Protein 2MBZ (pdb70)

InterPro domains:
  IPR000551 MerR-type HTH domain [PF13411] (3-70)
  IPR000551 MerR-type HTH domain [PR00040] (4-15)
  IPR000551 MerR-type HTH domain [PR00040] (15-28)
  IPR000551 MerR-type HTH domain [PR00040] (39-59)
  IPR000551 MerR-type HTH domain [PS00552] (6-28)
  IPR000551 MerR-type HTH domain [PS50937] (1-71)
  IPR000551 MerR-type HTH domain [SM00422] (3-72)
  IPR009061 Putative DNA-binding domain superfamily [SSF46955] (3-106)
  IPR012925 TipAS antibiotic-recognition domain [PF07739] (131-247)
  IPR036244 TipA-like multidrug resistance regulator, antibiotic-recognition domain [G3DSA:1.10.490.50] (160-253)
  IPR036244 TipA-like multidrug resistance regulator, antibiotic-recognition domain [SSF89082] (160-251)
  IPR047057 MerR transcriptional regulator [PTHR30204] (2-160)

Secondary structure (P-SEA, 3-state):
cccccaaaaaaaccccccccccccccccccccaaaaaaaaaaccccaaaaaaaaaaaaaaaaaaaaaaaaccccccaaaaaaaaaaaaaaaaacccccaaaaaaaaccccccaaaaaaaaccccaaaaaaaaaaaaaaaaacc/cccccc

Foldseek 3Di:
DAPDDPVLCCVQVNPDDPCCVVCVPVVPPPPDCLVVLQCVVCVPDYSVLSNLLVVLLVVLCCQLVVCVVVPDACQDPSNLVSLVSVQCSVCVSGPVRDLVNSLCCLVVQVVDCVNCVVSCVVPPCRSVSSNVSSVSSSVVVPD/DDDDPD

Sequence (149 aa):
GINLTPEEKFEVFGDFDPDQYEEEVRERWGNTDAYRQSKEKTASYTKEDWQRIQDEADELTRRFVALMDAGEPADSEGAMDAAEDHRQGIARNHYDCGYEMHTCLGEMYVSDERFTRNIDAAKPGLAAYMRDAILANAVRHTPSVGAAAGINLTPEEKFEVFGDFDPDQYEEEVRERWGNTDAYRQSKEKTASYTKEDWQRIQDEADELTRRFVALMDAGEPADSEGAMDAAEDHRQGIARNHYDCGYEMHTCLGEMYVSDERFTRNIDAAKPGLAAYMRDAILANAVRHTPSVGAAAGINLTPEEKFEVFGDFDPDQYEEEVRERWGNTDAYRQSKEKTASYTKEDWQRIQDEADELTRRFVALMDAGEPADSEGAMDAAEDHRQGIARNHYDCGYEMHTCLGEMYVSDERFTRNIDAAKPGLAAYMRDAILANAVRHTPSVGAAAGINLTPEEKFEVFGDFDPDQYEEEVRERWGNTDAYRQSKEKTASYTKEDWQRIQDEADELTRRFVALMDAGEPADSEGAMDAAEDHRQGIARNHYDCGYEMHTCLGEMYVSDERFTRNIDAAKPGLAAYMRDAILANAVRHTPSVGAAAGINLTPEEKFEVFGDFDPDQYEEEVRERWGNTDAYRQSKEKTASYTKEDWQRIQDEADELTRRFVALMDAGEPADSEGAMDAAEDHRQGIARNHYDCGYEMHTCLGEMYVSDERFTRNIDAAKPGLAAYMRDAILANAVRHTPSVGAAAGINLTPEEKFEVFGDFDPDQYEEEVRERWGNTDAYRQSKEKTASYTKEDWQRIQDEADELTRRFVALMDAGEPADSEGAMDAAEDHRQGIARNHYDCGYEMHTCLGEMYVSDERFTRNIDAAKPGLAAYMRDAILANAVRHTPSVGAAAGINLTPEEKFEVFGDFDPDQYEEEVRERWGNTDAYRQSKEKTASYTKEDWQRIQDEADELTRRFVALMDAGEPADSEGAMDAAEDHRQGIARNHYDCGYEMHTCLGEMYVSDERFTRNIDAAKPGLAAYMRDAILANAVRHTPSVGAAAGINLTPEEKFEVFGDFDPDQYEEEVRERWGNTDAYRQSKEKTASYTKEDWQRIQDEADELTRRFVALMDAGEPADSEGAMDAAEDHRQGIARNHYDCGYEMHTCLGEMYVSDERFTRNIDAAKPGLAAYMRDAILANAVRHTPSVGAAAGINLTPEEKFEVFGDFDPDQYEEEVRERWGNTDAYRQSKEKTASYTKEDWQRIQDEADELTRRFVALMDAGEPADSEGAMDAAEDHRQGIARNHYDCGYEMHTCLGEMYVSDERFTRNIDAAKPGLAAYMRDAILANAVRHTPSVGAAAGINLTPEEKFEVFGDFDPDQYEEEVRERWGNTDAYRQSKEKTASYTKEDWQRIQDEADELTRRFVALMDAGEPADSEGAMDAAEDHRQGIARNHYDCGYEMHTCLGEMYVSDERFTRNIDAAKPGLAAYMRDAILANAVRHTPSVGAAA

Nearest PDB structures (foldseek):
  2mc0-assembly1_A  TM=9.297E-01  e=1.722E-16  Streptomyces lividans
  1ny9-assembly1_A  TM=9.081E-01  e=1.079E-09  Streptomyces lividans
  2mc0-assembly1_A  TM=9.261E-01  e=8.908E-17  Streptomyces lividans
  1ny9-assembly1_A  TM=9.032E-01  e=1.065E-09  Streptomyces lividans
  6mcy-assembly4_D  TM=2.611E-01  e=4.514E+00  Mus musculus

Organism: Streptomyces lividans (NCBI:txid1916)

Solvent-accessible surface area: 8539 Å² total

Structure (mmCIF, N/CA/C/O backbone):
data_2MBZ
#
_entry.id   2MBZ
#
loop_
_entity.id
_entity.type
_entity.pdbx_description
1 polymer 'HTH-type transcriptional activator TipA'
2 polymer 'Promothiocin A'
#
loop_
_atom_site.group_PDB
_atom_site.id
_atom_site.type_symbol
_atom_site.label_atom_id
_atom_site.label_alt_id
_atom_site.label_comp_id
_atom_site.label_asym_id
_atom_site.label_entity_id
_atom_site.label_seq_id
_atom_site.pdbx_PDB_ins_code
_atom_site.Cartn_x
_atom_site.Cartn_y
_atom_site.Cartn_z
_atom_site.occupancy
_atom_site.B_iso_or_equiv
_atom_site.auth_seq_id
_atom_site.auth_comp_id
_atom_site.auth_asym_id
_atom_site.auth_atom_id
_atom_site.pdbx_PDB_model_num
ATOM 1 N N . GLY A 1 2 ? 128.297 -3.582 6.519 1.00 0.00 111 GLY A N 1
ATOM 2 C CA . GLY A 1 2 ? 126.828 -3.339 6.514 1.00 0.00 111 GLY A CA 1
ATOM 3 C C . GLY A 1 2 ? 126.056 -4.440 7.214 1.00 0.00 111 GLY A C 1
ATOM 4 O O . GLY A 1 2 ? 126.013 -4.493 8.443 1.00 0.00 111 GLY A O 1
ATOM 8 N N . ILE A 1 3 ? 125.446 -5.321 6.430 1.00 0.00 112 ILE A N 1
ATOM 9 C CA . ILE A 1 3 ? 124.671 -6.430 6.980 1.00 0.00 112 ILE A CA 1
ATOM 10 C C . ILE A 1 3 ? 125.581 -7.428 7.676 1.00 0.00 112 ILE A C 1
ATOM 11 O O . ILE A 1 3 ? 125.277 -7.892 8.774 1.00 0.00 112 ILE A O 1
ATOM 27 N N . ASN A 1 4 ? 126.691 -7.758 7.041 1.00 0.00 113 ASN A N 1
ATOM 28 C CA . ASN A 1 4 ? 127.633 -8.708 7.614 1.00 0.00 113 ASN A CA 1
ATOM 29 C C . ASN A 1 4 ? 126.887 -9.860 8.282 1.00 0.00 113 ASN A C 1
ATOM 30 O O . ASN A 1 4 ? 126.993 -10.065 9.490 1.00 0.00 113 ASN A O 1
ATOM 41 N N . LEU A 1 5 ? 126.146 -10.618 7.477 1.00 0.00 114 LEU A N 1
ATOM 42 C CA . LEU A 1 5 ? 125.388 -11.771 7.971 1.00 0.00 114 LEU A CA 1
ATOM 43 C C . LEU A 1 5 ? 125.819 -13.043 7.242 1.00 0.00 114 LEU A C 1
ATOM 44 O O . LEU A 1 5 ? 126.496 -12.986 6.216 1.00 0.00 114 LEU A O 1
ATOM 60 N N . THR A 1 6 ? 125.409 -14.188 7.775 1.00 0.00 115 THR A N 1
ATOM 61 C CA . THR A 1 6 ? 125.732 -15.476 7.173 1.00 0.00 115 THR A CA 1
ATOM 62 C C . THR A 1 6 ? 124.631 -15.875 6.193 1.00 0.00 115 THR A C 1
ATOM 63 O O . THR A 1 6 ? 123.476 -15.489 6.371 1.00 0.00 115 THR A O 1
ATOM 74 N N . PRO A 1 7 ? 124.954 -16.656 5.148 1.00 0.00 116 PRO A N 1
ATOM 75 C CA . PRO A 1 7 ? 123.956 -17.088 4.169 1.00 0.00 116 PRO A CA 1
ATOM 76 C C . PRO A 1 7 ? 122.702 -17.637 4.848 1.00 0.00 116 PRO A C 1
ATOM 77 O O . PRO A 1 7 ? 121.589 -17.479 4.347 1.00 0.00 116 PRO A O 1
ATOM 88 N N . GLU A 1 8 ? 122.900 -18.281 5.994 1.00 0.00 117 GLU A N 1
ATOM 89 C CA . GLU A 1 8 ? 121.805 -18.859 6.760 1.00 0.00 117 GLU A CA 1
ATOM 90 C C . GLU A 1 8 ? 120.958 -17.778 7.422 1.00 0.00 117 GLU A C 1
ATOM 91 O O . GLU A 1 8 ? 119.731 -17.857 7.419 1.00 0.00 117 GLU A O 1
ATOM 103 N N . GLU A 1 9 ? 121.609 -16.758 7.978 1.00 0.00 118 GLU A N 1
ATOM 104 C CA . GLU A 1 9 ? 120.876 -15.672 8.621 1.00 0.00 118 GLU A CA 1
ATOM 105 C C . GLU A 1 9 ? 120.136 -14.875 7.560 1.00 0.00 118 GLU A C 1
ATOM 106 O O . GLU A 1 9 ? 118.941 -14.619 7.680 1.00 0.00 118 GLU A O 1
ATOM 118 N N . LYS A 1 10 ? 120.851 -14.514 6.505 1.00 0.00 119 LYS A N 1
ATOM 119 C CA . LYS A 1 10 ? 120.260 -13.775 5.401 1.00 0.00 119 LYS A CA 1
ATOM 120 C C . LYS A 1 10 ? 119.004 -14.481 4.915 1.00 0.00 119 LYS A C 1
ATOM 121 O O . LYS A 1 10 ? 118.050 -13.845 4.467 1.00 0.00 119 LYS A O 1
ATOM 140 N N . PHE A 1 11 ? 119.015 -15.804 5.013 1.00 0.00 120 PHE A N 1
ATOM 141 C CA . PHE A 1 11 ? 117.876 -16.605 4.591 1.00 0.00 120 PHE A CA 1
ATOM 142 C C . PHE A 1 11 ? 116.759 -16.526 5.620 1.00 0.00 120 PHE A C 1
ATOM 143 O O . PHE A 1 11 ? 115.594 -16.341 5.270 1.00 0.00 120 PHE A O 1
ATOM 160 N N . GLU A 1 12 ? 117.112 -16.641 6.885 1.00 0.00 121 GLU A N 1
ATOM 161 C CA . GLU A 1 12 ? 116.134 -16.554 7.954 1.00 0.00 121 GLU A CA 1
ATOM 162 C C . GLU A 1 12 ? 115.648 -15.116 8.101 1.00 0.00 121 GLU A C 1
ATOM 163 O O . GLU A 1 12 ? 114.598 -14.856 8.688 1.00 0.00 121 GLU A O 1
ATOM 175 N N . VAL A 1 13 ? 116.452 -14.186 7.589 1.00 0.00 122 VAL A N 1
ATOM 176 C CA . VAL A 1 13 ? 116.157 -12.760 7.681 1.00 0.00 122 VAL A CA 1
ATOM 177 C C . VAL A 1 13 ? 115.585 -12.181 6.380 1.00 0.00 122 VAL A C 1
ATOM 178 O O . VAL A 1 13 ? 114.451 -11.701 6.360 1.00 0.00 122 VAL A O 1
ATOM 191 N N . PHE A 1 14 ? 116.368 -12.206 5.301 1.00 0.00 123 PHE A N 1
ATOM 192 C CA . PHE A 1 14 ? 115.915 -11.656 4.016 1.00 0.00 123 PHE A CA 1
ATOM 193 C C . PHE A 1 14 ? 115.264 -12.714 3.127 1.00 0.00 123 PHE A C 1
ATOM 194 O O . PHE A 1 14 ? 114.923 -12.433 1.979 1.00 0.00 123 PHE A O 1
ATOM 211 N N . GLY A 1 15 ? 115.105 -13.926 3.640 1.00 0.00 124 GLY A N 1
ATOM 212 C CA . GLY A 1 15 ? 114.507 -14.976 2.835 1.00 0.00 124 GLY A CA 1
ATOM 213 C C . GLY A 1 15 ? 115.433 -15.413 1.717 1.00 0.00 124 GLY A C 1
ATOM 214 O O . GLY A 1 15 ? 116.649 -15.424 1.887 1.00 0.00 124 GLY A O 1
ATOM 218 N N . ASP A 1 16 ? 114.874 -15.757 0.562 1.00 0.00 125 ASP A N 1
ATOM 219 C CA . ASP A 1 16 ? 115.700 -16.174 -0.566 1.00 0.00 125 ASP A CA 1
ATOM 220 C C . ASP A 1 16 ? 116.166 -14.962 -1.365 1.00 0.00 125 ASP A C 1
ATOM 221 O O . ASP A 1 16 ? 115.924 -14.864 -2.568 1.00 0.00 125 ASP A O 1
ATOM 230 N N . PHE A 1 17 ? 116.829 -14.035 -0.677 1.00 0.00 126 PHE A N 1
ATOM 231 C CA . PHE A 1 17 ? 117.332 -12.811 -1.296 1.00 0.00 126 PHE A CA 1
ATOM 232 C C . PHE A 1 17 ? 118.750 -12.520 -0.814 1.00 0.00 126 PHE A C 1
ATOM 233 O O . PHE A 1 17 ? 118.978 -12.334 0.382 1.00 0.00 126 PHE A O 1
ATOM 250 N N . ASP A 1 18 ? 119.706 -12.495 -1.741 1.00 0.00 127 ASP A N 1
ATOM 251 C CA . ASP A 1 18 ? 121.098 -12.240 -1.398 1.00 0.00 127 ASP A CA 1
ATOM 252 C C . ASP A 1 18 ? 121.527 -10.828 -1.801 1.00 0.00 127 ASP A C 1
ATOM 253 O O . ASP A 1 18 ? 122.060 -10.628 -2.893 1.00 0.00 127 ASP A O 1
ATOM 262 N N . PRO A 1 19 ? 121.321 -9.827 -0.923 1.00 0.00 128 PRO A N 1
ATOM 263 C CA . PRO A 1 19 ? 121.711 -8.441 -1.206 1.00 0.00 128 PRO A CA 1
ATOM 264 C C . PRO A 1 19 ? 123.227 -8.260 -1.222 1.00 0.00 128 PRO A C 1
ATOM 265 O O . PRO A 1 19 ? 123.770 -7.523 -2.046 1.00 0.00 128 PRO A O 1
ATOM 276 N N . ASP A 1 20 ? 123.899 -8.932 -0.292 1.00 0.00 129 ASP A N 1
ATOM 277 C CA . ASP A 1 20 ? 125.351 -8.849 -0.169 1.00 0.00 129 ASP A CA 1
ATOM 278 C C . ASP A 1 20 ? 126.043 -8.994 -1.521 1.00 0.00 129 ASP A C 1
ATOM 279 O O . ASP A 1 20 ? 126.941 -8.221 -1.852 1.00 0.00 129 ASP A O 1
ATOM 288 N N . GLN A 1 21 ? 125.635 -9.996 -2.290 1.00 0.00 130 GLN A N 1
ATOM 289 C CA . GLN A 1 21 ? 126.233 -10.245 -3.596 1.00 0.00 130 GLN A CA 1
ATOM 290 C C . GLN A 1 21 ? 126.214 -8.984 -4.458 1.00 0.00 130 GLN A C 1
ATOM 291 O O . GLN A 1 21 ? 127.123 -8.760 -5.257 1.00 0.00 130 GLN A O 1
ATOM 305 N N . TYR A 1 22 ? 125.179 -8.162 -4.293 1.00 0.00 131 TYR A N 1
ATOM 306 C CA . TYR A 1 22 ? 125.056 -6.926 -5.066 1.00 0.00 131 TYR A CA 1
ATOM 307 C C . TYR A 1 22 ? 125.462 -5.707 -4.241 1.00 0.00 131 TYR A C 1
ATOM 308 O O . TYR A 1 22 ? 125.230 -4.570 -4.646 1.00 0.00 131 TYR A O 1
ATOM 326 N N . GLU A 1 23 ? 126.070 -5.952 -3.085 1.00 0.00 132 GLU A N 1
ATOM 327 C CA . GLU A 1 23 ? 126.510 -4.876 -2.198 1.00 0.00 132 GLU A CA 1
ATOM 328 C C . GLU A 1 23 ? 127.227 -3.773 -2.972 1.00 0.00 132 GLU A C 1
ATOM 329 O O . GLU A 1 23 ? 126.756 -2.639 -3.047 1.00 0.00 132 GLU A O 1
ATOM 341 N N . GLU A 1 24 ? 128.380 -4.115 -3.536 1.00 0.00 133 GLU A N 1
ATOM 342 C CA . GLU A 1 24 ? 129.177 -3.160 -4.298 1.00 0.00 133 GLU A CA 1
ATOM 343 C C . GLU A 1 24 ? 128.537 -2.877 -5.650 1.00 0.00 133 GLU A C 1
ATOM 344 O O . GLU A 1 24 ? 128.814 -1.857 -6.280 1.00 0.00 133 GLU A O 1
ATOM 356 N N . GLU A 1 25 ? 127.683 -3.788 -6.097 1.00 0.00 134 GLU A N 1
ATOM 357 C CA . GLU A 1 25 ? 127.009 -3.638 -7.379 1.00 0.00 134 GLU A CA 1
ATOM 358 C C . GLU A 1 25 ? 125.981 -2.512 -7.334 1.00 0.00 134 GLU A C 1
ATOM 359 O O . GLU A 1 25 ? 125.670 -1.912 -8.360 1.00 0.00 134 GLU A O 1
ATOM 371 N N . VAL A 1 26 ? 125.434 -2.237 -6.152 1.00 0.00 135 VAL A N 1
ATOM 372 C CA . VAL A 1 26 ? 124.434 -1.197 -6.021 1.00 0.00 135 VAL A CA 1
ATOM 373 C C . VAL A 1 26 ? 124.968 0.138 -6.536 1.00 0.00 135 VAL A C 1
ATOM 374 O O . VAL A 1 26 ? 124.397 0.728 -7.454 1.00 0.00 135 VAL A O 1
ATOM 387 N N . ARG A 1 27 ? 126.054 0.618 -5.937 1.00 0.00 136 ARG A N 1
ATOM 388 C CA . ARG A 1 27 ? 126.646 1.892 -6.334 1.00 0.00 136 ARG A CA 1
ATOM 389 C C . ARG A 1 27 ? 126.852 1.981 -7.845 1.00 0.00 136 ARG A C 1
ATOM 390 O O . ARG A 1 27 ? 126.857 3.074 -8.412 1.00 0.00 136 ARG A O 1
ATOM 411 N N . GLU A 1 28 ? 127.021 0.838 -8.493 1.00 0.00 137 GLU A N 1
ATOM 412 C CA . GLU A 1 28 ? 127.225 0.807 -9.938 1.00 0.00 137 GLU A CA 1
ATOM 413 C C . GLU A 1 28 ? 126.053 1.469 -10.657 1.00 0.00 137 GLU A C 1
ATOM 414 O O . GLU A 1 28 ? 126.224 2.084 -11.709 1.00 0.00 137 GLU A O 1
ATOM 426 N N . ARG A 1 29 ? 124.862 1.341 -10.076 1.00 0.00 138 ARG A N 1
ATOM 427 C CA . ARG A 1 29 ? 123.661 1.929 -10.658 1.00 0.00 138 ARG A CA 1
ATOM 428 C C . ARG A 1 29 ? 123.720 3.452 -10.597 1.00 0.00 138 ARG A C 1
ATOM 429 O O . ARG A 1 29 ? 123.707 4.125 -11.627 1.00 0.00 138 ARG A O 1
ATOM 450 N N . TRP A 1 30 ? 123.791 3.991 -9.381 1.00 0.00 139 TRP A N 1
ATOM 451 C CA . TRP A 1 30 ? 123.859 5.438 -9.183 1.00 0.00 139 TRP A CA 1
ATOM 452 C C . TRP A 1 30 ? 125.091 5.810 -8.364 1.00 0.00 139 TRP A C 1
ATOM 453 O O . TRP A 1 30 ? 125.821 6.740 -8.707 1.00 0.00 139 TRP A O 1
ATOM 474 N N . GLY A 1 31 ? 125.319 5.064 -7.288 1.00 0.00 140 GLY A N 1
ATOM 475 C CA . GLY A 1 31 ? 126.465 5.305 -6.432 1.00 0.00 140 GLY A CA 1
ATOM 476 C C . GLY A 1 31 ? 126.855 6.770 -6.338 1.00 0.00 140 GLY A C 1
ATOM 477 O O . GLY A 1 31 ? 128.044 7.081 -6.262 1.00 0.00 140 GLY A O 1
ATOM 481 N N . ASN A 1 32 ? 125.877 7.682 -6.365 1.00 0.00 141 ASN A N 1
ATOM 482 C CA . ASN A 1 32 ? 126.191 9.110 -6.305 1.00 0.00 141 ASN A CA 1
ATOM 483 C C . ASN A 1 32 ? 125.370 9.846 -5.250 1.00 0.00 141 ASN A C 1
ATOM 484 O O . ASN A 1 32 ? 125.365 11.076 -5.215 1.00 0.00 141 ASN A O 1
ATOM 495 N N . THR A 1 33 ? 124.625 9.109 -4.436 1.00 0.00 142 THR A N 1
ATOM 496 C CA . THR A 1 33 ? 123.754 9.731 -3.449 1.00 0.00 142 THR A CA 1
ATOM 497 C C . THR A 1 33 ? 124.495 10.140 -2.182 1.00 0.00 142 THR A C 1
ATOM 498 O O . THR A 1 33 ? 125.563 9.619 -1.862 1.00 0.00 142 THR A O 1
ATOM 509 N N . ASP A 1 34 ? 123.880 11.071 -1.459 1.00 0.00 143 ASP A N 1
ATOM 510 C CA . ASP A 1 34 ? 124.410 11.578 -0.202 1.00 0.00 143 ASP A CA 1
ATOM 511 C C . ASP A 1 34 ? 123.791 10.820 0.962 1.00 0.00 143 ASP A C 1
ATOM 512 O O . ASP A 1 34 ? 124.451 10.531 1.959 1.00 0.00 143 ASP A O 1
ATOM 521 N N . ALA A 1 35 ? 122.507 10.494 0.823 1.00 0.00 144 ALA A N 1
ATOM 522 C CA . ALA A 1 35 ? 121.812 9.766 1.864 1.00 0.00 144 ALA A CA 1
ATOM 523 C C . ALA A 1 35 ? 122.560 8.478 2.166 1.00 0.00 144 ALA A C 1
ATOM 524 O O . ALA A 1 35 ? 122.824 8.152 3.323 1.00 0.00 144 ALA A O 1
ATOM 531 N N . TYR A 1 36 ? 122.902 7.736 1.094 1.00 0.00 145 TYR A N 1
ATOM 532 C CA . TYR A 1 36 ? 123.623 6.472 1.250 1.00 0.00 145 TYR A CA 1
ATOM 533 C C . TYR A 1 36 ? 124.815 6.628 2.186 1.00 0.00 145 TYR A C 1
ATOM 534 O O . TYR A 1 36 ? 125.209 5.675 2.859 1.00 0.00 145 TYR A O 1
ATOM 552 N N . ARG A 1 37 ? 125.378 7.828 2.246 1.00 0.00 146 ARG A N 1
ATOM 553 C CA . ARG A 1 37 ? 126.510 8.078 3.128 1.00 0.00 146 ARG A CA 1
ATOM 554 C C . ARG A 1 37 ? 126.060 8.048 4.585 1.00 0.00 146 ARG A C 1
ATOM 555 O O . ARG A 1 37 ? 126.706 7.434 5.434 1.00 0.00 146 ARG A O 1
ATOM 576 N N . GLN A 1 38 ? 124.937 8.705 4.863 1.00 0.00 147 GLN A N 1
ATOM 577 C CA . GLN A 1 38 ? 124.386 8.744 6.216 1.00 0.00 147 GLN A CA 1
ATOM 578 C C . GLN A 1 38 ? 123.889 7.368 6.635 1.00 0.00 147 GLN A C 1
ATOM 579 O O . GLN A 1 38 ? 123.891 7.022 7.818 1.00 0.00 147 GLN A O 1
ATOM 593 N N . SER A 1 39 ? 123.448 6.595 5.654 1.00 0.00 148 SER A N 1
ATOM 594 C CA . SER A 1 39 ? 122.922 5.263 5.904 1.00 0.00 148 SER A CA 1
ATOM 595 C C . SER A 1 39 ? 124.028 4.284 6.261 1.00 0.00 148 SER A C 1
ATOM 596 O O . SER A 1 39 ? 123.917 3.544 7.238 1.00 0.00 148 SER A O 1
ATOM 604 N N . LYS A 1 40 ? 125.095 4.277 5.474 1.00 0.00 149 LYS A N 1
ATOM 605 C CA . LYS A 1 40 ? 126.207 3.377 5.732 1.00 0.00 149 LYS A CA 1
ATOM 606 C C . LYS A 1 40 ? 126.667 3.526 7.173 1.00 0.00 149 LYS A C 1
ATOM 607 O O . LYS A 1 40 ? 126.960 2.542 7.853 1.00 0.00 149 LYS A O 1
ATOM 626 N N . GLU A 1 41 ? 126.716 4.768 7.634 1.00 0.00 150 GLU A N 1
ATOM 627 C CA . GLU A 1 41 ? 127.125 5.064 8.998 1.00 0.00 150 GLU A CA 1
ATOM 628 C C . GLU A 1 41 ? 126.184 4.367 9.982 1.00 0.00 150 GLU A C 1
ATOM 629 O O . GLU A 1 41 ? 126.609 3.840 11.010 1.00 0.00 150 GLU A O 1
ATOM 641 N N . LYS A 1 42 ? 124.897 4.382 9.643 1.00 0.00 151 LYS A N 1
ATOM 642 C CA . LYS A 1 42 ? 123.856 3.773 10.458 1.00 0.00 151 LYS A CA 1
ATOM 643 C C . LYS A 1 42 ? 123.790 2.255 10.297 1.00 0.00 151 LYS A C 1
ATOM 644 O O . LYS A 1 42 ? 123.523 1.541 11.262 1.00 0.00 151 LYS A O 1
ATOM 663 N N . THR A 1 43 ? 124.011 1.760 9.083 1.00 0.00 152 THR A N 1
ATOM 664 C CA . THR A 1 43 ? 123.941 0.326 8.827 1.00 0.00 152 THR A CA 1
ATOM 665 C C . THR A 1 43 ? 125.280 -0.331 9.093 1.00 0.00 152 THR A C 1
ATOM 666 O O . THR A 1 43 ? 125.464 -1.523 8.847 1.00 0.00 152 THR A O 1
ATOM 677 N N . ALA A 1 44 ? 126.215 0.464 9.578 1.00 0.00 153 ALA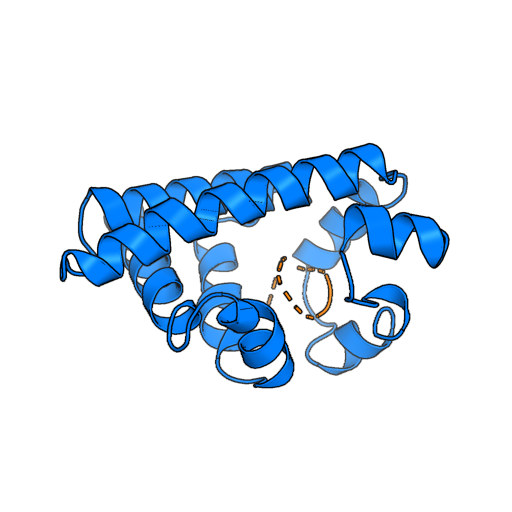 A N 1
ATOM 678 C CA . ALA A 1 44 ? 127.551 -0.016 9.862 1.00 0.00 153 ALA A CA 1
ATOM 679 C C . ALA A 1 44 ? 127.556 -1.220 10.809 1.00 0.00 153 ALA A C 1
ATOM 680 O O . ALA A 1 44 ? 128.357 -2.139 10.638 1.00 0.00 153 ALA A O 1
ATOM 687 N N . SER A 1 45 ? 126.696 -1.198 11.832 1.00 0.00 154 SER A N 1
ATOM 688 C CA . SER A 1 45 ? 126.657 -2.282 12.822 1.00 0.00 154 SER A CA 1
ATOM 689 C C . SER A 1 45 ? 125.370 -3.114 12.780 1.00 0.00 154 SER A C 1
ATOM 690 O O . SER A 1 45 ? 125.296 -4.158 13.428 1.00 0.00 154 SER A O 1
ATOM 698 N N . TYR A 1 46 ? 124.357 -2.666 12.041 1.00 0.00 155 TYR A N 1
ATOM 699 C CA . TYR A 1 46 ? 123.093 -3.412 11.968 1.00 0.00 155 TYR A CA 1
ATOM 700 C C . TYR A 1 46 ? 123.323 -4.920 12.004 1.00 0.00 155 TYR A C 1
ATOM 701 O O . TYR A 1 46 ? 124.195 -5.453 11.318 1.00 0.00 155 TYR A O 1
ATOM 719 N N . THR A 1 47 ? 122.523 -5.589 12.822 1.00 0.00 156 THR A N 1
ATOM 720 C CA . THR A 1 47 ? 122.594 -7.037 12.995 1.00 0.00 156 THR A CA 1
ATOM 721 C C . THR A 1 47 ? 121.384 -7.721 12.369 1.00 0.00 156 THR A C 1
ATOM 722 O O . THR A 1 47 ? 120.459 -7.055 11.901 1.00 0.00 156 THR A O 1
ATOM 733 N N . LYS A 1 48 ? 121.389 -9.052 12.366 1.00 0.00 157 LYS A N 1
ATOM 734 C CA . LYS A 1 48 ? 120.282 -9.811 11.796 1.00 0.00 157 LYS A CA 1
ATOM 735 C C . LYS A 1 48 ? 118.946 -9.403 12.416 1.00 0.00 157 LYS A C 1
ATOM 736 O O . LYS A 1 48 ? 117.921 -9.400 11.738 1.00 0.00 157 LYS A O 1
ATOM 755 N N . GLU A 1 49 ? 118.959 -9.059 13.702 1.00 0.00 158 GLU A N 1
ATOM 756 C CA . GLU A 1 49 ? 117.732 -8.650 14.383 1.00 0.00 158 GLU A CA 1
ATOM 757 C C . GLU A 1 49 ? 117.177 -7.381 13.772 1.00 0.00 158 GLU A C 1
ATOM 758 O O . GLU A 1 49 ? 116.012 -7.309 13.387 1.00 0.00 158 GLU A O 1
ATOM 770 N N . ASP A 1 50 ? 118.032 -6.394 13.662 1.00 0.00 159 ASP A N 1
ATOM 771 C CA . ASP A 1 50 ? 117.651 -5.127 13.064 1.00 0.00 159 ASP A CA 1
ATOM 772 C C . ASP A 1 50 ? 117.167 -5.365 11.645 1.00 0.00 159 ASP A C 1
ATOM 773 O O . ASP A 1 50 ? 116.213 -4.742 11.182 1.00 0.00 159 ASP A O 1
ATOM 782 N N . TRP A 1 51 ? 117.838 -6.276 10.965 1.00 0.00 160 TRP A N 1
ATOM 783 C CA . TRP A 1 51 ? 117.491 -6.605 9.585 1.00 0.00 160 TRP A CA 1
ATOM 784 C C . TRP A 1 51 ? 116.202 -7.420 9.500 1.00 0.00 160 TRP A C 1
ATOM 785 O O . TRP A 1 51 ? 115.404 -7.228 8.582 1.00 0.00 160 TRP A O 1
ATOM 806 N N . GLN A 1 52 ? 115.990 -8.325 10.452 1.00 0.00 161 GLN A N 1
ATOM 807 C CA . GLN A 1 52 ? 114.781 -9.145 10.451 1.00 0.00 161 GLN A CA 1
ATOM 808 C C . GLN A 1 52 ? 113.593 -8.303 10.895 1.00 0.00 161 GLN A C 1
ATOM 809 O O . GLN A 1 52 ? 112.475 -8.485 10.417 1.00 0.00 161 GLN A O 1
ATOM 823 N N . ARG A 1 53 ? 113.855 -7.367 11.803 1.00 0.00 162 ARG A N 1
ATOM 824 C CA . ARG A 1 53 ? 112.822 -6.477 12.305 1.00 0.00 162 ARG A CA 1
ATOM 825 C C . ARG A 1 53 ? 112.190 -5.704 11.153 1.00 0.00 162 ARG A C 1
ATOM 826 O O . ARG A 1 53 ? 110.989 -5.437 11.151 1.00 0.00 162 ARG A O 1
ATOM 847 N N . ILE A 1 54 ? 113.014 -5.344 10.173 1.00 0.00 163 ILE A N 1
ATOM 848 C CA . ILE A 1 54 ? 112.540 -4.603 9.012 1.00 0.00 163 ILE A CA 1
ATOM 849 C C . ILE A 1 54 ? 111.736 -5.496 8.068 1.00 0.00 163 ILE A C 1
ATOM 850 O O . ILE A 1 54 ? 110.776 -5.043 7.446 1.00 0.00 163 ILE A O 1
ATOM 866 N N . GLN A 1 55 ? 112.135 -6.762 7.952 1.00 0.00 164 GLN A N 1
ATOM 867 C CA . GLN A 1 55 ? 111.437 -7.691 7.064 1.00 0.00 164 GLN A CA 1
ATOM 868 C C . GLN A 1 55 ? 110.028 -7.968 7.575 1.00 0.00 164 GLN A C 1
ATOM 869 O O . GLN A 1 55 ? 109.054 -7.777 6.848 1.00 0.00 164 GLN A O 1
ATOM 883 N N . ASP A 1 56 ? 109.910 -8.396 8.828 1.00 0.00 165 ASP A N 1
ATOM 884 C CA . ASP A 1 56 ? 108.596 -8.661 9.402 1.00 0.00 165 ASP A CA 1
ATOM 885 C C . ASP A 1 56 ? 107.736 -7.408 9.276 1.00 0.00 165 ASP A C 1
ATOM 886 O O . ASP A 1 56 ? 106.517 -7.474 9.117 1.00 0.00 165 ASP A O 1
ATOM 895 N N . GLU A 1 57 ? 108.411 -6.267 9.330 1.00 0.00 166 GLU A N 1
ATOM 896 C CA . GLU A 1 57 ? 107.754 -4.973 9.204 1.00 0.00 166 GLU A CA 1
ATOM 897 C C . GLU A 1 57 ? 107.325 -4.749 7.757 1.00 0.00 166 GLU A C 1
ATOM 898 O O . GLU A 1 57 ? 106.230 -4.253 7.488 1.00 0.00 166 GLU A O 1
ATOM 910 N N . ALA A 1 58 ? 108.200 -5.127 6.830 1.00 0.00 167 ALA A N 1
ATOM 911 C CA . ALA A 1 58 ? 107.923 -4.976 5.408 1.00 0.00 167 ALA A CA 1
ATOM 912 C C . ALA A 1 58 ? 106.795 -5.902 4.964 1.00 0.00 167 ALA A C 1
ATOM 913 O O . ALA A 1 58 ? 105.939 -5.512 4.174 1.00 0.00 167 ALA A O 1
ATOM 920 N N . ASP A 1 59 ? 106.791 -7.130 5.476 1.00 0.00 168 ASP A N 1
ATOM 921 C CA . ASP A 1 59 ? 105.750 -8.084 5.115 1.00 0.00 168 ASP A CA 1
ATOM 922 C C . ASP A 1 59 ? 104.384 -7.476 5.408 1.00 0.00 168 ASP A C 1
ATOM 923 O O . ASP A 1 59 ? 103.462 -7.545 4.592 1.00 0.00 168 ASP A O 1
ATOM 932 N N . GLU A 1 60 ? 104.275 -6.861 6.582 1.00 0.00 169 GLU A N 1
ATOM 933 C CA . GLU A 1 60 ? 103.040 -6.216 6.997 1.00 0.00 169 GLU A CA 1
ATOM 934 C C . GLU A 1 60 ? 102.584 -5.215 5.945 1.00 0.00 169 GLU A C 1
ATOM 935 O O . GLU A 1 60 ? 101.398 -5.113 5.629 1.00 0.00 169 GLU A O 1
ATOM 947 N N . LEU A 1 61 ? 103.549 -4.481 5.410 1.00 0.00 170 LEU A N 1
ATOM 948 C CA . LEU A 1 61 ? 103.303 -3.477 4.403 1.00 0.00 170 LEU A CA 1
ATOM 949 C C . LEU A 1 61 ? 102.557 -4.045 3.195 1.00 0.00 170 LEU A C 1
ATOM 950 O O . LEU A 1 61 ? 101.675 -3.394 2.639 1.00 0.00 170 LEU A O 1
ATOM 966 N N . THR A 1 62 ? 102.923 -5.249 2.779 1.00 0.00 171 THR A N 1
ATOM 967 C CA . THR A 1 62 ? 102.296 -5.874 1.613 1.00 0.00 171 THR A CA 1
ATOM 968 C C . THR A 1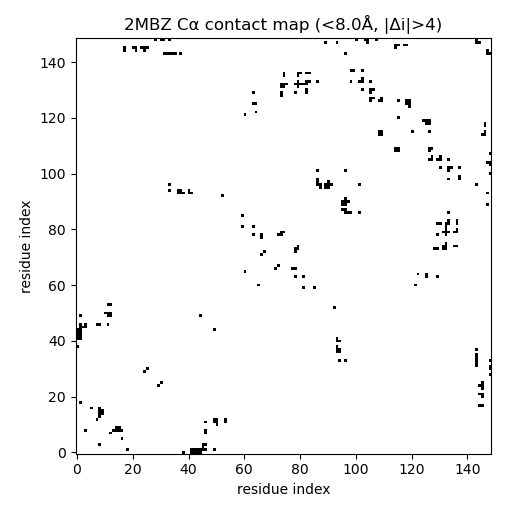 62 ? 100.821 -6.188 1.811 1.00 0.00 171 THR A C 1
ATOM 969 O O . THR A 1 62 ? 99.998 -5.806 0.983 1.00 0.00 171 THR A O 1
ATOM 980 N N . ARG A 1 63 ? 100.468 -6.905 2.858 1.00 0.00 172 ARG A N 1
ATOM 981 C CA . ARG A 1 63 ? 99.081 -7.259 3.036 1.00 0.00 172 ARG A CA 1
ATOM 982 C C . ARG A 1 63 ? 98.172 -6.054 2.932 1.00 0.00 172 ARG A C 1
ATOM 983 O O . ARG A 1 63 ? 97.191 -6.079 2.191 1.00 0.00 172 ARG A O 1
ATOM 1004 N N . ARG A 1 64 ? 98.461 -5.009 3.697 1.00 0.00 173 ARG A N 1
ATOM 1005 C CA . ARG A 1 64 ? 97.601 -3.845 3.669 1.00 0.00 173 ARG A CA 1
ATOM 1006 C C . ARG A 1 64 ? 97.588 -3.187 2.291 1.00 0.00 173 ARG A C 1
ATOM 1007 O O . ARG A 1 64 ? 96.527 -3.027 1.697 1.00 0.00 173 ARG A O 1
ATOM 1028 N N . PHE A 1 65 ? 98.768 -2.837 1.775 1.00 0.00 174 PHE A N 1
ATOM 1029 C CA . PHE A 1 65 ? 98.871 -2.220 0.449 1.00 0.00 174 PHE A CA 1
ATOM 1030 C C . PHE A 1 65 ? 98.176 -3.083 -0.577 1.00 0.00 174 PHE A C 1
ATOM 1031 O O . PHE A 1 65 ? 97.268 -2.637 -1.277 1.00 0.00 174 PHE A O 1
ATOM 1048 N N . VAL A 1 66 ? 98.621 -4.319 -0.662 1.00 0.00 175 VAL A N 1
ATOM 1049 C CA . VAL A 1 66 ? 98.060 -5.256 -1.609 1.00 0.00 175 VAL A CA 1
ATOM 1050 C C . VAL A 1 66 ? 96.551 -5.370 -1.403 1.00 0.00 175 VAL A C 1
ATOM 1051 O O . VAL A 1 66 ? 95.776 -5.333 -2.357 1.00 0.00 175 VAL A O 1
ATOM 1064 N N . ALA A 1 67 ? 96.145 -5.494 -0.146 1.00 0.00 176 ALA A N 1
ATOM 1065 C CA . ALA A 1 67 ? 94.731 -5.597 0.205 1.00 0.00 176 ALA A CA 1
ATOM 1066 C C . ALA A 1 67 ? 93.946 -4.406 -0.348 1.00 0.00 176 ALA A C 1
ATOM 1067 O O . ALA A 1 67 ? 92.829 -4.562 -0.843 1.00 0.00 176 ALA A O 1
ATOM 1074 N N . LEU A 1 68 ? 94.555 -3.223 -0.289 1.00 0.00 177 LEU A N 1
ATOM 1075 C CA . LEU A 1 68 ? 93.932 -2.008 -0.815 1.00 0.00 177 LEU A CA 1
ATOM 1076 C C . LEU A 1 68 ? 93.654 -2.176 -2.287 1.00 0.00 177 LEU A C 1
ATOM 1077 O O . LEU A 1 68 ? 92.590 -1.808 -2.785 1.00 0.00 177 LEU A O 1
ATOM 1093 N N . MET A 1 69 ? 94.623 -2.743 -2.977 1.00 0.00 178 MET A N 1
ATOM 1094 C CA . MET A 1 69 ? 94.492 -2.973 -4.406 1.00 0.00 178 MET A CA 1
ATOM 1095 C C . MET A 1 69 ? 93.272 -3.839 -4.682 1.00 0.00 178 MET A C 1
ATOM 1096 O O . MET A 1 69 ? 92.472 -3.537 -5.567 1.00 0.00 178 MET A O 1
ATOM 1110 N N . ASP A 1 70 ? 93.133 -4.919 -3.921 1.00 0.00 179 ASP A N 1
ATOM 1111 C CA . ASP A 1 70 ? 92.010 -5.828 -4.089 1.00 0.00 179 ASP A CA 1
ATOM 1112 C C . ASP A 1 70 ? 90.678 -5.094 -4.002 1.00 0.00 179 ASP A C 1
ATOM 1113 O O . ASP A 1 70 ? 89.776 -5.334 -4.806 1.00 0.00 179 ASP A O 1
ATOM 1122 N N . ALA A 1 71 ? 90.551 -4.204 -3.023 1.00 0.00 180 ALA A N 1
ATOM 1123 C CA . ALA A 1 71 ? 89.318 -3.450 -2.845 1.00 0.00 180 ALA A CA 1
ATOM 1124 C C . ALA A 1 71 ? 89.054 -2.567 -4.053 1.00 0.00 180 ALA A C 1
ATOM 1125 O O . ALA A 1 71 ? 87.921 -2.157 -4.303 1.00 0.00 180 ALA A O 1
ATOM 1132 N N . GLY A 1 72 ? 90.113 -2.279 -4.801 1.00 0.00 181 GLY A N 1
ATOM 1133 C CA . GLY A 1 72 ? 89.986 -1.446 -5.979 1.00 0.00 181 GLY A CA 1
ATOM 1134 C C . GLY A 1 72 ? 89.960 0.035 -5.652 1.00 0.00 181 GLY A C 1
ATOM 1135 O O . GLY A 1 72 ? 89.320 0.817 -6.355 1.00 0.00 181 GLY A O 1
ATOM 1139 N N . GLU A 1 73 ? 90.658 0.430 -4.586 1.00 0.00 182 GLU A N 1
ATOM 1140 C CA . GLU A 1 73 ? 90.701 1.834 -4.187 1.00 0.00 182 GLU A CA 1
ATOM 1141 C C . GLU A 1 73 ? 91.980 2.493 -4.722 1.00 0.00 182 GLU A C 1
ATOM 1142 O O . GLU A 1 73 ? 93.028 1.851 -4.785 1.00 0.00 182 GLU A O 1
ATOM 1154 N N . PRO A 1 74 ? 91.910 3.772 -5.151 1.00 0.00 183 PRO A N 1
ATOM 1155 C CA . PRO A 1 74 ? 93.070 4.475 -5.716 1.00 0.00 183 PRO A CA 1
ATOM 1156 C C . PRO A 1 74 ? 94.227 4.647 -4.740 1.00 0.00 183 PRO A C 1
ATOM 1157 O O . PRO A 1 74 ? 94.053 4.707 -3.528 1.00 0.00 183 PRO A O 1
ATOM 1168 N N . ALA A 1 75 ? 95.420 4.698 -5.313 1.00 0.00 184 ALA A N 1
ATOM 1169 C CA . ALA A 1 75 ? 96.659 4.826 -4.551 1.00 0.00 184 ALA A CA 1
ATOM 1170 C C . ALA A 1 75 ? 96.786 6.166 -3.833 1.00 0.00 184 ALA A C 1
ATOM 1171 O O . ALA A 1 75 ? 97.486 6.257 -2.826 1.00 0.00 184 ALA A O 1
ATOM 1178 N N . ASP A 1 76 ? 96.118 7.207 -4.327 1.00 0.00 185 ASP A N 1
ATOM 1179 C CA . ASP A 1 76 ? 96.191 8.515 -3.683 1.00 0.00 185 ASP A CA 1
ATOM 1180 C C . ASP A 1 76 ? 95.113 8.623 -2.616 1.00 0.00 185 ASP A C 1
ATOM 1181 O O . ASP A 1 76 ? 94.786 9.712 -2.142 1.00 0.00 185 ASP A O 1
ATOM 1190 N N . SER A 1 77 ? 94.574 7.472 -2.239 1.00 0.00 186 SER A N 1
ATOM 1191 C CA . SER A 1 77 ? 93.542 7.395 -1.226 1.00 0.00 186 SER A CA 1
ATOM 1192 C C . SER A 1 77 ? 94.146 7.587 0.157 1.00 0.00 186 SER A C 1
ATOM 1193 O O . SER A 1 77 ? 95.331 7.338 0.364 1.00 0.00 186 SER A O 1
ATOM 1201 N N . GLU A 1 78 ? 93.329 8.028 1.099 1.00 0.00 187 GLU A N 1
ATOM 1202 C CA . GLU A 1 78 ? 93.798 8.249 2.460 1.00 0.00 187 GLU A CA 1
ATOM 1203 C C . GLU A 1 78 ? 94.562 7.029 2.963 1.00 0.00 187 GLU A C 1
ATOM 1204 O O . GLU A 1 78 ? 95.717 7.130 3.374 1.00 0.00 187 GLU A O 1
ATOM 1216 N N . GLY A 1 79 ? 93.907 5.877 2.921 1.00 0.00 188 GLY A N 1
ATOM 1217 C CA . GLY A 1 79 ? 94.537 4.651 3.374 1.00 0.00 188 GLY A CA 1
ATOM 1218 C C . GLY A 1 79 ? 95.825 4.343 2.633 1.00 0.00 188 GLY A C 1
ATOM 1219 O O . GLY A 1 79 ? 96.801 3.900 3.237 1.00 0.00 188 GLY A O 1
ATOM 1223 N N . ALA A 1 80 ? 95.826 4.562 1.320 1.00 0.00 189 ALA A N 1
ATOM 1224 C CA . ALA A 1 80 ? 97.002 4.288 0.498 1.00 0.00 189 ALA A CA 1
ATOM 1225 C C . ALA A 1 80 ? 98.130 5.285 0.752 1.00 0.00 189 ALA A C 1
ATOM 1226 O O . ALA A 1 80 ? 99.267 4.887 1.003 1.00 0.00 189 ALA A O 1
ATOM 1233 N N . MET A 1 81 ? 97.823 6.577 0.684 1.00 0.00 190 MET A N 1
ATOM 1234 C CA . MET A 1 81 ? 98.844 7.595 0.908 1.00 0.00 190 MET A CA 1
ATOM 1235 C C . MET A 1 81 ? 99.429 7.439 2.310 1.00 0.00 190 MET A C 1
ATOM 1236 O O . MET A 1 81 ? 100.646 7.473 2.488 1.00 0.00 190 MET A O 1
ATOM 1250 N N . ASP A 1 82 ? 98.557 7.235 3.300 1.00 0.00 191 ASP A N 1
ATOM 1251 C CA . ASP A 1 82 ? 99.010 7.038 4.674 1.00 0.00 191 ASP A CA 1
ATOM 1252 C C . ASP A 1 82 ? 99.963 5.853 4.715 1.00 0.00 191 ASP A C 1
ATOM 1253 O O . ASP A 1 82 ? 101.033 5.913 5.315 1.00 0.00 191 ASP A O 1
ATOM 1262 N N . ALA A 1 83 ? 99.591 4.796 4.013 1.00 0.00 192 ALA A N 1
ATOM 1263 C CA . ALA A 1 83 ? 100.449 3.628 3.919 1.00 0.00 192 ALA A CA 1
ATOM 1264 C C . ALA A 1 83 ? 101.807 4.095 3.419 1.00 0.00 192 ALA A C 1
ATOM 1265 O O . ALA A 1 83 ? 102.852 3.671 3.909 1.00 0.00 192 ALA A O 1
ATOM 1272 N N . ALA A 1 84 ? 101.769 4.996 2.446 1.00 0.00 193 ALA A N 1
ATOM 1273 C CA . ALA A 1 84 ? 102.983 5.558 1.881 1.00 0.00 193 ALA A CA 1
ATOM 1274 C C . ALA A 1 84 ? 103.748 6.337 2.945 1.00 0.00 193 ALA A C 1
ATOM 1275 O O . ALA A 1 84 ? 104.959 6.166 3.090 1.00 0.00 193 ALA A O 1
ATOM 1282 N N . GLU A 1 85 ? 103.050 7.181 3.703 1.00 0.00 194 GLU A N 1
ATOM 1283 C CA . GLU A 1 85 ? 103.709 7.944 4.751 1.00 0.00 194 GLU A CA 1
ATOM 1284 C C . GLU A 1 85 ? 104.247 6.986 5.807 1.00 0.00 194 GLU A C 1
ATOM 1285 O O . GLU A 1 85 ? 105.237 7.274 6.480 1.00 0.00 194 GLU A O 1
ATOM 1297 N N . ASP A 1 86 ? 103.594 5.829 5.928 1.00 0.00 195 ASP A N 1
ATOM 1298 C CA . ASP A 1 86 ? 104.013 4.809 6.881 1.00 0.00 195 ASP A CA 1
ATOM 1299 C C . ASP A 1 86 ? 105.316 4.168 6.414 1.00 0.00 195 ASP A C 1
ATOM 1300 O O . ASP A 1 86 ? 106.204 3.878 7.216 1.00 0.00 195 ASP A O 1
ATOM 1309 N N . HIS A 1 87 ? 105.425 3.973 5.102 1.00 0.00 196 HIS A N 1
ATOM 1310 C CA . HIS A 1 87 ? 106.608 3.401 4.498 1.00 0.00 196 HIS A CA 1
ATOM 1311 C C . HIS A 1 87 ? 107.784 4.343 4.684 1.00 0.00 196 HIS A C 1
ATOM 1312 O O . HIS A 1 87 ? 108.890 3.921 5.012 1.00 0.00 196 HIS A O 1
ATOM 1326 N N . ARG A 1 88 ? 107.525 5.622 4.460 1.00 0.00 197 ARG A N 1
ATOM 1327 C CA . ARG A 1 88 ? 108.545 6.649 4.586 1.00 0.00 197 ARG A CA 1
ATOM 1328 C C . ARG A 1 88 ? 109.275 6.549 5.921 1.00 0.00 197 ARG A C 1
ATOM 1329 O O . ARG A 1 88 ? 110.465 6.245 5.967 1.00 0.00 197 ARG A O 1
ATOM 1350 N N . GLN A 1 89 ? 108.552 6.822 7.000 1.00 0.00 198 GLN A N 1
ATOM 1351 C CA . GLN A 1 89 ? 109.121 6.790 8.344 1.00 0.00 198 GLN A CA 1
ATOM 1352 C C . GLN A 1 89 ? 109.805 5.462 8.648 1.00 0.00 198 GLN A C 1
ATOM 1353 O O . GLN A 1 89 ? 110.770 5.418 9.411 1.00 0.00 198 GLN A O 1
ATOM 1367 N N . GLY A 1 90 ? 109.308 4.378 8.063 1.00 0.00 199 GLY A N 1
ATOM 1368 C CA . GLY A 1 90 ? 109.898 3.076 8.310 1.00 0.00 199 GLY A CA 1
ATOM 1369 C C . GLY A 1 90 ? 111.267 2.916 7.677 1.00 0.00 199 GLY A C 1
ATOM 1370 O O . GLY A 1 90 ? 112.194 2.409 8.310 1.00 0.00 199 GLY A O 1
ATOM 1374 N N . ILE A 1 91 ? 111.397 3.338 6.423 1.00 0.00 200 ILE A N 1
ATOM 1375 C CA . ILE A 1 91 ? 112.664 3.227 5.708 1.00 0.00 200 ILE A CA 1
ATOM 1376 C C . ILE A 1 91 ? 113.610 4.371 6.074 1.00 0.00 200 ILE A C 1
ATOM 1377 O O . ILE A 1 91 ? 114.823 4.263 5.898 1.00 0.00 200 ILE A O 1
ATOM 1393 N N . ALA A 1 92 ? 113.050 5.464 6.589 1.00 0.00 201 ALA A N 1
ATOM 1394 C CA . ALA A 1 92 ? 113.848 6.625 6.985 1.00 0.00 201 ALA A CA 1
ATOM 1395 C C . ALA A 1 92 ? 114.521 6.406 8.344 1.00 0.00 201 ALA A C 1
ATOM 1396 O O . ALA A 1 92 ? 115.736 6.562 8.476 1.00 0.00 201 ALA A O 1
ATOM 1403 N N . ARG A 1 93 ? 113.732 6.030 9.340 1.00 0.00 202 ARG A N 1
ATOM 1404 C CA . ARG A 1 93 ? 114.245 5.769 10.686 1.00 0.00 202 ARG A CA 1
ATOM 1405 C C . ARG A 1 93 ? 115.065 4.483 10.722 1.00 0.00 202 ARG A C 1
ATOM 1406 O O . ARG A 1 93 ? 115.695 4.162 11.730 1.00 0.00 202 ARG A O 1
ATOM 1427 N N . ASN A 1 94 ? 115.048 3.755 9.618 1.00 0.00 203 ASN A N 1
ATOM 1428 C CA . ASN A 1 94 ? 115.777 2.496 9.498 1.00 0.00 203 ASN A CA 1
ATOM 1429 C C . ASN A 1 94 ? 117.137 2.671 8.837 1.00 0.00 203 ASN A C 1
ATOM 1430 O O . ASN A 1 94 ? 117.903 1.712 8.741 1.00 0.00 203 ASN A O 1
ATOM 1441 N N . HIS A 1 95 ? 117.447 3.872 8.369 1.00 0.00 204 HIS A N 1
ATOM 1442 C CA . HIS A 1 95 ? 118.731 4.090 7.714 1.00 0.00 204 HIS A CA 1
ATOM 1443 C C . HIS A 1 95 ? 119.335 5.462 8.013 1.00 0.00 204 HIS A C 1
ATOM 1444 O O . HIS A 1 95 ? 120.548 5.569 8.160 1.00 0.00 204 HIS A O 1
ATOM 1458 N N . TYR A 1 96 ? 118.519 6.512 8.079 1.00 0.00 205 TYR A N 1
ATOM 1459 C CA . TYR A 1 96 ? 119.029 7.862 8.333 1.00 0.00 205 TYR A CA 1
ATOM 1460 C C . TYR A 1 96 ? 117.879 8.861 8.392 1.00 0.00 205 TYR A C 1
ATOM 1461 O O . TYR A 1 96 ? 117.767 9.621 9.351 1.00 0.00 205 TYR A O 1
ATOM 1479 N N . ASP A 1 97 ? 117.028 8.839 7.372 1.00 0.00 206 ASP A N 1
ATOM 1480 C CA . ASP A 1 97 ? 115.864 9.727 7.294 1.00 0.00 206 ASP A CA 1
ATOM 1481 C C . ASP A 1 97 ? 115.531 10.074 5.845 1.00 0.00 206 ASP A C 1
ATOM 1482 O O . ASP A 1 97 ? 115.555 11.241 5.455 1.00 0.00 206 ASP A O 1
ATOM 1491 N N . CYS A 1 98 ? 115.204 9.054 5.057 1.00 0.00 207 CYS A N 1
ATOM 1492 C CA . CYS A 1 98 ? 114.848 9.253 3.659 1.00 0.00 207 CYS A CA 1
ATOM 1493 C C . CYS A 1 98 ? 113.699 10.250 3.536 1.00 0.00 207 CYS A C 1
ATOM 1494 O O . CYS A 1 98 ? 112.531 9.866 3.479 1.00 0.00 207 CYS A O 1
ATOM 1502 N N . GLY A 1 99 ? 114.044 11.535 3.506 1.00 0.00 208 GLY A N 1
ATOM 1503 C CA . GLY A 1 99 ? 113.041 12.579 3.400 1.00 0.00 208 GLY A CA 1
ATOM 1504 C C . GLY A 1 99 ? 111.966 12.262 2.380 1.00 0.00 208 GLY A C 1
ATOM 1505 O O . GLY A 1 99 ? 112.049 11.260 1.672 1.00 0.00 208 GLY A O 1
ATOM 1509 N N . TYR A 1 100 ? 110.952 13.118 2.309 1.00 0.00 209 TYR A N 1
ATOM 1510 C CA . TYR A 1 100 ? 109.851 12.930 1.371 1.00 0.00 209 TYR A CA 1
ATOM 1511 C C . TYR A 1 100 ? 110.328 13.047 -0.071 1.00 0.00 209 TYR A C 1
ATOM 1512 O O . TYR A 1 100 ? 110.012 12.202 -0.907 1.00 0.00 209 TYR A O 1
ATOM 1530 N N . GLU A 1 101 ? 111.099 14.088 -0.353 1.00 0.00 210 GLU A N 1
ATOM 1531 C CA . GLU A 1 101 ? 111.629 14.299 -1.695 1.00 0.00 210 GLU A CA 1
ATOM 1532 C C . GLU A 1 101 ? 112.530 13.135 -2.087 1.00 0.00 210 GLU A C 1
ATOM 1533 O O . GLU A 1 101 ? 112.540 12.685 -3.233 1.00 0.00 210 GLU A O 1
ATOM 1545 N N . MET A 1 102 ? 113.275 12.651 -1.103 1.00 0.00 211 MET A N 1
ATOM 1546 C CA . MET A 1 102 ? 114.183 11.529 -1.295 1.00 0.00 211 MET A CA 1
ATOM 1547 C C . MET A 1 102 ? 113.394 10.235 -1.451 1.00 0.00 211 MET A C 1
ATOM 1548 O O . MET A 1 102 ? 113.664 9.426 -2.336 1.00 0.00 211 MET A O 1
ATOM 1562 N N . HIS A 1 103 ? 112.405 10.063 -0.581 1.00 0.00 212 HIS A N 1
ATOM 1563 C CA . HIS A 1 103 ? 111.551 8.881 -0.602 1.00 0.00 212 HIS A CA 1
ATOM 1564 C C . HIS A 1 103 ? 110.951 8.684 -1.991 1.00 0.00 212 HIS A C 1
ATOM 1565 O O . HIS A 1 103 ? 110.691 7.558 -2.416 1.00 0.00 212 HIS A O 1
ATOM 1579 N N . THR A 1 104 ? 110.724 9.791 -2.690 1.00 0.00 213 THR A N 1
ATOM 1580 C CA . THR A 1 104 ? 110.142 9.748 -4.025 1.00 0.00 213 THR A CA 1
ATOM 1581 C C . THR A 1 104 ? 111.152 9.230 -5.037 1.00 0.00 213 THR A C 1
ATOM 1582 O O . THR A 1 104 ? 110.821 8.436 -5.917 1.00 0.00 213 THR A O 1
ATOM 1593 N N . CYS A 1 105 ? 112.389 9.704 -4.907 1.00 0.00 214 CYS A N 1
ATOM 1594 C CA . CYS A 1 105 ? 113.449 9.303 -5.818 1.00 0.00 214 CYS A CA 1
ATOM 1595 C C . CYS A 1 105 ? 113.475 7.790 -5.902 1.00 0.00 214 CYS A C 1
ATOM 1596 O O . CYS A 1 105 ? 113.686 7.218 -6.970 1.00 0.00 214 CYS A O 1
ATOM 1603 N N . LEU A 1 106 ? 113.253 7.148 -4.764 1.00 0.00 215 LEU A N 1
ATOM 1604 C CA . LEU A 1 106 ? 113.244 5.697 -4.695 1.00 0.00 215 LEU A CA 1
ATOM 1605 C C . LEU A 1 106 ? 112.036 5.128 -5.451 1.00 0.00 215 LEU A C 1
ATOM 1606 O O . LEU A 1 106 ? 112.140 4.122 -6.145 1.00 0.00 215 LEU A O 1
ATOM 1622 N N . GLY A 1 107 ? 110.889 5.778 -5.293 1.00 0.00 216 GLY A N 1
ATOM 1623 C CA . GLY A 1 107 ? 109.669 5.324 -5.944 1.00 0.00 216 GLY A CA 1
ATOM 1624 C C . GLY A 1 107 ? 109.835 4.998 -7.424 1.00 0.00 216 GLY A C 1
ATOM 1625 O O . GLY A 1 107 ? 109.541 3.883 -7.852 1.00 0.00 216 GLY A O 1
ATOM 1629 N N . GLU A 1 108 ? 110.276 5.977 -8.208 1.00 0.00 217 GLU A N 1
ATOM 1630 C CA . GLU A 1 108 ? 110.446 5.793 -9.653 1.00 0.00 217 GLU A CA 1
ATOM 1631 C C . GLU A 1 108 ? 111.734 5.053 -10.014 1.00 0.00 217 GLU A C 1
ATOM 1632 O O . GLU A 1 108 ? 111.695 4.119 -10.812 1.00 0.00 217 GLU A O 1
ATOM 1644 N N . MET A 1 109 ? 112.868 5.444 -9.456 1.00 0.00 218 MET A N 1
ATOM 1645 C CA . MET A 1 109 ? 114.115 4.759 -9.786 1.00 0.00 218 MET A CA 1
ATOM 1646 C C . MET A 1 109 ? 113.968 3.256 -9.540 1.00 0.00 218 MET A C 1
ATOM 1647 O O . MET A 1 109 ? 114.819 2.461 -9.940 1.00 0.00 218 MET A O 1
ATOM 1661 N N . TYR A 1 110 ? 112.869 2.881 -8.883 1.00 0.00 219 TYR A N 1
ATOM 1662 C CA . TYR A 1 110 ? 112.573 1.480 -8.576 1.00 0.00 219 TYR A CA 1
ATOM 1663 C C . TYR A 1 110 ? 111.880 0.784 -9.746 1.00 0.00 219 TYR A C 1
ATOM 1664 O O . TYR A 1 110 ? 112.006 -0.429 -9.918 1.00 0.00 219 TYR A O 1
ATOM 1682 N N . VAL A 1 111 ? 111.153 1.552 -10.549 1.00 0.00 220 VAL A N 1
ATOM 1683 C CA . VAL A 1 111 ? 110.449 0.998 -11.701 1.00 0.00 220 VAL A CA 1
ATOM 1684 C C . VAL A 1 111 ? 111.398 0.781 -12.876 1.00 0.00 220 VAL A C 1
ATOM 1685 O O . VAL A 1 111 ? 111.112 -0.001 -13.783 1.00 0.00 220 VAL A O 1
ATOM 1698 N N . SER A 1 112 ? 112.525 1.489 -12.857 1.00 0.00 221 SER A N 1
ATOM 1699 C CA . SER A 1 112 ? 113.515 1.385 -13.924 1.00 0.00 221 SER A CA 1
ATOM 1700 C C . SER A 1 112 ? 114.141 -0.005 -13.966 1.00 0.00 221 SER A C 1
ATOM 1701 O O . SER A 1 112 ? 114.060 -0.700 -14.979 1.00 0.00 221 SER A O 1
ATOM 1709 N N . ASP A 1 113 ? 114.765 -0.408 -12.863 1.00 0.00 222 ASP A N 1
ATOM 1710 C CA . ASP A 1 113 ? 115.403 -1.719 -12.785 1.00 0.00 222 ASP A CA 1
ATOM 1711 C C . ASP A 1 113 ? 114.382 -2.791 -12.422 1.00 0.00 222 ASP A C 1
ATOM 1712 O O . ASP A 1 113 ? 113.852 -2.809 -11.312 1.00 0.00 222 ASP A O 1
ATOM 1721 N N . GLU A 1 114 ? 114.107 -3.679 -13.371 1.00 0.00 223 GLU A N 1
ATOM 1722 C CA . GLU A 1 114 ? 113.144 -4.752 -13.160 1.00 0.00 223 GLU A CA 1
ATOM 1723 C C . GLU A 1 114 ? 113.657 -5.784 -12.161 1.00 0.00 223 GLU A C 1
ATOM 1724 O O . GLU A 1 114 ? 112.889 -6.630 -11.702 1.00 0.00 223 GLU A O 1
ATOM 1736 N N . ARG A 1 115 ? 114.931 -5.708 -11.784 1.00 0.00 224 ARG A N 1
ATOM 1737 C CA . ARG A 1 115 ? 115.451 -6.647 -10.798 1.00 0.00 224 ARG A CA 1
ATOM 1738 C C . ARG A 1 115 ? 114.769 -6.365 -9.464 1.00 0.00 224 ARG A C 1
ATOM 1739 O O . ARG A 1 115 ? 114.269 -7.270 -8.796 1.00 0.00 224 ARG A O 1
ATOM 1760 N N . PHE A 1 116 ? 114.710 -5.081 -9.123 1.00 0.00 225 PHE A N 1
ATOM 1761 C CA . PHE A 1 116 ? 114.045 -4.622 -7.912 1.00 0.00 225 PHE A CA 1
ATOM 1762 C C . PHE A 1 116 ? 112.574 -5.004 -7.944 1.00 0.00 225 PHE A C 1
ATOM 1763 O O . PHE A 1 116 ? 112.051 -5.608 -7.012 1.00 0.00 225 PHE A O 1
ATOM 1780 N N . THR A 1 117 ? 111.917 -4.637 -9.035 1.00 0.00 226 THR A N 1
ATOM 1781 C CA . THR A 1 117 ? 110.501 -4.916 -9.225 1.00 0.00 226 THR A CA 1
ATOM 1782 C C . THR A 1 117 ? 110.185 -6.394 -9.021 1.00 0.00 226 THR A C 1
ATOM 1783 O O . THR A 1 117 ? 109.323 -6.746 -8.225 1.00 0.00 226 THR A O 1
ATOM 1794 N N . ARG A 1 118 ? 110.877 -7.257 -9.758 1.00 0.00 227 ARG A N 1
ATOM 1795 C CA . ARG A 1 118 ? 110.652 -8.696 -9.659 1.00 0.00 227 ARG A CA 1
ATOM 1796 C C . ARG A 1 118 ? 110.829 -9.182 -8.224 1.00 0.00 227 ARG A C 1
ATOM 1797 O O . ARG A 1 118 ? 110.068 -10.023 -7.738 1.00 0.00 227 ARG A O 1
ATOM 1818 N N . ASN A 1 119 ? 111.819 -8.624 -7.539 1.00 0.00 228 ASN A N 1
ATOM 1819 C CA . ASN A 1 119 ? 112.077 -8.988 -6.154 1.00 0.00 228 ASN A CA 1
ATOM 1820 C C . ASN A 1 119 ? 111.039 -8.348 -5.247 1.00 0.00 228 ASN A C 1
ATOM 1821 O O . ASN A 1 119 ? 110.595 -8.949 -4.268 1.00 0.00 228 ASN A O 1
ATOM 1832 N N . ILE A 1 120 ? 110.641 -7.130 -5.592 1.00 0.00 229 ILE A N 1
ATOM 1833 C CA . ILE A 1 120 ? 109.637 -6.411 -4.824 1.00 0.00 229 ILE A CA 1
ATOM 1834 C C . ILE A 1 120 ? 108.235 -6.929 -5.130 1.00 0.00 229 ILE A C 1
ATOM 1835 O O . ILE A 1 120 ? 107.437 -7.146 -4.220 1.00 0.00 229 ILE A O 1
ATOM 1851 N N . ASP A 1 121 ? 107.929 -7.105 -6.415 1.00 0.00 230 ASP A N 1
ATOM 1852 C CA . ASP A 1 121 ? 106.605 -7.568 -6.819 1.00 0.00 230 ASP A CA 1
ATOM 1853 C C . ASP A 1 121 ? 106.382 -9.031 -6.475 1.00 0.00 230 ASP A C 1
ATOM 1854 O O . ASP A 1 121 ? 105.261 -9.521 -6.593 1.00 0.00 230 ASP A O 1
ATOM 1863 N N . ALA A 1 122 ? 107.418 -9.731 -6.029 1.00 0.00 231 ALA A N 1
ATOM 1864 C CA . ALA A 1 122 ? 107.243 -11.126 -5.652 1.00 0.00 231 ALA A CA 1
ATOM 1865 C C . ALA A 1 122 ? 105.916 -11.289 -4.906 1.00 0.00 231 ALA A C 1
ATOM 1866 O O . ALA A 1 122 ? 105.326 -12.369 -4.883 1.00 0.00 231 ALA A O 1
ATOM 1873 N N . ALA A 1 123 ? 105.456 -10.187 -4.301 1.00 0.00 232 ALA A N 1
ATOM 1874 C CA . ALA A 1 123 ? 104.199 -10.173 -3.555 1.00 0.00 232 ALA A CA 1
ATOM 1875 C C . ALA A 1 123 ? 103.009 -9.898 -4.475 1.00 0.00 232 ALA A C 1
ATOM 1876 O O . ALA A 1 123 ? 101.934 -10.468 -4.293 1.00 0.00 232 ALA A O 1
ATOM 1883 N N . LYS A 1 124 ? 103.224 -9.056 -5.488 1.00 0.00 233 LYS A N 1
ATOM 1884 C CA . LYS A 1 124 ? 102.180 -8.744 -6.465 1.00 0.00 233 LYS A CA 1
ATOM 1885 C C . LYS A 1 124 ? 102.706 -7.784 -7.528 1.00 0.00 233 LYS A C 1
ATOM 1886 O O . LYS A 1 124 ? 103.494 -6.887 -7.225 1.00 0.00 233 LYS A O 1
ATOM 1905 N N . PRO A 1 125 ? 102.281 -7.957 -8.793 1.00 0.00 234 PRO A N 1
ATOM 1906 C CA . PRO A 1 125 ? 102.715 -7.090 -9.899 1.00 0.00 234 PRO A CA 1
ATOM 1907 C C . PRO A 1 125 ? 102.102 -5.692 -9.821 1.00 0.00 234 PRO A C 1
ATOM 1908 O O . PRO A 1 125 ? 100.920 -5.540 -9.512 1.00 0.00 234 PRO A O 1
ATOM 1919 N N . GLY A 1 126 ? 102.904 -4.675 -10.131 1.00 0.00 235 GLY A N 1
ATOM 1920 C CA . GLY A 1 126 ? 102.419 -3.304 -10.121 1.00 0.00 235 GLY A CA 1
ATOM 1921 C C . GLY A 1 126 ? 102.510 -2.623 -8.765 1.00 0.00 235 GLY A C 1
ATOM 1922 O O . GLY A 1 126 ? 102.249 -1.424 -8.660 1.00 0.00 235 GLY A O 1
ATOM 1926 N N . LEU A 1 127 ? 102.849 -3.373 -7.722 1.00 0.00 236 LEU A N 1
ATOM 1927 C CA . LEU A 1 127 ? 102.925 -2.791 -6.384 1.00 0.00 236 LEU A CA 1
ATOM 1928 C C . LEU A 1 127 ? 103.832 -1.567 -6.361 1.00 0.00 236 LEU A C 1
ATOM 1929 O O . LEU A 1 127 ? 103.527 -0.572 -5.705 1.00 0.00 236 LEU A O 1
ATOM 1945 N N . ALA A 1 128 ? 104.947 -1.648 -7.075 1.00 0.00 237 ALA A N 1
ATOM 1946 C CA . ALA A 1 128 ? 105.901 -0.550 -7.130 1.00 0.00 237 ALA A CA 1
ATOM 1947 C C . ALA A 1 128 ? 105.232 0.734 -7.615 1.00 0.00 237 ALA A C 1
ATOM 1948 O O . ALA A 1 128 ? 105.471 1.811 -7.069 1.00 0.00 237 ALA A O 1
ATOM 1955 N N . ALA A 1 129 ? 104.383 0.622 -8.626 1.00 0.00 238 ALA A N 1
ATOM 1956 C CA . ALA A 1 129 ? 103.677 1.788 -9.143 1.00 0.00 238 ALA A CA 1
ATOM 1957 C C . ALA A 1 129 ? 102.662 2.312 -8.122 1.00 0.00 238 ALA A C 1
ATOM 1958 O O . ALA A 1 129 ? 102.492 3.520 -7.958 1.00 0.00 238 ALA A O 1
ATOM 1965 N N . TYR A 1 130 ? 101.980 1.382 -7.456 1.00 0.00 239 TYR A N 1
ATOM 1966 C CA . TYR A 1 130 ? 100.955 1.710 -6.461 1.00 0.00 239 TYR A CA 1
ATOM 1967 C C . TYR A 1 130 ? 101.528 2.478 -5.271 1.00 0.00 239 TYR A C 1
ATOM 1968 O O . TYR A 1 130 ? 100.870 3.350 -4.703 1.00 0.00 239 TYR A O 1
ATOM 1986 N N . MET A 1 131 ? 102.751 2.136 -4.891 1.00 0.00 240 MET A N 1
ATOM 1987 C CA . MET A 1 131 ? 103.415 2.783 -3.767 1.00 0.00 240 MET A CA 1
ATOM 1988 C C . MET A 1 131 ? 103.940 4.161 -4.149 1.00 0.00 240 MET A C 1
ATOM 1989 O O . MET A 1 131 ? 103.777 5.123 -3.402 1.00 0.00 240 MET A O 1
ATOM 2003 N N . ARG A 1 132 ? 104.589 4.249 -5.307 1.00 0.00 241 ARG A N 1
ATOM 2004 C CA . ARG A 1 132 ? 105.161 5.511 -5.764 1.00 0.00 241 ARG A CA 1
ATOM 2005 C C . ARG A 1 132 ? 104.138 6.633 -5.751 1.00 0.00 241 ARG A C 1
ATOM 2006 O O . ARG A 1 132 ? 104.391 7.717 -5.230 1.00 0.00 241 ARG A O 1
ATOM 2027 N N . ASP A 1 133 ? 102.981 6.356 -6.328 1.00 0.00 242 ASP A N 1
ATOM 2028 C CA . ASP A 1 133 ? 101.902 7.333 -6.388 1.00 0.00 242 ASP A CA 1
ATOM 2029 C C . ASP A 1 133 ? 101.402 7.641 -4.986 1.00 0.00 242 ASP A C 1
ATOM 2030 O O . ASP A 1 133 ? 101.098 8.788 -4.660 1.00 0.00 242 ASP A O 1
ATOM 2039 N N . ALA A 1 134 ? 101.348 6.613 -4.148 1.00 0.00 243 ALA A N 1
ATOM 2040 C CA . ALA A 1 134 ? 100.919 6.786 -2.769 1.00 0.00 243 ALA A CA 1
ATOM 2041 C C . ALA A 1 134 ? 101.905 7.692 -2.043 1.00 0.00 243 ALA A C 1
ATOM 2042 O O . ALA A 1 134 ? 101.514 8.585 -1.291 1.00 0.00 243 ALA A O 1
ATOM 2049 N N . ILE A 1 135 ? 103.190 7.463 -2.298 1.00 0.00 244 ILE A N 1
ATOM 2050 C CA . ILE A 1 135 ? 104.255 8.256 -1.700 1.00 0.00 244 ILE A CA 1
ATOM 2051 C C . ILE A 1 135 ? 104.305 9.640 -2.321 1.00 0.00 244 ILE A C 1
ATOM 2052 O O . ILE A 1 135 ? 104.500 10.638 -1.628 1.00 0.00 244 ILE A O 1
ATOM 2068 N N . LEU A 1 136 ? 104.146 9.692 -3.636 1.00 0.00 245 LEU A N 1
ATOM 2069 C CA . LEU A 1 136 ? 104.194 10.951 -4.347 1.00 0.00 245 LEU A CA 1
ATOM 2070 C C . LEU A 1 136 ? 103.096 11.878 -3.854 1.00 0.00 245 LEU A C 1
ATOM 2071 O O . LEU A 1 136 ? 103.339 13.035 -3.515 1.00 0.00 245 LEU A O 1
ATOM 2087 N N . ALA A 1 137 ? 101.884 11.341 -3.802 1.00 0.00 246 ALA A N 1
ATOM 2088 C CA . ALA A 1 137 ? 100.726 12.095 -3.338 1.00 0.00 246 ALA A CA 1
ATOM 2089 C C . ALA A 1 137 ? 100.927 12.536 -1.896 1.00 0.00 246 ALA A C 1
ATOM 2090 O O . ALA A 1 137 ? 100.701 13.695 -1.548 1.00 0.00 246 ALA A O 1
ATOM 2097 N N . ASN A 1 138 ? 101.370 11.600 -1.068 1.00 0.00 247 ASN A N 1
ATOM 2098 C CA . ASN A 1 138 ? 101.627 11.875 0.335 1.00 0.00 247 ASN A CA 1
ATOM 2099 C C . ASN A 1 138 ? 102.582 13.056 0.484 1.00 0.00 247 ASN A C 1
ATOM 2100 O O . ASN A 1 138 ? 102.398 13.915 1.346 1.00 0.00 247 ASN A O 1
ATOM 2111 N N . ALA A 1 139 ? 103.605 13.085 -0.366 1.00 0.00 248 ALA A N 1
ATOM 2112 C CA . ALA A 1 139 ? 104.600 14.151 -0.339 1.00 0.00 248 ALA A CA 1
ATOM 2113 C C . ALA A 1 139 ? 103.996 15.496 -0.744 1.00 0.00 248 ALA A C 1
ATOM 2114 O O . ALA A 1 139 ? 104.449 16.549 -0.298 1.00 0.00 248 ALA A O 1
ATOM 2121 N N . VAL A 1 140 ? 102.980 15.452 -1.603 1.00 0.00 249 VAL A N 1
ATOM 2122 C CA . VAL A 1 140 ? 102.313 16.658 -2.090 1.00 0.00 249 VAL A CA 1
ATOM 2123 C C . VAL A 1 140 ? 101.478 17.344 -1.011 1.00 0.00 249 VAL A C 1
ATOM 2124 O O . VAL A 1 140 ? 101.549 18.563 -0.847 1.00 0.00 249 VAL A O 1
ATOM 2137 N N . ARG A 1 141 ? 100.687 16.567 -0.280 1.00 0.00 250 ARG A N 1
ATOM 2138 C CA . ARG A 1 141 ? 99.848 17.122 0.772 1.00 0.00 250 ARG A CA 1
ATOM 2139 C C . ARG A 1 141 ? 100.705 17.739 1.869 1.00 0.00 250 ARG A C 1
ATOM 2140 O O . ARG A 1 141 ? 100.235 18.559 2.658 1.00 0.00 250 ARG A O 1
ATOM 2161 N N . HIS A 1 142 ? 101.973 17.348 1.895 1.00 0.00 251 HIS A N 1
ATOM 2162 C CA . HIS A 1 142 ? 102.918 17.870 2.877 1.00 0.00 251 HIS A CA 1
ATOM 2163 C C . HIS A 1 142 ? 103.698 19.034 2.272 1.00 0.00 251 HIS A C 1
ATOM 2164 O O . HIS A 1 142 ? 103.838 20.090 2.889 1.00 0.00 251 HIS A O 1
ATOM 2179 N N . THR A 1 143 ? 104.193 18.832 1.056 1.00 0.00 252 THR A N 1
ATOM 2180 C CA . THR A 1 143 ? 104.948 19.865 0.355 1.00 0.00 252 THR A CA 1
ATOM 2181 C C . THR A 1 143 ? 104.219 21.206 0.446 1.00 0.00 252 THR A C 1
ATOM 2182 O O . THR A 1 143 ? 103.001 21.264 0.283 1.00 0.00 252 THR A O 1
ATOM 2193 N N . PRO A 1 144 ? 104.947 22.308 0.714 1.00 0.00 253 PRO A N 1
ATOM 2194 C CA . PRO A 1 144 ? 104.339 23.638 0.828 1.00 0.00 253 PRO A CA 1
ATOM 2195 C C . PRO A 1 144 ? 103.863 24.174 -0.520 1.00 0.00 253 PRO A C 1
ATOM 2196 O O . PRO A 1 144 ? 104.700 24.725 -1.265 1.00 0.00 253 PRO A O 1
ATOM 2208 C CA . SER B 2 1 ? 119.987 5.408 -0.221 1.00 0.00 501 SER B CA 1
ATOM 2209 C C . SER B 2 1 ? 120.333 4.251 0.583 1.00 0.00 501 SER B C 1
ATOM 2219 N N . VAL B 2 3 ? 120.739 0.289 -0.204 1.00 0.00 503 VAL B N 1
ATOM 2220 C CA . VAL B 2 3 ? 120.789 -1.108 -0.631 1.00 0.00 503 VAL B CA 1
ATOM 2221 C C . VAL B 2 3 ? 120.408 -1.167 -2.110 1.00 0.00 503 VAL B C 1
ATOM 2222 O O . VAL B 2 3 ? 119.942 -0.168 -2.659 1.00 0.00 503 VAL B O 1
ATOM 2235 N N . GLY B 2 4 ? 120.609 -2.308 -2.766 1.00 0.00 504 GLY B N 1
ATOM 2236 C CA . GLY B 2 4 ? 120.278 -2.403 -4.180 1.00 0.00 504 GLY B CA 1
ATOM 2237 C C . GLY B 2 4 ? 119.388 -3.502 -4.487 1.00 0.00 504 GLY B C 1
ATOM 2251 N N . ALA B 2 6 ? 115.591 -4.005 -3.151 1.00 0.00 506 ALA B N 1
ATOM 2252 C CA . ALA B 2 6 ? 114.247 -4.072 -2.579 1.00 0.00 506 ALA B CA 1
ATOM 2253 C C . ALA B 2 6 ? 113.795 -2.819 -1.796 1.00 0.00 506 ALA B C 1
ATOM 2267 N N . ALA B 2 8 ? 115.540 0.601 0.089 1.00 0.00 508 ALA B N 1
ATOM 2268 C CA . ALA B 2 8 ? 116.109 1.776 0.738 1.00 0.00 508 ALA B CA 1
ATOM 2269 C C . ALA B 2 8 ? 116.850 2.669 -0.245 1.00 0.00 508 ALA B C 1
ATOM 2291 N N . ALA B 2 11 ? 119.261 8.013 -4.146 1.00 0.00 511 ALA B N 1
ATOM 2292 C CA . ALA B 2 11 ? 118.881 8.752 -5.361 1.00 0.00 511 ALA B CA 1
ATOM 2293 C C . ALA B 2 11 ? 120.020 9.621 -5.895 1.00 0.00 511 ALA B C 1
ATOM 2294 O O . ALA B 2 11 ? 120.087 9.904 -7.091 1.00 0.00 511 ALA B O 1
ATOM 2303 N N . GLY A 1 2 ? 125.680 -2.086 5.775 1.00 0.00 111 GLY A N 2
ATOM 2304 C CA . GLY A 1 2 ? 125.904 -2.860 7.026 1.00 0.00 111 GLY A CA 2
ATOM 2305 C C . GLY A 1 2 ? 125.676 -4.347 6.838 1.00 0.00 111 GLY A C 2
ATOM 2306 O O . GLY A 1 2 ? 126.531 -5.049 6.300 1.00 0.00 111 GLY A O 2
ATOM 2310 N N . ILE A 1 3 ? 124.517 -4.826 7.278 1.00 0.00 112 ILE A N 2
ATOM 2311 C CA . ILE A 1 3 ? 124.174 -6.235 7.155 1.00 0.00 112 ILE A CA 2
ATOM 2312 C C . ILE A 1 3 ? 125.156 -7.123 7.903 1.00 0.00 112 ILE A C 2
ATOM 2313 O O . ILE A 1 3 ? 124.852 -7.612 8.991 1.00 0.00 112 ILE A O 2
ATOM 2329 N N . ASN A 1 4 ? 126.326 -7.353 7.317 1.00 0.00 113 ASN A N 2
ATOM 2330 C CA . ASN A 1 4 ? 127.308 -8.205 7.931 1.00 0.00 113 ASN A CA 2
ATOM 2331 C C . ASN A 1 4 ? 126.626 -9.475 8.426 1.00 0.00 113 ASN A C 2
ATOM 2332 O O . ASN A 1 4 ? 126.615 -9.770 9.621 1.00 0.00 113 ASN A O 2
ATOM 2343 N N . LEU A 1 5 ? 126.039 -10.212 7.483 1.00 0.00 114 LEU A N 2
ATOM 2344 C CA . LEU A 1 5 ? 125.322 -11.449 7.784 1.00 0.00 114 LEU A CA 2
ATOM 2345 C C . LEU A 1 5 ? 125.844 -12.606 6.934 1.00 0.00 114 LEU A C 2
ATOM 2346 O O . LEU A 1 5 ? 126.520 -12.396 5.928 1.00 0.00 114 LEU A O 2
ATOM 2362 N N . THR A 1 6 ? 125.516 -13.827 7.341 1.00 0.00 115 THR A N 2
ATOM 2363 C CA . THR A 1 6 ? 125.934 -15.021 6.614 1.00 0.00 115 THR A CA 2
ATOM 2364 C C . THR A 1 6 ? 124.911 -15.352 5.529 1.00 0.00 115 THR A C 2
ATOM 2365 O O . THR A 1 6 ? 123.730 -15.036 5.675 1.00 0.00 115 THR A O 2
ATOM 2376 N N . PRO A 1 7 ? 125.332 -15.994 4.424 1.00 0.00 116 PRO A N 2
ATOM 2377 C CA . PRO A 1 7 ? 124.418 -16.353 3.337 1.00 0.00 116 PRO A CA 2
ATOM 2378 C C . PRO A 1 7 ? 123.144 -17.020 3.857 1.00 0.00 116 PRO A C 2
ATOM 2379 O O . PRO A 1 7 ? 122.061 -16.845 3.296 1.00 0.00 116 PRO A O 2
ATOM 2390 N N . GLU A 1 8 ? 123.290 -17.783 4.936 1.00 0.00 117 GLU A N 2
ATOM 2391 C CA . GLU A 1 8 ? 122.171 -18.485 5.551 1.00 0.00 117 GLU A CA 2
ATOM 2392 C C . GLU A 1 8 ? 121.230 -17.520 6.260 1.00 0.00 117 GLU A C 2
ATOM 2393 O O . GLU A 1 8 ? 120.014 -17.622 6.123 1.00 0.00 117 GLU A O 2
ATOM 2405 N N . GLU A 1 9 ? 121.789 -16.577 7.012 1.00 0.00 118 GLU A N 2
ATOM 2406 C CA . GLU A 1 9 ? 120.964 -15.608 7.724 1.00 0.00 118 GLU A CA 2
ATOM 2407 C C . GLU A 1 9 ? 120.263 -14.709 6.724 1.00 0.00 118 GLU A C 2
ATOM 2408 O O . GLU A 1 9 ? 119.053 -14.512 6.790 1.00 0.00 118 GLU A O 2
ATOM 2420 N N . LYS A 1 10 ? 121.030 -14.191 5.780 1.00 0.00 119 LYS A N 2
ATOM 2421 C CA . LYS A 1 10 ? 120.483 -13.336 4.742 1.00 0.00 119 LYS A CA 2
ATOM 2422 C C . LYS A 1 10 ? 119.285 -14.012 4.096 1.00 0.00 119 LYS A C 2
ATOM 2423 O O . LYS A 1 10 ? 118.345 -13.353 3.654 1.00 0.00 119 LYS A O 2
ATOM 2442 N N . PHE A 1 11 ? 119.320 -15.339 4.069 1.00 0.00 120 PHE A N 2
ATOM 2443 C CA . PHE A 1 11 ? 118.225 -16.112 3.503 1.00 0.00 120 PHE A CA 2
ATOM 2444 C C . PHE A 1 11 ? 117.054 -16.138 4.477 1.00 0.00 120 PHE A C 2
ATOM 2445 O O . PHE A 1 11 ? 115.906 -15.941 4.085 1.00 0.00 120 PHE A O 2
ATOM 2462 N N . GLU A 1 12 ? 117.349 -16.353 5.744 1.00 0.00 121 GLU A N 2
ATOM 2463 C CA . GLU A 1 12 ? 116.318 -16.368 6.769 1.00 0.00 121 GLU A CA 2
ATOM 2464 C C . GLU A 1 12 ? 115.846 -14.947 7.063 1.00 0.00 121 GLU A C 2
ATOM 2465 O O . GLU A 1 12 ? 114.775 -14.743 7.634 1.00 0.00 121 GLU A O 2
ATOM 2477 N N . VAL A 1 13 ? 116.671 -13.968 6.694 1.00 0.00 122 VAL A N 2
ATOM 2478 C CA . VAL A 1 13 ? 116.364 -12.562 6.940 1.00 0.00 122 VAL A CA 2
ATOM 2479 C C . VAL A 1 13 ? 115.798 -11.850 5.709 1.00 0.00 122 VAL A C 2
ATOM 2480 O O . VAL A 1 13 ? 114.654 -11.396 5.723 1.00 0.00 122 VAL A O 2
ATOM 2493 N N . PHE A 1 14 ? 116.605 -11.729 4.655 1.00 0.00 123 PHE A N 2
ATOM 2494 C CA . PHE A 1 14 ? 116.171 -11.038 3.438 1.00 0.00 123 PHE A CA 2
ATOM 2495 C C . PHE A 1 14 ? 115.551 -11.983 2.412 1.00 0.00 123 PHE A C 2
ATOM 2496 O O . PHE A 1 14 ? 115.194 -11.556 1.316 1.00 0.00 123 PHE A O 2
ATOM 2513 N N . GLY A 1 15 ? 115.433 -13.259 2.750 1.00 0.00 124 GLY A N 2
ATOM 2514 C CA . GLY A 1 15 ? 114.866 -14.206 1.805 1.00 0.00 124 GLY A CA 2
ATOM 2515 C C . GLY A 1 15 ? 115.643 -14.226 0.504 1.00 0.00 124 GLY A C 2
ATOM 2516 O O . GLY A 1 15 ? 115.656 -13.243 -0.236 1.00 0.00 124 GLY A O 2
ATOM 2520 N N . ASP A 1 16 ? 116.300 -15.349 0.246 1.00 0.00 125 ASP A N 2
ATOM 2521 C CA . ASP A 1 16 ? 117.114 -15.537 -0.957 1.00 0.00 125 ASP A CA 2
ATOM 2522 C C . ASP A 1 16 ? 117.427 -14.214 -1.653 1.00 0.00 125 ASP A C 2
ATOM 2523 O O . ASP A 1 16 ? 117.129 -14.043 -2.836 1.00 0.00 125 ASP A O 2
ATOM 2532 N N . PHE A 1 17 ? 118.015 -13.274 -0.916 1.00 0.00 126 PHE A N 2
ATOM 2533 C CA . PHE A 1 17 ? 118.349 -11.964 -1.469 1.00 0.00 126 PHE A CA 2
ATOM 2534 C C . PHE A 1 17 ? 119.522 -11.341 -0.719 1.00 0.00 126 PHE A C 2
ATOM 2535 O O . PHE A 1 17 ? 119.341 -10.693 0.312 1.00 0.00 126 PHE A O 2
ATOM 2552 N N . ASP A 1 18 ? 120.729 -11.554 -1.243 1.00 0.00 127 ASP A N 2
ATOM 2553 C CA . ASP A 1 18 ? 121.945 -11.027 -0.626 1.00 0.00 127 ASP A CA 2
ATOM 2554 C C . ASP A 1 18 ? 122.484 -9.824 -1.412 1.00 0.00 127 ASP A C 2
ATOM 2555 O O . ASP A 1 18 ? 122.726 -9.925 -2.614 1.00 0.00 127 ASP A O 2
ATOM 2564 N N . PRO A 1 19 ? 122.673 -8.662 -0.748 1.00 0.00 128 PRO A N 2
ATOM 2565 C CA . PRO A 1 19 ? 123.176 -7.446 -1.405 1.00 0.00 128 PRO A CA 2
ATOM 2566 C C . PRO A 1 19 ? 124.631 -7.566 -1.862 1.00 0.00 128 PRO A C 2
ATOM 2567 O O . PRO A 1 19 ? 125.089 -6.796 -2.706 1.00 0.00 128 PRO A O 2
ATOM 2578 N N . ASP A 1 20 ? 125.359 -8.517 -1.286 1.00 0.00 129 ASP A N 2
ATOM 2579 C CA . ASP A 1 20 ? 126.768 -8.712 -1.622 1.00 0.00 129 ASP A CA 2
ATOM 2580 C C . ASP A 1 20 ? 126.988 -8.669 -3.132 1.00 0.00 129 ASP A C 2
ATOM 2581 O O . ASP A 1 20 ? 128.121 -8.551 -3.599 1.00 0.00 129 ASP A O 2
ATOM 2590 N N . GLN A 1 21 ? 125.903 -8.765 -3.890 1.00 0.00 130 GLN A N 2
ATOM 2591 C CA . GLN A 1 21 ? 125.984 -8.736 -5.343 1.00 0.00 130 GLN A CA 2
ATOM 2592 C C . GLN A 1 21 ? 126.448 -7.365 -5.836 1.00 0.00 130 GLN A C 2
ATOM 2593 O O . GLN A 1 21 ? 127.291 -7.269 -6.727 1.00 0.00 130 GLN A O 2
ATOM 2607 N N . TYR A 1 22 ? 125.903 -6.307 -5.237 1.00 0.00 131 TYR A N 2
ATOM 2608 C CA . TYR A 1 22 ? 126.268 -4.936 -5.598 1.00 0.00 131 TYR A CA 2
ATOM 2609 C C . TYR A 1 22 ? 126.232 -4.037 -4.366 1.00 0.00 131 TYR A C 2
ATOM 2610 O O . TYR A 1 22 ? 125.796 -2.889 -4.437 1.00 0.00 131 TYR A O 2
ATOM 2628 N N . GLU A 1 23 ? 126.676 -4.573 -3.234 1.00 0.00 132 GLU A N 2
ATOM 2629 C CA . GLU A 1 23 ? 126.676 -3.832 -1.981 1.00 0.00 132 GLU A CA 2
ATOM 2630 C C . GLU A 1 23 ? 127.335 -2.456 -2.133 1.00 0.00 132 GLU A C 2
ATOM 2631 O O . GLU A 1 23 ? 126.674 -1.429 -1.993 1.00 0.00 132 GLU A O 2
ATOM 2643 N N . GLU A 1 24 ? 128.639 -2.439 -2.410 1.00 0.00 133 GLU A N 2
ATOM 2644 C CA . GLU A 1 24 ? 129.380 -1.186 -2.573 1.00 0.00 133 GLU A CA 2
ATOM 2645 C C . GLU A 1 24 ? 129.199 -0.582 -3.966 1.00 0.00 133 GLU A C 2
ATOM 2646 O O . GLU A 1 24 ? 129.392 0.618 -4.156 1.00 0.00 133 GLU A O 2
ATOM 2658 N N . GLU A 1 25 ? 128.870 -1.420 -4.942 1.00 0.00 134 GLU A N 2
ATOM 2659 C CA . GLU A 1 25 ? 128.712 -0.962 -6.321 1.00 0.00 134 GLU A CA 2
ATOM 2660 C C . GLU A 1 25 ? 127.466 -0.099 -6.518 1.00 0.00 134 GLU A C 2
ATOM 2661 O O . GLU A 1 25 ? 127.436 0.751 -7.408 1.00 0.00 134 GLU A O 2
ATOM 2673 N N . VAL A 1 26 ? 126.432 -0.321 -5.713 1.00 0.00 135 VAL A N 2
ATOM 2674 C CA . VAL A 1 26 ? 125.200 0.447 -5.850 1.00 0.00 135 VAL A CA 2
ATOM 2675 C C . VAL A 1 26 ? 125.435 1.949 -5.685 1.00 0.00 135 VAL A C 2
ATOM 2676 O O . VAL A 1 26 ? 125.123 2.729 -6.581 1.00 0.00 135 VAL A O 2
ATOM 2689 N N . ARG A 1 27 ? 125.967 2.352 -4.537 1.00 0.00 136 ARG A N 2
ATOM 2690 C CA . ARG A 1 27 ? 126.216 3.766 -4.269 1.00 0.00 136 ARG A CA 2
ATOM 2691 C C . ARG A 1 27 ? 127.088 4.390 -5.352 1.00 0.00 136 ARG A C 2
ATOM 2692 O O . ARG A 1 27 ? 126.807 5.487 -5.833 1.00 0.00 136 ARG A O 2
ATOM 2713 N N . GLU A 1 28 ? 128.148 3.687 -5.732 1.00 0.00 137 GLU A N 2
ATOM 2714 C CA . GLU A 1 28 ? 129.060 4.177 -6.759 1.00 0.00 137 GLU A CA 2
ATOM 2715 C C . GLU A 1 28 ? 128.339 4.331 -8.092 1.00 0.00 137 GLU A C 2
ATOM 2716 O O . GLU A 1 28 ? 128.676 5.197 -8.899 1.00 0.00 137 GLU A O 2
ATOM 2728 N N . ARG A 1 29 ? 127.351 3.472 -8.317 1.00 0.00 138 ARG A N 2
ATOM 2729 C CA . ARG A 1 29 ? 126.581 3.493 -9.554 1.00 0.00 138 ARG A CA 2
ATOM 2730 C C . ARG A 1 29 ? 125.514 4.586 -9.521 1.00 0.00 138 ARG A C 2
ATOM 2731 O O . ARG A 1 29 ? 125.437 5.415 -10.428 1.00 0.00 138 ARG A O 2
ATOM 2752 N N . TRP A 1 30 ? 124.679 4.574 -8.485 1.00 0.00 139 TRP A N 2
ATOM 2753 C CA . TRP A 1 30 ? 123.605 5.556 -8.368 1.00 0.00 139 TRP A CA 2
ATOM 2754 C C . TRP A 1 30 ? 124.130 6.992 -8.382 1.00 0.00 139 TRP A C 2
ATOM 2755 O O . TRP A 1 30 ? 123.604 7.846 -9.094 1.00 0.00 139 TRP A O 2
ATOM 2776 N N . GLY A 1 31 ? 125.168 7.259 -7.603 1.00 0.00 140 GLY A N 2
ATOM 2777 C CA . GLY A 1 31 ? 125.726 8.599 -7.555 1.00 0.00 140 GLY A CA 2
ATOM 2778 C C . GLY A 1 31 ? 124.731 9.648 -7.062 1.00 0.00 140 GLY A C 2
ATOM 2779 O O . GLY A 1 31 ? 125.122 10.776 -6.759 1.00 0.00 140 GLY A O 2
ATOM 2783 N N . ASN A 1 32 ? 123.446 9.286 -6.980 1.00 0.00 141 ASN A N 2
ATOM 2784 C CA . ASN A 1 32 ? 122.412 10.185 -6.531 1.00 0.00 141 ASN A CA 2
ATOM 2785 C C . ASN A 1 32 ? 122.106 9.982 -5.051 1.00 0.00 141 ASN A C 2
ATOM 2786 O O . ASN A 1 32 ? 121.423 10.792 -4.431 1.00 0.00 141 ASN A O 2
ATOM 2797 N N . THR A 1 33 ? 122.576 8.863 -4.513 1.00 0.00 142 THR A N 2
ATOM 2798 C CA . THR A 1 33 ? 122.307 8.510 -3.122 1.00 0.00 142 THR A CA 2
ATOM 2799 C C . THR A 1 33 ? 123.281 9.146 -2.133 1.00 0.00 142 THR A C 2
ATOM 2800 O O . THR A 1 33 ? 124.477 8.856 -2.136 1.00 0.00 142 THR A O 2
ATOM 2811 N N . ASP A 1 34 ? 122.729 9.989 -1.258 1.00 0.00 143 ASP A N 2
ATOM 2812 C CA . ASP A 1 34 ? 123.499 10.656 -0.208 1.00 0.00 143 ASP A CA 2
ATOM 2813 C C . ASP A 1 34 ? 123.178 10.019 1.144 1.00 0.00 143 ASP A C 2
ATOM 2814 O O . ASP A 1 34 ? 124.053 9.844 2.003 1.00 0.00 143 ASP A O 2
ATOM 2823 N N . ALA A 1 35 ? 121.916 9.642 1.321 1.00 0.00 144 ALA A N 2
ATOM 2824 C CA . ALA A 1 35 ? 121.505 9.002 2.553 1.00 0.00 144 ALA A CA 2
ATOM 2825 C C . ALA A 1 35 ? 122.423 7.822 2.806 1.00 0.00 144 ALA A C 2
ATOM 2826 O O . ALA A 1 35 ? 122.761 7.502 3.942 1.00 0.00 144 ALA A O 2
ATOM 2833 N N . TYR A 1 36 ? 122.812 7.163 1.704 1.00 0.00 145 TYR A N 2
ATOM 2834 C CA . TYR A 1 36 ? 123.685 5.995 1.799 1.00 0.00 145 TYR A CA 2
ATOM 2835 C C . TYR A 1 36 ? 124.860 6.296 2.713 1.00 0.00 145 TYR A C 2
ATOM 2836 O O . TYR A 1 36 ? 125.359 5.408 3.404 1.00 0.00 145 TYR A O 2
ATOM 2854 N N . ARG A 1 37 ? 125.274 7.555 2.753 1.00 0.00 146 ARG A N 2
ATOM 2855 C CA . ARG A 1 37 ? 126.355 7.952 3.633 1.00 0.00 146 ARG A CA 2
ATOM 2856 C C . ARG A 1 37 ? 125.840 7.895 5.060 1.00 0.00 146 ARG A C 2
ATOM 2857 O O . ARG A 1 37 ? 126.518 7.420 5.970 1.00 0.00 146 ARG A O 2
ATOM 2878 N N . GLN A 1 38 ? 124.613 8.384 5.228 1.00 0.00 147 GLN A N 2
ATOM 2879 C CA . GLN A 1 38 ? 123.962 8.395 6.535 1.00 0.00 1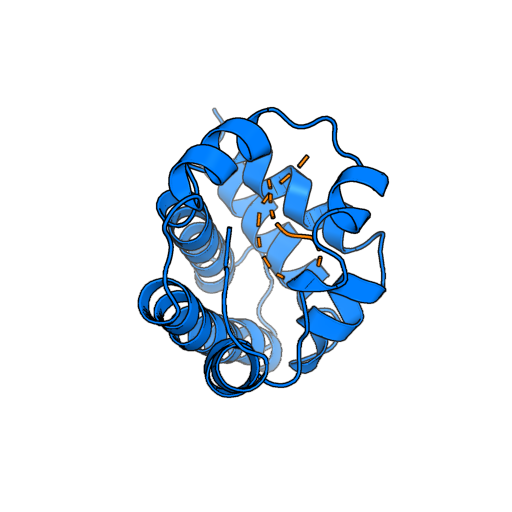47 GLN A CA 2
ATOM 2880 C C . GLN A 1 38 ? 123.720 6.978 7.042 1.00 0.00 147 GLN A C 2
ATOM 2881 O O . GLN A 1 38 ? 123.838 6.709 8.235 1.00 0.00 147 GLN A O 2
ATOM 2895 N N . SER A 1 39 ? 123.346 6.087 6.127 1.00 0.00 148 SER A N 2
ATOM 2896 C CA . SER A 1 39 ? 123.041 4.701 6.476 1.00 0.00 148 SER A CA 2
ATOM 2897 C C . SER A 1 39 ? 124.279 3.905 6.883 1.00 0.00 148 SER A C 2
ATOM 2898 O O . SER A 1 39 ? 124.292 3.286 7.942 1.00 0.00 148 SER A O 2
ATOM 2906 N N . LYS A 1 40 ? 125.313 3.910 6.052 1.00 0.00 149 LYS A N 2
ATOM 2907 C CA . LYS A 1 40 ? 126.527 3.167 6.375 1.00 0.00 149 LYS A CA 2
ATOM 2908 C C . LYS A 1 40 ? 127.083 3.621 7.716 1.00 0.00 149 LYS A C 2
ATOM 2909 O O . LYS A 1 40 ? 127.727 2.855 8.433 1.00 0.00 149 LYS A O 2
ATOM 2928 N N . GLU A 1 41 ? 126.834 4.884 8.038 1.00 0.00 150 GLU A N 2
ATOM 2929 C CA . GLU A 1 41 ? 127.309 5.475 9.280 1.00 0.00 150 GLU A CA 2
ATOM 2930 C C . GLU A 1 41 ? 126.632 4.843 10.497 1.00 0.00 150 GLU A C 2
ATOM 2931 O O . GLU A 1 41 ? 127.300 4.423 11.443 1.00 0.00 150 GLU A O 2
ATOM 2943 N N . LYS A 1 42 ? 125.306 4.792 10.469 1.00 0.00 151 LYS A N 2
ATOM 2944 C CA . LYS A 1 42 ? 124.529 4.227 11.572 1.00 0.00 151 LYS A CA 2
ATOM 2945 C C . LYS A 1 42 ? 124.365 2.711 11.463 1.00 0.00 151 LYS A C 2
ATOM 2946 O O . LYS A 1 42 ? 124.184 2.026 12.470 1.00 0.00 151 LYS A O 2
ATOM 2965 N N . THR A 1 43 ? 124.401 2.192 10.237 1.00 0.00 152 THR A N 2
ATOM 2966 C CA . THR A 1 43 ? 124.229 0.760 10.006 1.00 0.00 152 THR A CA 2
ATOM 2967 C C . THR A 1 43 ? 125.524 0.023 10.261 1.00 0.00 152 THR A C 2
ATOM 2968 O O . THR A 1 43 ? 125.636 -1.181 10.024 1.00 0.00 152 THR A O 2
ATOM 2979 N N . ALA A 1 44 ? 126.510 0.769 10.719 1.00 0.00 153 ALA A N 2
ATOM 2980 C CA . ALA A 1 44 ? 127.823 0.225 10.984 1.00 0.00 153 ALA A CA 2
ATOM 2981 C C . ALA A 1 44 ? 127.789 -1.048 11.838 1.00 0.00 153 ALA A C 2
ATOM 2982 O O . ALA A 1 44 ? 128.587 -1.959 11.613 1.00 0.00 153 ALA A O 2
ATOM 2989 N N . SER A 1 45 ? 126.911 -1.099 12.849 1.00 0.00 154 SER A N 2
ATOM 2990 C CA . SER A 1 45 ? 126.860 -2.260 13.751 1.00 0.00 154 SER A CA 2
ATOM 2991 C C . SER A 1 45 ? 125.574 -3.092 13.649 1.00 0.00 154 SER A C 2
ATOM 2992 O O . SER A 1 45 ? 125.524 -4.196 14.191 1.00 0.00 154 SER A O 2
ATOM 3000 N N . TYR A 1 46 ? 124.538 -2.587 12.977 1.00 0.00 155 TYR A N 2
ATOM 3001 C CA . TYR A 1 46 ? 123.283 -3.344 12.857 1.00 0.00 155 TYR A CA 2
ATOM 3002 C C . TYR A 1 46 ? 123.541 -4.843 12.786 1.00 0.00 155 TYR A C 2
ATOM 3003 O O . TYR A 1 46 ? 124.427 -5.308 12.068 1.00 0.00 155 TYR A O 2
ATOM 3021 N N . THR A 1 47 ? 122.762 -5.583 13.560 1.00 0.00 156 THR A N 2
ATOM 3022 C CA . THR A 1 47 ? 122.879 -7.034 13.640 1.00 0.00 156 THR A CA 2
ATOM 3023 C C . THR A 1 47 ? 121.701 -7.732 12.973 1.00 0.00 156 THR A C 2
ATOM 3024 O O . THR A 1 47 ? 120.766 -7.090 12.494 1.00 0.00 156 THR A O 2
ATOM 3035 N N . LYS A 1 48 ? 121.767 -9.057 12.945 1.00 0.00 157 LYS A N 2
ATOM 3036 C CA . LYS A 1 48 ? 120.726 -9.876 12.335 1.00 0.00 157 LYS A CA 2
ATOM 3037 C C . LYS A 1 48 ? 119.358 -9.602 12.949 1.00 0.00 157 LYS A C 2
ATOM 3038 O O . LYS A 1 48 ? 118.344 -9.660 12.257 1.00 0.00 157 LYS A O 2
ATOM 3057 N N . GLU A 1 49 ? 119.327 -9.299 14.237 1.00 0.00 158 GLU A N 2
ATOM 3058 C CA . GLU A 1 49 ? 118.067 -9.011 14.913 1.00 0.00 158 GLU A CA 2
ATOM 3059 C C . GLU A 1 49 ? 117.447 -7.743 14.361 1.00 0.00 158 GLU A C 2
ATOM 3060 O O . GLU A 1 49 ? 116.277 -7.717 13.981 1.00 0.00 158 GLU A O 2
ATOM 3072 N N . ASP A 1 50 ? 118.254 -6.700 14.305 1.00 0.00 159 ASP A N 2
ATOM 3073 C CA . ASP A 1 50 ? 117.811 -5.419 13.779 1.00 0.00 159 ASP A CA 2
ATOM 3074 C C . ASP A 1 50 ? 117.324 -5.606 12.359 1.00 0.00 159 ASP A C 2
ATOM 3075 O O . ASP A 1 50 ? 116.391 -4.948 11.911 1.00 0.00 159 ASP A O 2
ATOM 3084 N N . TRP A 1 51 ? 117.977 -6.512 11.663 1.00 0.00 160 TRP A N 2
ATOM 3085 C CA . TRP A 1 51 ? 117.630 -6.804 10.274 1.00 0.00 160 TRP A CA 2
ATOM 3086 C C . TRP A 1 51 ? 116.394 -7.696 10.177 1.00 0.00 160 TRP A C 2
ATOM 3087 O O . TRP A 1 51 ? 115.533 -7.487 9.320 1.00 0.00 160 TRP A O 2
ATOM 3108 N N . GLN A 1 52 ? 116.306 -8.681 11.058 1.00 0.00 161 GLN A N 2
ATOM 3109 C CA . GLN A 1 52 ? 115.170 -9.596 11.069 1.00 0.00 161 GLN A CA 2
ATOM 3110 C C . GLN A 1 52 ? 113.893 -8.853 11.440 1.00 0.00 161 GLN A C 2
ATOM 3111 O O . GLN A 1 52 ? 112.818 -9.130 10.907 1.00 0.00 161 GLN A O 2
ATOM 3125 N N . ARG A 1 53 ? 114.025 -7.904 12.359 1.00 0.00 162 ARG A N 2
ATOM 3126 C CA . ARG A 1 53 ? 112.894 -7.110 12.816 1.00 0.00 162 ARG A CA 2
ATOM 3127 C C . ARG A 1 53 ? 112.325 -6.246 11.691 1.00 0.00 162 ARG A C 2
ATOM 3128 O O . ARG A 1 53 ? 111.109 -6.117 11.553 1.00 0.00 162 ARG A O 2
ATOM 3149 N N . ILE A 1 54 ? 113.209 -5.651 10.897 1.00 0.00 163 ILE A N 2
ATOM 3150 C CA . ILE A 1 54 ? 112.789 -4.790 9.794 1.00 0.00 163 ILE A CA 2
ATOM 3151 C C . ILE A 1 54 ? 111.986 -5.547 8.739 1.00 0.00 163 ILE A C 2
ATOM 3152 O O . ILE A 1 54 ? 111.091 -4.977 8.115 1.00 0.00 163 ILE A O 2
ATOM 3168 N N . GLN A 1 55 ? 112.299 -6.822 8.522 1.00 0.00 164 GLN A N 2
ATOM 3169 C CA . GLN A 1 55 ? 111.574 -7.598 7.518 1.00 0.00 164 GLN A CA 2
ATOM 3170 C C . GLN A 1 55 ? 110.126 -7.811 7.954 1.00 0.00 164 GLN A C 2
ATOM 3171 O O . GLN A 1 55 ? 109.202 -7.601 7.167 1.00 0.00 164 GLN A O 2
ATOM 3185 N N . ASP A 1 56 ? 109.921 -8.220 9.201 1.00 0.00 165 ASP A N 2
ATOM 3186 C CA . ASP A 1 56 ? 108.567 -8.442 9.702 1.00 0.00 165 ASP A CA 2
ATOM 3187 C C . ASP A 1 56 ? 107.738 -7.202 9.466 1.00 0.00 165 ASP A C 2
ATOM 3188 O O . ASP A 1 56 ? 106.534 -7.267 9.221 1.00 0.00 165 ASP A O 2
ATOM 3197 N N . GLU A 1 57 ? 108.411 -6.070 9.549 1.00 0.00 166 GLU A N 2
ATOM 3198 C CA . GLU A 1 57 ? 107.751 -4.804 9.353 1.00 0.00 166 GLU A CA 2
ATOM 3199 C C . GLU A 1 57 ? 107.332 -4.653 7.893 1.00 0.00 166 GLU A C 2
ATOM 3200 O O . GLU A 1 57 ? 106.252 -4.145 7.585 1.00 0.00 166 GLU A O 2
ATOM 3212 N N . ALA A 1 58 ? 108.199 -5.109 6.994 1.00 0.00 167 ALA A N 2
ATOM 3213 C CA . ALA A 1 58 ? 107.929 -5.038 5.565 1.00 0.00 167 ALA A CA 2
ATOM 3214 C C . ALA A 1 58 ? 106.849 -6.037 5.160 1.00 0.00 167 ALA A C 2
ATOM 3215 O O . ALA A 1 58 ? 106.172 -5.856 4.149 1.00 0.00 167 ALA A O 2
ATOM 3222 N N . ASP A 1 59 ? 106.693 -7.094 5.955 1.00 0.00 168 ASP A N 2
ATOM 3223 C CA . ASP A 1 59 ? 105.690 -8.116 5.671 1.00 0.00 168 ASP A CA 2
ATOM 3224 C C . ASP A 1 59 ? 104.287 -7.544 5.781 1.00 0.00 168 ASP A C 2
ATOM 3225 O O . ASP A 1 59 ? 103.513 -7.599 4.829 1.00 0.00 168 ASP A O 2
ATOM 3234 N N . GLU A 1 60 ? 103.971 -6.979 6.939 1.00 0.00 169 GLU A N 2
ATOM 3235 C CA . GLU A 1 60 ? 102.658 -6.386 7.153 1.00 0.00 169 GLU A CA 2
ATOM 3236 C C . GLU A 1 60 ? 102.377 -5.350 6.074 1.00 0.00 169 GLU A C 2
ATOM 3237 O O . GLU A 1 60 ? 101.241 -5.186 5.631 1.00 0.00 169 GLU A O 2
ATOM 3249 N N . LEU A 1 61 ? 103.430 -4.651 5.659 1.00 0.00 170 LEU A N 2
ATOM 3250 C CA . LEU A 1 61 ? 103.327 -3.630 4.640 1.00 0.00 170 LEU A CA 2
ATOM 3251 C C . LEU A 1 61 ? 102.661 -4.169 3.371 1.00 0.00 170 LEU A C 2
ATOM 3252 O O . LEU A 1 61 ? 101.710 -3.581 2.862 1.00 0.00 170 LEU A O 2
ATOM 3268 N N . THR A 1 62 ? 103.164 -5.282 2.855 1.00 0.00 171 THR A N 2
ATOM 3269 C CA . THR A 1 62 ? 102.602 -5.869 1.643 1.00 0.00 171 THR A CA 2
ATOM 3270 C C . THR A 1 62 ? 101.144 -6.251 1.828 1.00 0.00 171 THR A C 2
ATOM 3271 O O . THR A 1 62 ? 100.289 -5.846 1.048 1.00 0.00 171 THR A O 2
ATOM 3282 N N . ARG A 1 63 ? 100.852 -7.034 2.842 1.00 0.00 172 ARG A N 2
ATOM 3283 C CA . ARG A 1 63 ? 99.493 -7.458 3.065 1.00 0.00 172 ARG A CA 2
ATOM 3284 C C . ARG A 1 63 ? 98.544 -6.273 3.065 1.00 0.00 172 ARG A C 2
ATOM 3285 O O . ARG A 1 63 ? 97.503 -6.310 2.415 1.00 0.00 172 ARG A O 2
ATOM 3306 N N . ARG A 1 64 ? 98.884 -5.228 3.815 1.00 0.00 173 ARG A N 2
ATOM 3307 C CA . ARG A 1 64 ? 98.011 -4.071 3.894 1.00 0.00 173 ARG A CA 2
ATOM 3308 C C . ARG A 1 64 ? 97.937 -3.330 2.560 1.00 0.00 173 ARG A C 2
ATOM 3309 O O . ARG A 1 64 ? 96.849 -3.151 2.024 1.00 0.00 173 ARG A O 2
ATOM 3330 N N . PHE A 1 65 ? 99.090 -2.939 2.001 1.00 0.00 174 PHE A N 2
ATOM 3331 C CA . PHE A 1 65 ? 99.105 -2.252 0.703 1.00 0.00 174 PHE A CA 2
ATOM 3332 C C . PHE A 1 65 ? 98.362 -3.076 -0.315 1.00 0.00 174 PHE A C 2
ATOM 3333 O O . PHE A 1 65 ? 97.442 -2.603 -0.979 1.00 0.00 174 PHE A O 2
ATOM 3350 N N . VAL A 1 66 ? 98.789 -4.311 -0.434 1.00 0.00 175 VAL A N 2
ATOM 3351 C CA . VAL A 1 66 ? 98.197 -5.225 -1.380 1.00 0.00 175 VAL A CA 2
ATOM 3352 C C . VAL A 1 66 ? 96.703 -5.377 -1.097 1.00 0.00 175 VAL A C 2
ATOM 3353 O O . VAL A 1 66 ? 95.876 -5.321 -2.006 1.00 0.00 175 VAL A O 2
ATOM 3366 N N . ALA A 1 67 ? 96.373 -5.554 0.176 1.00 0.00 176 ALA A N 2
ATOM 3367 C CA . ALA A 1 67 ? 94.986 -5.701 0.609 1.00 0.00 176 ALA A CA 2
ATOM 3368 C C . ALA A 1 67 ? 94.133 -4.512 0.147 1.00 0.00 176 ALA A C 2
ATOM 3369 O O . ALA A 1 67 ? 92.974 -4.676 -0.235 1.00 0.00 176 ALA A O 2
ATOM 3376 N N . LEU A 1 68 ? 94.730 -3.320 0.161 1.00 0.00 177 LEU A N 2
ATOM 3377 C CA . LEU A 1 68 ? 94.049 -2.097 -0.282 1.00 0.00 177 LEU A CA 2
ATOM 3378 C C . LEU A 1 68 ? 93.767 -2.166 -1.773 1.00 0.00 177 LEU A C 2
ATOM 3379 O O . LEU A 1 68 ? 92.696 -1.777 -2.236 1.00 0.00 177 LEU A O 2
ATOM 3395 N N . MET A 1 69 ? 94.743 -2.655 -2.517 1.00 0.00 178 MET A N 2
ATOM 3396 C CA . MET A 1 69 ? 94.614 -2.772 -3.964 1.00 0.00 178 MET A CA 2
ATOM 3397 C C . MET A 1 69 ? 93.402 -3.614 -4.345 1.00 0.00 178 MET A C 2
ATOM 3398 O O . MET A 1 69 ? 92.628 -3.236 -5.225 1.00 0.00 178 MET A O 2
ATOM 3412 N N . ASP A 1 70 ? 93.239 -4.754 -3.689 1.00 0.00 179 ASP A N 2
ATOM 3413 C CA . ASP A 1 70 ? 92.118 -5.640 -3.975 1.00 0.00 179 ASP A CA 2
ATOM 3414 C C . ASP A 1 70 ? 90.803 -5.059 -3.466 1.00 0.00 179 ASP A C 2
ATOM 3415 O O . ASP A 1 70 ? 89.733 -5.383 -3.980 1.00 0.00 179 ASP A O 2
ATOM 3424 N N . ALA A 1 71 ? 90.886 -4.209 -2.450 1.00 0.00 180 ALA A N 2
ATOM 3425 C CA . ALA A 1 71 ? 89.695 -3.598 -1.872 1.00 0.00 180 ALA A CA 2
ATOM 3426 C C . ALA A 1 71 ? 89.156 -2.480 -2.759 1.00 0.00 180 ALA A C 2
ATOM 3427 O O . ALA A 1 71 ? 88.091 -1.926 -2.490 1.00 0.00 180 ALA A O 2
ATOM 3434 N N . GLY A 1 72 ? 89.892 -2.149 -3.816 1.00 0.00 181 GLY A N 2
ATOM 3435 C CA . GLY A 1 72 ? 89.459 -1.096 -4.720 1.00 0.00 181 GLY A CA 2
ATOM 3436 C C . GLY A 1 72 ? 89.855 0.283 -4.233 1.00 0.00 181 GLY A C 2
ATOM 3437 O O . GLY A 1 72 ? 89.368 1.293 -4.740 1.00 0.00 181 GLY A O 2
ATOM 3441 N N . GLU A 1 73 ? 90.738 0.320 -3.242 1.00 0.00 182 GLU A N 2
ATOM 3442 C CA . GLU A 1 73 ? 91.207 1.576 -2.666 1.00 0.00 182 GLU A CA 2
ATOM 3443 C C . GLU A 1 73 ? 92.227 2.261 -3.578 1.00 0.00 182 GLU A C 2
ATOM 3444 O O . GLU A 1 73 ? 93.338 1.754 -3.737 1.00 0.00 182 GLU A O 2
ATOM 3456 N N . PRO A 1 74 ? 91.903 3.421 -4.186 1.00 0.00 183 PRO A N 2
ATOM 3457 C CA . PRO A 1 74 ? 92.860 4.112 -5.051 1.00 0.00 183 PRO A CA 2
ATOM 3458 C C . PRO A 1 74 ? 94.155 4.414 -4.301 1.00 0.00 183 PRO A C 2
ATOM 3459 O O . PRO A 1 74 ? 94.198 4.378 -3.071 1.00 0.00 183 PRO A O 2
ATOM 3470 N N . ALA A 1 75 ? 95.224 4.641 -5.058 1.00 0.00 184 ALA A N 2
ATOM 3471 C CA . ALA A 1 75 ? 96.546 4.868 -4.479 1.00 0.00 184 ALA A CA 2
ATOM 3472 C C . ALA A 1 75 ? 96.720 6.245 -3.839 1.00 0.00 184 ALA A C 2
ATOM 3473 O O . ALA A 1 75 ? 97.669 6.442 -3.079 1.00 0.00 184 ALA A O 2
ATOM 3480 N N . ASP A 1 76 ? 95.826 7.193 -4.107 1.00 0.00 185 ASP A N 2
ATOM 3481 C CA . ASP A 1 76 ? 95.941 8.520 -3.502 1.00 0.00 185 ASP A CA 2
ATOM 3482 C C . ASP A 1 76 ? 94.879 8.694 -2.428 1.00 0.00 185 ASP A C 2
ATOM 3483 O O . ASP A 1 76 ? 94.629 9.800 -1.951 1.00 0.00 185 ASP A O 2
ATOM 3492 N N . SER A 1 77 ? 94.263 7.580 -2.049 1.00 0.00 186 SER A N 2
ATOM 3493 C CA . SER A 1 77 ? 93.231 7.582 -1.031 1.00 0.00 186 SER A CA 2
ATOM 3494 C C . SER A 1 77 ? 93.859 7.715 0.348 1.00 0.00 186 SER A C 2
ATOM 3495 O O . SER A 1 77 ? 95.054 7.477 0.521 1.00 0.00 186 SER A O 2
ATOM 3503 N N . GLU A 1 78 ? 93.056 8.100 1.324 1.00 0.00 187 GLU A N 2
ATOM 3504 C CA . GLU A 1 78 ? 93.546 8.268 2.686 1.00 0.00 187 GLU A CA 2
ATOM 3505 C C . GLU A 1 78 ? 94.332 7.039 3.134 1.00 0.00 187 GLU A C 2
ATOM 3506 O O . GLU A 1 78 ? 95.492 7.140 3.532 1.00 0.00 187 GLU A O 2
ATOM 3518 N N . GLY A 1 79 ? 93.686 5.882 3.068 1.00 0.00 188 GLY A N 2
ATOM 3519 C CA . GLY A 1 79 ? 94.328 4.646 3.476 1.00 0.00 188 GLY A CA 2
ATOM 3520 C C . GLY A 1 79 ? 95.606 4.352 2.711 1.00 0.00 188 GLY A C 2
ATOM 3521 O O . GLY A 1 79 ? 96.588 3.893 3.292 1.00 0.00 188 GLY A O 2
ATOM 3525 N N . ALA A 1 80 ? 95.592 4.600 1.405 1.00 0.00 189 ALA A N 2
ATOM 3526 C CA . ALA A 1 80 ? 96.758 4.337 0.566 1.00 0.00 189 ALA A CA 2
ATOM 3527 C C . ALA A 1 80 ? 97.885 5.319 0.845 1.00 0.00 189 ALA A C 2
ATOM 3528 O O . ALA A 1 80 ? 99.023 4.919 1.096 1.00 0.00 189 ALA A O 2
ATOM 3535 N N . MET A 1 81 ? 97.563 6.601 0.802 1.00 0.00 190 MET A N 2
ATOM 3536 C CA . MET A 1 81 ? 98.542 7.633 1.051 1.00 0.00 190 MET A CA 2
ATOM 3537 C C . MET A 1 81 ? 99.165 7.442 2.431 1.00 0.00 190 MET A C 2
ATOM 3538 O O . MET A 1 81 ? 100.385 7.485 2.577 1.00 0.00 190 MET A O 2
ATOM 3552 N N . ASP A 1 82 ? 98.329 7.197 3.439 1.00 0.00 191 ASP A N 2
ATOM 3553 C CA . ASP A 1 82 ? 98.840 6.963 4.784 1.00 0.00 191 ASP A CA 2
ATOM 3554 C C . ASP A 1 82 ? 99.810 5.793 4.738 1.00 0.00 191 ASP A C 2
ATOM 3555 O O . ASP A 1 82 ? 100.890 5.835 5.323 1.00 0.00 191 ASP A O 2
ATOM 3564 N N . ALA A 1 83 ? 99.429 4.766 3.992 1.00 0.00 192 ALA A N 2
ATOM 3565 C CA . ALA A 1 83 ? 100.277 3.598 3.813 1.00 0.00 192 ALA A CA 2
ATOM 3566 C C . ALA A 1 83 ? 101.639 4.037 3.303 1.00 0.00 192 ALA A C 2
ATOM 3567 O O . ALA A 1 83 ? 102.671 3.633 3.831 1.00 0.00 192 ALA A O 2
ATOM 3574 N N . ALA A 1 84 ? 101.641 4.890 2.285 1.00 0.00 193 ALA A N 2
ATOM 3575 C CA . ALA A 1 84 ? 102.892 5.388 1.740 1.00 0.00 193 ALA A CA 2
ATOM 3576 C C . ALA A 1 84 ? 103.684 6.074 2.843 1.00 0.00 193 ALA A C 2
ATOM 3577 O O . ALA A 1 84 ? 104.894 5.885 2.958 1.00 0.00 193 ALA A O 2
ATOM 3584 N N . GLU A 1 85 ? 102.991 6.848 3.673 1.00 0.00 194 GLU A N 2
ATOM 3585 C CA . GLU A 1 85 ? 103.641 7.525 4.783 1.00 0.00 194 GLU A CA 2
ATOM 3586 C C . GLU A 1 85 ? 104.288 6.484 5.689 1.00 0.00 194 GLU A C 2
ATOM 3587 O O . GLU A 1 85 ? 105.292 6.753 6.348 1.00 0.00 194 GLU A O 2
ATOM 3599 N N . ASP A 1 86 ? 103.711 5.282 5.697 1.00 0.00 195 ASP A N 2
ATOM 3600 C CA . ASP A 1 86 ? 104.244 4.190 6.500 1.00 0.00 195 ASP A CA 2
ATOM 3601 C C . ASP A 1 86 ? 105.519 3.656 5.857 1.00 0.00 195 ASP A C 2
ATOM 3602 O O . ASP A 1 86 ? 106.500 3.367 6.540 1.00 0.00 195 ASP A O 2
ATOM 3611 N N . HIS A 1 87 ? 105.495 3.541 4.529 1.00 0.00 196 HIS A N 2
ATOM 3612 C CA . HIS A 1 87 ? 106.636 3.061 3.774 1.00 0.00 196 HIS A CA 2
ATOM 3613 C C . HIS A 1 87 ? 107.821 3.983 3.994 1.00 0.00 196 HIS A C 2
ATOM 3614 O O . HIS A 1 87 ? 108.972 3.558 3.987 1.00 0.00 196 HIS A O 2
ATOM 3628 N N . ARG A 1 88 ? 107.505 5.258 4.178 1.00 0.00 197 ARG A N 2
ATOM 3629 C CA . ARG A 1 88 ? 108.509 6.286 4.389 1.00 0.00 197 ARG A CA 2
ATOM 3630 C C . ARG A 1 88 ? 109.141 6.165 5.768 1.00 0.00 197 ARG A C 2
ATOM 3631 O O . ARG A 1 88 ? 110.339 5.919 5.891 1.00 0.00 197 ARG A O 2
ATOM 3652 N N . GLN A 1 89 ? 108.331 6.351 6.805 1.00 0.00 198 GLN A N 2
ATOM 3653 C CA . GLN A 1 89 ? 108.826 6.275 8.172 1.00 0.00 198 GLN A CA 2
ATOM 3654 C C . GLN A 1 89 ? 109.549 4.956 8.410 1.00 0.00 198 GLN A C 2
ATOM 3655 O O . GLN A 1 89 ? 110.483 4.882 9.208 1.00 0.00 198 GLN A O 2
ATOM 3669 N N . GLY A 1 90 ? 109.104 3.915 7.712 1.00 0.00 199 GLY A N 2
ATOM 3670 C CA . GLY A 1 90 ? 109.712 2.609 7.859 1.00 0.00 199 GLY A CA 2
ATOM 3671 C C . GLY A 1 90 ? 111.061 2.507 7.176 1.00 0.00 199 GLY A C 2
ATOM 3672 O O . GLY A 1 90 ? 112.015 2.005 7.762 1.00 0.00 199 GLY A O 2
ATOM 3676 N N . ILE A 1 91 ? 111.146 2.981 5.936 1.00 0.00 200 ILE A N 2
ATOM 3677 C CA . ILE A 1 91 ? 112.401 2.927 5.192 1.00 0.00 200 ILE A CA 2
ATOM 3678 C C . ILE A 1 91 ? 113.349 4.036 5.637 1.00 0.00 200 ILE A C 2
ATOM 3679 O O . ILE A 1 91 ? 114.557 3.963 5.409 1.00 0.00 200 ILE A O 2
ATOM 3695 N N . ALA A 1 92 ? 112.796 5.072 6.264 1.00 0.00 201 ALA A N 2
ATOM 3696 C CA . ALA A 1 92 ? 113.599 6.200 6.729 1.00 0.00 201 ALA A CA 2
ATOM 3697 C C . ALA A 1 92 ? 114.316 5.894 8.045 1.00 0.00 201 ALA A C 2
ATOM 3698 O O . ALA A 1 92 ? 115.523 6.078 8.148 1.00 0.00 201 ALA A O 2
ATOM 3705 N N . ARG A 1 93 ? 113.583 5.430 9.046 1.00 0.00 202 ARG A N 2
ATOM 3706 C CA . ARG A 1 93 ? 114.172 5.112 10.341 1.00 0.00 202 ARG A CA 2
ATOM 3707 C C . ARG A 1 93 ? 115.021 3.849 10.260 1.00 0.00 202 ARG A C 2
ATOM 3708 O O . ARG A 1 93 ? 116.131 3.797 10.790 1.00 0.00 202 ARG A O 2
ATOM 3729 N N . ASN A 1 94 ? 114.496 2.843 9.588 1.00 0.00 203 ASN A N 2
ATOM 3730 C CA . ASN A 1 94 ? 115.190 1.575 9.417 1.00 0.00 203 ASN A CA 2
ATOM 3731 C C . ASN A 1 94 ? 116.523 1.747 8.696 1.00 0.00 203 ASN A C 2
ATOM 3732 O O . ASN A 1 94 ? 117.258 0.776 8.519 1.00 0.00 203 ASN A O 2
ATOM 3743 N N . HIS A 1 95 ? 116.846 2.968 8.273 1.00 0.00 204 HIS A N 2
ATOM 3744 C CA . HIS A 1 95 ? 118.108 3.192 7.573 1.00 0.00 204 HIS A CA 2
ATOM 3745 C C . HIS A 1 95 ? 118.708 4.575 7.828 1.00 0.00 204 HIS A C 2
ATOM 3746 O O . HIS A 1 95 ? 119.925 4.731 7.754 1.00 0.00 204 HIS A O 2
ATOM 3760 N N . TYR A 1 96 ? 117.876 5.587 8.062 1.00 0.00 205 TYR A N 2
ATOM 3761 C CA . TYR A 1 96 ? 118.346 6.961 8.256 1.00 0.00 205 TYR A CA 2
ATOM 3762 C C . TYR A 1 96 ? 117.162 7.861 8.623 1.00 0.00 205 TYR A C 2
ATOM 3763 O O . TYR A 1 96 ? 116.637 7.780 9.734 1.00 0.00 205 TYR A O 2
ATOM 3781 N N . ASP A 1 97 ? 116.746 8.712 7.701 1.00 0.00 206 ASP A N 2
ATOM 3782 C CA . ASP A 1 97 ? 115.629 9.617 7.942 1.00 0.00 206 ASP A CA 2
ATOM 3783 C C . ASP A 1 97 ? 115.194 10.296 6.647 1.00 0.00 206 ASP A C 2
ATOM 3784 O O . ASP A 1 97 ? 114.904 11.492 6.625 1.00 0.00 206 ASP A O 2
ATOM 3793 N N . CYS A 1 98 ? 115.147 9.517 5.571 1.00 0.00 207 CYS A N 2
ATOM 3794 C CA . CYS A 1 98 ? 114.742 10.027 4.266 1.00 0.00 207 CYS A CA 2
ATOM 3795 C C . CYS A 1 98 ? 113.372 10.689 4.326 1.00 0.00 207 CYS A C 2
ATOM 3796 O O . CYS A 1 98 ? 112.399 10.100 4.795 1.00 0.00 207 CYS A O 2
ATOM 3804 N N . GLY A 1 99 ? 113.311 11.924 3.834 1.00 0.00 208 GLY A N 2
ATOM 3805 C CA . GLY A 1 99 ? 112.067 12.666 3.821 1.00 0.00 208 GLY A CA 2
ATOM 3806 C C . GLY A 1 99 ? 111.223 12.346 2.604 1.00 0.00 208 GLY A C 2
ATOM 3807 O O . GLY A 1 99 ? 111.479 11.366 1.907 1.00 0.00 208 GLY A O 2
ATOM 3811 N N . TYR A 1 100 ? 110.216 13.171 2.350 1.00 0.00 209 TYR A N 2
ATOM 3812 C CA . TYR A 1 100 ? 109.328 12.965 1.213 1.00 0.00 209 TYR A CA 2
ATOM 3813 C C . TYR A 1 100 ? 110.070 13.132 -0.112 1.00 0.00 209 TYR A C 2
ATOM 3814 O O . TYR A 1 100 ? 109.940 12.306 -1.014 1.00 0.00 209 TYR A O 2
ATOM 3832 N N . GLU A 1 101 ? 110.845 14.205 -0.224 1.00 0.00 210 GLU A N 2
ATOM 3833 C CA . GLU A 1 101 ? 111.604 14.479 -1.443 1.00 0.00 210 GLU A CA 2
ATOM 3834 C C . GLU A 1 101 ? 112.478 13.287 -1.826 1.00 0.00 210 GLU A C 2
ATOM 3835 O O . GLU A 1 101 ? 112.538 12.893 -2.992 1.00 0.00 210 GLU A O 2
ATOM 3847 N N . MET A 1 102 ? 113.138 12.709 -0.832 1.00 0.00 211 MET A N 2
ATOM 3848 C CA . MET A 1 102 ? 113.992 11.547 -1.057 1.00 0.00 211 MET A CA 2
ATOM 3849 C C . MET A 1 102 ? 113.143 10.326 -1.344 1.00 0.00 211 MET A C 2
ATOM 3850 O O . MET A 1 102 ? 113.425 9.547 -2.254 1.00 0.00 211 MET A O 2
ATOM 3864 N N . HIS A 1 103 ? 112.099 10.173 -0.547 1.00 0.00 212 HIS A N 2
ATOM 3865 C CA . HIS A 1 103 ? 111.183 9.048 -0.686 1.00 0.00 212 HIS A CA 2
ATOM 3866 C C . HIS A 1 103 ? 110.686 8.927 -2.124 1.00 0.00 212 HIS A C 2
ATOM 3867 O O . HIS A 1 103 ? 110.387 7.834 -2.598 1.00 0.00 212 HIS A O 2
ATOM 3881 N N . THR A 1 104 ? 110.577 10.057 -2.809 1.00 0.00 213 THR A N 2
ATOM 3882 C CA . THR A 1 104 ? 110.099 10.077 -4.186 1.00 0.00 213 THR A CA 2
ATOM 3883 C C . THR A 1 104 ? 111.170 9.569 -5.140 1.00 0.00 213 THR A C 2
ATOM 3884 O O . THR A 1 104 ? 110.898 8.787 -6.052 1.00 0.00 213 THR A O 2
ATOM 3895 N N . CYS A 1 105 ? 112.393 10.040 -4.913 1.00 0.00 214 CYS A N 2
ATOM 3896 C CA . CYS A 1 105 ? 113.534 9.665 -5.735 1.00 0.00 214 CYS A CA 2
ATOM 3897 C C . CYS A 1 105 ? 113.655 8.152 -5.814 1.00 0.00 214 CYS A C 2
ATOM 3898 O O . CYS A 1 105 ? 113.800 7.586 -6.897 1.00 0.00 214 CYS A O 2
ATOM 3905 N N . LEU A 1 106 ? 113.585 7.501 -4.663 1.00 0.00 215 LEU A N 2
ATOM 3906 C CA . LEU A 1 106 ? 113.675 6.052 -4.609 1.00 0.00 215 LEU A CA 2
ATOM 3907 C C . LEU A 1 106 ? 112.488 5.401 -5.318 1.00 0.00 215 LEU A C 2
ATOM 3908 O O . LEU A 1 106 ? 112.658 4.493 -6.125 1.00 0.00 215 LEU A O 2
ATOM 3924 N N . GLY A 1 107 ? 111.289 5.871 -5.010 1.00 0.00 216 GLY A N 2
ATOM 3925 C CA . GLY A 1 107 ? 110.088 5.319 -5.621 1.00 0.00 216 GLY A CA 2
ATOM 3926 C C . GLY A 1 107 ? 110.200 5.154 -7.127 1.00 0.00 216 GLY A C 2
ATOM 3927 O O . GLY A 1 107 ? 110.046 4.051 -7.650 1.00 0.00 216 GLY A O 2
ATOM 3931 N N . GLU A 1 108 ? 110.459 6.252 -7.827 1.00 0.00 217 GLU A N 2
ATOM 3932 C CA . GLU A 1 108 ? 110.586 6.225 -9.284 1.00 0.00 217 GLU A CA 2
ATOM 3933 C C . GLU A 1 108 ? 111.864 5.511 -9.720 1.00 0.00 217 GLU A C 2
ATOM 3934 O O . GLU A 1 108 ? 111.947 5.021 -10.847 1.00 0.00 217 GLU A O 2
ATOM 3946 N N . MET A 1 109 ? 112.844 5.421 -8.834 1.00 0.00 218 MET A N 2
ATOM 3947 C CA . MET A 1 109 ? 114.088 4.728 -9.158 1.00 0.00 218 MET A CA 2
ATOM 3948 C C . MET A 1 109 ? 113.872 3.213 -9.102 1.00 0.00 218 MET A C 2
ATOM 3949 O O . MET A 1 109 ? 114.728 2.432 -9.515 1.00 0.00 218 MET A O 2
ATOM 3963 N N . TYR A 1 110 ? 112.717 2.818 -8.569 1.00 0.00 219 TYR A N 2
ATOM 3964 C CA . TYR A 1 110 ? 112.352 1.408 -8.418 1.00 0.00 219 TYR A CA 2
ATOM 3965 C C . TYR A 1 110 ? 111.487 0.908 -9.575 1.00 0.00 219 TYR A C 2
ATOM 3966 O O . TYR A 1 110 ? 111.699 -0.190 -10.087 1.00 0.00 219 TYR A O 2
ATOM 3984 N N . VAL A 1 111 ? 110.521 1.719 -9.986 1.00 0.00 220 VAL A N 2
ATOM 3985 C CA . VAL A 1 111 ? 109.634 1.357 -11.087 1.00 0.00 220 VAL A CA 2
ATOM 3986 C C . VAL A 1 111 ? 110.373 1.383 -12.418 1.00 0.00 220 VAL A C 2
ATOM 3987 O O . VAL A 1 111 ? 109.877 0.883 -13.428 1.00 0.00 220 VAL A O 2
ATOM 4000 N N . SER A 1 112 ? 111.559 1.986 -12.415 1.00 0.00 221 SER A N 2
ATOM 4001 C CA . SER A 1 112 ? 112.365 2.100 -13.626 1.00 0.00 221 SER A CA 2
ATOM 4002 C C . SER A 1 112 ? 113.365 0.955 -13.753 1.00 0.00 221 SER A C 2
ATOM 4003 O O . SER A 1 112 ? 114.251 0.997 -14.608 1.00 0.00 221 SER A O 2
ATOM 4011 N N . ASP A 1 113 ? 113.230 -0.069 -12.911 1.00 0.00 222 ASP A N 2
ATOM 4012 C CA . ASP A 1 113 ? 114.144 -1.210 -12.966 1.00 0.00 222 ASP A CA 2
ATOM 4013 C C . ASP A 1 113 ? 113.395 -2.535 -12.823 1.00 0.00 222 ASP A C 2
ATOM 4014 O O . ASP A 1 113 ? 112.465 -2.665 -12.027 1.00 0.00 222 ASP A O 2
ATOM 4023 N N . GLU A 1 114 ? 113.813 -3.504 -13.633 1.00 0.00 223 GLU A N 2
ATOM 4024 C CA . GLU A 1 114 ? 113.209 -4.835 -13.668 1.00 0.00 223 GLU A CA 2
ATOM 4025 C C . GLU A 1 114 ? 113.553 -5.684 -12.448 1.00 0.00 223 GLU A C 2
ATOM 4026 O O . GLU A 1 114 ? 112.660 -6.254 -11.822 1.00 0.00 223 GLU A O 2
ATOM 4038 N N . ARG A 1 115 ? 114.836 -5.810 -12.125 1.00 0.00 224 ARG A N 2
ATOM 4039 C CA . ARG A 1 115 ? 115.236 -6.648 -10.999 1.00 0.00 224 ARG A CA 2
ATOM 4040 C C . ARG A 1 115 ? 114.593 -6.190 -9.691 1.00 0.00 224 ARG A C 2
ATOM 4041 O O . ARG A 1 115 ? 114.250 -7.016 -8.846 1.00 0.00 224 ARG A O 2
ATOM 4062 N N . PHE A 1 116 ? 114.408 -4.884 -9.525 1.00 0.00 225 PHE A N 2
ATOM 4063 C CA . PHE A 1 116 ? 113.778 -4.370 -8.311 1.00 0.00 225 PHE A CA 2
ATOM 4064 C C . PHE A 1 116 ? 112.301 -4.744 -8.276 1.00 0.00 225 PHE A C 2
ATOM 4065 O O . PHE A 1 116 ? 111.806 -5.291 -7.294 1.00 0.00 225 PHE A O 2
ATOM 4082 N N . THR A 1 117 ? 111.605 -4.427 -9.358 1.00 0.00 226 THR A N 2
ATOM 4083 C CA . THR A 1 117 ? 110.181 -4.702 -9.475 1.00 0.00 226 THR A CA 2
ATOM 4084 C C . THR A 1 117 ? 109.864 -6.186 -9.292 1.00 0.00 226 THR A C 2
ATOM 4085 O O . THR A 1 117 ? 109.052 -6.555 -8.454 1.00 0.00 226 THR A O 2
ATOM 4096 N N . ARG A 1 118 ? 110.499 -7.027 -10.101 1.00 0.00 227 ARG A N 2
ATOM 4097 C CA . ARG A 1 118 ? 110.272 -8.470 -10.046 1.00 0.00 227 ARG A CA 2
ATOM 4098 C C . ARG A 1 118 ? 110.483 -9.002 -8.633 1.00 0.00 227 ARG A C 2
ATOM 4099 O O . ARG A 1 118 ? 109.719 -9.842 -8.146 1.00 0.00 227 ARG A O 2
ATOM 4120 N N . ASN A 1 119 ? 111.501 -8.482 -7.966 1.00 0.00 228 ASN A N 2
ATOM 4121 C CA . ASN A 1 119 ? 111.794 -8.893 -6.600 1.00 0.00 228 ASN A CA 2
ATOM 4122 C C . ASN A 1 119 ? 110.780 -8.292 -5.639 1.00 0.00 228 ASN A C 2
ATOM 4123 O O . ASN A 1 119 ? 110.356 -8.939 -4.682 1.00 0.00 228 ASN A O 2
ATOM 4134 N N . ILE A 1 120 ? 110.382 -7.057 -5.912 1.00 0.00 229 ILE A N 2
ATOM 4135 C CA . ILE A 1 120 ? 109.401 -6.376 -5.082 1.00 0.00 229 ILE A CA 2
ATOM 4136 C C . ILE A 1 120 ? 107.983 -6.862 -5.372 1.00 0.00 229 ILE A C 2
ATOM 4137 O O . ILE A 1 120 ? 107.218 -7.139 -4.448 1.00 0.00 229 ILE A O 2
ATOM 4153 N N . ASP A 1 121 ? 107.628 -6.955 -6.653 1.00 0.00 230 ASP A N 2
ATOM 4154 C CA . ASP A 1 121 ? 106.290 -7.396 -7.033 1.00 0.00 230 ASP A CA 2
ATOM 4155 C C . ASP A 1 121 ? 106.077 -8.865 -6.732 1.00 0.00 230 ASP A C 2
ATOM 4156 O O . ASP A 1 121 ? 104.952 -9.355 -6.823 1.00 0.00 230 ASP A O 2
ATOM 4165 N N . ALA A 1 122 ? 107.131 -9.570 -6.337 1.00 0.00 231 ALA A N 2
ATOM 4166 C CA . ALA A 1 122 ? 106.979 -10.971 -5.985 1.00 0.00 231 ALA A CA 2
ATOM 4167 C C . ALA A 1 122 ? 105.673 -11.152 -5.210 1.00 0.00 231 ALA A C 2
ATOM 4168 O O . ALA A 1 122 ? 105.080 -12.231 -5.205 1.00 0.00 231 ALA A O 2
ATOM 4175 N N . ALA A 1 123 ? 105.234 -10.067 -4.560 1.00 0.00 232 ALA A N 2
ATOM 4176 C CA . ALA A 1 123 ? 103.999 -10.073 -3.780 1.00 0.00 232 ALA A CA 2
ATOM 4177 C C . ALA A 1 123 ? 102.788 -9.753 -4.654 1.00 0.00 232 ALA A C 2
ATOM 4178 O O . ALA A 1 123 ? 101.716 -10.330 -4.468 1.00 0.00 232 ALA A O 2
ATOM 4185 N N . LYS A 1 124 ? 102.970 -8.864 -5.634 1.00 0.00 233 LYS A N 2
ATOM 4186 C CA . LYS A 1 124 ? 101.891 -8.519 -6.553 1.00 0.00 233 LYS A CA 2
ATOM 4187 C C . LYS A 1 124 ? 102.396 -7.574 -7.639 1.00 0.00 233 LYS A C 2
ATOM 4188 O O . LYS A 1 124 ? 103.269 -6.744 -7.385 1.00 0.00 233 LYS A O 2
ATOM 4207 N N . PRO A 1 125 ? 101.853 -7.673 -8.864 1.00 0.00 234 PRO A N 2
ATOM 4208 C CA . PRO A 1 125 ? 102.256 -6.807 -9.975 1.00 0.00 234 PRO A CA 2
ATOM 4209 C C . PRO A 1 125 ? 101.630 -5.418 -9.876 1.00 0.00 234 PRO A C 2
ATOM 4210 O O . PRO A 1 125 ? 100.474 -5.275 -9.479 1.00 0.00 234 PRO A O 2
ATOM 4221 N N . GLY A 1 126 ? 102.396 -4.397 -10.255 1.00 0.00 235 GLY A N 2
ATOM 4222 C CA . GLY A 1 126 ? 101.895 -3.033 -10.220 1.00 0.00 235 GLY A CA 2
ATOM 4223 C C . GLY A 1 126 ? 102.125 -2.333 -8.891 1.00 0.00 235 GLY A C 2
ATOM 4224 O O . GLY A 1 126 ? 101.912 -1.125 -8.785 1.00 0.00 235 GLY A O 2
ATOM 4228 N N . LEU A 1 127 ? 102.536 -3.080 -7.871 1.00 0.00 236 LEU A N 2
ATOM 4229 C CA . LEU A 1 127 ? 102.755 -2.489 -6.556 1.00 0.00 236 LEU A CA 2
ATOM 4230 C C . LEU A 1 127 ? 103.725 -1.313 -6.630 1.00 0.00 236 LEU A C 2
ATOM 4231 O O . LEU A 1 127 ? 103.518 -0.283 -5.988 1.00 0.00 236 LEU A O 2
ATOM 4247 N N . ALA A 1 128 ? 104.789 -1.485 -7.401 1.00 0.00 237 ALA A N 2
ATOM 4248 C CA . ALA A 1 128 ? 105.807 -0.454 -7.549 1.00 0.00 237 ALA A CA 2
ATOM 4249 C C . ALA A 1 128 ? 105.188 0.864 -8.014 1.00 0.00 237 ALA A C 2
ATOM 4250 O O . ALA A 1 128 ? 105.495 1.928 -7.482 1.00 0.00 237 ALA A O 2
ATOM 4257 N N . ALA A 1 129 ? 104.311 0.786 -9.002 1.00 0.00 238 ALA A N 2
ATOM 4258 C CA . ALA A 1 129 ? 103.647 1.979 -9.514 1.00 0.00 238 ALA A CA 2
ATOM 4259 C C . ALA A 1 129 ? 102.694 2.560 -8.469 1.00 0.00 238 ALA A C 2
ATOM 4260 O O . ALA A 1 129 ? 102.585 3.775 -8.313 1.00 0.00 238 ALA A O 2
ATOM 4267 N N . TYR A 1 130 ? 101.996 1.669 -7.769 1.00 0.00 239 TYR A N 2
ATOM 4268 C CA . TYR A 1 130 ? 101.027 2.051 -6.743 1.00 0.00 239 TYR A CA 2
ATOM 4269 C C . TYR A 1 130 ? 101.684 2.813 -5.593 1.00 0.00 239 TYR A C 2
ATOM 4270 O O . TYR A 1 130 ? 101.090 3.718 -5.009 1.00 0.00 239 TYR A O 2
ATOM 4288 N N . MET A 1 131 ? 102.913 2.425 -5.270 1.00 0.00 240 MET A N 2
ATOM 4289 C CA . MET A 1 131 ? 103.655 3.057 -4.184 1.00 0.00 240 MET A CA 2
ATOM 4290 C C . MET A 1 131 ? 104.178 4.430 -4.585 1.00 0.00 240 MET A C 2
ATOM 4291 O O . MET A 1 131 ? 104.128 5.371 -3.797 1.00 0.00 240 MET A O 2
ATOM 4305 N N . ARG A 1 132 ? 104.708 4.542 -5.799 1.00 0.00 241 ARG A N 2
ATOM 4306 C CA . ARG A 1 132 ? 105.266 5.808 -6.250 1.00 0.00 241 ARG A CA 2
ATOM 4307 C C . ARG A 1 132 ? 104.242 6.925 -6.195 1.00 0.00 241 ARG A C 2
ATOM 4308 O O . ARG A 1 132 ? 104.503 8.003 -5.666 1.00 0.00 241 ARG A O 2
ATOM 4329 N N . ASP A 1 133 ? 103.078 6.652 -6.761 1.00 0.00 242 ASP A N 2
ATOM 4330 C CA . ASP A 1 133 ? 101.990 7.621 -6.803 1.00 0.00 242 ASP A CA 2
ATOM 4331 C C . ASP A 1 133 ? 101.493 7.918 -5.400 1.00 0.00 242 ASP A C 2
ATOM 4332 O O . ASP A 1 133 ? 101.240 9.070 -5.048 1.00 0.00 242 ASP A O 2
ATOM 4341 N N . ALA A 1 134 ? 101.382 6.874 -4.592 1.00 0.00 243 ALA A N 2
ATOM 4342 C CA . ALA A 1 134 ? 100.948 7.023 -3.216 1.00 0.00 243 ALA A CA 2
ATOM 4343 C C . ALA A 1 134 ? 101.925 7.917 -2.470 1.00 0.00 243 ALA A C 2
ATOM 4344 O O . ALA A 1 134 ? 101.534 8.782 -1.687 1.00 0.00 243 ALA A O 2
ATOM 4351 N N . ILE A 1 135 ? 103.208 7.693 -2.738 1.00 0.00 244 ILE A N 2
ATOM 4352 C CA . ILE A 1 135 ? 104.280 8.458 -2.122 1.00 0.00 244 ILE A CA 2
ATOM 4353 C C . ILE A 1 135 ? 104.394 9.849 -2.731 1.00 0.00 244 ILE A C 2
ATOM 4354 O O . ILE A 1 135 ? 104.601 10.834 -2.023 1.00 0.00 244 ILE A O 2
ATOM 4370 N N . LEU A 1 136 ? 104.272 9.920 -4.053 1.00 0.00 245 LEU A N 2
ATOM 4371 C CA . LEU A 1 136 ? 104.377 11.180 -4.756 1.00 0.00 245 LEU A CA 2
ATOM 4372 C C . LEU A 1 136 ? 103.254 12.111 -4.321 1.00 0.00 245 LEU A C 2
ATOM 4373 O O . LEU A 1 136 ? 103.478 13.268 -3.962 1.00 0.00 245 LEU A O 2
ATOM 4389 N N . ALA A 1 137 ? 102.045 11.561 -4.327 1.00 0.00 246 ALA A N 2
ATOM 4390 C CA . ALA A 1 137 ? 100.848 12.281 -3.906 1.00 0.00 246 ALA A CA 2
ATOM 4391 C C . ALA A 1 137 ? 100.960 12.671 -2.441 1.00 0.00 246 ALA A C 2
ATOM 4392 O O . ALA A 1 137 ? 100.674 13.805 -2.060 1.00 0.00 246 ALA A O 2
ATOM 4399 N N . ASN A 1 138 ? 101.399 11.717 -1.631 1.00 0.00 247 ASN A N 2
ATOM 4400 C CA . ASN A 1 138 ? 101.580 11.936 -0.205 1.00 0.00 247 ASN A CA 2
ATOM 4401 C C . ASN A 1 138 ? 102.481 13.142 0.039 1.00 0.00 247 ASN A C 2
ATOM 4402 O O . ASN A 1 138 ? 102.250 13.932 0.955 1.00 0.00 247 ASN A O 2
ATOM 4413 N N . ALA A 1 139 ? 103.510 13.273 -0.795 1.00 0.00 248 ALA A N 2
ATOM 4414 C CA . ALA A 1 139 ? 104.457 14.377 -0.688 1.00 0.00 248 ALA A CA 2
ATOM 4415 C C . ALA A 1 139 ? 103.772 15.715 -0.945 1.00 0.00 248 ALA A C 2
ATOM 4416 O O . ALA A 1 139 ? 104.001 16.687 -0.227 1.00 0.00 248 ALA A O 2
ATOM 4423 N N . VAL A 1 140 ? 102.928 15.757 -1.971 1.00 0.00 249 VAL A N 2
ATOM 4424 C CA . VAL A 1 140 ? 102.208 16.979 -2.311 1.00 0.00 249 VAL A CA 2
ATOM 4425 C C . VAL A 1 140 ? 101.521 17.550 -1.076 1.00 0.00 249 VAL A C 2
ATOM 4426 O O . VAL A 1 140 ? 101.545 18.757 -0.834 1.00 0.00 249 VAL A O 2
ATOM 4439 N N . ARG A 1 141 ? 100.915 16.663 -0.296 1.00 0.00 250 ARG A N 2
ATOM 4440 C CA . ARG A 1 141 ? 100.219 17.045 0.926 1.00 0.00 250 ARG A CA 2
ATOM 4441 C C . ARG A 1 141 ? 101.114 17.901 1.809 1.00 0.00 250 ARG A C 2
ATOM 4442 O O . ARG A 1 141 ? 100.643 18.612 2.697 1.00 0.00 250 ARG A O 2
ATOM 4463 N N . HIS A 1 142 ? 102.413 17.792 1.573 1.00 0.00 251 HIS A N 2
ATOM 4464 C CA . HIS A 1 142 ? 103.409 18.518 2.357 1.00 0.00 251 HIS A CA 2
ATOM 4465 C C . HIS A 1 142 ? 104.065 19.632 1.547 1.00 0.00 251 HIS A C 2
ATOM 4466 O O . HIS A 1 142 ? 104.344 20.709 2.073 1.00 0.00 251 HIS A O 2
ATOM 4481 N N . THR A 1 143 ? 104.313 19.369 0.268 1.00 0.00 252 THR A N 2
ATOM 4482 C CA . THR A 1 143 ? 104.940 20.354 -0.608 1.00 0.00 252 THR A CA 2
ATOM 4483 C C . THR A 1 143 ? 104.233 21.707 -0.507 1.00 0.00 252 THR A C 2
ATOM 4484 O O . THR A 1 143 ? 103.115 21.862 -1.000 1.00 0.00 252 THR A O 2
ATOM 4495 N N . PRO A 1 144 ? 104.868 22.712 0.128 1.00 0.00 253 PRO A N 2
ATOM 4496 C CA . PRO A 1 144 ? 104.274 24.045 0.271 1.00 0.00 253 PRO A CA 2
ATOM 4497 C C . PRO A 1 144 ? 103.705 24.568 -1.044 1.00 0.00 253 PRO A C 2
ATOM 4498 O O . PRO A 1 144 ? 104.504 24.898 -1.944 1.00 0.00 253 PRO A O 2
ATOM 4510 C CA . SER B 2 1 ? 119.936 5.005 0.324 1.00 0.00 501 SER B CA 2
ATOM 4511 C C . SER B 2 1 ? 120.352 3.767 0.973 1.00 0.00 501 SER B C 2
ATOM 4521 N N . VAL B 2 3 ? 120.478 -0.163 -0.103 1.00 0.00 503 VAL B N 2
ATOM 4522 C CA . VAL B 2 3 ? 120.417 -1.538 -0.590 1.00 0.00 503 VAL B CA 2
ATOM 4523 C C . VAL B 2 3 ? 119.898 -1.531 -2.029 1.00 0.00 503 VAL B C 2
ATOM 4524 O O . VAL B 2 3 ? 119.054 -0.704 -2.374 1.00 0.00 503 VAL B O 2
ATOM 4537 N N . GLY B 2 4 ? 120.407 -2.426 -2.877 1.00 0.00 504 GLY B N 2
ATOM 4538 C CA . GLY B 2 4 ? 119.972 -2.449 -4.263 1.00 0.00 504 GLY B CA 2
ATOM 4539 C C . GLY B 2 4 ? 119.054 -3.528 -4.571 1.00 0.00 504 GLY B C 2
ATOM 4553 N N . ALA B 2 6 ? 115.296 -4.044 -3.114 1.00 0.00 506 ALA B N 2
ATOM 4554 C CA . ALA B 2 6 ? 113.975 -4.135 -2.490 1.00 0.00 506 ALA B CA 2
ATOM 4555 C C . ALA B 2 6 ? 113.507 -2.871 -1.739 1.00 0.00 506 ALA B C 2
ATOM 4569 N N . ALA B 2 8 ? 115.259 0.354 0.385 1.00 0.00 508 ALA B N 2
ATOM 4570 C CA . ALA B 2 8 ? 115.853 1.468 1.111 1.00 0.00 508 ALA B CA 2
ATOM 4571 C C . ALA B 2 8 ? 116.622 2.401 0.194 1.00 0.00 508 ALA B C 2
ATOM 4593 N N . ALA B 2 11 ? 118.857 8.090 -3.109 1.00 0.00 511 ALA B N 2
ATOM 4594 C CA . ALA B 2 11 ? 118.440 8.998 -4.178 1.00 0.00 511 ALA B CA 2
ATOM 4595 C C . ALA B 2 11 ? 118.418 10.452 -3.714 1.00 0.00 511 ALA B C 2
ATOM 4596 O O . ALA B 2 11 ? 117.421 11.154 -3.881 1.00 0.00 511 ALA B O 2
ATOM 4605 N N . GLY A 1 2 ? 128.111 -3.214 6.615 1.00 0.00 111 GLY A N 3
ATOM 4606 C CA . GLY A 1 2 ? 126.625 -3.199 6.533 1.00 0.00 111 GLY A CA 3
ATOM 4607 C C . GLY A 1 2 ? 125.999 -4.448 7.123 1.00 0.00 111 GLY A C 3
ATOM 4608 O O . GLY A 1 2 ? 126.401 -4.905 8.193 1.00 0.00 111 GLY A O 3
ATOM 4612 N N . ILE A 1 3 ? 125.010 -4.999 6.425 1.00 0.00 112 ILE A N 3
ATOM 4613 C CA . ILE A 1 3 ? 124.323 -6.202 6.884 1.00 0.00 112 ILE A CA 3
ATOM 4614 C C . ILE A 1 3 ? 125.298 -7.174 7.535 1.00 0.00 112 ILE A C 3
ATOM 4615 O O . ILE A 1 3 ? 125.036 -7.697 8.618 1.00 0.00 112 ILE A O 3
ATOM 4631 N N . ASN A 1 4 ? 126.413 -7.425 6.865 1.00 0.00 113 ASN A N 3
ATOM 4632 C CA . ASN A 1 4 ? 127.409 -8.351 7.384 1.00 0.00 113 ASN A CA 3
ATOM 4633 C C . ASN A 1 4 ? 126.718 -9.591 7.938 1.00 0.00 113 ASN A C 3
ATOM 4634 O O . ASN A 1 4 ? 126.709 -9.821 9.148 1.00 0.00 113 ASN A O 3
ATOM 4645 N N . LEU A 1 5 ? 126.134 -10.382 7.042 1.00 0.00 114 LEU A N 3
ATOM 4646 C CA . LEU A 1 5 ? 125.427 -11.601 7.427 1.00 0.00 114 LEU A CA 3
ATOM 4647 C C . LEU A 1 5 ? 125.947 -12.806 6.650 1.00 0.00 114 LEU A C 3
ATOM 4648 O O . LEU A 1 5 ? 126.651 -12.658 5.652 1.00 0.00 114 LEU A O 3
ATOM 4664 N N . THR A 1 6 ? 125.591 -14.000 7.110 1.00 0.00 115 THR A N 3
ATOM 4665 C CA . THR A 1 6 ? 126.013 -15.229 6.450 1.00 0.00 115 THR A CA 3
ATOM 4666 C C . THR A 1 6 ? 125.054 -15.571 5.310 1.00 0.00 115 THR A C 3
ATOM 4667 O O . THR A 1 6 ? 123.845 -15.379 5.437 1.00 0.00 115 THR A O 3
ATOM 4678 N N . PRO A 1 7 ? 125.569 -16.086 4.179 1.00 0.00 116 PRO A N 3
ATOM 4679 C CA . PRO A 1 7 ? 124.730 -16.446 3.038 1.00 0.00 116 PRO A CA 3
ATOM 4680 C C . PRO A 1 7 ? 123.429 -17.115 3.470 1.00 0.00 116 PRO A C 3
ATOM 4681 O O . PRO A 1 7 ? 122.377 -16.908 2.865 1.00 0.00 116 PRO A O 3
ATOM 4692 N N . GLU A 1 8 ? 123.514 -17.916 4.526 1.00 0.00 117 GLU A N 3
ATOM 4693 C CA . GLU A 1 8 ? 122.355 -18.620 5.057 1.00 0.00 117 GLU A CA 3
ATOM 4694 C C . GLU A 1 8 ? 121.405 -17.656 5.755 1.00 0.00 117 GLU A C 3
ATOM 4695 O O . GLU A 1 8 ? 120.189 -17.750 5.596 1.00 0.00 117 GLU A O 3
ATOM 4707 N N . GLU A 1 9 ? 121.961 -16.718 6.514 1.00 0.00 118 GLU A N 3
ATOM 4708 C CA . GLU A 1 9 ? 121.144 -15.735 7.215 1.00 0.00 118 GLU A CA 3
ATOM 4709 C C . GLU A 1 9 ? 120.418 -14.857 6.208 1.00 0.00 118 GLU A C 3
ATOM 4710 O O . GLU A 1 9 ? 119.213 -14.636 6.307 1.00 0.00 118 GLU A O 3
ATOM 4722 N N . LYS A 1 10 ? 121.163 -14.383 5.224 1.00 0.00 119 LYS A N 3
ATOM 4723 C CA . LYS A 1 10 ? 120.605 -13.549 4.173 1.00 0.00 119 LYS A CA 3
ATOM 4724 C C . LYS A 1 10 ? 119.467 -14.275 3.465 1.00 0.00 119 LYS A C 3
ATOM 4725 O O . LYS A 1 10 ? 118.533 -13.649 2.964 1.00 0.00 119 LYS A O 3
ATOM 4744 N N . PHE A 1 11 ? 119.553 -15.602 3.427 1.00 0.00 120 PHE A N 3
ATOM 4745 C CA . PHE A 1 11 ? 118.528 -16.412 2.777 1.00 0.00 120 PHE A CA 3
ATOM 4746 C C . PHE A 1 11 ? 117.275 -16.509 3.638 1.00 0.00 120 PHE A C 3
ATOM 4747 O O . PHE A 1 11 ? 116.165 -16.298 3.155 1.00 0.00 120 PHE A O 3
ATOM 4764 N N . GLU A 1 12 ? 117.451 -16.805 4.910 1.00 0.00 121 GLU A N 3
ATOM 4765 C CA . GLU A 1 12 ? 116.325 -16.899 5.824 1.00 0.00 121 GLU A CA 3
ATOM 4766 C C . GLU A 1 12 ? 115.806 -15.507 6.154 1.00 0.00 121 GLU A C 3
ATOM 4767 O O . GLU A 1 12 ? 114.677 -15.346 6.618 1.00 0.00 121 GLU A O 3
ATOM 4779 N N . VAL A 1 13 ? 116.647 -14.504 5.930 1.00 0.00 122 VAL A N 3
ATOM 4780 C CA . VAL A 1 13 ? 116.288 -13.122 6.223 1.00 0.00 122 VAL A CA 3
ATOM 4781 C C . VAL A 1 13 ? 115.852 -12.347 4.975 1.00 0.00 122 VAL A C 3
ATOM 4782 O O . VAL A 1 13 ? 114.705 -11.908 4.882 1.00 0.00 122 VAL A O 3
ATOM 4795 N N . PHE A 1 14 ? 116.770 -12.161 4.026 1.00 0.00 123 PHE A N 3
ATOM 4796 C CA . PHE A 1 14 ? 116.465 -11.414 2.800 1.00 0.00 123 PHE A CA 3
ATOM 4797 C C . PHE A 1 14 ? 115.895 -12.304 1.694 1.00 0.00 123 PHE A C 3
ATOM 4798 O O . PHE A 1 14 ? 115.674 -11.836 0.578 1.00 0.00 123 PHE A O 3
ATOM 4815 N N . GLY A 1 15 ? 115.670 -13.578 1.987 1.00 0.00 124 GLY A N 3
ATOM 4816 C CA . GLY A 1 15 ? 115.146 -14.476 0.970 1.00 0.00 124 GLY A CA 3
ATOM 4817 C C . GLY A 1 15 ? 116.022 -14.493 -0.267 1.00 0.00 124 GLY A C 3
ATOM 4818 O O . GLY A 1 15 ? 116.098 -13.507 -1.000 1.00 0.00 124 GLY A O 3
ATOM 4822 N N . ASP A 1 16 ? 116.698 -15.615 -0.474 1.00 0.00 125 ASP A N 3
ATOM 4823 C CA . ASP A 1 16 ? 117.613 -15.804 -1.600 1.00 0.00 125 ASP A CA 3
ATOM 4824 C C . ASP A 1 16 ? 118.000 -14.488 -2.269 1.00 0.00 125 ASP A C 3
ATOM 4825 O O . ASP A 1 16 ? 117.830 -14.323 -3.477 1.00 0.00 125 ASP A O 3
ATOM 4834 N N . PHE A 1 17 ? 118.517 -13.552 -1.478 1.00 0.00 126 PHE A N 3
ATOM 4835 C CA . PHE A 1 17 ? 118.926 -12.247 -1.985 1.00 0.00 126 PHE A CA 3
ATOM 4836 C C . PHE A 1 17 ? 120.106 -11.727 -1.169 1.00 0.00 126 PHE A C 3
ATOM 4837 O O . PHE A 1 17 ? 119.938 -11.288 -0.032 1.00 0.00 126 PHE A O 3
ATOM 4854 N N . ASP A 1 18 ? 121.306 -11.815 -1.743 1.00 0.00 127 ASP A N 3
ATOM 4855 C CA . ASP A 1 18 ? 122.522 -11.390 -1.063 1.00 0.00 127 ASP A CA 3
ATOM 4856 C C . ASP A 1 18 ? 123.108 -10.113 -1.670 1.00 0.00 127 ASP A C 3
ATOM 4857 O O . ASP A 1 18 ? 123.955 -10.180 -2.557 1.00 0.00 127 ASP A O 3
ATOM 4866 N N . PRO A 1 19 ? 122.687 -8.931 -1.186 1.00 0.00 128 PRO A N 3
ATOM 4867 C CA . PRO A 1 19 ? 123.199 -7.645 -1.680 1.00 0.00 128 PRO A CA 3
ATOM 4868 C C . PRO A 1 19 ? 124.718 -7.644 -1.844 1.00 0.00 128 PRO A C 3
ATOM 4869 O O . PRO A 1 19 ? 125.280 -6.812 -2.556 1.00 0.00 128 PRO A O 3
ATOM 4880 N N . ASP A 1 20 ? 125.372 -8.571 -1.152 1.00 0.00 129 ASP A N 3
ATOM 4881 C CA . ASP A 1 20 ? 126.828 -8.685 -1.177 1.00 0.00 129 ASP A CA 3
ATOM 4882 C C . ASP A 1 20 ? 127.407 -8.612 -2.590 1.00 0.00 129 ASP A C 3
ATOM 4883 O O . ASP A 1 20 ? 128.557 -8.209 -2.766 1.00 0.00 129 ASP A O 3
ATOM 4892 N N . GLN A 1 21 ? 126.633 -9.010 -3.595 1.00 0.00 130 GLN A N 3
ATOM 4893 C CA . GLN A 1 21 ? 127.127 -8.985 -4.970 1.00 0.00 130 GLN A CA 3
ATOM 4894 C C . GLN A 1 21 ? 127.482 -7.561 -5.414 1.00 0.00 130 GLN A C 3
ATOM 4895 O O . GLN A 1 21 ? 128.424 -7.366 -6.181 1.00 0.00 130 GLN A O 3
ATOM 4909 N N . TYR A 1 22 ? 126.740 -6.569 -4.922 1.00 0.00 131 TYR A N 3
ATOM 4910 C CA . TYR A 1 22 ? 127.006 -5.171 -5.270 1.00 0.00 131 TYR A CA 3
ATOM 4911 C C . TYR A 1 22 ? 126.694 -4.244 -4.098 1.00 0.00 131 TYR A C 3
ATOM 4912 O O . TYR A 1 22 ? 126.311 -3.092 -4.293 1.00 0.00 131 TYR A O 3
ATOM 4930 N N . GLU A 1 23 ? 126.847 -4.751 -2.881 1.00 0.00 132 GLU A N 3
ATOM 4931 C CA . GLU A 1 23 ? 126.563 -3.962 -1.687 1.00 0.00 132 GLU A CA 3
ATOM 4932 C C . GLU A 1 23 ? 127.180 -2.567 -1.772 1.00 0.00 132 GLU A C 3
ATOM 4933 O O . GLU A 1 23 ? 126.470 -1.563 -1.834 1.00 0.00 132 GLU A O 3
ATOM 4945 N N . GLU A 1 24 ? 128.510 -2.517 -1.760 1.00 0.00 133 GLU A N 3
ATOM 4946 C CA . GLU A 1 24 ? 129.241 -1.252 -1.821 1.00 0.00 133 GLU A CA 3
ATOM 4947 C C . GLU A 1 24 ? 129.328 -0.713 -3.246 1.00 0.00 133 GLU A C 3
ATOM 4948 O O . GLU A 1 24 ? 129.567 0.475 -3.454 1.00 0.00 133 GLU A O 3
ATOM 4960 N N . GLU A 1 25 ? 129.156 -1.592 -4.224 1.00 0.00 134 GLU A N 3
ATOM 4961 C CA . GLU A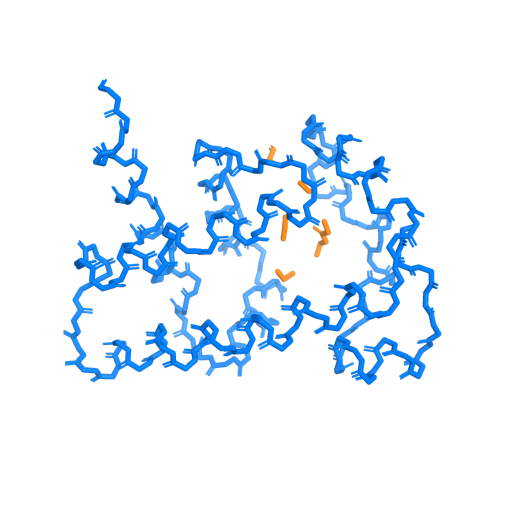 1 25 ? 129.236 -1.201 -5.629 1.00 0.00 134 GLU A CA 3
ATOM 4962 C C . GLU A 1 25 ? 127.975 -0.462 -6.079 1.00 0.00 134 GLU A C 3
ATOM 4963 O O . GLU A 1 25 ? 128.017 0.337 -7.014 1.00 0.00 134 GLU A O 3
ATOM 4975 N N . VAL A 1 26 ? 126.854 -0.743 -5.423 1.00 0.00 135 VAL A N 3
ATOM 4976 C CA . VAL A 1 26 ? 125.587 -0.118 -5.767 1.00 0.00 135 VAL A CA 3
ATOM 4977 C C . VAL A 1 26 ? 125.669 1.410 -5.729 1.00 0.00 135 VAL A C 3
ATOM 4978 O O . VAL A 1 26 ? 125.338 2.078 -6.709 1.00 0.00 135 VAL A O 3
ATOM 4991 N N . ARG A 1 27 ? 126.090 1.959 -4.596 1.00 0.00 136 ARG A N 3
ATOM 4992 C CA . ARG A 1 27 ? 126.186 3.409 -4.443 1.00 0.00 136 ARG A CA 3
ATOM 4993 C C . ARG A 1 27 ? 126.951 4.041 -5.600 1.00 0.00 136 ARG A C 3
ATOM 4994 O O . ARG A 1 27 ? 126.694 5.185 -5.973 1.00 0.00 136 ARG A O 3
ATOM 5015 N N . GLU A 1 28 ? 127.893 3.294 -6.161 1.00 0.00 137 GLU A N 3
ATOM 5016 C CA . GLU A 1 28 ? 128.696 3.791 -7.273 1.00 0.00 137 GLU A CA 3
ATOM 5017 C C . GLU A 1 28 ? 127.853 3.930 -8.538 1.00 0.00 137 GLU A C 3
ATOM 5018 O O . GLU A 1 28 ? 128.098 4.813 -9.360 1.00 0.00 137 GLU A O 3
ATOM 5030 N N . ARG A 1 29 ? 126.859 3.061 -8.691 1.00 0.00 138 ARG A N 3
ATOM 5031 C CA . ARG A 1 29 ? 125.989 3.104 -9.862 1.00 0.00 138 ARG A CA 3
ATOM 5032 C C . ARG A 1 29 ? 125.089 4.335 -9.841 1.00 0.00 138 ARG A C 3
ATOM 5033 O O . ARG A 1 29 ? 124.764 4.891 -10.891 1.00 0.00 138 ARG A O 3
ATOM 5054 N N . TRP A 1 30 ? 124.675 4.752 -8.648 1.00 0.00 139 TRP A N 3
ATOM 5055 C CA . TRP A 1 30 ? 123.797 5.911 -8.514 1.00 0.00 139 TRP A CA 3
ATOM 5056 C C . TRP A 1 30 ? 124.572 7.225 -8.536 1.00 0.00 139 TRP A C 3
ATOM 5057 O O . TRP A 1 30 ? 124.148 8.186 -9.178 1.00 0.00 139 TRP A O 3
ATOM 5078 N N . GLY A 1 31 ? 125.691 7.282 -7.819 1.00 0.00 140 GLY A N 3
ATOM 5079 C CA . GLY A 1 31 ? 126.461 8.513 -7.774 1.00 0.00 140 GLY A CA 3
ATOM 5080 C C . GLY A 1 31 ? 125.560 9.708 -7.532 1.00 0.00 140 GLY A C 3
ATOM 5081 O O . GLY A 1 31 ? 125.890 10.839 -7.888 1.00 0.00 140 GLY A O 3
ATOM 5085 N N . ASN A 1 32 ? 124.406 9.432 -6.934 1.00 0.00 141 ASN A N 3
ATOM 5086 C CA . ASN A 1 32 ? 123.403 10.436 -6.633 1.00 0.00 141 ASN A CA 3
ATOM 5087 C C . ASN A 1 32 ? 123.034 10.374 -5.163 1.00 0.00 141 ASN A C 3
ATOM 5088 O O . ASN A 1 32 ? 122.428 11.294 -4.615 1.00 0.00 141 ASN A O 3
ATOM 5099 N N . THR A 1 33 ? 123.355 9.237 -4.558 1.00 0.00 142 THR A N 3
ATOM 5100 C CA . THR A 1 33 ? 123.002 8.960 -3.174 1.00 0.00 142 THR A CA 3
ATOM 5101 C C . THR A 1 33 ? 123.956 9.543 -2.142 1.00 0.00 142 THR A C 3
ATOM 5102 O O . THR A 1 33 ? 125.122 9.162 -2.042 1.00 0.00 142 THR A O 3
ATOM 5113 N N . ASP A 1 34 ? 123.385 10.421 -1.325 1.00 0.00 143 ASP A N 3
ATOM 5114 C CA . ASP A 1 34 ? 124.073 11.044 -0.207 1.00 0.00 143 ASP A CA 3
ATOM 5115 C C . ASP A 1 34 ? 123.551 10.367 1.048 1.00 0.00 143 ASP A C 3
ATOM 5116 O O . ASP A 1 34 ? 124.279 10.101 2.010 1.00 0.00 143 ASP A O 3
ATOM 5125 N N . ALA A 1 35 ? 122.256 10.061 0.993 1.00 0.00 144 ALA A N 3
ATOM 5126 C CA . ALA A 1 35 ? 121.583 9.382 2.072 1.00 0.00 144 ALA A CA 3
ATOM 5127 C C . ALA A 1 35 ? 122.331 8.098 2.396 1.00 0.00 144 ALA A C 3
ATOM 5128 O O . ALA A 1 35 ? 122.621 7.799 3.553 1.00 0.00 144 ALA A O 3
ATOM 5135 N N . TYR A 1 36 ? 122.639 7.328 1.337 1.00 0.00 145 TYR A N 3
ATOM 5136 C CA . TYR A 1 36 ? 123.356 6.060 1.503 1.00 0.00 145 TYR A CA 3
ATOM 5137 C C . TYR A 1 36 ? 124.577 6.246 2.392 1.00 0.00 145 TYR A C 3
ATOM 5138 O O . TYR A 1 36 ? 124.999 5.320 3.085 1.00 0.00 145 TYR A O 3
ATOM 5156 N N . ARG A 1 37 ? 125.136 7.450 2.379 1.00 0.00 146 ARG A N 3
ATOM 5157 C CA . ARG A 1 37 ? 126.300 7.751 3.198 1.00 0.00 146 ARG A CA 3
ATOM 5158 C C . ARG A 1 37 ? 125.938 7.655 4.677 1.00 0.00 146 ARG A C 3
ATOM 5159 O O . ARG A 1 37 ? 126.548 6.900 5.438 1.00 0.00 146 ARG A O 3
ATOM 5180 N N . GLN A 1 38 ? 124.930 8.423 5.070 1.00 0.00 147 GLN A N 3
ATOM 5181 C CA . GLN A 1 38 ? 124.464 8.428 6.457 1.00 0.00 147 GLN A CA 3
ATOM 5182 C C . GLN A 1 38 ? 123.861 7.074 6.846 1.00 0.00 147 GLN A C 3
ATOM 5183 O O . GLN A 1 38 ? 123.893 6.668 8.013 1.00 0.00 147 GLN A O 3
ATOM 5197 N N . SER A 1 39 ? 123.300 6.384 5.865 1.00 0.00 148 SER A N 3
ATOM 5198 C CA . SER A 1 39 ? 122.676 5.089 6.111 1.00 0.00 148 SER A CA 3
ATOM 5199 C C . SER A 1 39 ? 123.696 4.004 6.446 1.00 0.00 148 SER A C 3
ATOM 5200 O O . SER A 1 39 ? 123.543 3.291 7.437 1.00 0.00 148 SER A O 3
ATOM 5208 N N . LYS A 1 40 ? 124.720 3.857 5.611 1.00 0.00 149 LYS A N 3
ATOM 5209 C CA . LYS A 1 40 ? 125.725 2.825 5.841 1.00 0.00 149 LYS A CA 3
ATOM 5210 C C . LYS A 1 40 ? 126.356 2.954 7.224 1.00 0.00 149 LYS A C 3
ATOM 5211 O O . LYS A 1 40 ? 126.606 1.947 7.887 1.00 0.00 149 LYS A O 3
ATOM 5230 N N . GLU A 1 41 ? 126.615 4.183 7.667 1.00 0.00 150 GLU A N 3
ATOM 5231 C CA . GLU A 1 41 ? 127.217 4.382 8.983 1.00 0.00 150 GLU A CA 3
ATOM 5232 C C . GLU A 1 41 ? 126.311 3.835 10.085 1.00 0.00 150 GLU A C 3
ATOM 5233 O O . GLU A 1 41 ? 126.798 3.320 11.091 1.00 0.00 150 GLU A O 3
ATOM 5245 N N . LYS A 1 42 ? 124.993 3.917 9.887 1.00 0.00 151 LYS A N 3
ATOM 5246 C CA . LYS A 1 42 ? 124.057 3.387 10.876 1.00 0.00 151 LYS A CA 3
ATOM 5247 C C . LYS A 1 42 ? 123.937 1.869 10.773 1.00 0.00 151 LYS A C 3
ATOM 5248 O O . LYS A 1 42 ? 123.717 1.188 11.774 1.00 0.00 151 LYS A O 3
ATOM 5267 N N . THR A 1 43 ? 124.070 1.344 9.557 1.00 0.00 152 THR A N 3
ATOM 5268 C CA . THR A 1 43 ? 123.960 -0.091 9.329 1.00 0.00 152 THR A CA 3
ATOM 5269 C C . THR A 1 43 ? 125.301 -0.758 9.552 1.00 0.00 152 THR A C 3
ATOM 5270 O O . THR A 1 43 ? 125.465 -1.957 9.327 1.00 0.00 152 THR A O 3
ATOM 5281 N N . ALA A 1 44 ? 126.263 0.043 9.979 1.00 0.00 153 ALA A N 3
ATOM 5282 C CA . ALA A 1 44 ? 127.606 -0.439 10.220 1.00 0.00 153 ALA A CA 3
ATOM 5283 C C . ALA A 1 44 ? 127.636 -1.616 11.195 1.00 0.00 153 ALA A C 3
ATOM 5284 O O . ALA A 1 44 ? 128.399 -2.562 11.002 1.00 0.00 153 ALA A O 3
ATOM 5291 N N . SER A 1 45 ? 126.835 -1.543 12.264 1.00 0.00 154 SER A N 3
ATOM 5292 C CA . SER A 1 45 ? 126.822 -2.603 13.278 1.00 0.00 154 SER A CA 3
ATOM 5293 C C . SER A 1 45 ? 125.538 -3.440 13.266 1.00 0.00 154 SER A C 3
ATOM 5294 O O . SER A 1 45 ? 125.474 -4.470 13.937 1.00 0.00 154 SER A O 3
ATOM 5302 N N . TYR A 1 46 ? 124.521 -3.015 12.517 1.00 0.00 155 TYR A N 3
ATOM 5303 C CA . TYR A 1 46 ? 123.265 -3.771 12.459 1.00 0.00 155 TYR A CA 3
ATOM 5304 C C . TYR A 1 46 ? 123.525 -5.267 12.494 1.00 0.00 155 TYR A C 3
ATOM 5305 O O . TYR A 1 46 ? 124.414 -5.782 11.816 1.00 0.00 155 TYR A O 3
ATOM 5323 N N . THR A 1 47 ? 122.749 -5.947 13.318 1.00 0.00 156 THR A N 3
ATOM 5324 C CA . THR A 1 47 ? 122.870 -7.384 13.505 1.00 0.00 156 THR A CA 3
ATOM 5325 C C . THR A 1 47 ? 121.700 -8.138 12.892 1.00 0.00 156 THR A C 3
ATOM 5326 O O . THR A 1 47 ? 120.771 -7.545 12.344 1.00 0.00 156 THR A O 3
ATOM 5337 N N . LYS A 1 48 ? 121.768 -9.456 12.996 1.00 0.00 157 LYS A N 3
ATOM 5338 C CA . LYS A 1 48 ? 120.741 -10.339 12.463 1.00 0.00 157 LYS A CA 3
ATOM 5339 C C . LYS A 1 48 ? 119.370 -10.024 13.067 1.00 0.00 157 LYS A C 3
ATOM 5340 O O . LYS A 1 48 ? 118.350 -10.154 12.390 1.00 0.00 157 LYS A O 3
ATOM 5359 N N . GLU A 1 49 ? 119.340 -9.601 14.327 1.00 0.00 158 GLU A N 3
ATOM 5360 C CA . GLU A 1 49 ? 118.073 -9.267 14.977 1.00 0.00 158 GLU A CA 3
ATOM 5361 C C . GLU A 1 49 ? 117.432 -8.053 14.331 1.00 0.00 158 GLU A C 3
ATOM 5362 O O . GLU A 1 49 ? 116.262 -8.081 13.947 1.00 0.00 158 GLU A O 3
ATOM 5374 N N . ASP A 1 50 ? 118.212 -7.000 14.192 1.00 0.00 159 ASP A N 3
ATOM 5375 C CA . ASP A 1 50 ? 117.733 -5.776 13.563 1.00 0.00 159 ASP A CA 3
ATOM 5376 C C . ASP A 1 50 ? 117.232 -6.079 12.161 1.00 0.00 159 ASP A C 3
ATOM 5377 O O . ASP A 1 50 ? 116.284 -5.460 11.674 1.00 0.00 159 ASP A O 3
ATOM 5386 N N . TRP A 1 51 ? 117.876 -7.033 11.520 1.00 0.00 160 TRP A N 3
ATOM 5387 C CA . TRP A 1 51 ? 117.500 -7.420 10.164 1.00 0.00 160 TRP A CA 3
ATOM 5388 C C . TRP A 1 51 ? 116.261 -8.312 10.151 1.00 0.00 160 TRP A C 3
ATOM 5389 O O . TRP A 1 51 ? 115.408 -8.177 9.273 1.00 0.00 160 TRP A O 3
ATOM 5410 N N . GLN A 1 52 ? 116.146 -9.206 11.126 1.00 0.00 161 GLN A N 3
ATOM 5411 C CA . GLN A 1 52 ? 114.980 -10.084 11.200 1.00 0.00 161 GLN A CA 3
ATOM 5412 C C . GLN A 1 52 ? 113.740 -9.290 11.595 1.00 0.00 161 GLN A C 3
ATOM 5413 O O . GLN A 1 52 ? 112.620 -9.648 11.231 1.00 0.00 161 GLN A O 3
ATOM 5427 N N . ARG A 1 53 ? 113.950 -8.212 12.344 1.00 0.00 162 ARG A N 3
ATOM 5428 C CA . ARG A 1 53 ? 112.857 -7.363 12.796 1.00 0.00 162 ARG A CA 3
ATOM 5429 C C . ARG A 1 53 ? 112.241 -6.585 11.636 1.00 0.00 162 ARG A C 3
ATOM 5430 O O . ARG A 1 53 ? 111.030 -6.376 11.592 1.00 0.00 162 ARG A O 3
ATOM 5451 N N . ILE A 1 54 ? 113.077 -6.146 10.703 1.00 0.00 163 ILE A N 3
ATOM 5452 C CA . ILE A 1 54 ? 112.597 -5.381 9.557 1.00 0.00 163 ILE A CA 3
ATOM 5453 C C . ILE A 1 54 ? 111.817 -6.246 8.567 1.00 0.00 163 ILE A C 3
ATOM 5454 O O . ILE A 1 54 ? 110.889 -5.761 7.919 1.00 0.00 163 ILE A O 3
ATOM 5470 N N . GLN A 1 55 ? 112.187 -7.517 8.436 1.00 0.00 164 GLN A N 3
ATOM 5471 C CA . GLN A 1 55 ? 111.491 -8.398 7.502 1.00 0.00 164 GLN A CA 3
ATOM 5472 C C . GLN A 1 55 ? 110.055 -8.645 7.957 1.00 0.00 164 GLN A C 3
ATOM 5473 O O . GLN A 1 55 ? 109.115 -8.438 7.189 1.00 0.00 164 GLN A O 3
ATOM 5487 N N . ASP A 1 56 ? 109.877 -9.058 9.207 1.00 0.00 165 ASP A N 3
ATOM 5488 C CA . ASP A 1 56 ? 108.535 -9.288 9.730 1.00 0.00 165 ASP A CA 3
ATOM 5489 C C . ASP A 1 56 ? 107.704 -8.024 9.551 1.00 0.00 165 ASP A C 3
ATOM 5490 O O . ASP A 1 56 ? 106.494 -8.079 9.325 1.00 0.00 165 ASP A O 3
ATOM 5499 N N . GLU A 1 57 ? 108.384 -6.886 9.630 1.00 0.00 166 GLU A N 3
ATOM 5500 C CA . GLU A 1 57 ? 107.741 -5.589 9.453 1.00 0.00 166 GLU A CA 3
ATOM 5501 C C . GLU A 1 57 ? 107.386 -5.371 7.985 1.00 0.00 166 GLU A C 3
ATOM 5502 O O . GLU A 1 57 ? 106.304 -4.881 7.662 1.00 0.00 166 GLU A O 3
ATOM 5514 N N . ALA A 1 58 ? 108.308 -5.742 7.101 1.00 0.00 167 ALA A N 3
ATOM 5515 C CA . ALA A 1 58 ? 108.099 -5.592 5.665 1.00 0.00 167 ALA A CA 3
ATOM 5516 C C . ALA A 1 58 ? 106.926 -6.441 5.184 1.00 0.00 167 ALA A C 3
ATOM 5517 O O . ALA A 1 58 ? 106.065 -5.965 4.446 1.00 0.00 167 ALA A O 3
ATOM 5524 N N . ASP A 1 59 ? 106.895 -7.702 5.604 1.00 0.00 168 ASP A N 3
ATOM 5525 C CA . ASP A 1 59 ? 105.822 -8.609 5.210 1.00 0.00 168 ASP A CA 3
ATOM 5526 C C . ASP A 1 59 ? 104.462 -8.022 5.571 1.00 0.00 168 ASP A C 3
ATOM 5527 O O . ASP A 1 59 ? 103.502 -8.117 4.804 1.00 0.00 168 ASP A O 3
ATOM 5536 N N . GLU A 1 60 ? 104.389 -7.410 6.744 1.00 0.00 169 GLU A N 3
ATOM 5537 C CA . GLU A 1 60 ? 103.151 -6.802 7.208 1.00 0.00 169 GLU A CA 3
ATOM 5538 C C . GLU A 1 60 ? 102.724 -5.669 6.281 1.00 0.00 169 GLU A C 3
ATOM 5539 O O . GLU A 1 60 ? 101.545 -5.531 5.953 1.00 0.00 169 GLU A O 3
ATOM 5551 N N . LEU A 1 61 ? 103.690 -4.851 5.875 1.00 0.00 170 LEU A N 3
ATOM 5552 C CA . LEU A 1 61 ? 103.440 -3.725 5.013 1.00 0.00 170 LEU A CA 3
ATOM 5553 C C . LEU A 1 61 ? 102.758 -4.133 3.708 1.00 0.00 170 LEU A C 3
ATOM 5554 O O . LEU A 1 61 ? 101.919 -3.403 3.184 1.00 0.00 170 LEU A O 3
ATOM 5570 N N . THR A 1 62 ? 103.113 -5.298 3.189 1.00 0.00 171 THR A N 3
ATOM 5571 C CA . THR A 1 62 ? 102.516 -5.789 1.951 1.00 0.00 171 THR A CA 3
ATOM 5572 C C . THR A 1 62 ? 101.040 -6.067 2.132 1.00 0.00 171 THR A C 3
ATOM 5573 O O . THR A 1 62 ? 100.221 -5.712 1.288 1.00 0.00 171 THR A O 3
ATOM 5584 N N . ARG A 1 63 ? 100.703 -6.723 3.217 1.00 0.00 172 ARG A N 3
ATOM 5585 C CA . ARG A 1 63 ? 99.329 -7.066 3.467 1.00 0.00 172 ARG A CA 3
ATOM 5586 C C . ARG A 1 63 ? 98.423 -5.860 3.342 1.00 0.00 172 ARG A C 3
ATOM 5587 O O . ARG A 1 63 ? 97.420 -5.905 2.637 1.00 0.00 172 ARG A O 3
ATOM 5608 N N . ARG A 1 64 ? 98.752 -4.789 4.057 1.00 0.00 173 ARG A N 3
ATOM 5609 C CA . ARG A 1 64 ? 97.914 -3.608 4.033 1.00 0.00 173 ARG A CA 3
ATOM 5610 C C . ARG A 1 64 ? 97.844 -2.979 2.643 1.00 0.00 173 ARG A C 3
ATOM 5611 O O . ARG A 1 64 ? 96.755 -2.825 2.101 1.00 0.00 173 ARG A O 3
ATOM 5632 N N . PHE A 1 65 ? 98.996 -2.649 2.054 1.00 0.00 174 PHE A N 3
ATOM 5633 C CA . PHE A 1 65 ? 99.020 -2.061 0.710 1.00 0.00 174 PHE A CA 3
ATOM 5634 C C . PHE A 1 65 ? 98.272 -2.942 -0.254 1.00 0.00 174 PHE A C 3
ATOM 5635 O O . PHE A 1 65 ? 97.320 -2.521 -0.910 1.00 0.00 174 PHE A O 3
ATOM 5652 N N . VAL A 1 66 ? 98.726 -4.168 -0.328 1.00 0.00 175 VAL A N 3
ATOM 5653 C CA . VAL A 1 66 ? 98.137 -5.145 -1.206 1.00 0.00 175 VAL A CA 3
ATOM 5654 C C . VAL A 1 66 ? 96.643 -5.277 -0.908 1.00 0.00 175 VAL A C 3
ATOM 5655 O O . VAL A 1 66 ? 95.813 -5.272 -1.816 1.00 0.00 175 VAL A O 3
ATOM 5668 N N . ALA A 1 67 ? 96.313 -5.376 0.374 1.00 0.00 176 ALA A N 3
ATOM 5669 C CA . ALA A 1 67 ? 94.923 -5.486 0.810 1.00 0.00 176 ALA A CA 3
ATOM 5670 C C . ALA A 1 67 ? 94.087 -4.315 0.272 1.00 0.00 176 ALA A C 3
ATOM 5671 O O . ALA A 1 67 ? 92.931 -4.490 -0.114 1.00 0.00 176 ALA A O 3
ATOM 5678 N N . LEU A 1 68 ? 94.698 -3.131 0.223 1.00 0.00 177 LEU A N 3
ATOM 5679 C CA . LEU A 1 68 ? 94.039 -1.927 -0.301 1.00 0.00 177 LEU A CA 3
ATOM 5680 C C . LEU A 1 68 ? 93.745 -2.097 -1.779 1.00 0.00 177 LEU A C 3
ATOM 5681 O O . LEU A 1 68 ? 92.673 -1.732 -2.261 1.00 0.00 177 LEU A O 3
ATOM 5697 N N . MET A 1 69 ? 94.711 -2.649 -2.492 1.00 0.00 178 MET A N 3
ATOM 5698 C CA . MET A 1 69 ? 94.567 -2.866 -3.925 1.00 0.00 178 MET A CA 3
ATOM 5699 C C . MET A 1 69 ? 93.346 -3.729 -4.225 1.00 0.00 178 MET A C 3
ATOM 5700 O O . MET A 1 69 ? 92.556 -3.416 -5.115 1.00 0.00 178 MET A O 3
ATOM 5714 N N . ASP A 1 70 ? 93.204 -4.820 -3.485 1.00 0.00 179 ASP A N 3
ATOM 5715 C CA . ASP A 1 70 ? 92.088 -5.738 -3.677 1.00 0.00 179 ASP A CA 3
ATOM 5716 C C . ASP A 1 70 ? 90.782 -5.154 -3.166 1.00 0.00 179 ASP A C 3
ATOM 5717 O O . ASP A 1 70 ? 89.710 -5.466 -3.685 1.00 0.00 179 ASP A O 3
ATOM 5726 N N . ALA A 1 71 ? 90.870 -4.304 -2.153 1.00 0.00 180 ALA A N 3
ATOM 5727 C CA . ALA A 1 71 ? 89.684 -3.685 -1.590 1.00 0.00 180 ALA A CA 3
ATOM 5728 C C . ALA A 1 71 ? 89.135 -2.637 -2.544 1.00 0.00 180 ALA A C 3
ATOM 5729 O O . ALA A 1 71 ? 88.117 -2.003 -2.267 1.00 0.00 180 ALA A O 3
ATOM 5736 N N . GLY A 1 72 ? 89.817 -2.457 -3.673 1.00 0.00 181 GLY A N 3
ATOM 5737 C CA . GLY A 1 72 ? 89.377 -1.479 -4.652 1.00 0.00 181 GLY A CA 3
ATOM 5738 C C . GLY A 1 72 ? 89.753 -0.067 -4.257 1.00 0.00 181 GLY A C 3
ATOM 5739 O O . GLY A 1 72 ? 89.273 0.902 -4.844 1.00 0.00 181 GLY A O 3
ATOM 5743 N N . GLU A 1 73 ? 90.610 0.043 -3.250 1.00 0.00 182 GLU A N 3
ATOM 5744 C CA . GLU A 1 73 ? 91.056 1.339 -2.754 1.00 0.00 182 GLU A CA 3
ATOM 5745 C C . GLU A 1 73 ? 92.067 1.981 -3.707 1.00 0.00 182 GLU A C 3
ATOM 5746 O O . GLU A 1 73 ? 93.177 1.469 -3.853 1.00 0.00 182 GLU A O 3
ATOM 5758 N N . PRO A 1 74 ? 91.733 3.112 -4.364 1.00 0.00 183 PRO A N 3
ATOM 5759 C CA . PRO A 1 74 ? 92.679 3.765 -5.269 1.00 0.00 183 PRO A CA 3
ATOM 5760 C C . PRO A 1 74 ? 93.973 4.116 -4.542 1.00 0.00 183 PRO A C 3
ATOM 5761 O O . PRO A 1 74 ? 94.016 4.164 -3.313 1.00 0.00 183 PRO A O 3
ATOM 5772 N N . ALA A 1 75 ? 95.040 4.291 -5.314 1.00 0.00 184 ALA A N 3
ATOM 5773 C CA . ALA A 1 75 ? 96.360 4.558 -4.751 1.00 0.00 184 ALA A CA 3
ATOM 5774 C C . ALA A 1 75 ? 96.536 5.975 -4.204 1.00 0.00 184 ALA A C 3
ATOM 5775 O O . ALA A 1 75 ? 97.499 6.225 -3.479 1.00 0.00 184 ALA A O 3
ATOM 5782 N N . ASP A 1 76 ? 95.639 6.906 -4.523 1.00 0.00 185 ASP A N 3
ATOM 5783 C CA . ASP A 1 76 ? 95.775 8.273 -4.016 1.00 0.00 185 ASP A CA 3
ATOM 5784 C C . ASP A 1 76 ? 94.745 8.546 -2.925 1.00 0.00 185 ASP A C 3
ATOM 5785 O O . ASP A 1 76 ? 94.532 9.689 -2.524 1.00 0.00 185 ASP A O 3
ATOM 5794 N N . SER A 1 77 ? 94.115 7.483 -2.436 1.00 0.00 186 SER A N 3
ATOM 5795 C CA . SER A 1 77 ? 93.122 7.607 -1.383 1.00 0.00 186 SER A CA 3
ATOM 5796 C C . SER A 1 77 ? 93.803 7.851 -0.044 1.00 0.00 186 SER A C 3
ATOM 5797 O O . SER A 1 77 ? 94.997 7.601 0.109 1.00 0.00 186 SER A O 3
ATOM 5805 N N . GLU A 1 78 ? 93.042 8.343 0.920 1.00 0.00 187 GLU A N 3
ATOM 5806 C CA . GLU A 1 78 ? 93.577 8.622 2.244 1.00 0.00 187 GLU A CA 3
ATOM 5807 C C . GLU A 1 78 ? 94.352 7.422 2.779 1.00 0.00 187 GLU A C 3
ATOM 5808 O O . GLU A 1 78 ? 95.524 7.535 3.133 1.00 0.00 187 GLU A O 3
ATOM 5820 N N . GLY A 1 79 ? 93.687 6.276 2.837 1.00 0.00 188 GLY A N 3
ATOM 5821 C CA . GLY A 1 79 ? 94.328 5.072 3.334 1.00 0.00 188 GLY A CA 3
ATOM 5822 C C . GLY A 1 79 ? 95.552 4.679 2.528 1.00 0.00 188 GLY A C 3
ATOM 5823 O O . GLY A 1 79 ? 96.565 4.266 3.091 1.00 0.00 188 GLY A O 3
ATOM 5827 N N . ALA A 1 80 ? 95.454 4.792 1.207 1.00 0.00 189 ALA A N 3
ATOM 5828 C CA . ALA A 1 80 ? 96.557 4.429 0.323 1.00 0.00 189 ALA A CA 3
ATOM 5829 C C . ALA A 1 80 ? 97.738 5.388 0.450 1.00 0.00 189 ALA A C 3
ATOM 5830 O O . ALA A 1 80 ? 98.890 4.955 0.495 1.00 0.00 189 ALA A O 3
ATOM 5837 N N . MET A 1 81 ? 97.461 6.687 0.517 1.00 0.00 190 MET A N 3
ATOM 5838 C CA . MET A 1 81 ? 98.533 7.668 0.649 1.00 0.00 190 MET A CA 3
ATOM 5839 C C . MET A 1 81 ? 99.108 7.605 2.063 1.00 0.00 190 MET A C 3
ATOM 5840 O O . MET A 1 81 ? 100.324 7.654 2.249 1.00 0.00 190 MET A O 3
ATOM 5854 N N . ASP A 1 82 ? 98.228 7.464 3.059 1.00 0.00 191 ASP A N 3
ATOM 5855 C CA . ASP A 1 82 ? 98.666 7.357 4.449 1.00 0.00 191 ASP A CA 3
ATOM 5856 C C . ASP A 1 82 ? 99.645 6.196 4.556 1.00 0.00 191 ASP A C 3
ATOM 5857 O O . ASP A 1 82 ? 100.645 6.251 5.267 1.00 0.00 191 ASP A O 3
ATOM 5866 N N . ALA A 1 83 ? 99.360 5.164 3.786 1.00 0.00 192 ALA A N 3
ATOM 5867 C CA . ALA A 1 83 ? 100.227 4.002 3.716 1.00 0.00 192 ALA A CA 3
ATOM 5868 C C . ALA A 1 83 ? 101.593 4.439 3.205 1.00 0.00 192 ALA A C 3
ATOM 5869 O O . ALA A 1 83 ? 102.629 4.021 3.718 1.00 0.00 192 ALA A O 3
ATOM 5876 N N . ALA A 1 84 ? 101.584 5.287 2.185 1.00 0.00 193 ALA A N 3
ATOM 5877 C CA . ALA A 1 84 ? 102.819 5.783 1.599 1.00 0.00 193 ALA A CA 3
ATOM 5878 C C . ALA A 1 84 ? 103.679 6.512 2.632 1.00 0.00 193 ALA A C 3
ATOM 5879 O O . ALA A 1 84 ? 104.894 6.320 2.662 1.00 0.00 193 ALA A O 3
ATOM 5886 N N . GLU A 1 85 ? 103.073 7.325 3.495 1.00 0.00 194 GLU A N 3
ATOM 5887 C CA . GLU A 1 85 ? 103.859 8.015 4.512 1.00 0.00 194 GLU A CA 3
ATOM 5888 C C . GLU A 1 85 ? 104.398 6.995 5.509 1.00 0.00 194 GLU A C 3
ATOM 5889 O O . GLU A 1 85 ? 105.450 7.197 6.115 1.00 0.00 194 GLU A O 3
ATOM 5901 N N . ASP A 1 86 ? 103.677 5.881 5.655 1.00 0.00 195 ASP A N 3
ATOM 5902 C CA . ASP A 1 86 ? 104.098 4.814 6.555 1.00 0.00 195 ASP A CA 3
ATOM 5903 C C . ASP A 1 86 ? 105.367 4.165 6.014 1.00 0.00 195 ASP A C 3
ATOM 5904 O O . ASP A 1 86 ? 106.321 3.914 6.752 1.00 0.00 195 ASP A O 3
ATOM 5913 N N . HIS A 1 87 ? 105.368 3.918 4.707 1.00 0.00 196 HIS A N 3
ATOM 5914 C CA . HIS A 1 87 ? 106.497 3.325 4.017 1.00 0.00 196 HIS A CA 3
ATOM 5915 C C . HIS A 1 87 ? 107.715 4.219 4.157 1.00 0.00 196 HIS A C 3
ATOM 5916 O O . HIS A 1 87 ? 108.850 3.751 4.183 1.00 0.00 196 HIS A O 3
ATOM 5930 N N . ARG A 1 88 ? 107.454 5.512 4.234 1.00 0.00 197 ARG A N 3
ATOM 5931 C CA . ARG A 1 88 ? 108.498 6.515 4.358 1.00 0.00 197 ARG A CA 3
ATOM 5932 C C . ARG A 1 88 ? 109.164 6.468 5.728 1.00 0.00 197 ARG A C 3
ATOM 5933 O O . ARG A 1 88 ? 110.353 6.170 5.844 1.00 0.00 197 ARG A O 3
ATOM 5954 N N . GLN A 1 89 ? 108.393 6.796 6.759 1.00 0.00 198 GLN A N 3
ATOM 5955 C CA . GLN A 1 89 ? 108.911 6.824 8.119 1.00 0.00 198 GLN A CA 3
ATOM 5956 C C . GLN A 1 89 ? 109.572 5.503 8.485 1.00 0.00 198 GLN A C 3
ATOM 5957 O O . GLN A 1 89 ? 110.511 5.470 9.278 1.00 0.00 198 GLN A O 3
ATOM 5971 N N . GLY A 1 90 ? 109.073 4.414 7.908 1.00 0.00 199 GLY A N 3
ATOM 5972 C CA . GLY A 1 90 ? 109.627 3.106 8.193 1.00 0.00 199 GLY A CA 3
ATOM 5973 C C . GLY A 1 90 ? 110.943 2.852 7.484 1.00 0.00 199 GLY A C 3
ATOM 5974 O O . GLY A 1 90 ? 111.899 2.380 8.096 1.00 0.00 199 GLY A O 3
ATOM 5978 N N . ILE A 1 91 ? 110.997 3.157 6.190 1.00 0.00 200 ILE A N 3
ATOM 5979 C CA . ILE A 1 91 ? 112.214 2.945 5.413 1.00 0.00 200 ILE A CA 3
ATOM 5980 C C . ILE A 1 91 ? 113.249 4.025 5.715 1.00 0.00 200 ILE A C 3
ATOM 5981 O O . ILE A 1 91 ? 114.438 3.852 5.451 1.00 0.00 200 ILE A O 3
ATOM 5997 N N . ALA A 1 92 ? 112.787 5.149 6.255 1.00 0.00 201 ALA A N 3
ATOM 5998 C CA . ALA A 1 92 ? 113.673 6.264 6.583 1.00 0.00 201 ALA A CA 3
ATOM 5999 C C . ALA A 1 92 ? 114.417 6.040 7.902 1.00 0.00 201 ALA A C 3
ATOM 6000 O O . ALA A 1 92 ? 115.630 6.209 7.964 1.00 0.00 201 ALA A O 3
ATOM 6007 N N . ARG A 1 93 ? 113.698 5.661 8.948 1.00 0.00 202 ARG A N 3
ATOM 6008 C CA . ARG A 1 93 ? 114.308 5.420 10.253 1.00 0.00 202 ARG A CA 3
ATOM 6009 C C . ARG A 1 93 ? 115.137 4.141 10.245 1.00 0.00 202 ARG A C 3
ATOM 6010 O O . ARG A 1 93 ? 116.223 4.088 10.824 1.00 0.00 202 ARG A O 3
ATOM 6031 N N . ASN A 1 94 ? 114.621 3.120 9.586 1.00 0.00 203 ASN A N 3
ATOM 6032 C CA . ASN A 1 94 ? 115.302 1.837 9.491 1.00 0.00 203 ASN A CA 3
ATOM 6033 C C . ASN A 1 94 ? 116.677 1.972 8.853 1.00 0.00 203 ASN A C 3
ATOM 6034 O O . ASN A 1 94 ? 117.446 1.014 8.844 1.00 0.00 203 ASN A O 3
ATOM 6045 N N . HIS A 1 95 ? 117.000 3.154 8.337 1.00 0.00 204 HIS A N 3
ATOM 6046 C CA . HIS A 1 95 ? 118.307 3.370 7.724 1.00 0.00 204 HIS A CA 3
ATOM 6047 C C . HIS A 1 95 ? 118.875 4.749 8.056 1.00 0.00 204 HIS A C 3
ATOM 6048 O O . HIS A 1 95 ? 120.081 4.882 8.243 1.00 0.00 204 HIS A O 3
ATOM 6062 N N . TYR A 1 96 ? 118.029 5.779 8.117 1.00 0.00 205 TYR A N 3
ATOM 6063 C CA . TYR A 1 96 ? 118.475 7.141 8.416 1.00 0.00 205 TYR A CA 3
ATOM 6064 C C . TYR A 1 96 ? 117.253 8.057 8.542 1.00 0.00 205 TYR A C 3
ATOM 6065 O O . TYR A 1 96 ? 116.481 7.937 9.493 1.00 0.00 205 TYR A O 3
ATOM 6083 N N . ASP A 1 97 ? 117.079 8.961 7.593 1.00 0.00 206 ASP A N 3
ATOM 6084 C CA . ASP A 1 97 ? 115.950 9.888 7.608 1.00 0.00 206 ASP A CA 3
ATOM 6085 C C . ASP A 1 97 ? 115.606 10.351 6.192 1.00 0.00 206 ASP A C 3
ATOM 6086 O O . ASP A 1 97 ? 115.738 11.530 5.861 1.00 0.00 206 ASP A O 3
ATOM 6095 N N . CYS A 1 98 ? 115.160 9.412 5.362 1.00 0.00 207 CYS A N 3
ATOM 6096 C CA . CYS A 1 98 ? 114.787 9.708 3.982 1.00 0.00 207 CYS A CA 3
ATOM 6097 C C . CYS A 1 98 ? 113.729 10.804 3.920 1.00 0.00 207 CYS A C 3
ATOM 6098 O O . CYS A 1 98 ? 112.611 10.634 4.407 1.00 0.00 207 CYS A O 3
ATOM 6106 N N . GLY A 1 99 ? 114.092 11.930 3.309 1.00 0.00 208 GLY A N 3
ATOM 6107 C CA . GLY A 1 99 ? 113.166 13.040 3.183 1.00 0.00 208 GLY A CA 3
ATOM 6108 C C . GLY A 1 99 ? 112.032 12.732 2.227 1.00 0.00 208 GLY A C 3
ATOM 6109 O O . GLY A 1 99 ? 112.015 11.674 1.598 1.00 0.00 208 GLY A O 3
ATOM 6113 N N . TYR A 1 100 ? 111.079 13.651 2.117 1.00 0.00 209 TYR A N 3
ATOM 6114 C CA . TYR A 1 100 ? 109.940 13.455 1.229 1.00 0.00 209 TYR A CA 3
ATOM 6115 C C . TYR A 1 100 ? 110.380 13.423 -0.232 1.00 0.00 209 TYR A C 3
ATOM 6116 O O . TYR A 1 100 ? 109.935 12.576 -1.004 1.00 0.00 209 TYR A O 3
ATOM 6134 N N . GLU A 1 101 ? 111.262 14.344 -0.603 1.00 0.00 210 GLU A N 3
ATOM 6135 C CA . GLU A 1 101 ? 111.769 14.413 -1.971 1.00 0.00 210 GLU A CA 3
ATOM 6136 C C . GLU A 1 101 ? 112.613 13.183 -2.294 1.00 0.00 210 GLU A C 3
ATOM 6137 O O . GLU A 1 101 ? 112.652 12.712 -3.431 1.00 0.00 210 GLU A O 3
ATOM 6149 N N . MET A 1 102 ? 113.289 12.681 -1.268 1.00 0.00 211 MET A N 3
ATOM 6150 C CA . MET A 1 102 ? 114.152 11.511 -1.395 1.00 0.00 211 MET A CA 3
ATOM 6151 C C . MET A 1 102 ? 113.327 10.245 -1.586 1.00 0.00 211 MET A C 3
ATOM 6152 O O . MET A 1 102 ? 113.601 9.439 -2.472 1.00 0.00 211 MET A O 3
ATOM 6166 N N . HIS A 1 103 ? 112.313 10.086 -0.746 1.00 0.00 212 HIS A N 3
ATOM 6167 C CA . HIS A 1 103 ? 111.430 8.920 -0.807 1.00 0.00 212 HIS A CA 3
ATOM 6168 C C . HIS A 1 103 ? 110.835 8.750 -2.203 1.00 0.00 212 HIS A C 3
ATOM 6169 O O . HIS A 1 103 ? 110.650 7.632 -2.682 1.00 0.00 212 HIS A O 3
ATOM 6183 N N . THR A 1 104 ? 110.524 9.872 -2.839 1.00 0.00 213 THR A N 3
ATOM 6184 C CA . THR A 1 104 ? 109.933 9.873 -4.173 1.00 0.00 213 THR A CA 3
ATOM 6185 C C . THR A 1 104 ? 110.889 9.290 -5.196 1.00 0.00 213 THR A C 3
ATOM 6186 O O . THR A 1 104 ? 110.514 8.453 -6.019 1.00 0.00 213 THR A O 3
ATOM 6197 N N . CYS A 1 105 ? 112.128 9.759 -5.138 1.00 0.00 214 CYS A N 3
ATOM 6198 C CA . CYS A 1 105 ? 113.156 9.314 -6.059 1.00 0.00 214 CYS A CA 3
ATOM 6199 C C . CYS A 1 105 ? 113.191 7.793 -6.078 1.00 0.00 214 CYS A C 3
ATOM 6200 O O . CYS A 1 105 ? 113.367 7.181 -7.127 1.00 0.00 214 CYS A O 3
ATOM 6207 N N . LEU A 1 106 ? 113.003 7.186 -4.918 1.00 0.00 215 LEU A N 3
ATOM 6208 C CA . LEU A 1 106 ? 112.994 5.734 -4.812 1.00 0.00 215 LEU A CA 3
ATOM 6209 C C . LEU A 1 106 ? 111.738 5.157 -5.478 1.00 0.00 215 LEU A C 3
ATOM 6210 O O . LEU A 1 106 ? 111.776 4.090 -6.091 1.00 0.00 215 LEU A O 3
ATOM 6226 N N . GLY A 1 107 ? 110.624 5.870 -5.320 1.00 0.00 216 GLY A N 3
ATOM 6227 C CA . GLY A 1 107 ? 109.348 5.432 -5.870 1.00 0.00 216 GLY A CA 3
ATOM 6228 C C . GLY A 1 107 ? 109.401 4.996 -7.327 1.00 0.00 216 GLY A C 3
ATOM 6229 O O . GLY A 1 107 ? 109.047 3.865 -7.648 1.00 0.00 216 GLY A O 3
ATOM 6233 N N . GLU A 1 108 ? 109.820 5.897 -8.211 1.00 0.00 217 GLU A N 3
ATOM 6234 C CA . GLU A 1 108 ? 109.889 5.599 -9.646 1.00 0.00 217 GLU A CA 3
ATOM 6235 C C . GLU A 1 108 ? 111.203 4.929 -10.044 1.00 0.00 217 GLU A C 3
ATOM 6236 O O . GLU A 1 108 ? 111.269 4.265 -11.079 1.00 0.00 217 GLU A O 3
ATOM 6248 N N . MET A 1 109 ? 112.243 5.091 -9.240 1.00 0.00 218 MET A N 3
ATOM 6249 C CA . MET A 1 109 ? 113.531 4.478 -9.553 1.00 0.00 218 MET A CA 3
ATOM 6250 C C . MET A 1 109 ? 113.441 2.949 -9.601 1.00 0.00 218 MET A C 3
ATOM 6251 O O . MET A 1 109 ? 114.092 2.318 -10.433 1.00 0.00 218 MET A O 3
ATOM 6265 N N . TYR A 1 110 ? 112.643 2.350 -8.711 1.00 0.00 219 TYR A N 3
ATOM 6266 C CA . TYR A 1 110 ? 112.504 0.890 -8.685 1.00 0.00 219 TYR A CA 3
ATOM 6267 C C . TYR A 1 110 ? 111.278 0.398 -9.450 1.00 0.00 219 TYR A C 3
ATOM 6268 O O . TYR A 1 110 ? 110.917 -0.776 -9.364 1.00 0.00 219 TYR A O 3
ATOM 6286 N N . VAL A 1 111 ? 110.665 1.281 -10.229 1.00 0.00 220 VAL A N 3
ATOM 6287 C CA . VAL A 1 111 ? 109.510 0.908 -11.043 1.00 0.00 220 VAL A CA 3
ATOM 6288 C C . VAL A 1 111 ? 109.955 0.636 -12.474 1.00 0.00 220 VAL A C 3
ATOM 6289 O O . VAL A 1 111 ? 109.187 0.133 -13.294 1.00 0.00 220 VAL A O 3
ATOM 6302 N N . SER A 1 112 ? 111.209 0.979 -12.761 1.00 0.00 221 SER A N 3
ATOM 6303 C CA . SER A 1 112 ? 111.781 0.786 -14.090 1.00 0.00 221 SER A CA 3
ATOM 6304 C C . SER A 1 112 ? 112.754 -0.389 -14.110 1.00 0.00 221 SER A C 3
ATOM 6305 O O . SER A 1 112 ? 112.633 -1.286 -14.945 1.00 0.00 221 SER A O 3
ATOM 6313 N N . ASP A 1 113 ? 113.725 -0.382 -13.197 1.00 0.00 222 ASP A N 3
ATOM 6314 C CA . ASP A 1 113 ? 114.711 -1.456 -13.143 1.00 0.00 222 ASP A CA 3
ATOM 6315 C C . ASP A 1 113 ? 114.029 -2.797 -12.894 1.00 0.00 222 ASP A C 3
ATOM 6316 O O . ASP A 1 113 ? 113.241 -2.950 -11.963 1.00 0.00 222 ASP A O 3
ATOM 6325 N N . GLU A 1 114 ? 114.328 -3.753 -13.764 1.00 0.00 223 GLU A N 3
ATOM 6326 C CA . GLU A 1 114 ? 113.741 -5.086 -13.698 1.00 0.00 223 GLU A CA 3
ATOM 6327 C C . GLU A 1 114 ? 114.078 -5.841 -12.411 1.00 0.00 223 GLU A C 3
ATOM 6328 O O . GLU A 1 114 ? 113.205 -6.495 -11.839 1.00 0.00 223 GLU A O 3
ATOM 6340 N N . ARG A 1 115 ? 115.334 -5.802 -11.966 1.00 0.00 224 ARG A N 3
ATOM 6341 C CA . ARG A 1 115 ? 115.705 -6.552 -10.765 1.00 0.00 224 ARG A CA 3
ATOM 6342 C C . ARG A 1 115 ? 115.027 -5.992 -9.515 1.00 0.00 224 ARG A C 3
ATOM 6343 O O . ARG A 1 115 ? 114.434 -6.743 -8.740 1.00 0.00 224 ARG A O 3
ATOM 6364 N N . PHE A 1 116 ? 115.099 -4.678 -9.321 1.00 0.00 225 PHE A N 3
ATOM 6365 C CA . PHE A 1 116 ? 114.467 -4.056 -8.160 1.00 0.00 225 PHE A CA 3
ATOM 6366 C C . PHE A 1 116 ? 112.962 -4.303 -8.178 1.00 0.00 225 PHE A C 3
ATOM 6367 O O . PHE A 1 116 ? 112.386 -4.780 -7.202 1.00 0.00 225 PHE A O 3
ATOM 6384 N N . THR A 1 117 ? 112.339 -3.976 -9.301 1.00 0.00 226 THR A N 3
ATOM 6385 C CA . THR A 1 117 ? 110.903 -4.156 -9.470 1.00 0.00 226 THR A CA 3
ATOM 6386 C C . THR A 1 117 ? 110.506 -5.612 -9.253 1.00 0.00 226 THR A C 3
ATOM 6387 O O . THR A 1 117 ? 109.642 -5.916 -8.434 1.00 0.00 226 THR A O 3
ATOM 6398 N N . ARG A 1 118 ? 111.144 -6.506 -10.006 1.00 0.00 227 ARG A N 3
ATOM 6399 C CA . ARG A 1 118 ? 110.863 -7.935 -9.912 1.00 0.00 227 ARG A CA 3
ATOM 6400 C C . ARG A 1 118 ? 111.063 -8.438 -8.485 1.00 0.00 227 ARG A C 3
ATOM 6401 O O . ARG A 1 118 ? 110.315 -9.291 -7.995 1.00 0.00 227 ARG A O 3
ATOM 6422 N N . ASN A 1 119 ? 112.065 -7.882 -7.817 1.00 0.00 228 ASN A N 3
ATOM 6423 C CA . ASN A 1 119 ? 112.363 -8.257 -6.442 1.00 0.00 228 ASN A CA 3
ATOM 6424 C C . ASN A 1 119 ? 111.344 -7.639 -5.497 1.00 0.00 228 ASN A C 3
ATOM 6425 O O . ASN A 1 119 ? 110.958 -8.246 -4.497 1.00 0.00 228 ASN A O 3
ATOM 6436 N N . ILE A 1 120 ? 110.904 -6.431 -5.825 1.00 0.00 229 ILE A N 3
ATOM 6437 C CA . ILE A 1 120 ? 109.920 -5.732 -5.010 1.00 0.00 229 ILE A CA 3
ATOM 6438 C C . ILE A 1 120 ? 108.516 -6.288 -5.218 1.00 0.00 229 ILE A C 3
ATOM 6439 O O . ILE A 1 120 ? 107.734 -6.379 -4.273 1.00 0.00 229 ILE A O 3
ATOM 6455 N N . ASP A 1 121 ? 108.182 -6.622 -6.462 1.00 0.00 230 ASP A N 3
ATOM 6456 C CA . ASP A 1 121 ? 106.847 -7.120 -6.773 1.00 0.00 230 ASP A CA 3
ATOM 6457 C C . ASP A 1 121 ? 106.648 -8.574 -6.381 1.00 0.00 230 ASP A C 3
ATOM 6458 O O . ASP A 1 121 ? 105.517 -9.057 -6.388 1.00 0.00 230 ASP A O 3
ATOM 6467 N N . ALA A 1 122 ? 107.716 -9.274 -6.023 1.00 0.00 231 ALA A N 3
ATOM 6468 C CA . ALA A 1 122 ? 107.573 -10.663 -5.609 1.00 0.00 231 ALA A CA 3
ATOM 6469 C C . ALA A 1 122 ? 106.290 -10.825 -4.790 1.00 0.00 231 ALA A C 3
ATOM 6470 O O . ALA A 1 122 ? 105.713 -11.910 -4.709 1.00 0.00 231 ALA A O 3
ATOM 6477 N N . ALA A 1 123 ? 105.866 -9.717 -4.174 1.00 0.00 232 ALA A N 3
ATOM 6478 C CA . ALA A 1 123 ? 104.666 -9.685 -3.339 1.00 0.00 232 ALA A CA 3
ATOM 6479 C C . ALA A 1 123 ? 103.396 -9.365 -4.128 1.00 0.00 232 ALA A C 3
ATOM 6480 O O . ALA A 1 123 ? 102.323 -9.866 -3.790 1.00 0.00 232 ALA A O 3
ATOM 6487 N N . LYS A 1 124 ? 103.492 -8.546 -5.178 1.00 0.00 233 LYS A N 3
ATOM 6488 C CA . LYS A 1 124 ? 102.294 -8.227 -5.960 1.00 0.00 233 LYS A CA 3
ATOM 6489 C C . LYS A 1 124 ? 102.622 -7.372 -7.192 1.00 0.00 233 LYS A C 3
ATOM 6490 O O . LYS A 1 124 ? 102.904 -6.186 -7.058 1.00 0.00 233 LYS A O 3
ATOM 6509 N N . PRO A 1 125 ? 102.591 -7.950 -8.407 1.00 0.00 234 PRO A N 3
ATOM 6510 C CA . PRO A 1 125 ? 102.903 -7.208 -9.639 1.00 0.00 234 PRO A CA 3
ATOM 6511 C C . PRO A 1 125 ? 102.237 -5.829 -9.705 1.00 0.00 234 PRO A C 3
ATOM 6512 O O . PRO A 1 125 ? 101.041 -5.703 -9.441 1.00 0.00 234 PRO A O 3
ATOM 6523 N N . GLY A 1 126 ? 102.999 -4.802 -10.092 1.00 0.00 235 GLY A N 3
ATOM 6524 C CA . GLY A 1 126 ? 102.437 -3.461 -10.220 1.00 0.00 235 GLY A CA 3
ATOM 6525 C C . GLY A 1 126 ? 102.530 -2.608 -8.962 1.00 0.00 235 GLY A C 3
ATOM 6526 O O . GLY A 1 126 ? 102.412 -1.385 -9.034 1.00 0.00 235 GLY A O 3
ATOM 6530 N N . LEU A 1 127 ? 102.719 -3.240 -7.811 1.00 0.00 236 LEU A N 3
ATOM 6531 C CA . LEU A 1 127 ? 102.798 -2.510 -6.546 1.00 0.00 236 LEU A CA 3
ATOM 6532 C C . LEU A 1 127 ? 103.744 -1.313 -6.628 1.00 0.00 236 LEU A C 3
ATOM 6533 O O . LEU A 1 127 ? 103.492 -0.276 -6.015 1.00 0.00 236 LEU A O 3
ATOM 6549 N N . ALA A 1 128 ? 104.833 -1.463 -7.375 1.00 0.00 237 ALA A N 3
ATOM 6550 C CA . ALA A 1 128 ? 105.814 -0.396 -7.518 1.00 0.00 237 ALA A CA 3
ATOM 6551 C C . ALA A 1 128 ? 105.149 0.888 -8.002 1.00 0.00 237 ALA A C 3
ATOM 6552 O O . ALA A 1 128 ? 105.396 1.967 -7.464 1.00 0.00 237 ALA A O 3
ATOM 6559 N N . ALA A 1 129 ? 104.297 0.772 -9.005 1.00 0.00 238 ALA A N 3
ATOM 6560 C CA . ALA A 1 129 ? 103.590 1.935 -9.524 1.00 0.00 238 ALA A CA 3
ATOM 6561 C C . ALA A 1 129 ? 102.592 2.462 -8.489 1.00 0.00 238 ALA A C 3
ATOM 6562 O O . ALA A 1 129 ? 102.424 3.670 -8.324 1.00 0.00 238 ALA A O 3
ATOM 6569 N N . TYR A 1 130 ? 101.923 1.530 -7.814 1.00 0.00 239 TYR A N 3
ATOM 6570 C CA . TYR A 1 130 ? 100.914 1.851 -6.802 1.00 0.00 239 TYR A CA 3
ATOM 6571 C C . TYR A 1 130 ? 101.501 2.624 -5.621 1.00 0.00 239 TYR A C 3
ATOM 6572 O O . TYR A 1 130 ? 100.873 3.528 -5.076 1.00 0.00 239 TYR A O 3
ATOM 6590 N N . MET A 1 131 ? 102.706 2.233 -5.223 1.00 0.00 240 MET A N 3
ATOM 6591 C CA . MET A 1 131 ? 103.388 2.860 -4.095 1.00 0.00 240 MET A CA 3
ATOM 6592 C C . MET A 1 131 ? 103.920 4.240 -4.454 1.00 0.00 240 MET A C 3
ATOM 6593 O O . MET A 1 131 ? 103.748 5.194 -3.699 1.00 0.00 240 MET A O 3
ATOM 6607 N N . ARG A 1 132 ? 104.585 4.341 -5.601 1.00 0.00 241 ARG A N 3
ATOM 6608 C CA . ARG A 1 132 ? 105.158 5.610 -6.028 1.00 0.00 241 ARG A CA 3
ATOM 6609 C C . ARG A 1 132 ? 104.125 6.722 -6.006 1.00 0.00 241 ARG A C 3
ATOM 6610 O O . ARG A 1 132 ? 104.366 7.806 -5.480 1.00 0.00 241 ARG A O 3
ATOM 6631 N N . ASP A 1 133 ? 102.975 6.435 -6.593 1.00 0.00 242 ASP A N 3
ATOM 6632 C CA . ASP A 1 133 ? 101.884 7.399 -6.661 1.00 0.00 242 ASP A CA 3
ATOM 6633 C C . ASP A 1 133 ? 101.386 7.733 -5.263 1.00 0.00 242 ASP A C 3
ATOM 6634 O O . ASP A 1 133 ? 101.111 8.892 -4.949 1.00 0.00 242 ASP A O 3
ATOM 6643 N N . ALA A 1 134 ? 101.297 6.713 -4.418 1.00 0.00 243 ALA A N 3
ATOM 6644 C CA . ALA A 1 134 ? 100.861 6.903 -3.044 1.00 0.00 243 ALA A CA 3
ATOM 6645 C C . ALA A 1 134 ? 101.835 7.824 -2.323 1.00 0.00 243 ALA A C 3
ATOM 6646 O O . ALA A 1 134 ? 101.438 8.708 -1.565 1.00 0.00 243 ALA A O 3
ATOM 6653 N N . ILE A 1 135 ? 103.120 7.606 -2.585 1.00 0.00 244 ILE A N 3
ATOM 6654 C CA . ILE A 1 135 ? 104.184 8.404 -1.991 1.00 0.00 244 ILE A CA 3
ATOM 6655 C C . ILE A 1 135 ? 104.248 9.784 -2.621 1.00 0.00 244 ILE A C 3
ATOM 6656 O O . ILE A 1 135 ? 104.448 10.784 -1.933 1.00 0.00 244 ILE A O 3
ATOM 6672 N N . LEU A 1 136 ? 104.106 9.830 -3.938 1.00 0.00 245 LEU A N 3
ATOM 6673 C CA . LEU A 1 136 ? 104.178 11.086 -4.656 1.00 0.00 245 LEU A CA 3
ATOM 6674 C C . LEU A 1 136 ? 103.074 12.022 -4.188 1.00 0.00 245 LEU A C 3
ATOM 6675 O O . LEU A 1 136 ? 103.317 13.173 -3.831 1.00 0.00 245 LEU A O 3
ATOM 6691 N N . ALA A 1 137 ? 101.857 11.490 -4.180 1.00 0.00 246 ALA A N 3
ATOM 6692 C CA . ALA A 1 137 ? 100.680 12.237 -3.746 1.00 0.00 246 ALA A CA 3
ATOM 6693 C C . ALA A 1 137 ? 100.826 12.659 -2.293 1.00 0.00 246 ALA A C 3
ATOM 6694 O O . ALA A 1 137 ? 100.572 13.810 -1.933 1.00 0.00 246 ALA A O 3
ATOM 6701 N N . ASN A 1 138 ? 101.251 11.717 -1.465 1.00 0.00 247 ASN A N 3
ATOM 6702 C CA . ASN A 1 138 ? 101.455 11.971 -0.051 1.00 0.00 247 ASN A CA 3
ATOM 6703 C C . ASN A 1 138 ? 102.384 13.166 0.143 1.00 0.00 247 ASN A C 3
ATOM 6704 O O . ASN A 1 138 ? 102.183 13.985 1.038 1.00 0.00 247 ASN A O 3
ATOM 6715 N N . ALA A 1 139 ? 103.409 13.252 -0.699 1.00 0.00 248 ALA A N 3
ATOM 6716 C CA . ALA A 1 139 ? 104.376 14.341 -0.623 1.00 0.00 248 ALA A CA 3
ATOM 6717 C C . ALA A 1 139 ? 103.744 15.680 -1.004 1.00 0.00 248 ALA A C 3
ATOM 6718 O O . ALA A 1 139 ? 104.073 16.717 -0.430 1.00 0.00 248 ALA A O 3
ATOM 6725 N N . VAL A 1 140 ? 102.845 15.649 -1.986 1.00 0.00 249 VAL A N 3
ATOM 6726 C CA . VAL A 1 140 ? 102.170 16.856 -2.465 1.00 0.00 249 VAL A CA 3
ATOM 6727 C C . VAL A 1 140 ? 101.471 17.624 -1.346 1.00 0.00 249 VAL A C 3
ATOM 6728 O O . VAL A 1 140 ? 101.584 18.847 -1.266 1.00 0.00 249 VAL A O 3
ATOM 6741 N N . ARG A 1 141 ? 100.743 16.916 -0.489 1.00 0.00 250 ARG A N 3
ATOM 6742 C CA . ARG A 1 141 ? 100.032 17.563 0.605 1.00 0.00 250 ARG A CA 3
ATOM 6743 C C . ARG A 1 141 ? 101.000 18.261 1.556 1.00 0.00 250 ARG A C 3
ATOM 6744 O O . ARG A 1 141 ? 100.600 19.126 2.335 1.00 0.00 250 ARG A O 3
ATOM 6765 N N . HIS A 1 142 ? 102.280 17.902 1.470 1.00 0.00 251 HIS A N 3
ATOM 6766 C CA . HIS A 1 142 ? 103.302 18.526 2.311 1.00 0.00 251 HIS A CA 3
ATOM 6767 C C . HIS A 1 142 ? 104.026 19.616 1.528 1.00 0.00 251 HIS A C 3
ATOM 6768 O O . HIS A 1 142 ? 104.272 20.707 2.042 1.00 0.00 251 HIS A O 3
ATOM 6783 N N . THR A 1 143 ? 104.357 19.310 0.277 1.00 0.00 252 THR A N 3
ATOM 6784 C CA . THR A 1 143 ? 105.047 20.258 -0.591 1.00 0.00 252 THR A CA 3
ATOM 6785 C C . THR A 1 143 ? 104.351 21.620 -0.573 1.00 0.00 252 THR A C 3
ATOM 6786 O O . THR A 1 143 ? 103.264 21.770 -1.131 1.00 0.00 252 THR A O 3
ATOM 6797 N N . PRO A 1 144 ? 104.963 22.639 0.064 1.00 0.00 253 PRO A N 3
ATOM 6798 C CA . PRO A 1 144 ? 104.377 23.981 0.134 1.00 0.00 253 PRO A CA 3
ATOM 6799 C C . PRO A 1 144 ? 103.852 24.456 -1.218 1.00 0.00 253 PRO A C 3
ATOM 6800 O O . PRO A 1 144 ? 102.617 24.572 -1.364 1.00 0.00 253 PRO A O 3
ATOM 6812 C CA . SER B 2 1 ? 119.664 5.319 0.060 1.00 0.00 501 SER B CA 3
ATOM 6813 C C . SER B 2 1 ? 119.825 4.161 0.925 1.00 0.00 501 SER B C 3
ATOM 6823 N N . VAL B 2 3 ? 120.190 0.160 0.235 1.00 0.00 503 VAL B N 3
ATOM 6824 C CA . VAL B 2 3 ? 120.293 -1.244 -0.133 1.00 0.00 503 VAL B CA 3
ATOM 6825 C C . VAL B 2 3 ? 120.171 -1.355 -1.642 1.00 0.00 503 VAL B C 3
ATOM 6826 O O . VAL B 2 3 ? 119.575 -0.486 -2.277 1.00 0.00 503 VAL B O 3
ATOM 6839 N N . GLY B 2 4 ? 120.751 -2.390 -2.231 1.00 0.00 504 GLY B N 3
ATOM 6840 C CA . GLY B 2 4 ? 120.693 -2.518 -3.669 1.00 0.00 504 GLY B CA 3
ATOM 6841 C C . GLY B 2 4 ? 119.613 -3.338 -4.141 1.00 0.00 504 GLY B C 3
ATOM 6855 N N . ALA B 2 6 ? 116.092 -3.930 -2.257 1.00 0.00 506 ALA B N 3
ATOM 6856 C CA . ALA B 2 6 ? 114.848 -4.103 -1.497 1.00 0.00 506 ALA B CA 3
ATOM 6857 C C . ALA B 2 6 ? 114.111 -2.815 -1.108 1.00 0.00 506 ALA B C 3
ATOM 6871 N N . ALA B 2 8 ? 115.153 0.798 0.606 1.00 0.00 508 ALA B N 3
ATOM 6872 C CA . ALA B 2 8 ? 115.560 2.050 1.206 1.00 0.00 508 ALA B CA 3
ATOM 6873 C C . ALA B 2 8 ? 116.301 2.908 0.200 1.00 0.00 508 ALA B C 3
ATOM 6895 N N . ALA B 2 11 ? 118.914 8.041 -3.768 1.00 0.00 511 ALA B N 3
ATOM 6896 C CA . ALA B 2 11 ? 118.476 8.852 -4.897 1.00 0.00 511 ALA B CA 3
ATOM 6897 C C . ALA B 2 11 ? 119.276 10.133 -5.012 1.00 0.00 511 ALA B C 3
ATOM 6898 O O . ALA B 2 11 ? 118.770 11.155 -5.476 1.00 0.00 511 ALA B O 3
ATOM 6907 N N . GLY A 1 2 ? 128.677 -3.655 7.555 1.00 0.00 111 GLY A N 4
ATOM 6908 C CA . GLY A 1 2 ? 127.357 -3.724 6.872 1.00 0.00 111 GLY A CA 4
ATOM 6909 C C . GLY A 1 2 ? 126.387 -4.653 7.577 1.00 0.00 111 GLY A C 4
ATOM 6910 O O . GLY A 1 2 ? 126.269 -4.625 8.802 1.00 0.00 111 GLY A O 4
ATOM 6914 N N . ILE A 1 3 ? 125.691 -5.477 6.801 1.00 0.00 112 ILE A N 4
ATOM 6915 C CA . ILE A 1 3 ? 124.726 -6.419 7.358 1.00 0.00 112 ILE A CA 4
ATOM 6916 C C . ILE A 1 3 ? 125.444 -7.610 7.976 1.00 0.00 112 ILE A C 4
ATOM 6917 O O . ILE A 1 3 ? 124.944 -8.230 8.914 1.00 0.00 112 ILE A O 4
ATOM 6933 N N . ASN A 1 4 ? 126.622 -7.918 7.452 1.00 0.00 113 ASN A N 4
ATOM 6934 C CA . ASN A 1 4 ? 127.414 -9.033 7.954 1.00 0.00 113 ASN A CA 4
ATOM 6935 C C . ASN A 1 4 ? 126.515 -10.202 8.344 1.00 0.00 113 ASN A C 4
ATOM 6936 O O . ASN A 1 4 ? 126.395 -10.539 9.522 1.00 0.00 113 ASN A O 4
ATOM 6947 N N . LEU A 1 5 ? 125.888 -10.817 7.345 1.00 0.00 114 LEU A N 4
ATOM 6948 C CA . LEU A 1 5 ? 124.997 -11.954 7.573 1.00 0.00 114 LEU A CA 4
ATOM 6949 C C . LEU A 1 5 ? 125.438 -13.168 6.755 1.00 0.00 114 LEU A C 4
ATOM 6950 O O . LEU A 1 5 ? 126.088 -13.027 5.719 1.00 0.00 114 LEU A O 4
ATOM 6966 N N . THR A 1 6 ? 125.081 -14.359 7.230 1.00 0.00 115 THR A N 4
ATOM 6967 C CA . THR A 1 6 ? 125.441 -15.601 6.547 1.00 0.00 115 THR A CA 4
ATOM 6968 C C . THR A 1 6 ? 124.400 -15.959 5.482 1.00 0.00 115 THR A C 4
ATOM 6969 O O . THR A 1 6 ? 123.202 -15.806 5.708 1.00 0.00 115 THR A O 4
ATOM 6980 N N . PRO A 1 7 ? 124.844 -16.439 4.303 1.00 0.00 116 PRO A N 4
ATOM 6981 C CA . PRO A 1 7 ? 123.944 -16.805 3.203 1.00 0.00 116 PRO A CA 4
ATOM 6982 C C . PRO A 1 7 ? 122.666 -17.506 3.664 1.00 0.00 116 PRO A C 4
ATOM 6983 O O . PRO A 1 7 ? 121.588 -17.264 3.121 1.00 0.00 116 PRO A O 4
ATOM 6994 N N . GLU A 1 8 ? 122.791 -18.369 4.665 1.00 0.00 117 GLU A N 4
ATOM 6995 C CA . GLU A 1 8 ? 121.646 -19.094 5.193 1.00 0.00 117 GLU A CA 4
ATOM 6996 C C . GLU A 1 8 ? 120.738 -18.135 5.939 1.00 0.00 117 GLU A C 4
ATOM 6997 O O . GLU A 1 8 ? 119.517 -18.217 5.844 1.00 0.00 117 GLU A O 4
ATOM 7009 N N . GLU A 1 9 ? 121.347 -17.198 6.650 1.00 0.00 118 GLU A N 4
ATOM 7010 C CA . GLU A 1 9 ? 120.590 -16.198 7.374 1.00 0.00 118 GLU A CA 4
ATOM 7011 C C . GLU A 1 9 ? 119.860 -15.323 6.370 1.00 0.00 118 GLU A C 4
ATOM 7012 O O . GLU A 1 9 ? 118.666 -15.067 6.503 1.00 0.00 118 GLU A O 4
ATOM 7024 N N . LYS A 1 10 ? 120.580 -14.903 5.334 1.00 0.00 119 LYS A N 4
ATOM 7025 C CA . LYS A 1 10 ? 119.984 -14.097 4.282 1.00 0.00 119 LYS A CA 4
ATOM 7026 C C . LYS A 1 10 ? 118.731 -14.792 3.775 1.00 0.00 119 LYS A C 4
ATOM 7027 O O . LYS A 1 10 ? 117.767 -14.153 3.359 1.00 0.00 119 LYS A O 4
ATOM 7046 N N . PHE A 1 11 ? 118.767 -16.117 3.805 1.00 0.00 120 PHE A N 4
ATOM 7047 C CA . PHE A 1 11 ? 117.648 -16.919 3.340 1.00 0.00 120 PHE A CA 4
ATOM 7048 C C . PHE A 1 11 ? 116.510 -16.920 4.358 1.00 0.00 120 PHE A C 4
ATOM 7049 O O . PHE A 1 11 ? 115.352 -16.727 3.995 1.00 0.00 120 PHE A O 4
ATOM 7066 N N . GLU A 1 12 ? 116.832 -17.119 5.625 1.00 0.00 121 GLU A N 4
ATOM 7067 C CA . GLU A 1 12 ? 115.813 -17.119 6.668 1.00 0.00 121 GLU A CA 4
ATOM 7068 C C . GLU A 1 12 ? 115.270 -15.710 6.890 1.00 0.00 121 GLU A C 4
ATOM 7069 O O . GLU A 1 12 ? 114.182 -15.530 7.437 1.00 0.00 121 GLU A O 4
ATOM 7081 N N . VAL A 1 13 ? 116.052 -14.715 6.486 1.00 0.00 122 VAL A N 4
ATOM 7082 C CA . VAL A 1 13 ? 115.677 -13.314 6.663 1.00 0.00 122 VAL A CA 4
ATOM 7083 C C . VAL A 1 13 ? 115.019 -12.706 5.420 1.00 0.00 122 VAL A C 4
ATOM 7084 O O . VAL A 1 13 ? 113.908 -12.182 5.509 1.00 0.00 122 VAL A O 4
ATOM 7097 N N . PHE A 1 14 ? 115.686 -12.757 4.270 1.00 0.00 123 PHE A N 4
ATOM 7098 C CA . PHE A 1 14 ? 115.111 -12.182 3.049 1.00 0.00 123 PHE A CA 4
ATOM 7099 C C . PHE A 1 14 ? 114.347 -13.225 2.237 1.00 0.00 123 PHE A C 4
ATOM 7100 O O . PHE A 1 14 ? 113.561 -12.878 1.355 1.00 0.00 123 PHE A O 4
ATOM 7117 N N . GLY A 1 15 ? 114.592 -14.499 2.520 1.00 0.00 124 GLY A N 4
ATOM 7118 C CA . GLY A 1 15 ? 113.930 -15.564 1.785 1.00 0.00 124 GLY A CA 4
ATOM 7119 C C . GLY A 1 15 ? 114.824 -16.131 0.703 1.00 0.00 124 GLY A C 4
ATOM 7120 O O . GLY A 1 15 ? 114.860 -17.339 0.491 1.00 0.00 124 GLY A O 4
ATOM 7124 N N . ASP A 1 16 ? 115.549 -15.242 0.028 1.00 0.00 125 ASP A N 4
ATOM 7125 C CA . ASP A 1 16 ? 116.474 -15.626 -1.037 1.00 0.00 125 ASP A CA 4
ATOM 7126 C C . ASP A 1 16 ? 117.052 -14.382 -1.705 1.00 0.00 125 ASP A C 4
ATOM 7127 O O . ASP A 1 16 ? 116.910 -14.188 -2.913 1.00 0.00 125 ASP A O 4
ATOM 7136 N N . PHE A 1 17 ? 117.687 -13.530 -0.902 1.00 0.00 126 PHE A N 4
ATOM 7137 C CA . PHE A 1 17 ? 118.271 -12.284 -1.394 1.00 0.00 126 PHE A CA 4
ATOM 7138 C C . PHE A 1 17 ? 119.697 -12.120 -0.870 1.00 0.00 126 PHE A C 4
ATOM 7139 O O . PHE A 1 17 ? 119.932 -12.215 0.335 1.00 0.00 126 PHE A O 4
ATOM 7156 N N . ASP A 1 18 ? 120.649 -11.887 -1.775 1.00 0.00 127 ASP A N 4
ATOM 7157 C CA . ASP A 1 18 ? 122.046 -11.726 -1.396 1.00 0.00 127 ASP A CA 4
ATOM 7158 C C . ASP A 1 18 ? 122.579 -10.342 -1.780 1.00 0.00 127 ASP A C 4
ATOM 7159 O O . ASP A 1 18 ? 123.144 -10.166 -2.860 1.00 0.00 127 ASP A O 4
ATOM 7168 N N . PRO A 1 19 ? 122.415 -9.341 -0.895 1.00 0.00 128 PRO A N 4
ATOM 7169 C CA . PRO A 1 19 ? 122.890 -7.973 -1.141 1.00 0.00 128 PRO A CA 4
ATOM 7170 C C . PRO A 1 19 ? 124.417 -7.870 -1.151 1.00 0.00 128 PRO A C 4
ATOM 7171 O O . PRO A 1 19 ? 124.996 -7.139 -1.954 1.00 0.00 128 PRO A O 4
ATOM 7182 N N . ASP A 1 20 ? 125.054 -8.593 -0.235 1.00 0.00 129 ASP A N 4
ATOM 7183 C CA . ASP A 1 20 ? 126.510 -8.575 -0.106 1.00 0.00 129 ASP A CA 4
ATOM 7184 C C . ASP A 1 20 ? 127.212 -8.710 -1.455 1.00 0.00 129 ASP A C 4
ATOM 7185 O O . ASP A 1 20 ? 128.226 -8.057 -1.701 1.00 0.00 129 ASP A O 4
ATOM 7194 N N . GLN A 1 21 ? 126.681 -9.563 -2.322 1.00 0.00 130 GLN A N 4
ATOM 7195 C CA . GLN A 1 21 ? 127.274 -9.780 -3.634 1.00 0.00 130 GLN A CA 4
ATOM 7196 C C . GLN A 1 21 ? 127.518 -8.458 -4.363 1.00 0.00 130 GLN A C 4
ATOM 7197 O O . GLN A 1 21 ? 128.525 -8.300 -5.055 1.00 0.00 130 GLN A O 4
ATOM 7211 N N . TYR A 1 22 ? 126.596 -7.511 -4.207 1.00 0.00 131 TYR A N 4
ATOM 7212 C CA . TYR A 1 22 ? 126.716 -6.202 -4.852 1.00 0.00 131 TYR A CA 4
ATOM 7213 C C . TYR A 1 22 ? 126.132 -5.101 -3.970 1.00 0.00 131 TYR A C 4
ATOM 7214 O O . TYR A 1 22 ? 125.466 -4.194 -4.465 1.00 0.00 131 TYR A O 4
ATOM 7232 N N . GLU A 1 23 ? 126.362 -5.196 -2.663 1.00 0.00 132 GLU A N 4
ATOM 7233 C CA . GLU A 1 23 ? 125.831 -4.218 -1.721 1.00 0.00 132 GLU A CA 4
ATOM 7234 C C . GLU A 1 23 ? 126.450 -2.831 -1.915 1.00 0.00 132 GLU A C 4
ATOM 7235 O O . GLU A 1 23 ? 125.742 -1.824 -1.926 1.00 0.00 132 GLU A O 4
ATOM 7247 N N . GLU A 1 24 ? 127.775 -2.783 -2.044 1.00 0.00 133 GLU A N 4
ATOM 7248 C CA . GLU A 1 24 ? 128.488 -1.516 -2.214 1.00 0.00 133 GLU A CA 4
ATOM 7249 C C . GLU A 1 24 ? 128.399 -1.004 -3.647 1.00 0.00 133 GLU A C 4
ATOM 7250 O O . GLU A 1 24 ? 128.351 0.199 -3.884 1.00 0.00 133 GLU A O 4
ATOM 7262 N N . GLU A 1 25 ? 128.383 -1.921 -4.600 1.00 0.00 134 GLU A N 4
ATOM 7263 C CA . GLU A 1 25 ? 128.306 -1.556 -6.009 1.00 0.00 134 GLU A CA 4
ATOM 7264 C C . GLU A 1 25 ? 127.124 -0.625 -6.269 1.00 0.00 134 GLU A C 4
ATOM 7265 O O . GLU A 1 25 ? 127.125 0.143 -7.231 1.00 0.00 134 GLU A O 4
ATOM 7277 N N . VAL A 1 26 ? 126.102 -0.723 -5.423 1.00 0.00 135 VAL A N 4
ATOM 7278 C CA . VAL A 1 26 ? 124.898 0.077 -5.570 1.00 0.00 135 VAL A CA 4
ATOM 7279 C C . VAL A 1 26 ? 125.183 1.582 -5.611 1.00 0.00 135 VAL A C 4
ATOM 7280 O O . VAL A 1 26 ? 124.801 2.259 -6.564 1.00 0.00 135 VAL A O 4
ATOM 7293 N N . ARG A 1 27 ? 125.840 2.114 -4.587 1.00 0.00 136 ARG A N 4
ATOM 7294 C CA . ARG A 1 27 ? 126.133 3.548 -4.553 1.00 0.00 136 ARG A CA 4
ATOM 7295 C C . ARG A 1 27 ? 126.923 3.989 -5.781 1.00 0.00 136 ARG A C 4
ATOM 7296 O O . ARG A 1 27 ? 126.810 5.133 -6.222 1.00 0.00 136 ARG A O 4
ATOM 7317 N N . GLU A 1 28 ? 127.731 3.087 -6.320 1.00 0.00 137 GLU A N 4
ATOM 7318 C CA . GLU A 1 28 ? 128.550 3.400 -7.487 1.00 0.00 137 GLU A CA 4
ATOM 7319 C C . GLU A 1 28 ? 127.707 3.548 -8.752 1.00 0.00 137 GLU A C 4
ATOM 7320 O O . GLU A 1 28 ? 127.942 4.456 -9.549 1.00 0.00 137 GLU A O 4
ATOM 7332 N N . ARG A 1 29 ? 126.733 2.664 -8.948 1.00 0.00 138 ARG A N 4
ATOM 7333 C CA . ARG A 1 29 ? 125.887 2.738 -10.138 1.00 0.00 138 ARG A CA 4
ATOM 7334 C C . ARG A 1 29 ? 124.777 3.773 -9.958 1.00 0.00 138 ARG A C 4
ATOM 7335 O O . ARG A 1 29 ? 124.231 4.282 -10.937 1.00 0.00 138 ARG A O 4
ATOM 7356 N N . TRP A 1 30 ? 124.457 4.093 -8.704 1.00 0.00 139 TRP A N 4
ATOM 7357 C CA . TRP A 1 30 ? 123.422 5.083 -8.411 1.00 0.00 139 TRP A CA 4
ATOM 7358 C C . TRP A 1 30 ? 123.986 6.501 -8.478 1.00 0.00 139 TRP A C 4
ATOM 7359 O O . TRP A 1 30 ? 123.358 7.401 -9.036 1.00 0.00 139 TRP A O 4
ATOM 7380 N N . GLY A 1 31 ? 125.168 6.695 -7.900 1.00 0.00 140 GLY A N 4
ATOM 7381 C CA . GLY A 1 31 ? 125.785 8.010 -7.902 1.00 0.00 140 GLY A CA 4
ATOM 7382 C C . GLY A 1 31 ? 124.789 9.113 -7.600 1.00 0.00 140 GLY A C 4
ATOM 7383 O O . GLY A 1 31 ? 124.986 10.265 -7.987 1.00 0.00 140 GLY A O 4
ATOM 7387 N N . ASN A 1 32 ? 123.710 8.752 -6.911 1.00 0.00 141 ASN A N 4
ATOM 7388 C CA . ASN A 1 32 ? 122.661 9.696 -6.553 1.00 0.00 141 ASN A CA 4
ATOM 7389 C C . ASN A 1 32 ? 122.346 9.600 -5.067 1.00 0.00 141 ASN A C 4
ATOM 7390 O O . ASN A 1 32 ? 121.737 10.497 -4.490 1.00 0.00 141 ASN A O 4
ATOM 7401 N N . THR A 1 33 ? 122.733 8.476 -4.472 1.00 0.00 142 THR A N 4
ATOM 7402 C CA . THR A 1 33 ? 122.455 8.214 -3.062 1.00 0.00 142 THR A CA 4
ATOM 7403 C C . THR A 1 33 ? 123.489 8.831 -2.118 1.00 0.00 142 THR A C 4
ATOM 7404 O O . THR A 1 33 ? 124.663 8.463 -2.119 1.00 0.00 142 THR A O 4
ATOM 7415 N N . ASP A 1 34 ? 123.003 9.752 -1.286 1.00 0.00 143 ASP A N 4
ATOM 7416 C CA . ASP A 1 34 ? 123.815 10.431 -0.274 1.00 0.00 143 ASP A CA 4
ATOM 7417 C C . ASP A 1 34 ? 123.463 9.876 1.096 1.00 0.00 143 ASP A C 4
ATOM 7418 O O . ASP A 1 34 ? 124.324 9.693 1.959 1.00 0.00 143 ASP A O 4
ATOM 7427 N N . ALA A 1 35 ? 122.182 9.583 1.288 1.00 0.00 144 ALA A N 4
ATOM 7428 C CA . ALA A 1 35 ? 121.739 9.027 2.543 1.00 0.00 144 ALA A CA 4
ATOM 7429 C C . ALA A 1 35 ? 122.576 7.803 2.841 1.00 0.00 144 ALA A C 4
ATOM 7430 O O . ALA A 1 35 ? 122.930 7.529 3.987 1.00 0.00 144 ALA A O 4
ATOM 7437 N N . TYR A 1 36 ? 122.897 7.064 1.765 1.00 0.00 145 TYR A N 4
ATOM 7438 C CA . TYR A 1 36 ? 123.708 5.859 1.902 1.00 0.00 145 TYR A CA 4
ATOM 7439 C C . TYR A 1 36 ? 124.910 6.186 2.763 1.00 0.00 145 TYR A C 4
ATOM 7440 O O . TYR A 1 36 ? 125.429 5.339 3.489 1.00 0.00 145 TYR A O 4
ATOM 7458 N N . ARG A 1 37 ? 125.310 7.448 2.704 1.00 0.00 146 ARG A N 4
ATOM 7459 C CA . ARG A 1 37 ? 126.413 7.935 3.505 1.00 0.00 146 ARG A CA 4
ATOM 7460 C C . ARG A 1 37 ? 125.994 7.910 4.965 1.00 0.00 146 ARG A C 4
ATOM 7461 O O . ARG A 1 37 ? 126.726 7.437 5.837 1.00 0.00 146 ARG A O 4
ATOM 7482 N N . GLN A 1 38 ? 124.788 8.414 5.210 1.00 0.00 147 GLN A N 4
ATOM 7483 C CA . GLN A 1 38 ? 124.220 8.452 6.555 1.00 0.00 147 GLN A CA 4
ATOM 7484 C C . GLN A 1 38 ? 123.949 7.047 7.069 1.00 0.00 147 GLN A C 4
ATOM 7485 O O . GLN A 1 38 ? 123.964 6.801 8.272 1.00 0.00 147 GLN A O 4
ATOM 7499 N N . SER A 1 39 ? 123.655 6.146 6.141 1.00 0.00 148 SER A N 4
ATOM 7500 C CA . SER A 1 39 ? 123.317 4.768 6.481 1.00 0.00 148 SER A CA 4
ATOM 7501 C C . SER A 1 39 ? 124.538 3.940 6.873 1.00 0.00 148 SER A C 4
ATOM 7502 O O . SER A 1 39 ? 124.550 3.312 7.930 1.00 0.00 148 SER A O 4
ATOM 7510 N N . LYS A 1 40 ? 125.560 3.936 6.029 1.00 0.00 149 LYS A N 4
ATOM 7511 C CA . LYS A 1 40 ? 126.769 3.174 6.316 1.00 0.00 149 LYS A CA 4
ATOM 7512 C C . LYS A 1 40 ? 127.333 3.575 7.673 1.00 0.00 149 LYS A C 4
ATOM 7513 O O . LYS A 1 40 ? 127.930 2.767 8.385 1.00 0.00 149 LYS A O 4
ATOM 7532 N N . GLU A 1 41 ? 127.148 4.845 8.004 1.00 0.00 150 GLU A N 4
ATOM 7533 C CA . GLU A 1 41 ? 127.641 5.405 9.255 1.00 0.00 150 GLU A CA 4
ATOM 7534 C C . GLU A 1 41 ? 126.963 4.771 10.472 1.00 0.00 150 GLU A C 4
ATOM 7535 O O . GLU A 1 41 ? 127.633 4.368 11.424 1.00 0.00 150 GLU A O 4
ATOM 7547 N N . LYS A 1 42 ? 125.636 4.694 10.443 1.00 0.00 151 LYS A N 4
ATOM 7548 C CA . LYS A 1 42 ? 124.869 4.119 11.551 1.00 0.00 151 LYS A CA 4
ATOM 7549 C C . LYS A 1 42 ? 124.729 2.597 11.456 1.00 0.00 151 LYS A C 4
ATOM 7550 O O . LYS A 1 42 ? 124.540 1.922 12.468 1.00 0.00 151 LYS A O 4
ATOM 7569 N N . THR A 1 43 ? 124.794 2.064 10.236 1.00 0.00 152 THR A N 4
ATOM 7570 C CA . THR A 1 43 ? 124.642 0.628 10.017 1.00 0.00 152 THR A CA 4
ATOM 7571 C C . THR A 1 43 ? 125.906 -0.107 10.407 1.00 0.00 152 THR A C 4
ATOM 7572 O O . THR A 1 43 ? 126.043 -1.310 10.184 1.00 0.00 152 THR A O 4
ATOM 7583 N N . ALA A 1 44 ? 126.840 0.643 10.954 1.00 0.00 153 ALA A N 4
ATOM 7584 C CA . ALA A 1 44 ? 128.122 0.103 11.345 1.00 0.00 153 ALA A CA 4
ATOM 7585 C C . ALA A 1 44 ? 128.018 -1.186 12.172 1.00 0.00 153 ALA A C 4
ATOM 7586 O O . ALA A 1 44 ? 128.824 -2.098 11.989 1.00 0.00 153 ALA A O 4
ATOM 7593 N N . SER A 1 45 ? 127.072 -1.249 13.118 1.00 0.00 154 SER A N 4
ATOM 7594 C CA . SER A 1 45 ? 126.950 -2.428 13.993 1.00 0.00 154 SER A CA 4
ATOM 7595 C C . SER A 1 45 ? 125.644 -3.218 13.824 1.00 0.00 154 SER A C 4
ATOM 7596 O O . SER A 1 45 ? 125.475 -4.255 14.465 1.00 0.00 154 SER A O 4
ATOM 7604 N N . TYR A 1 46 ? 124.724 -2.754 12.985 1.00 0.00 155 TYR A N 4
ATOM 7605 C CA . TYR A 1 46 ? 123.460 -3.477 12.794 1.00 0.00 155 TYR A CA 4
ATOM 7606 C C . TYR A 1 46 ? 123.692 -4.981 12.708 1.00 0.00 155 TYR A C 4
ATOM 7607 O O . TYR A 1 46 ? 124.600 -5.454 12.023 1.00 0.00 155 TYR A O 4
ATOM 7625 N N . THR A 1 47 ? 122.869 -5.713 13.444 1.00 0.00 156 THR A N 4
ATOM 7626 C CA . THR A 1 47 ? 122.949 -7.168 13.524 1.00 0.00 156 THR A CA 4
ATOM 7627 C C . THR A 1 47 ? 121.755 -7.846 12.869 1.00 0.00 156 THR A C 4
ATOM 7628 O O . THR A 1 47 ? 120.889 -7.193 12.288 1.00 0.00 156 THR A O 4
ATOM 7639 N N . LYS A 1 48 ? 121.730 -9.172 12.969 1.00 0.00 157 LYS A N 4
ATOM 7640 C CA . LYS A 1 48 ? 120.663 -9.972 12.387 1.00 0.00 157 LYS A CA 4
ATOM 7641 C C . LYS A 1 48 ? 119.309 -9.647 13.005 1.00 0.00 157 LYS A C 4
ATOM 7642 O O . LYS A 1 48 ? 118.288 -9.699 12.323 1.00 0.00 157 LYS A O 4
ATOM 7661 N N . GLU A 1 49 ? 119.293 -9.318 14.291 1.00 0.00 158 GLU A N 4
ATOM 7662 C CA . GLU A 1 49 ? 118.040 -8.993 14.961 1.00 0.00 158 GLU A CA 4
ATOM 7663 C C . GLU A 1 49 ? 117.434 -7.732 14.385 1.00 0.00 158 GLU A C 4
ATOM 7664 O O . GLU A 1 49 ? 116.268 -7.708 13.989 1.00 0.00 158 GLU A O 4
ATOM 7676 N N . ASP A 1 50 ? 118.240 -6.695 14.321 1.00 0.00 159 ASP A N 4
ATOM 7677 C CA . ASP A 1 50 ? 117.796 -5.428 13.768 1.00 0.00 159 ASP A CA 4
ATOM 7678 C C . ASP A 1 50 ? 117.342 -5.638 12.336 1.00 0.00 159 ASP A C 4
ATOM 7679 O O . ASP A 1 50 ? 116.378 -5.027 11.877 1.00 0.00 159 ASP A O 4
ATOM 7688 N N . TRP A 1 51 ? 118.035 -6.525 11.644 1.00 0.00 160 TRP A N 4
ATOM 7689 C CA . TRP A 1 51 ? 117.700 -6.833 10.255 1.00 0.00 160 TRP A CA 4
ATOM 7690 C C . TRP A 1 51 ? 116.486 -7.752 10.176 1.00 0.00 160 TRP A C 4
ATOM 7691 O O . TRP A 1 51 ? 115.628 -7.593 9.305 1.00 0.00 160 TRP A O 4
ATOM 7712 N N . GLN A 1 52 ? 116.408 -8.701 11.099 1.00 0.00 161 GLN A N 4
ATOM 7713 C CA . GLN A 1 52 ? 115.286 -9.627 11.141 1.00 0.00 161 GLN A CA 4
ATOM 7714 C C . GLN A 1 52 ? 113.994 -8.846 11.314 1.00 0.00 161 GLN A C 4
ATOM 7715 O O . GLN A 1 52 ? 112.940 -9.231 10.804 1.00 0.00 161 GLN A O 4
ATOM 7729 N N . ARG A 1 53 ? 114.092 -7.733 12.030 1.00 0.00 162 ARG A N 4
ATOM 7730 C CA . ARG A 1 53 ? 112.950 -6.873 12.273 1.00 0.00 162 ARG A CA 4
ATOM 7731 C C . ARG A 1 53 ? 112.524 -6.156 10.996 1.00 0.00 162 ARG A C 4
ATOM 7732 O O . ARG A 1 53 ? 111.336 -5.941 10.766 1.00 0.00 162 ARG A O 4
ATOM 7753 N N . ILE A 1 54 ? 113.498 -5.771 10.171 1.00 0.00 163 ILE A N 4
ATOM 7754 C CA . ILE A 1 54 ? 113.194 -5.060 8.933 1.00 0.00 163 ILE A CA 4
ATOM 7755 C C . ILE A 1 54 ? 112.212 -5.843 8.064 1.00 0.00 163 ILE A C 4
ATOM 7756 O O . ILE A 1 54 ? 111.141 -5.343 7.719 1.00 0.00 163 ILE A O 4
ATOM 7772 N N . GLN A 1 55 ? 112.591 -7.067 7.696 1.00 0.00 164 GLN A N 4
ATOM 7773 C CA . GLN A 1 55 ? 111.741 -7.899 6.849 1.00 0.00 164 GLN A CA 4
ATOM 7774 C C . GLN A 1 55 ? 110.343 -8.040 7.444 1.00 0.00 164 GLN A C 4
ATOM 7775 O O . GLN A 1 55 ? 109.349 -7.866 6.742 1.00 0.00 164 GLN A O 4
ATOM 7789 N N . ASP A 1 56 ? 110.259 -8.344 8.736 1.00 0.00 165 ASP A N 4
ATOM 7790 C CA . ASP A 1 56 ? 108.960 -8.485 9.387 1.00 0.00 165 ASP A CA 4
ATOM 7791 C C . ASP A 1 56 ? 108.143 -7.235 9.164 1.00 0.00 165 ASP A C 4
ATOM 7792 O O . ASP A 1 56 ? 106.952 -7.286 8.859 1.00 0.00 165 ASP A O 4
ATOM 7801 N N . GLU A 1 57 ? 108.810 -6.112 9.343 1.00 0.00 166 GLU A N 4
ATOM 7802 C CA . GLU A 1 57 ? 108.168 -4.832 9.186 1.00 0.00 166 GLU A CA 4
ATOM 7803 C C . GLU A 1 57 ? 107.717 -4.625 7.741 1.00 0.00 166 GLU A C 4
ATOM 7804 O O . GLU A 1 57 ? 106.630 -4.105 7.484 1.00 0.00 166 GLU A O 4
ATOM 7816 N N . ALA A 1 58 ? 108.565 -5.034 6.801 1.00 0.00 167 ALA A N 4
ATOM 7817 C CA . ALA A 1 58 ? 108.266 -4.895 5.379 1.00 0.00 167 ALA A CA 4
ATOM 7818 C C . ALA A 1 58 ? 107.129 -5.817 4.946 1.00 0.00 167 ALA A C 4
ATOM 7819 O O . ALA A 1 58 ? 106.261 -5.421 4.169 1.00 0.00 167 ALA A O 4
ATOM 7826 N N . ASP A 1 59 ? 107.136 -7.048 5.450 1.00 0.00 168 ASP A N 4
ATOM 7827 C CA . ASP A 1 59 ? 106.100 -8.016 5.105 1.00 0.00 168 ASP A CA 4
ATOM 7828 C C . ASP A 1 59 ? 104.717 -7.451 5.403 1.00 0.00 168 ASP A C 4
ATOM 7829 O O . ASP A 1 59 ? 103.777 -7.621 4.623 1.00 0.00 168 ASP A O 4
ATOM 7838 N N . GLU A 1 60 ? 104.602 -6.768 6.531 1.00 0.00 169 GLU A N 4
ATOM 7839 C CA . GLU A 1 60 ? 103.339 -6.166 6.926 1.00 0.00 169 GLU A CA 4
ATOM 7840 C C . GLU A 1 60 ? 102.925 -5.094 5.927 1.00 0.00 169 GLU A C 4
ATOM 7841 O O . GLU A 1 60 ? 101.752 -4.964 5.592 1.00 0.00 169 GLU A O 4
ATOM 7853 N N . LEU A 1 61 ? 103.906 -4.330 5.459 1.00 0.00 170 LEU A N 4
ATOM 7854 C CA . LEU A 1 61 ? 103.676 -3.264 4.511 1.00 0.00 170 LEU A CA 4
ATOM 7855 C C . LEU A 1 61 ? 102.915 -3.766 3.285 1.00 0.00 170 LEU A C 4
ATOM 7856 O O . LEU A 1 61 ? 102.049 -3.073 2.753 1.00 0.00 170 LEU A O 4
ATOM 7872 N N . THR A 1 62 ? 103.235 -4.976 2.847 1.00 0.00 171 THR A N 4
ATOM 7873 C CA . THR A 1 62 ? 102.575 -5.566 1.684 1.00 0.00 171 THR A CA 4
ATOM 7874 C C . THR A 1 62 ? 101.114 -5.866 1.956 1.00 0.00 171 THR A C 4
ATOM 7875 O O . THR A 1 62 ? 100.248 -5.522 1.155 1.00 0.00 171 THR A O 4
ATOM 7886 N N . ARG A 1 63 ? 100.832 -6.525 3.059 1.00 0.00 172 ARG A N 4
ATOM 7887 C CA . ARG A 1 63 ? 99.471 -6.872 3.365 1.00 0.00 172 ARG A CA 4
ATOM 7888 C C . ARG A 1 63 ? 98.562 -5.664 3.264 1.00 0.00 172 ARG A C 4
ATOM 7889 O O . ARG A 1 63 ? 97.538 -5.709 2.591 1.00 0.00 172 ARG A O 4
ATOM 7910 N N . ARG A 1 64 ? 98.921 -4.590 3.958 1.00 0.00 173 ARG A N 4
ATOM 7911 C CA . ARG A 1 64 ? 98.089 -3.403 3.945 1.00 0.00 173 ARG A CA 4
ATOM 7912 C C . ARG A 1 64 ? 97.998 -2.790 2.551 1.00 0.00 173 ARG A C 4
ATOM 7913 O O . ARG A 1 64 ? 96.900 -2.620 2.032 1.00 0.00 173 ARG A O 4
ATOM 7934 N N . PHE A 1 65 ? 99.143 -2.489 1.933 1.00 0.00 174 PHE A N 4
ATOM 7935 C CA . PHE A 1 65 ? 99.144 -1.923 0.581 1.00 0.00 174 PHE A CA 4
ATOM 7936 C C . PHE A 1 65 ? 98.354 -2.810 -0.346 1.00 0.00 174 PHE A C 4
ATOM 7937 O O . PHE A 1 65 ? 97.402 -2.380 -0.994 1.00 0.00 174 PHE A O 4
ATOM 7954 N N . VAL A 1 66 ? 98.776 -4.052 -0.406 1.00 0.00 175 VAL A N 4
ATOM 7955 C CA . VAL A 1 66 ? 98.143 -5.029 -1.260 1.00 0.00 175 VAL A CA 4
ATOM 7956 C C . VAL A 1 66 ? 96.662 -5.160 -0.915 1.00 0.00 175 VAL A C 4
ATOM 7957 O O . VAL A 1 66 ? 95.802 -5.133 -1.794 1.00 0.00 175 VAL A O 4
ATOM 7970 N N . ALA A 1 67 ? 96.375 -5.288 0.372 1.00 0.00 176 ALA A N 4
ATOM 7971 C CA . ALA A 1 67 ? 95.001 -5.409 0.849 1.00 0.00 176 ALA A CA 4
ATOM 7972 C C . ALA A 1 67 ? 94.136 -4.276 0.287 1.00 0.00 176 ALA A C 4
ATOM 7973 O O . ALA A 1 67 ? 92.939 -4.447 0.060 1.00 0.00 176 ALA A O 4
ATOM 7980 N N . LEU A 1 68 ? 94.768 -3.130 0.044 1.00 0.00 177 LEU A N 4
ATOM 7981 C CA . LEU A 1 68 ? 94.081 -1.965 -0.520 1.00 0.00 177 LEU A CA 4
ATOM 7982 C C . LEU A 1 68 ? 93.704 -2.221 -1.962 1.00 0.00 177 LEU A C 4
ATOM 7983 O O . LEU A 1 68 ? 92.610 -1.867 -2.400 1.00 0.00 177 LEU A O 4
ATOM 7999 N N . MET A 1 69 ? 94.606 -2.846 -2.700 1.00 0.00 178 MET A N 4
ATOM 8000 C CA . MET A 1 69 ? 94.335 -3.148 -4.095 1.00 0.00 178 MET A CA 4
ATOM 8001 C C . MET A 1 69 ? 93.064 -3.981 -4.217 1.00 0.00 178 MET A C 4
ATOM 8002 O O . MET A 1 69 ? 92.208 -3.700 -5.056 1.00 0.00 178 MET A O 4
ATOM 8016 N N . ASP A 1 70 ? 92.952 -5.017 -3.394 1.00 0.00 179 ASP A N 4
ATOM 8017 C CA . ASP A 1 70 ? 91.794 -5.898 -3.432 1.00 0.00 179 ASP A CA 4
ATOM 8018 C C . ASP A 1 70 ? 90.482 -5.133 -3.301 1.00 0.00 179 ASP A C 4
ATOM 8019 O O . ASP A 1 70 ? 89.527 -5.390 -4.034 1.00 0.00 179 ASP A O 4
ATOM 8028 N N . ALA A 1 71 ? 90.432 -4.199 -2.355 1.00 0.00 180 ALA A N 4
ATOM 8029 C CA . ALA A 1 71 ? 89.221 -3.420 -2.133 1.00 0.00 180 ALA A CA 4
ATOM 8030 C C . ALA A 1 71 ? 88.922 -2.541 -3.336 1.00 0.00 180 ALA A C 4
ATOM 8031 O O . ALA A 1 71 ? 87.785 -2.115 -3.541 1.00 0.00 180 ALA A O 4
ATOM 8038 N N . GLY A 1 72 ? 89.947 -2.277 -4.135 1.00 0.00 181 GLY A N 4
ATOM 8039 C CA . GLY A 1 72 ? 89.774 -1.452 -5.314 1.00 0.00 181 GLY A CA 4
ATOM 8040 C C . GLY A 1 72 ? 89.779 0.030 -5.004 1.00 0.00 181 GLY A C 4
ATOM 8041 O O . GLY A 1 72 ? 89.110 0.811 -5.682 1.00 0.00 181 GLY A O 4
ATOM 8045 N N . GLU A 1 73 ? 90.540 0.430 -3.987 1.00 0.00 182 GLU A N 4
ATOM 8046 C CA . GLU A 1 73 ? 90.625 1.838 -3.612 1.00 0.00 182 GLU A CA 4
ATOM 8047 C C . GLU A 1 73 ? 91.824 2.494 -4.297 1.00 0.00 182 GLU A C 4
ATOM 8048 O O . GLU A 1 73 ? 92.861 1.853 -4.466 1.00 0.00 182 GLU A O 4
ATOM 8060 N N . PRO A 1 74 ? 91.717 3.774 -4.717 1.00 0.00 183 PRO A N 4
ATOM 8061 C CA . PRO A 1 74 ? 92.824 4.461 -5.387 1.00 0.00 183 PRO A CA 4
ATOM 8062 C C . PRO A 1 74 ? 94.033 4.637 -4.477 1.00 0.00 183 PRO A C 4
ATOM 8063 O O . PRO A 1 74 ? 93.921 4.647 -3.250 1.00 0.00 183 PRO A O 4
ATOM 8074 N N . ALA A 1 75 ? 95.195 4.734 -5.109 1.00 0.00 184 ALA A N 4
ATOM 8075 C CA . ALA A 1 75 ? 96.467 4.867 -4.409 1.00 0.00 184 ALA A CA 4
ATOM 8076 C C . ALA A 1 75 ? 96.646 6.225 -3.735 1.00 0.00 184 ALA A C 4
ATOM 8077 O O . ALA A 1 75 ? 97.533 6.379 -2.895 1.00 0.00 184 ALA A O 4
ATOM 8084 N N . ASP A 1 76 ? 95.826 7.213 -4.088 1.00 0.00 185 ASP A N 4
ATOM 8085 C CA . ASP A 1 76 ? 95.947 8.539 -3.486 1.00 0.00 185 ASP A CA 4
ATOM 8086 C C . ASP A 1 76 ? 94.888 8.746 -2.412 1.00 0.00 185 ASP A C 4
ATOM 8087 O O . ASP A 1 76 ? 94.652 9.869 -1.968 1.00 0.00 185 ASP A O 4
ATOM 8096 N N . SER A 1 77 ? 94.255 7.656 -1.993 1.00 0.00 186 SER A N 4
ATOM 8097 C CA . SER A 1 77 ? 93.230 7.720 -0.966 1.00 0.00 186 SER A CA 4
ATOM 8098 C C . SER A 1 77 ? 93.873 7.838 0.408 1.00 0.00 186 SER A C 4
ATOM 8099 O O . SER A 1 77 ? 95.065 7.587 0.569 1.00 0.00 186 SER A O 4
ATOM 8107 N N . GLU A 1 78 ? 93.082 8.225 1.393 1.00 0.00 187 GLU A N 4
ATOM 8108 C CA . GLU A 1 78 ? 93.582 8.379 2.752 1.00 0.00 187 GLU A CA 4
ATOM 8109 C C . GLU A 1 78 ? 94.365 7.145 3.190 1.00 0.00 187 GLU A C 4
ATOM 8110 O O . GLU A 1 78 ? 95.527 7.238 3.579 1.00 0.00 187 GLU A O 4
ATOM 8122 N N . GLY A 1 79 ? 93.718 5.994 3.125 1.00 0.00 188 GLY A N 4
ATOM 8123 C CA . GLY A 1 79 ? 94.364 4.757 3.521 1.00 0.00 188 GLY A CA 4
ATOM 8124 C C . GLY A 1 79 ? 95.594 4.437 2.695 1.00 0.00 188 GLY A C 4
ATOM 8125 O O . GLY A 1 79 ? 96.604 3.981 3.230 1.00 0.00 188 GLY A O 4
ATOM 8129 N N . ALA A 1 80 ? 95.507 4.653 1.386 1.00 0.00 189 ALA A N 4
ATOM 8130 C CA . ALA A 1 80 ? 96.621 4.360 0.492 1.00 0.00 189 ALA A CA 4
ATOM 8131 C C . ALA A 1 80 ? 97.773 5.347 0.663 1.00 0.00 189 ALA A C 4
ATOM 8132 O O . ALA A 1 80 ? 98.919 4.939 0.853 1.00 0.00 189 ALA A O 4
ATOM 8139 N N . MET A 1 81 ? 97.475 6.642 0.595 1.00 0.00 190 MET A N 4
ATOM 8140 C CA . MET A 1 81 ? 98.517 7.648 0.749 1.00 0.00 190 MET A CA 4
ATOM 8141 C C . MET A 1 81 ? 99.168 7.490 2.117 1.00 0.00 190 MET A C 4
ATOM 8142 O O . MET A 1 81 ? 100.393 7.516 2.238 1.00 0.00 190 MET A O 4
ATOM 8156 N N . ASP A 1 82 ? 98.341 7.290 3.145 1.00 0.00 191 ASP A N 4
ATOM 8157 C CA . ASP A 1 82 ? 98.854 7.089 4.493 1.00 0.00 191 ASP A CA 4
ATOM 8158 C C . ASP A 1 82 ? 99.803 5.902 4.482 1.00 0.00 191 ASP A C 4
ATOM 8159 O O . ASP A 1 82 ? 100.855 5.922 5.117 1.00 0.00 191 ASP A O 4
ATOM 8168 N N . ALA A 1 83 ? 99.443 4.886 3.704 1.00 0.00 192 ALA A N 4
ATOM 8169 C CA . ALA A 1 83 ? 100.293 3.717 3.557 1.00 0.00 192 ALA A CA 4
ATOM 8170 C C . ALA A 1 83 ? 101.672 4.188 3.128 1.00 0.00 192 ALA A C 4
ATOM 8171 O O . ALA A 1 83 ? 102.691 3.755 3.663 1.00 0.00 192 ALA A O 4
ATOM 8178 N N . ALA A 1 84 ? 101.690 5.109 2.172 1.00 0.00 193 ALA A N 4
ATOM 8179 C CA . ALA A 1 84 ? 102.938 5.673 1.695 1.00 0.00 193 ALA A CA 4
ATOM 8180 C C . ALA A 1 84 ? 103.657 6.355 2.852 1.00 0.00 193 ALA A C 4
ATOM 8181 O O . ALA A 1 84 ? 104.851 6.152 3.058 1.00 0.00 193 ALA A O 4
ATOM 8188 N N . GLU A 1 85 ? 102.918 7.143 3.629 1.00 0.00 194 GLU A N 4
ATOM 8189 C CA . GLU A 1 85 ? 103.500 7.818 4.777 1.00 0.00 194 GLU A CA 4
ATOM 8190 C C . GLU A 1 85 ? 104.048 6.775 5.746 1.00 0.00 194 GLU A C 4
ATOM 8191 O O . GLU A 1 85 ? 105.010 7.026 6.470 1.00 0.00 194 GLU A O 4
ATOM 8203 N N . ASP A 1 86 ? 103.432 5.592 5.736 1.00 0.00 195 ASP A N 4
ATOM 8204 C CA . ASP A 1 86 ? 103.865 4.499 6.597 1.00 0.00 195 ASP A CA 4
ATOM 8205 C C . ASP A 1 86 ? 105.164 3.905 6.066 1.00 0.00 195 ASP A C 4
ATOM 8206 O O . ASP A 1 86 ? 106.073 3.584 6.833 1.00 0.00 195 ASP A O 4
ATOM 8215 N N . HIS A 1 87 ? 105.252 3.781 4.742 1.00 0.00 196 HIS A N 4
ATOM 8216 C CA . HIS A 1 87 ? 106.436 3.253 4.101 1.00 0.00 196 HIS A CA 4
ATOM 8217 C C . HIS A 1 87 ? 107.581 4.239 4.267 1.00 0.00 196 HIS A C 4
ATOM 8218 O O . HIS A 1 87 ? 108.738 3.857 4.419 1.00 0.00 196 HIS A O 4
ATOM 8232 N N . ARG A 1 88 ? 107.226 5.517 4.232 1.00 0.00 197 ARG A N 4
ATOM 8233 C CA . ARG A 1 88 ? 108.186 6.602 4.373 1.00 0.00 197 ARG A CA 4
ATOM 8234 C C . ARG A 1 88 ? 108.831 6.582 5.746 1.00 0.00 197 ARG A C 4
ATOM 8235 O O . ARG A 1 88 ? 110.030 6.343 5.890 1.00 0.00 197 ARG A O 4
ATOM 8256 N N . GLN A 1 89 ? 108.014 6.857 6.747 1.00 0.00 198 GLN A N 4
ATOM 8257 C CA . GLN A 1 89 ? 108.465 6.900 8.123 1.00 0.00 198 GLN A CA 4
ATOM 8258 C C . GLN A 1 89 ? 108.968 5.535 8.583 1.00 0.00 198 GLN A C 4
ATOM 8259 O O . GLN A 1 89 ? 109.854 5.445 9.425 1.00 0.00 198 GLN A O 4
ATOM 8273 N N . GLY A 1 90 ? 108.386 4.475 8.040 1.00 0.00 199 GLY A N 4
ATOM 8274 C CA . GLY A 1 90 ? 108.790 3.136 8.431 1.00 0.00 199 GLY A CA 4
ATOM 8275 C C . GLY A 1 90 ? 110.165 2.743 7.912 1.00 0.00 199 GLY A C 4
ATOM 8276 O O . GLY A 1 90 ? 110.965 2.171 8.653 1.00 0.00 199 GLY A O 4
ATOM 8280 N N . ILE A 1 91 ? 110.452 3.051 6.648 1.00 0.00 200 ILE A N 4
ATOM 8281 C CA . ILE A 1 91 ? 111.754 2.722 6.072 1.00 0.00 200 ILE A CA 4
ATOM 8282 C C . ILE A 1 91 ? 112.791 3.749 6.513 1.00 0.00 200 ILE A C 4
ATOM 8283 O O . ILE A 1 91 ? 113.971 3.443 6.661 1.00 0.00 200 ILE A O 4
ATOM 8299 N N . ALA A 1 92 ? 112.331 4.974 6.734 1.00 0.00 201 ALA A N 4
ATOM 8300 C CA . ALA A 1 92 ? 113.202 6.061 7.169 1.00 0.00 201 ALA A CA 4
ATOM 8301 C C . ALA A 1 92 ? 113.917 5.717 8.478 1.00 0.00 201 ALA A C 4
ATOM 8302 O O . ALA A 1 92 ? 115.128 5.902 8.602 1.00 0.00 201 ALA A O 4
ATOM 8309 N N . ARG A 1 93 ? 113.164 5.220 9.442 1.00 0.00 202 ARG A N 4
ATOM 8310 C CA . ARG A 1 93 ? 113.705 4.843 10.748 1.00 0.00 202 ARG A CA 4
ATOM 8311 C C . ARG A 1 93 ? 114.607 3.617 10.650 1.00 0.00 202 ARG A C 4
ATOM 8312 O O . ARG A 1 93 ? 115.227 3.214 11.634 1.00 0.00 202 ARG A O 4
ATOM 8333 N N . ASN A 1 94 ? 114.646 3.003 9.478 1.00 0.00 203 ASN A N 4
ATOM 8334 C CA . ASN A 1 94 ? 115.435 1.792 9.271 1.00 0.00 203 ASN A CA 4
ATOM 8335 C C . ASN A 1 94 ? 116.824 2.031 8.671 1.00 0.00 203 ASN A C 4
ATOM 8336 O O . ASN A 1 94 ? 117.603 1.085 8.563 1.00 0.00 203 ASN A O 4
ATOM 8347 N N . HIS A 1 95 ? 117.151 3.253 8.259 1.00 0.00 204 HIS A N 4
ATOM 8348 C CA . HIS A 1 95 ? 118.471 3.476 7.662 1.00 0.00 204 HIS A CA 4
ATOM 8349 C C . HIS A 1 95 ? 119.105 4.826 8.002 1.00 0.00 204 HIS A C 4
ATOM 8350 O O . HIS A 1 95 ? 120.327 4.925 8.016 1.00 0.00 204 HIS A O 4
ATOM 8364 N N . TYR A 1 96 ? 118.304 5.871 8.220 1.00 0.00 205 TYR A N 4
ATOM 8365 C CA . TYR A 1 96 ? 118.845 7.211 8.497 1.00 0.00 205 TYR A CA 4
ATOM 8366 C C . TYR A 1 96 ? 117.717 8.228 8.624 1.00 0.00 205 TYR A C 4
ATOM 8367 O O . TYR A 1 96 ? 117.727 9.053 9.536 1.00 0.00 205 TYR A O 4
ATOM 8385 N N . ASP A 1 97 ? 116.759 8.159 7.709 1.00 0.00 206 ASP A N 4
ATOM 8386 C CA . ASP A 1 97 ? 115.606 9.066 7.689 1.00 0.00 206 ASP A CA 4
ATOM 8387 C C . ASP A 1 97 ? 115.268 9.468 6.258 1.00 0.00 206 ASP A C 4
ATOM 8388 O O . ASP A 1 97 ? 115.814 10.435 5.726 1.00 0.00 206 ASP A O 4
ATOM 8397 N N . CYS A 1 98 ? 114.373 8.707 5.641 1.00 0.00 207 CYS A N 4
ATOM 8398 C CA . CYS A 1 98 ? 113.957 8.955 4.267 1.00 0.00 207 CYS A CA 4
ATOM 8399 C C . CYS A 1 98 ? 112.844 9.995 4.197 1.00 0.00 207 CYS A C 4
ATOM 8400 O O . CYS A 1 98 ? 111.676 9.688 4.438 1.00 0.00 207 CYS A O 4
ATOM 8408 N N . GLY A 1 99 ? 113.215 11.225 3.848 1.00 0.00 208 GLY A N 4
ATOM 8409 C CA . GLY A 1 99 ? 112.239 12.292 3.731 1.00 0.00 208 GLY A CA 4
ATOM 8410 C C . GLY A 1 99 ? 111.305 12.064 2.562 1.00 0.00 208 GLY A C 4
ATOM 8411 O O . GLY A 1 99 ? 111.481 11.113 1.804 1.00 0.00 208 GLY A O 4
ATOM 8415 N N . TYR A 1 100 ? 110.305 12.925 2.410 1.00 0.00 209 TYR A N 4
ATOM 8416 C CA . TYR A 1 100 ? 109.349 12.778 1.318 1.00 0.00 209 TYR A CA 4
ATOM 8417 C C . TYR A 1 100 ? 110.026 12.979 -0.037 1.00 0.00 209 TYR A C 4
ATOM 8418 O O . TYR A 1 100 ? 109.634 12.367 -1.030 1.00 0.00 209 TYR A O 4
ATOM 8436 N N . GLU A 1 101 ? 111.047 13.831 -0.073 1.00 0.00 210 GLU A N 4
ATOM 8437 C CA . GLU A 1 101 ? 111.774 14.097 -1.312 1.00 0.00 210 GLU A CA 4
ATOM 8438 C C . GLU A 1 101 ? 112.643 12.901 -1.690 1.00 0.00 210 GLU A C 4
ATOM 8439 O O . GLU A 1 101 ? 112.701 12.504 -2.854 1.00 0.00 210 GLU A O 4
ATOM 8451 N N . MET A 1 102 ? 113.299 12.320 -0.693 1.00 0.00 211 MET A N 4
ATOM 8452 C CA . MET A 1 102 ? 114.146 11.152 -0.910 1.00 0.00 211 MET A CA 4
ATOM 8453 C C . MET A 1 102 ? 113.267 9.945 -1.203 1.00 0.00 211 MET A C 4
ATOM 8454 O O . MET A 1 102 ? 113.557 9.136 -2.084 1.00 0.00 211 MET A O 4
ATOM 8468 N N . HIS A 1 103 ? 112.189 9.844 -0.437 1.00 0.00 212 HIS A N 4
ATOM 8469 C CA . HIS A 1 103 ? 111.235 8.748 -0.569 1.00 0.00 212 HIS A CA 4
ATOM 8470 C C . HIS A 1 103 ? 110.693 8.636 -1.989 1.00 0.00 212 HIS A C 4
ATOM 8471 O O . HIS A 1 103 ? 110.407 7.539 -2.462 1.00 0.00 212 HIS A O 4
ATOM 8485 N N . THR A 1 104 ? 110.533 9.759 -2.674 1.00 0.00 213 THR A N 4
ATOM 8486 C CA . THR A 1 104 ? 110.015 9.716 -4.036 1.00 0.00 213 THR A CA 4
ATOM 8487 C C . THR A 1 104 ? 111.116 9.306 -5.006 1.00 0.00 213 THR A C 4
ATOM 8488 O O . THR A 1 104 ? 110.886 8.546 -5.946 1.00 0.00 213 THR A O 4
ATOM 8499 N N . CYS A 1 105 ? 112.319 9.814 -4.754 1.00 0.00 214 CYS A N 4
ATOM 8500 C CA . CYS A 1 105 ? 113.474 9.504 -5.586 1.00 0.00 214 CYS A CA 4
ATOM 8501 C C . CYS A 1 105 ? 113.637 7.994 -5.694 1.00 0.00 214 CYS A C 4
ATOM 8502 O O . CYS A 1 105 ? 113.755 7.446 -6.788 1.00 0.00 214 CYS A O 4
ATOM 8509 N N . LEU A 1 106 ? 113.611 7.327 -4.550 1.00 0.00 215 LEU A N 4
ATOM 8510 C CA . LEU A 1 106 ? 113.723 5.876 -4.503 1.00 0.00 215 LEU A CA 4
ATOM 8511 C C . LEU A 1 106 ? 112.547 5.211 -5.213 1.00 0.00 215 LEU A C 4
ATOM 8512 O O . LEU A 1 106 ? 112.727 4.305 -6.021 1.00 0.00 215 LEU A O 4
ATOM 8528 N N . GLY A 1 107 ? 111.342 5.670 -4.903 1.00 0.00 216 GLY A N 4
ATOM 8529 C CA . GLY A 1 107 ? 110.144 5.109 -5.513 1.00 0.00 216 GLY A CA 4
ATOM 8530 C C . GLY A 1 107 ? 110.234 4.982 -7.027 1.00 0.00 216 GLY A C 4
ATOM 8531 O O . GLY A 1 107 ? 110.084 3.890 -7.571 1.00 0.00 216 GLY A O 4
ATOM 8535 N N . GLU A 1 108 ? 110.466 6.098 -7.709 1.00 0.00 217 GLU A N 4
ATOM 8536 C CA . GLU A 1 108 ? 110.563 6.098 -9.168 1.00 0.00 217 GLU A CA 4
ATOM 8537 C C . GLU A 1 108 ? 111.841 5.400 -9.638 1.00 0.00 217 GLU A C 4
ATOM 8538 O O . GLU A 1 108 ? 111.887 4.879 -10.751 1.00 0.00 217 GLU A O 4
ATOM 8550 N N . MET A 1 109 ? 112.854 5.337 -8.787 1.00 0.00 218 MET A N 4
ATOM 8551 C CA . MET A 1 109 ? 114.086 4.638 -9.145 1.00 0.00 218 MET A CA 4
ATOM 8552 C C . MET A 1 109 ? 113.876 3.127 -9.027 1.00 0.00 218 MET A C 4
ATOM 8553 O O . MET A 1 109 ? 114.709 2.331 -9.457 1.00 0.00 218 MET A O 4
ATOM 8567 N N . TYR A 1 110 ? 112.746 2.754 -8.427 1.00 0.00 219 TYR A N 4
ATOM 8568 C CA . TYR A 1 110 ? 112.380 1.353 -8.216 1.00 0.00 219 TYR A CA 4
ATOM 8569 C C . TYR A 1 110 ? 111.477 0.827 -9.330 1.00 0.00 219 TYR A C 4
ATOM 8570 O O . TYR A 1 110 ? 111.661 -0.291 -9.811 1.00 0.00 219 TYR A O 4
ATOM 8588 N N . VAL A 1 111 ? 110.510 1.635 -9.742 1.00 0.00 220 VAL A N 4
ATOM 8589 C CA . VAL A 1 111 ? 109.592 1.242 -10.805 1.00 0.00 220 VAL A CA 4
ATOM 8590 C C . VAL A 1 111 ? 110.318 1.146 -12.143 1.00 0.00 220 VAL A C 4
ATOM 8591 O O . VAL A 1 111 ? 109.785 0.609 -13.114 1.00 0.00 220 VAL A O 4
ATOM 8604 N N . SER A 1 112 ? 111.535 1.682 -12.187 1.00 0.00 221 SER A N 4
ATOM 8605 C CA . SER A 1 112 ? 112.335 1.671 -13.408 1.00 0.00 221 SER A CA 4
ATOM 8606 C C . SER A 1 112 ? 113.087 0.354 -13.576 1.00 0.00 221 SER A C 4
ATOM 8607 O O . SER A 1 112 ? 112.915 -0.343 -14.576 1.00 0.00 221 SER A O 4
ATOM 8615 N N . ASP A 1 113 ? 113.928 0.019 -12.601 1.00 0.00 222 ASP A N 4
ATOM 8616 C CA . ASP A 1 113 ? 114.705 -1.213 -12.665 1.00 0.00 222 ASP A CA 4
ATOM 8617 C C . ASP A 1 113 ? 113.814 -2.434 -12.462 1.00 0.00 222 ASP A C 4
ATOM 8618 O O . ASP A 1 113 ? 113.124 -2.558 -11.449 1.00 0.00 222 ASP A O 4
ATOM 8627 N N . GLU A 1 114 ? 113.833 -3.326 -13.446 1.00 0.00 223 GLU A N 4
ATOM 8628 C CA . GLU A 1 114 ? 113.029 -4.542 -13.409 1.00 0.00 223 GLU A CA 4
ATOM 8629 C C . GLU A 1 114 ? 113.571 -5.560 -12.408 1.00 0.00 223 GLU A C 4
ATOM 8630 O O . GLU A 1 114 ? 112.823 -6.420 -11.943 1.00 0.00 223 GLU A O 4
ATOM 8642 N N . ARG A 1 115 ? 114.852 -5.475 -12.060 1.00 0.00 224 ARG A N 4
ATOM 8643 C CA . ARG A 1 115 ? 115.405 -6.424 -11.099 1.00 0.00 224 ARG A CA 4
ATOM 8644 C C . ARG A 1 115 ? 114.757 -6.191 -9.737 1.00 0.00 224 ARG A C 4
ATOM 8645 O O . ARG A 1 115 ? 114.468 -7.132 -8.998 1.00 0.00 224 ARG A O 4
ATOM 8666 N N . PHE A 1 116 ? 114.493 -4.922 -9.446 1.00 0.00 225 PHE A N 4
ATOM 8667 C CA . PHE A 1 116 ? 113.832 -4.521 -8.210 1.00 0.00 225 PHE A CA 4
ATOM 8668 C C . PHE A 1 116 ? 112.373 -4.961 -8.221 1.00 0.00 225 PHE A C 4
ATOM 8669 O O . PHE A 1 116 ? 111.897 -5.608 -7.292 1.00 0.00 225 PHE A O 4
ATOM 8686 N N . THR A 1 117 ? 111.673 -4.595 -9.287 1.00 0.00 226 THR A N 4
ATOM 8687 C CA . THR A 1 117 ? 110.262 -4.930 -9.447 1.00 0.00 226 THR A CA 4
ATOM 8688 C C . THR A 1 117 ? 110.016 -6.427 -9.282 1.00 0.00 226 THR A C 4
ATOM 8689 O O . THR A 1 117 ? 109.203 -6.847 -8.466 1.00 0.00 226 THR A O 4
ATOM 8700 N N . ARG A 1 118 ? 110.720 -7.225 -10.076 1.00 0.00 227 ARG A N 4
ATOM 8701 C CA . ARG A 1 118 ? 110.575 -8.676 -10.034 1.00 0.00 227 ARG A CA 4
ATOM 8702 C C . ARG A 1 118 ? 110.704 -9.191 -8.604 1.00 0.00 227 ARG A C 4
ATOM 8703 O O . ARG A 1 118 ? 109.938 -10.054 -8.165 1.00 0.00 227 ARG A O 4
ATOM 8724 N N . ASN A 1 119 ? 111.661 -8.636 -7.874 1.00 0.00 228 ASN A N 4
ATOM 8725 C CA . ASN A 1 119 ? 111.883 -9.030 -6.490 1.00 0.00 228 ASN A CA 4
ATOM 8726 C C . ASN A 1 119 ? 110.832 -8.416 -5.575 1.00 0.00 228 ASN A C 4
ATOM 8727 O O . ASN A 1 119 ? 110.394 -9.043 -4.611 1.00 0.00 228 ASN A O 4
ATOM 8738 N N . ILE A 1 120 ? 110.424 -7.190 -5.882 1.00 0.00 229 ILE A N 4
ATOM 8739 C CA . ILE A 1 120 ? 109.416 -6.505 -5.084 1.00 0.00 229 ILE A CA 4
ATOM 8740 C C . ILE A 1 120 ? 108.015 -7.026 -5.383 1.00 0.00 229 ILE A C 4
ATOM 8741 O O . ILE A 1 120 ? 107.252 -7.334 -4.467 1.00 0.00 229 ILE A O 4
ATOM 8757 N N . ASP A 1 121 ? 107.674 -7.113 -6.665 1.00 0.00 230 ASP A N 4
ATOM 8758 C CA . ASP A 1 121 ? 106.354 -7.581 -7.065 1.00 0.00 230 ASP A CA 4
ATOM 8759 C C . ASP A 1 121 ? 106.172 -9.060 -6.764 1.00 0.00 230 ASP A C 4
ATOM 8760 O O . ASP A 1 121 ? 105.050 -9.560 -6.807 1.00 0.00 230 ASP A O 4
ATOM 8769 N N . ALA A 1 122 ? 107.251 -9.762 -6.432 1.00 0.00 231 ALA A N 4
ATOM 8770 C CA . ALA A 1 122 ? 107.133 -11.174 -6.091 1.00 0.00 231 ALA A CA 4
ATOM 8771 C C . ALA A 1 122 ? 105.855 -11.393 -5.281 1.00 0.00 231 ALA A C 4
ATOM 8772 O O . ALA A 1 122 ? 105.260 -12.470 -5.301 1.00 0.00 231 ALA A O 4
ATOM 8779 N N . ALA A 1 123 ? 105.445 -10.336 -4.572 1.00 0.00 232 ALA A N 4
ATOM 8780 C CA . ALA A 1 123 ? 104.239 -10.362 -3.749 1.00 0.00 232 ALA A CA 4
ATOM 8781 C C . ALA A 1 123 ? 102.996 -10.016 -4.567 1.00 0.00 232 ALA A C 4
ATOM 8782 O O . ALA A 1 123 ? 101.925 -10.577 -4.337 1.00 0.00 232 ALA A O 4
ATOM 8789 N N . LYS A 1 124 ? 103.139 -9.122 -5.547 1.00 0.00 233 LYS A N 4
ATOM 8790 C CA . LYS A 1 124 ? 102.012 -8.765 -6.400 1.00 0.00 233 LYS A CA 4
ATOM 8791 C C . LYS A 1 124 ? 102.467 -7.896 -7.572 1.00 0.00 233 LYS A C 4
ATOM 8792 O O . LYS A 1 124 ? 103.378 -7.090 -7.426 1.00 0.00 233 LYS A O 4
ATOM 8811 N N . PRO A 1 125 ? 101.833 -8.026 -8.746 1.00 0.00 234 PRO A N 4
ATOM 8812 C CA . PRO A 1 125 ? 102.181 -7.218 -9.918 1.00 0.00 234 PRO A CA 4
ATOM 8813 C C . PRO A 1 125 ? 101.581 -5.810 -9.849 1.00 0.00 234 PRO A C 4
ATOM 8814 O O . PRO A 1 125 ? 100.395 -5.654 -9.561 1.00 0.00 234 PRO A O 4
ATOM 8825 N N . GLY A 1 126 ? 102.386 -4.786 -10.154 1.00 0.00 235 GLY A N 4
ATOM 8826 C CA . GLY A 1 126 ? 101.883 -3.417 -10.157 1.00 0.00 235 GLY A CA 4
ATOM 8827 C C . GLY A 1 126 ? 102.127 -2.639 -8.870 1.00 0.00 235 GLY A C 4
ATOM 8828 O O . GLY A 1 126 ? 101.952 -1.421 -8.848 1.00 0.00 235 GLY A O 4
ATOM 8832 N N . LEU A 1 127 ? 102.490 -3.323 -7.791 1.00 0.00 236 LEU A N 4
ATOM 8833 C CA . LEU A 1 127 ? 102.698 -2.644 -6.512 1.00 0.00 236 LEU A CA 4
ATOM 8834 C C . LEU A 1 127 ? 103.655 -1.459 -6.629 1.00 0.00 236 LEU A C 4
ATOM 8835 O O . LEU A 1 127 ? 103.450 -0.430 -5.988 1.00 0.00 236 LEU A O 4
ATOM 8851 N N . ALA A 1 128 ? 104.707 -1.618 -7.423 1.00 0.00 237 ALA A N 4
ATOM 8852 C CA . ALA A 1 128 ? 105.706 -0.571 -7.593 1.00 0.00 237 ALA A CA 4
ATOM 8853 C C . ALA A 1 128 ? 105.083 0.727 -8.097 1.00 0.00 237 ALA A C 4
ATOM 8854 O O . ALA A 1 128 ? 105.384 1.808 -7.589 1.00 0.00 237 ALA A O 4
ATOM 8861 N N . ALA A 1 129 ? 104.220 0.628 -9.098 1.00 0.00 238 ALA A N 4
ATOM 8862 C CA . ALA A 1 129 ? 103.567 1.810 -9.648 1.00 0.00 238 ALA A CA 4
ATOM 8863 C C . ALA A 1 129 ? 102.582 2.430 -8.653 1.00 0.00 238 ALA A C 4
ATOM 8864 O O . ALA A 1 129 ? 102.488 3.651 -8.546 1.00 0.00 238 ALA A O 4
ATOM 8871 N N . TYR A 1 130 ? 101.830 1.578 -7.957 1.00 0.00 239 TYR A N 4
ATOM 8872 C CA . TYR A 1 130 ? 100.818 2.021 -6.994 1.00 0.00 239 TYR A CA 4
ATOM 8873 C C . TYR A 1 130 ? 101.440 2.738 -5.792 1.00 0.00 239 TYR A C 4
ATOM 8874 O O . TYR A 1 130 ? 100.866 3.682 -5.250 1.00 0.00 239 TYR A O 4
ATOM 8892 N N . MET A 1 131 ? 102.616 2.275 -5.386 1.00 0.00 240 MET A N 4
ATOM 8893 C CA . MET A 1 131 ? 103.322 2.866 -4.253 1.00 0.00 240 MET A CA 4
ATOM 8894 C C . MET A 1 131 ? 103.884 4.243 -4.596 1.00 0.00 240 MET A C 4
ATOM 8895 O O . MET A 1 131 ? 103.740 5.188 -3.825 1.00 0.00 240 MET A O 4
ATOM 8909 N N . ARG A 1 132 ? 104.542 4.346 -5.750 1.00 0.00 241 ARG A N 4
ATOM 8910 C CA . ARG A 1 132 ? 105.146 5.609 -6.169 1.00 0.00 241 ARG A CA 4
ATOM 8911 C C . ARG A 1 132 ? 104.149 6.756 -6.144 1.00 0.00 241 ARG A C 4
ATOM 8912 O O . ARG A 1 132 ? 104.419 7.820 -5.594 1.00 0.00 241 ARG A O 4
ATOM 8933 N N . ASP A 1 133 ? 102.994 6.518 -6.744 1.00 0.00 242 ASP A N 4
ATOM 8934 C CA . ASP A 1 133 ? 101.933 7.519 -6.799 1.00 0.00 242 ASP A CA 4
ATOM 8935 C C . ASP A 1 133 ? 101.410 7.808 -5.400 1.00 0.00 242 ASP A C 4
ATOM 8936 O O . ASP A 1 133 ? 101.149 8.960 -5.051 1.00 0.00 242 ASP A O 4
ATOM 8945 N N . ALA A 1 134 ? 101.295 6.765 -4.587 1.00 0.00 243 ALA A N 4
ATOM 8946 C CA . ALA A 1 134 ? 100.845 6.927 -3.213 1.00 0.00 243 ALA A CA 4
ATOM 8947 C C . ALA A 1 134 ? 101.831 7.816 -2.467 1.00 0.00 243 ALA A C 4
ATOM 8948 O O . ALA A 1 134 ? 101.446 8.693 -1.695 1.00 0.00 243 ALA A O 4
ATOM 8955 N N . ILE A 1 135 ? 103.112 7.579 -2.733 1.00 0.00 244 ILE A N 4
ATOM 8956 C CA . ILE A 1 135 ? 104.191 8.344 -2.124 1.00 0.00 244 ILE A CA 4
ATOM 8957 C C . ILE A 1 135 ? 104.279 9.732 -2.739 1.00 0.00 244 ILE A C 4
ATOM 8958 O O . ILE A 1 135 ? 104.494 10.721 -2.040 1.00 0.00 244 ILE A O 4
ATOM 8974 N N . LEU A 1 136 ? 104.118 9.795 -4.055 1.00 0.00 245 LEU A N 4
ATOM 8975 C CA . LEU A 1 136 ? 104.187 11.058 -4.766 1.00 0.00 245 LEU A CA 4
ATOM 8976 C C . LEU A 1 136 ? 103.114 11.999 -4.243 1.00 0.00 245 LEU A C 4
ATOM 8977 O O . LEU A 1 136 ? 103.383 13.149 -3.899 1.00 0.00 245 LEU A O 4
ATOM 8993 N N . ALA A 1 137 ? 101.896 11.479 -4.167 1.00 0.00 246 ALA A N 4
ATOM 8994 C CA . ALA A 1 137 ? 100.760 12.242 -3.666 1.00 0.00 246 ALA A CA 4
ATOM 8995 C C . ALA A 1 137 ? 101.002 12.654 -2.222 1.00 0.00 246 ALA A C 4
ATOM 8996 O O . ALA A 1 137 ? 100.782 13.803 -1.842 1.00 0.00 246 ALA A O 4
ATOM 9003 N N . ASN A 1 138 ? 101.472 11.703 -1.428 1.00 0.00 247 ASN A N 4
ATOM 9004 C CA . ASN A 1 138 ? 101.768 11.948 -0.027 1.00 0.00 247 ASN A CA 4
ATOM 9005 C C . ASN A 1 138 ? 102.730 13.124 0.123 1.00 0.00 247 ASN A C 4
ATOM 9006 O O . ASN A 1 138 ? 102.562 13.969 1.000 1.00 0.00 247 ASN A O 4
ATOM 9017 N N . ALA A 1 139 ? 103.738 13.168 -0.742 1.00 0.00 248 ALA A N 4
ATOM 9018 C CA . ALA A 1 139 ? 104.732 14.236 -0.712 1.00 0.00 248 ALA A CA 4
ATOM 9019 C C . ALA A 1 139 ? 104.110 15.592 -1.036 1.00 0.00 248 ALA A C 4
ATOM 9020 O O . ALA A 1 139 ? 104.624 16.632 -0.622 1.00 0.00 248 ALA A O 4
ATOM 9027 N N . VAL A 1 140 ? 103.010 15.579 -1.779 1.00 0.00 249 VAL A N 4
ATOM 9028 C CA . VAL A 1 140 ? 102.334 16.816 -2.155 1.00 0.00 249 VAL A CA 4
ATOM 9029 C C . VAL A 1 140 ? 101.682 17.485 -0.948 1.00 0.00 249 VAL A C 4
ATOM 9030 O O . VAL A 1 140 ? 101.753 18.704 -0.791 1.00 0.00 249 VAL A O 4
ATOM 9043 N N . ARG A 1 141 ? 101.043 16.685 -0.101 1.00 0.00 250 ARG A N 4
ATOM 9044 C CA . ARG A 1 141 ? 100.375 17.208 1.087 1.00 0.00 250 ARG A CA 4
ATOM 9045 C C . ARG A 1 141 ? 101.346 18.017 1.938 1.00 0.00 250 ARG A C 4
ATOM 9046 O O . ARG A 1 141 ? 100.936 18.803 2.793 1.00 0.00 250 ARG A O 4
ATOM 9067 N N . HIS A 1 142 ? 102.636 17.793 1.717 1.00 0.00 251 HIS A N 4
ATOM 9068 C CA . HIS A 1 142 ? 103.680 18.468 2.480 1.00 0.00 251 HIS A CA 4
ATOM 9069 C C . HIS A 1 142 ? 104.402 19.515 1.636 1.00 0.00 251 HIS A C 4
ATOM 9070 O O . HIS A 1 142 ? 104.717 20.603 2.119 1.00 0.00 251 HIS A O 4
ATOM 9085 N N . THR A 1 143 ? 104.660 19.182 0.376 1.00 0.00 252 THR A N 4
ATOM 9086 C CA . THR A 1 143 ? 105.345 20.099 -0.530 1.00 0.00 252 THR A CA 4
ATOM 9087 C C . THR A 1 143 ? 104.672 21.473 -0.524 1.00 0.00 252 THR A C 4
ATOM 9088 O O . THR A 1 143 ? 103.561 21.623 -1.037 1.00 0.00 252 THR A O 4
ATOM 9099 N N . PRO A 1 144 ? 105.326 22.501 0.051 1.00 0.00 253 PRO A N 4
ATOM 9100 C CA . PRO A 1 144 ? 104.764 23.854 0.105 1.00 0.00 253 PRO A CA 4
ATOM 9101 C C . PRO A 1 144 ? 104.168 24.289 -1.231 1.00 0.00 253 PRO A C 4
ATOM 9102 O O . PRO A 1 144 ? 103.014 24.765 -1.236 1.00 0.00 253 PRO A O 4
ATOM 9114 C CA . SER B 2 1 ? 119.909 4.973 0.514 1.00 0.00 501 SER B CA 4
ATOM 9115 C C . SER B 2 1 ? 120.278 3.754 1.213 1.00 0.00 501 SER B C 4
ATOM 9125 N N . VAL B 2 3 ? 120.665 -0.080 0.070 1.00 0.00 503 VAL B N 4
ATOM 9126 C CA . VAL B 2 3 ? 120.706 -1.412 -0.526 1.00 0.00 503 VAL B CA 4
ATOM 9127 C C . VAL B 2 3 ? 120.312 -1.278 -1.999 1.00 0.00 503 VAL B C 4
ATOM 9128 O O . VAL B 2 3 ? 119.843 -0.216 -2.410 1.00 0.00 503 VAL B O 4
ATOM 9141 N N . GLY B 2 4 ? 120.511 -2.321 -2.805 1.00 0.00 504 GLY B N 4
ATOM 9142 C CA . GLY B 2 4 ? 120.173 -2.228 -4.220 1.00 0.00 504 GLY B CA 4
ATOM 9143 C C . GLY B 2 4 ? 119.278 -3.272 -4.674 1.00 0.00 504 GLY B C 4
ATOM 9157 N N . ALA B 2 6 ? 115.513 -4.006 -3.356 1.00 0.00 506 ALA B N 4
ATOM 9158 C CA . ALA B 2 6 ? 114.186 -4.175 -2.767 1.00 0.00 506 ALA B CA 4
ATOM 9159 C C . ALA B 2 6 ? 113.718 -3.027 -1.844 1.00 0.00 506 ALA B C 4
ATOM 9173 N N . ALA B 2 8 ? 115.439 0.141 0.445 1.00 0.00 508 ALA B N 4
ATOM 9174 C CA . ALA B 2 8 ? 115.995 1.238 1.223 1.00 0.00 508 ALA B CA 4
ATOM 9175 C C . ALA B 2 8 ? 116.713 2.245 0.338 1.00 0.00 508 ALA B C 4
ATOM 9197 N N . ALA B 2 11 ? 118.890 7.929 -3.036 1.00 0.00 511 ALA B N 4
ATOM 9198 C CA . ALA B 2 11 ? 118.470 8.792 -4.140 1.00 0.00 511 ALA B CA 4
ATOM 9199 C C . ALA B 2 11 ? 118.666 10.272 -3.817 1.00 0.00 511 ALA B C 4
ATOM 9200 O O . ALA B 2 11 ? 117.770 11.088 -4.031 1.00 0.00 511 ALA B O 4
ATOM 9209 N N . GLY A 1 2 ? 127.638 -3.023 8.533 1.00 0.00 111 GLY A N 5
ATOM 9210 C CA . GLY A 1 2 ? 126.654 -3.502 7.524 1.00 0.00 111 GLY A CA 5
ATOM 9211 C C . GLY A 1 2 ? 125.922 -4.751 7.974 1.00 0.00 111 GLY A C 5
ATOM 9212 O O . GLY A 1 2 ? 125.527 -4.862 9.135 1.00 0.00 111 GLY A O 5
ATOM 9216 N N . ILE A 1 3 ? 125.742 -5.694 7.054 1.00 0.00 112 ILE A N 5
ATOM 9217 C CA . ILE A 1 3 ? 125.053 -6.942 7.359 1.00 0.00 112 ILE A CA 5
ATOM 9218 C C . ILE A 1 3 ? 125.984 -7.974 7.977 1.00 0.00 112 ILE A C 5
ATOM 9219 O O . ILE A 1 3 ? 125.727 -8.462 9.077 1.00 0.00 112 ILE A O 5
ATOM 9235 N N . ASN A 1 4 ? 127.051 -8.328 7.273 1.00 0.00 113 ASN A N 5
ATOM 9236 C CA . ASN A 1 4 ? 127.964 -9.322 7.772 1.00 0.00 113 ASN A CA 5
ATOM 9237 C C . ASN A 1 4 ? 127.156 -10.481 8.346 1.00 0.00 113 ASN A C 5
ATOM 9238 O O . ASN A 1 4 ? 127.146 -10.720 9.554 1.00 0.00 113 ASN A O 5
ATOM 9249 N N . LEU A 1 5 ? 126.455 -11.175 7.453 1.00 0.00 114 LEU A N 5
ATOM 9250 C CA . LEU A 1 5 ? 125.599 -12.300 7.818 1.00 0.00 114 LEU A CA 5
ATOM 9251 C C . LEU A 1 5 ? 125.980 -13.544 7.023 1.00 0.00 114 LEU A C 5
ATOM 9252 O O . LEU A 1 5 ? 126.650 -13.453 5.995 1.00 0.00 114 LEU A O 5
ATOM 9268 N N . THR A 1 6 ? 125.535 -14.703 7.492 1.00 0.00 115 THR A N 5
ATOM 9269 C CA . THR A 1 6 ? 125.813 -15.956 6.802 1.00 0.00 115 THR A CA 5
ATOM 9270 C C . THR A 1 6 ? 124.713 -16.224 5.778 1.00 0.00 115 THR A C 5
ATOM 9271 O O . THR A 1 6 ? 123.568 -15.820 5.981 1.00 0.00 115 THR A O 5
ATOM 9282 N N . PRO A 1 7 ? 125.024 -16.903 4.663 1.00 0.00 116 PRO A N 5
ATOM 9283 C CA . PRO A 1 7 ? 124.027 -17.196 3.637 1.00 0.00 116 PRO A CA 5
ATOM 9284 C C . PRO A 1 7 ? 122.737 -17.734 4.253 1.00 0.00 116 PRO A C 5
ATOM 9285 O O . PRO A 1 7 ? 121.640 -17.463 3.767 1.00 0.00 116 PRO A O 5
ATOM 9296 N N . GLU A 1 8 ? 122.887 -18.488 5.338 1.00 0.00 117 GLU A N 5
ATOM 9297 C CA . GLU A 1 8 ? 121.749 -19.062 6.046 1.00 0.00 117 GLU A CA 5
ATOM 9298 C C . GLU A 1 8 ? 120.978 -17.981 6.796 1.00 0.00 117 GLU A C 5
ATOM 9299 O O . GLU A 1 8 ? 119.757 -18.053 6.923 1.00 0.00 117 GLU A O 5
ATOM 9311 N N . GLU A 1 9 ? 121.695 -16.972 7.281 1.00 0.00 118 GLU A N 5
ATOM 9312 C CA . GLU A 1 9 ? 121.069 -15.872 8.007 1.00 0.00 118 GLU A CA 5
ATOM 9313 C C . GLU A 1 9 ? 120.257 -15.019 7.044 1.00 0.00 118 GLU A C 5
ATOM 9314 O O . GLU A 1 9 ? 119.077 -14.756 7.265 1.00 0.00 118 GLU A O 5
ATOM 9326 N N . LYS A 1 10 ? 120.898 -14.622 5.958 1.00 0.00 119 LYS A N 5
ATOM 9327 C CA . LYS A 1 10 ? 120.251 -13.830 4.924 1.00 0.00 119 LYS A CA 5
ATOM 9328 C C . LYS A 1 10 ? 119.022 -14.553 4.387 1.00 0.00 119 LYS A C 5
ATOM 9329 O O . LYS A 1 10 ? 118.067 -13.921 3.940 1.00 0.00 119 LYS A O 5
ATOM 9348 N N . PHE A 1 11 ? 119.051 -15.880 4.439 1.00 0.00 120 PHE A N 5
ATOM 9349 C CA . PHE A 1 11 ? 117.928 -16.681 3.960 1.00 0.00 120 PHE A CA 5
ATOM 9350 C C . PHE A 1 11 ? 116.788 -16.652 4.969 1.00 0.00 120 PHE A C 5
ATOM 9351 O O . PHE A 1 11 ? 115.629 -16.456 4.603 1.00 0.00 120 PHE A O 5
ATOM 9368 N N . GLU A 1 12 ? 117.118 -16.818 6.234 1.00 0.00 121 GLU A N 5
ATOM 9369 C CA . GLU A 1 12 ? 116.123 -16.780 7.290 1.00 0.00 121 GLU A CA 5
ATOM 9370 C C . GLU A 1 12 ? 115.604 -15.358 7.466 1.00 0.00 121 GLU A C 5
ATOM 9371 O O . GLU A 1 12 ? 114.537 -15.137 8.040 1.00 0.00 121 GLU A O 5
ATOM 9383 N N . VAL A 1 13 ? 116.391 -14.397 6.991 1.00 0.00 122 VAL A N 5
ATOM 9384 C CA . VAL A 1 13 ? 116.054 -12.982 7.110 1.00 0.00 122 VAL A CA 5
ATOM 9385 C C . VAL A 1 13 ? 115.420 -12.412 5.833 1.00 0.00 122 VAL A C 5
ATOM 9386 O O . VAL A 1 13 ? 114.288 -11.929 5.870 1.00 0.00 122 VAL A O 5
ATOM 9399 N N . PHE A 1 14 ? 116.142 -12.452 4.709 1.00 0.00 123 PHE A N 5
ATOM 9400 C CA . PHE A 1 14 ? 115.612 -11.915 3.447 1.00 0.00 123 PHE A CA 5
ATOM 9401 C C . PHE A 1 14 ? 115.177 -13.025 2.493 1.00 0.00 123 PHE A C 5
ATOM 9402 O O . PHE A 1 14 ? 114.297 -12.823 1.657 1.00 0.00 123 PHE A O 5
ATOM 9419 N N . GLY A 1 15 ? 115.816 -14.185 2.601 1.00 0.00 124 GLY A N 5
ATOM 9420 C CA . GLY A 1 15 ? 115.497 -15.294 1.718 1.00 0.00 124 GLY A CA 5
ATOM 9421 C C . GLY A 1 15 ? 116.584 -15.500 0.680 1.00 0.00 124 GLY A C 5
ATOM 9422 O O . GLY A 1 15 ? 117.769 -15.514 1.012 1.00 0.00 124 GLY A O 5
ATOM 9426 N N . ASP A 1 16 ? 116.198 -15.638 -0.582 1.00 0.00 125 ASP A N 5
ATOM 9427 C CA . ASP A 1 16 ? 117.180 -15.821 -1.644 1.00 0.00 125 ASP A CA 5
ATOM 9428 C C . ASP A 1 16 ? 117.600 -14.473 -2.218 1.00 0.00 125 ASP A C 5
ATOM 9429 O O . ASP A 1 16 ? 117.495 -14.241 -3.422 1.00 0.00 125 ASP A O 5
ATOM 9438 N N . PHE A 1 17 ? 118.052 -13.575 -1.344 1.00 0.00 126 PHE A N 5
ATOM 9439 C CA . PHE A 1 17 ? 118.458 -12.235 -1.754 1.00 0.00 126 PHE A CA 5
ATOM 9440 C C . PHE A 1 17 ? 119.553 -11.699 -0.836 1.00 0.00 126 PHE A C 5
ATOM 9441 O O . PHE A 1 17 ? 119.277 -11.239 0.271 1.00 0.00 126 PHE A O 5
ATOM 9458 N N . ASP A 1 18 ? 120.801 -11.785 -1.298 1.00 0.00 127 ASP A N 5
ATOM 9459 C CA . ASP A 1 18 ? 121.948 -11.333 -0.524 1.00 0.00 127 ASP A CA 5
ATOM 9460 C C . ASP A 1 18 ? 122.548 -10.046 -1.096 1.00 0.00 127 ASP A C 5
ATOM 9461 O O . ASP A 1 18 ? 123.331 -10.090 -2.046 1.00 0.00 127 ASP A O 5
ATOM 9470 N N . PRO A 1 19 ? 122.202 -8.880 -0.520 1.00 0.00 128 PRO A N 5
ATOM 9471 C CA . PRO A 1 19 ? 122.724 -7.584 -0.975 1.00 0.00 128 PRO A CA 5
ATOM 9472 C C . PRO A 1 19 ? 124.242 -7.591 -1.141 1.00 0.00 128 PRO A C 5
ATOM 9473 O O . PRO A 1 19 ? 124.787 -6.943 -2.034 1.00 0.00 128 PRO A O 5
ATOM 9484 N N . ASP A 1 20 ? 124.915 -8.316 -0.254 1.00 0.00 129 ASP A N 5
ATOM 9485 C CA . ASP A 1 20 ? 126.372 -8.407 -0.266 1.00 0.00 129 ASP A CA 5
ATOM 9486 C C . ASP A 1 20 ? 126.924 -8.668 -1.668 1.00 0.00 129 ASP A C 5
ATOM 9487 O O . ASP A 1 20 ? 128.138 -8.646 -1.872 1.00 0.00 129 ASP A O 5
ATOM 9496 N N . GLN A 1 21 ? 126.043 -8.927 -2.629 1.00 0.00 130 GLN A N 5
ATOM 9497 C CA . GLN A 1 21 ? 126.480 -9.203 -3.995 1.00 0.00 130 GLN A CA 5
ATOM 9498 C C . GLN A 1 21 ? 126.824 -7.914 -4.745 1.00 0.00 130 GLN A C 5
ATOM 9499 O O . GLN A 1 21 ? 127.707 -7.907 -5.602 1.00 0.00 130 GLN A O 5
ATOM 9513 N N . TYR A 1 22 ? 126.139 -6.818 -4.410 1.00 0.00 131 TYR A N 5
ATOM 9514 C CA . TYR A 1 22 ? 126.400 -5.524 -5.050 1.00 0.00 131 TYR A CA 5
ATOM 9515 C C . TYR A 1 22 ? 126.471 -4.414 -4.004 1.00 0.00 131 TYR A C 5
ATOM 9516 O O . TYR A 1 22 ? 126.114 -3.269 -4.274 1.00 0.00 131 TYR A O 5
ATOM 9534 N N . GLU A 1 23 ? 126.921 -4.764 -2.807 1.00 0.00 132 GLU A N 5
ATOM 9535 C CA . GLU A 1 23 ? 127.023 -3.803 -1.714 1.00 0.00 132 GLU A CA 5
ATOM 9536 C C . GLU A 1 23 ? 127.655 -2.478 -2.155 1.00 0.00 132 GLU A C 5
ATOM 9537 O O . GLU A 1 23 ? 127.001 -1.436 -2.143 1.00 0.00 132 GLU A O 5
ATOM 9549 N N . GLU A 1 24 ? 128.931 -2.523 -2.523 1.00 0.00 133 GLU A N 5
ATOM 9550 C CA . GLU A 1 24 ? 129.657 -1.327 -2.944 1.00 0.00 133 GLU A CA 5
ATOM 9551 C C . GLU A 1 24 ? 129.332 -0.944 -4.386 1.00 0.00 133 GLU A C 5
ATOM 9552 O O . GLU A 1 24 ? 129.202 0.235 -4.711 1.00 0.00 133 GLU A O 5
ATOM 9564 N N . GLU A 1 25 ? 129.222 -1.945 -5.247 1.00 0.00 134 GLU A N 5
ATOM 9565 C CA . GLU A 1 25 ? 128.934 -1.721 -6.661 1.00 0.00 134 GLU A CA 5
ATOM 9566 C C . GLU A 1 25 ? 127.668 -0.889 -6.874 1.00 0.00 134 GLU A C 5
ATOM 9567 O O . GLU A 1 25 ? 127.532 -0.210 -7.891 1.00 0.00 134 GLU A O 5
ATOM 9579 N N . VAL A 1 26 ? 126.734 -0.965 -5.932 1.00 0.00 135 VAL A N 5
ATOM 9580 C CA . VAL A 1 26 ? 125.476 -0.240 -6.050 1.00 0.00 135 VAL A CA 5
ATOM 9581 C C . VAL A 1 26 ? 125.660 1.280 -6.101 1.00 0.00 135 VAL A C 5
ATOM 9582 O O . VAL A 1 26 ? 125.208 1.923 -7.048 1.00 0.00 135 VAL A O 5
ATOM 9595 N N . ARG A 1 27 ? 126.289 1.864 -5.084 1.00 0.00 136 ARG A N 5
ATOM 9596 C CA . ARG A 1 27 ? 126.472 3.316 -5.049 1.00 0.00 136 ARG A CA 5
ATOM 9597 C C . ARG A 1 27 ? 127.088 3.829 -6.349 1.00 0.00 136 ARG A C 5
ATOM 9598 O O . ARG A 1 27 ? 126.678 4.865 -6.875 1.00 0.00 136 ARG A O 5
ATOM 9619 N N . GLU A 1 28 ? 128.078 3.105 -6.853 1.00 0.00 137 GLU A N 5
ATOM 9620 C CA . GLU A 1 28 ? 128.762 3.486 -8.081 1.00 0.00 137 GLU A CA 5
ATOM 9621 C C . GLU A 1 28 ? 127.793 3.579 -9.255 1.00 0.00 137 GLU A C 5
ATOM 9622 O O . GLU A 1 28 ? 127.993 4.370 -10.177 1.00 0.00 137 GLU A O 5
ATOM 9634 N N . ARG A 1 29 ? 126.756 2.749 -9.226 1.00 0.00 138 ARG A N 5
ATOM 9635 C CA . ARG A 1 29 ? 125.768 2.717 -10.299 1.00 0.00 138 ARG A CA 5
ATOM 9636 C C . ARG A 1 29 ? 124.814 3.910 -10.246 1.00 0.00 138 ARG A C 5
ATOM 9637 O O . ARG A 1 29 ? 124.496 4.500 -11.278 1.00 0.00 138 ARG A O 5
ATOM 9658 N N . TRP A 1 30 ? 124.337 4.251 -9.051 1.00 0.00 139 TRP A N 5
ATOM 9659 C CA . TRP A 1 30 ? 123.397 5.361 -8.903 1.00 0.00 139 TRP A CA 5
ATOM 9660 C C . TRP A 1 30 ? 124.086 6.723 -8.916 1.00 0.00 139 TRP A C 5
ATOM 9661 O O . TRP A 1 30 ? 123.602 7.658 -9.554 1.00 0.00 139 TRP A O 5
ATOM 9682 N N . GLY A 1 31 ? 125.195 6.849 -8.197 1.00 0.00 140 GLY A N 5
ATOM 9683 C CA . GLY A 1 31 ? 125.881 8.128 -8.146 1.00 0.00 140 GLY A CA 5
ATOM 9684 C C . GLY A 1 31 ? 124.909 9.264 -7.876 1.00 0.00 140 GLY A C 5
ATOM 9685 O O . GLY A 1 31 ? 125.188 10.424 -8.181 1.00 0.00 140 GLY A O 5
ATOM 9689 N N . ASN A 1 32 ? 123.757 8.911 -7.308 1.00 0.00 141 ASN A N 5
ATOM 9690 C CA . ASN A 1 32 ? 122.705 9.862 -6.987 1.00 0.00 141 ASN A CA 5
ATOM 9691 C C . ASN A 1 32 ? 122.350 9.767 -5.513 1.00 0.00 141 ASN A C 5
ATOM 9692 O O . ASN A 1 32 ? 121.696 10.645 -4.955 1.00 0.00 141 ASN A O 5
ATOM 9703 N N . THR A 1 33 ? 122.747 8.651 -4.915 1.00 0.00 142 THR A N 5
ATOM 9704 C CA . THR A 1 33 ? 122.432 8.364 -3.523 1.00 0.00 142 THR A CA 5
ATOM 9705 C C . THR A 1 33 ? 123.406 8.998 -2.535 1.00 0.00 142 THR A C 5
ATOM 9706 O O . THR A 1 33 ? 124.590 8.665 -2.492 1.00 0.00 142 THR A O 5
ATOM 9717 N N . ASP A 1 34 ? 122.858 9.889 -1.709 1.00 0.00 143 ASP A N 5
ATOM 9718 C CA . ASP A 1 34 ? 123.609 10.568 -0.656 1.00 0.00 143 ASP A CA 5
ATOM 9719 C C . ASP A 1 34 ? 123.217 9.966 0.682 1.00 0.00 143 ASP A C 5
ATOM 9720 O O . ASP A 1 34 ? 124.045 9.805 1.587 1.00 0.00 143 ASP A O 5
ATOM 9729 N N . ALA A 1 35 ? 121.942 9.597 0.800 1.00 0.00 144 ALA A N 5
ATOM 9730 C CA . ALA A 1 35 ? 121.474 8.980 2.017 1.00 0.00 144 ALA A CA 5
ATOM 9731 C C . ALA A 1 35 ? 122.372 7.796 2.302 1.00 0.00 144 ALA A C 5
ATOM 9732 O O . ALA A 1 35 ? 122.755 7.535 3.437 1.00 0.00 144 ALA A O 5
ATOM 9739 N N . TYR A 1 36 ? 122.712 7.078 1.224 1.00 0.00 145 TYR A N 5
ATOM 9740 C CA . TYR A 1 36 ? 123.577 5.910 1.340 1.00 0.00 145 TYR A CA 5
ATOM 9741 C C . TYR A 1 36 ? 124.809 6.247 2.162 1.00 0.00 145 TYR A C 5
ATOM 9742 O O . TYR A 1 36 ? 125.381 5.382 2.823 1.00 0.00 145 TYR A O 5
ATOM 9760 N N . ARG A 1 37 ? 125.206 7.513 2.126 1.00 0.00 146 ARG A N 5
ATOM 9761 C CA . ARG A 1 37 ? 126.365 7.964 2.880 1.00 0.00 146 ARG A CA 5
ATOM 9762 C C . ARG A 1 37 ? 126.071 7.928 4.377 1.00 0.00 146 ARG A C 5
ATOM 9763 O O . ARG A 1 37 ? 126.805 7.308 5.149 1.00 0.00 146 ARG A O 5
ATOM 9784 N N . GLN A 1 38 ? 124.981 8.577 4.782 1.00 0.00 147 GLN A N 5
ATOM 9785 C CA . GLN A 1 38 ? 124.594 8.588 6.196 1.00 0.00 147 GLN A CA 5
ATOM 9786 C C . GLN A 1 38 ? 124.055 7.230 6.603 1.00 0.00 147 GLN A C 5
ATOM 9787 O O . GLN A 1 38 ? 124.125 6.835 7.766 1.00 0.00 147 GLN A O 5
ATOM 9801 N N . SER A 1 39 ? 123.482 6.542 5.634 1.00 0.00 148 SER A N 5
ATOM 9802 C CA . SER A 1 39 ? 122.881 5.244 5.865 1.00 0.00 148 SER A CA 5
ATOM 9803 C C . SER A 1 39 ? 123.913 4.165 6.167 1.00 0.00 148 SER A C 5
ATOM 9804 O O . SER A 1 39 ? 123.808 3.475 7.181 1.00 0.00 148 SER A O 5
ATOM 9812 N N . LYS A 1 40 ? 124.914 4.013 5.305 1.00 0.00 149 LYS A N 5
ATOM 9813 C CA . LYS A 1 40 ? 125.932 3.002 5.542 1.00 0.00 149 LYS A CA 5
ATOM 9814 C C . LYS A 1 40 ? 126.597 3.279 6.877 1.00 0.00 149 LYS A C 5
ATOM 9815 O O . LYS A 1 40 ? 126.993 2.365 7.598 1.00 0.00 149 LYS A O 5
ATOM 9834 N N . GLU A 1 41 ? 126.696 4.562 7.197 1.00 0.00 150 GLU A N 5
ATOM 9835 C CA . GLU A 1 41 ? 127.293 4.998 8.446 1.00 0.00 150 GLU A CA 5
ATOM 9836 C C . GLU A 1 41 ? 126.565 4.356 9.630 1.00 0.00 150 GLU A C 5
ATOM 9837 O O . GLU A 1 41 ? 127.185 3.967 10.619 1.00 0.00 150 GLU A O 5
ATOM 9849 N N . LYS A 1 42 ? 125.237 4.270 9.521 1.00 0.00 151 LYS A N 5
ATOM 9850 C CA . LYS A 1 42 ? 124.403 3.697 10.578 1.00 0.00 151 LYS A CA 5
ATOM 9851 C C . LYS A 1 42 ? 124.325 2.171 10.510 1.00 0.00 151 LYS A C 5
ATOM 9852 O O . LYS A 1 42 ? 124.178 1.512 11.538 1.00 0.00 151 LYS A O 5
ATOM 9871 N N . THR A 1 43 ? 124.415 1.608 9.309 1.00 0.00 152 THR A N 5
ATOM 9872 C CA . THR A 1 43 ? 124.337 0.161 9.149 1.00 0.00 152 THR A CA 5
ATOM 9873 C C . THR A 1 43 ? 125.636 -0.472 9.594 1.00 0.00 152 THR A C 5
ATOM 9874 O O . THR A 1 43 ? 125.846 -1.677 9.454 1.00 0.00 152 THR A O 5
ATOM 9885 N N . ALA A 1 44 ? 126.513 0.371 10.104 1.00 0.00 153 ALA A N 5
ATOM 9886 C CA . ALA A 1 44 ? 127.819 -0.056 10.551 1.00 0.00 153 ALA A CA 5
ATOM 9887 C C . ALA A 1 44 ? 127.769 -1.278 11.472 1.00 0.00 153 ALA A C 5
ATOM 9888 O O . ALA A 1 44 ? 128.543 -2.218 11.294 1.00 0.00 153 ALA A O 5
ATOM 9895 N N . SER A 1 45 ? 126.896 -1.250 12.488 1.00 0.00 154 SER A N 5
ATOM 9896 C CA . SER A 1 45 ? 126.820 -2.353 13.456 1.00 0.00 154 SER A CA 5
ATOM 9897 C C . SER A 1 45 ? 125.495 -3.125 13.432 1.00 0.00 154 SER A C 5
ATOM 9898 O O . SER A 1 45 ? 125.251 -3.942 14.319 1.00 0.00 154 SER A O 5
ATOM 9906 N N . TYR A 1 46 ? 124.645 -2.901 12.434 1.00 0.00 155 TYR A N 5
ATOM 9907 C CA . TYR A 1 46 ? 123.379 -3.636 12.367 1.00 0.00 155 TYR A CA 5
ATOM 9908 C C . TYR A 1 46 ? 123.634 -5.133 12.409 1.00 0.00 155 TYR A C 5
ATOM 9909 O O . TYR A 1 46 ? 124.496 -5.655 11.702 1.00 0.00 155 TYR A O 5
ATOM 9927 N N . THR A 1 47 ? 122.876 -5.811 13.255 1.00 0.00 156 THR A N 5
ATOM 9928 C CA . THR A 1 47 ? 122.998 -7.253 13.428 1.00 0.00 156 THR A CA 5
ATOM 9929 C C . THR A 1 47 ? 121.833 -7.976 12.771 1.00 0.00 156 THR A C 5
ATOM 9930 O O . THR A 1 47 ? 120.935 -7.349 12.211 1.00 0.00 156 THR A O 5
ATOM 9941 N N . LYS A 1 48 ? 121.856 -9.299 12.845 1.00 0.00 157 LYS A N 5
ATOM 9942 C CA . LYS A 1 48 ? 120.803 -10.108 12.255 1.00 0.00 157 LYS A CA 5
ATOM 9943 C C . LYS A 1 48 ? 119.445 -9.779 12.858 1.00 0.00 157 LYS A C 5
ATOM 9944 O O . LYS A 1 48 ? 118.424 -9.848 12.176 1.00 0.00 157 LYS A O 5
ATOM 9963 N N . GLU A 1 49 ? 119.432 -9.439 14.136 1.00 0.00 158 GLU A N 5
ATOM 9964 C CA . GLU A 1 49 ? 118.185 -9.124 14.816 1.00 0.00 158 GLU A CA 5
ATOM 9965 C C . GLU A 1 49 ? 117.555 -7.856 14.283 1.00 0.00 158 GLU A C 5
ATOM 9966 O O . GLU A 1 49 ? 116.394 -7.846 13.872 1.00 0.00 158 GLU A O 5
ATOM 9978 N N . ASP A 1 50 ? 118.335 -6.798 14.270 1.00 0.00 159 ASP A N 5
ATOM 9979 C CA . ASP A 1 50 ? 117.874 -5.526 13.759 1.00 0.00 159 ASP A CA 5
ATOM 9980 C C . ASP A 1 50 ? 117.461 -5.710 12.318 1.00 0.00 159 ASP A C 5
ATOM 9981 O O . ASP A 1 50 ? 116.601 -5.004 11.799 1.00 0.00 159 ASP A O 5
ATOM 9990 N N . TRP A 1 51 ? 118.090 -6.680 11.689 1.00 0.00 160 TRP A N 5
ATOM 9991 C CA . TRP A 1 51 ? 117.797 -6.990 10.291 1.00 0.00 160 TRP A CA 5
ATOM 9992 C C . TRP A 1 51 ? 116.452 -7.707 10.149 1.00 0.00 160 TRP A C 5
ATOM 9993 O O . TRP A 1 51 ? 115.644 -7.353 9.289 1.00 0.00 160 TRP A O 5
ATOM 10014 N N . GLN A 1 52 ? 116.205 -8.700 10.997 1.00 0.00 161 GLN A N 5
ATOM 10015 C CA . GLN A 1 52 ? 114.944 -9.438 10.951 1.00 0.00 161 GLN A CA 5
ATOM 10016 C C . GLN A 1 52 ? 113.774 -8.535 11.315 1.00 0.00 161 GLN A C 5
ATOM 10017 O O . GLN A 1 52 ? 112.681 -8.662 10.762 1.00 0.00 161 GLN A O 5
ATOM 10031 N N . ARG A 1 53 ? 114.009 -7.629 12.254 1.00 0.00 162 ARG A N 5
ATOM 10032 C CA . ARG A 1 53 ? 112.978 -6.708 12.703 1.00 0.00 162 ARG A CA 5
ATOM 10033 C C . ARG A 1 53 ? 112.431 -5.881 11.543 1.00 0.00 162 ARG A C 5
ATOM 10034 O O . ARG A 1 53 ? 111.219 -5.769 11.362 1.00 0.00 162 ARG A O 5
ATOM 10055 N N . ILE A 1 54 ? 113.335 -5.298 10.766 1.00 0.00 163 ILE A N 5
ATOM 10056 C CA . ILE A 1 54 ? 112.952 -4.468 9.629 1.00 0.00 163 ILE A CA 5
ATOM 10057 C C . ILE A 1 54 ? 112.147 -5.243 8.593 1.00 0.00 163 ILE A C 5
ATOM 10058 O O . ILE A 1 54 ? 111.260 -4.684 7.951 1.00 0.00 163 ILE A O 5
ATOM 10074 N N . GLN A 1 55 ? 112.452 -6.522 8.413 1.00 0.00 164 GLN A N 5
ATOM 10075 C CA . GLN A 1 55 ? 111.724 -7.317 7.431 1.00 0.00 164 GLN A CA 5
ATOM 10076 C C . GLN A 1 55 ? 110.267 -7.492 7.857 1.00 0.00 164 GLN A C 5
ATOM 10077 O O . GLN A 1 55 ? 109.357 -7.287 7.054 1.00 0.00 164 GLN A O 5
ATOM 10091 N N . ASP A 1 56 ? 110.039 -7.858 9.115 1.00 0.00 165 ASP A N 5
ATOM 10092 C CA . ASP A 1 56 ? 108.674 -8.034 9.604 1.00 0.00 165 ASP A CA 5
ATOM 10093 C C . ASP A 1 56 ? 107.863 -6.764 9.356 1.00 0.00 165 ASP A C 5
ATOM 10094 O O . ASP A 1 56 ? 106.647 -6.812 9.171 1.00 0.00 165 ASP A O 5
ATOM 10103 N N . GLU A 1 57 ? 108.559 -5.630 9.342 1.00 0.00 166 GLU A N 5
ATOM 10104 C CA . GLU A 1 57 ? 107.915 -4.341 9.103 1.00 0.00 166 GLU A CA 5
ATOM 10105 C C . GLU A 1 57 ? 107.444 -4.243 7.653 1.00 0.00 166 GLU A C 5
ATOM 10106 O O . GLU A 1 57 ? 106.356 -3.738 7.373 1.00 0.00 166 GLU A O 5
ATOM 10118 N N . ALA A 1 58 ? 108.266 -4.735 6.735 1.00 0.00 167 ALA A N 5
ATOM 10119 C CA . ALA A 1 58 ? 107.926 -4.710 5.318 1.00 0.00 167 ALA A CA 5
ATOM 10120 C C . ALA A 1 58 ? 106.860 -5.753 4.996 1.00 0.00 167 ALA A C 5
ATOM 10121 O O . ALA A 1 58 ? 106.112 -5.618 4.025 1.00 0.00 167 ALA A O 5
ATOM 10128 N N . ASP A 1 59 ? 106.792 -6.796 5.817 1.00 0.00 168 ASP A N 5
ATOM 10129 C CA . ASP A 1 59 ? 105.816 -7.859 5.615 1.00 0.00 168 ASP A CA 5
ATOM 10130 C C . ASP A 1 59 ? 104.401 -7.338 5.847 1.00 0.00 168 ASP A C 5
ATOM 10131 O O . ASP A 1 59 ? 103.538 -7.442 4.973 1.00 0.00 168 ASP A O 5
ATOM 10140 N N . GLU A 1 60 ? 104.172 -6.767 7.023 1.00 0.00 169 GLU A N 5
ATOM 10141 C CA . GLU A 1 60 ? 102.865 -6.218 7.357 1.00 0.00 169 GLU A CA 5
ATOM 10142 C C . GLU A 1 60 ? 102.445 -5.198 6.305 1.00 0.00 169 GLU A C 5
ATOM 10143 O O . GLU A 1 60 ? 101.264 -5.065 5.984 1.00 0.00 169 GLU A O 5
ATOM 10155 N N . LEU A 1 61 ? 103.430 -4.475 5.778 1.00 0.00 170 LEU A N 5
ATOM 10156 C CA . LEU A 1 61 ? 103.199 -3.468 4.777 1.00 0.00 170 LEU A CA 5
ATOM 10157 C C . LEU A 1 61 ? 102.590 -4.053 3.500 1.00 0.00 170 LEU A C 5
ATOM 10158 O O . LEU A 1 61 ? 101.803 -3.394 2.827 1.00 0.00 170 LEU A O 5
ATOM 10174 N N . THR A 1 62 ? 102.946 -5.287 3.159 1.00 0.00 171 THR A N 5
ATOM 10175 C CA . THR A 1 62 ? 102.400 -5.908 1.950 1.00 0.00 171 THR A CA 5
ATOM 10176 C C . THR A 1 62 ? 100.940 -6.268 2.120 1.00 0.00 171 THR A C 5
ATOM 10177 O O . THR A 1 62 ? 100.102 -5.861 1.323 1.00 0.00 171 THR A O 5
ATOM 10188 N N . ARG A 1 63 ? 100.619 -7.029 3.139 1.00 0.00 172 ARG A N 5
ATOM 10189 C CA . ARG A 1 63 ? 99.255 -7.419 3.333 1.00 0.00 172 ARG A CA 5
ATOM 10190 C C . ARG A 1 63 ? 98.333 -6.223 3.276 1.00 0.00 172 ARG A C 5
ATOM 10191 O O . ARG A 1 63 ? 97.250 -6.293 2.695 1.00 0.00 172 ARG A O 5
ATOM 10212 N N . ARG A 1 64 ? 98.735 -5.130 3.915 1.00 0.00 173 ARG A N 5
ATOM 10213 C CA . ARG A 1 64 ? 97.891 -3.959 3.949 1.00 0.00 173 ARG A CA 5
ATOM 10214 C C . ARG A 1 64 ? 97.828 -3.277 2.576 1.00 0.00 173 ARG A C 5
ATOM 10215 O O . ARG A 1 64 ? 96.741 -3.063 2.038 1.00 0.00 173 ARG A O 5
ATOM 10236 N N . PHE A 1 65 ? 98.992 -2.961 1.995 1.00 0.00 174 PHE A N 5
ATOM 10237 C CA . PHE A 1 65 ? 99.033 -2.337 0.666 1.00 0.00 174 PHE A CA 5
ATOM 10238 C C . PHE A 1 65 ? 98.305 -3.203 -0.335 1.00 0.00 174 PHE A C 5
ATOM 10239 O O . PHE A 1 65 ? 97.523 -2.726 -1.144 1.00 0.00 174 PHE A O 5
ATOM 10256 N N . VAL A 1 66 ? 98.605 -4.479 -0.299 1.00 0.00 175 VAL A N 5
ATOM 10257 C CA . VAL A 1 66 ? 98.012 -5.411 -1.228 1.00 0.00 175 VAL A CA 5
ATOM 10258 C C . VAL A 1 66 ? 96.501 -5.542 -0.999 1.00 0.00 175 VAL A C 5
ATOM 10259 O O . VAL A 1 66 ? 95.716 -5.502 -1.947 1.00 0.00 175 VAL A O 5
ATOM 10272 N N . ALA A 1 67 ? 96.105 -5.700 0.261 1.00 0.00 176 ALA A N 5
ATOM 10273 C CA . ALA A 1 67 ? 94.690 -5.839 0.623 1.00 0.00 176 ALA A CA 5
ATOM 10274 C C . ALA A 1 67 ? 93.869 -4.640 0.153 1.00 0.00 176 ALA A C 5
ATOM 10275 O O . ALA A 1 67 ? 92.804 -4.792 -0.445 1.00 0.00 176 ALA A O 5
ATOM 10282 N N . LEU A 1 68 ? 94.398 -3.453 0.410 1.00 0.00 177 LEU A N 5
ATOM 10283 C CA . LEU A 1 68 ? 93.742 -2.214 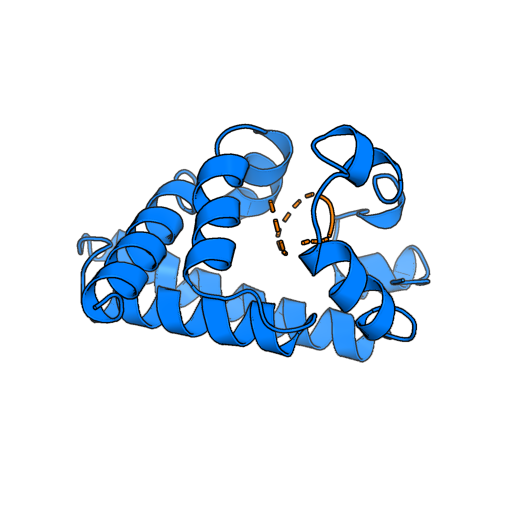-0.003 1.00 0.00 177 LEU A CA 5
ATOM 10284 C C . LEU A 1 68 ? 93.594 -2.187 -1.523 1.00 0.00 177 LEU A C 5
ATOM 10285 O O . LEU A 1 68 ? 92.543 -1.803 -2.037 1.00 0.00 177 LEU A O 5
ATOM 10301 N N . MET A 1 69 ? 94.628 -2.607 -2.247 1.00 0.00 178 MET A N 5
ATOM 10302 C CA . MET A 1 69 ? 94.556 -2.630 -3.708 1.00 0.00 178 MET A CA 5
ATOM 10303 C C . MET A 1 69 ? 93.358 -3.458 -4.166 1.00 0.00 178 MET A C 5
ATOM 10304 O O . MET A 1 69 ? 92.642 -3.071 -5.089 1.00 0.00 178 MET A O 5
ATOM 10318 N N . ASP A 1 70 ? 93.148 -4.601 -3.520 1.00 0.00 179 ASP A N 5
ATOM 10319 C CA . ASP A 1 70 ? 92.040 -5.483 -3.870 1.00 0.00 179 ASP A CA 5
ATOM 10320 C C . ASP A 1 70 ? 90.694 -4.778 -3.733 1.00 0.00 179 ASP A C 5
ATOM 10321 O O . ASP A 1 70 ? 89.770 -5.034 -4.506 1.00 0.00 179 ASP A O 5
ATOM 10330 N N . ALA A 1 71 ? 90.581 -3.899 -2.744 1.00 0.00 180 ALA A N 5
ATOM 10331 C CA . ALA A 1 71 ? 89.337 -3.175 -2.511 1.00 0.00 180 ALA A CA 5
ATOM 10332 C C . ALA A 1 71 ? 88.960 -2.336 -3.726 1.00 0.00 180 ALA A C 5
ATOM 10333 O O . ALA A 1 71 ? 87.806 -1.941 -3.885 1.00 0.00 180 ALA A O 5
ATOM 10340 N N . GLY A 1 72 ? 89.936 -2.076 -4.588 1.00 0.00 181 GLY A N 5
ATOM 10341 C CA . GLY A 1 72 ? 89.679 -1.296 -5.783 1.00 0.00 181 GLY A CA 5
ATOM 10342 C C . GLY A 1 72 ? 89.662 0.194 -5.517 1.00 0.00 181 GLY A C 5
ATOM 10343 O O . GLY A 1 72 ? 88.985 0.948 -6.215 1.00 0.00 181 GLY A O 5
ATOM 10347 N N . GLU A 1 73 ? 90.417 0.623 -4.511 1.00 0.00 182 GLU A N 5
ATOM 10348 C CA . GLU A 1 73 ? 90.491 2.037 -4.166 1.00 0.00 182 GLU A CA 5
ATOM 10349 C C . GLU A 1 73 ? 91.727 2.672 -4.807 1.00 0.00 182 GLU A C 5
ATOM 10350 O O . GLU A 1 73 ? 92.779 2.037 -4.880 1.00 0.00 182 GLU A O 5
ATOM 10362 N N . PRO A 1 74 ? 91.629 3.925 -5.304 1.00 0.00 183 PRO A N 5
ATOM 10363 C CA . PRO A 1 74 ? 92.767 4.587 -5.945 1.00 0.00 183 PRO A CA 5
ATOM 10364 C C . PRO A 1 74 ? 93.955 4.743 -5.005 1.00 0.00 183 PRO A C 5
ATOM 10365 O O . PRO A 1 74 ? 93.810 4.780 -3.786 1.00 0.00 183 PRO A O 5
ATOM 10376 N N . ALA A 1 75 ? 95.133 4.800 -5.607 1.00 0.00 184 ALA A N 5
ATOM 10377 C CA . ALA A 1 75 ? 96.387 4.911 -4.875 1.00 0.00 184 ALA A CA 5
ATOM 10378 C C . ALA A 1 75 ? 96.525 6.242 -4.143 1.00 0.00 184 ALA A C 5
ATOM 10379 O O . ALA A 1 75 ? 97.265 6.330 -3.162 1.00 0.00 184 ALA A O 5
ATOM 10386 N N . ASP A 1 76 ? 95.817 7.276 -4.591 1.00 0.00 185 ASP A N 5
ATOM 10387 C CA . ASP A 1 76 ? 95.889 8.575 -3.930 1.00 0.00 185 ASP A CA 5
ATOM 10388 C C . ASP A 1 76 ? 94.822 8.667 -2.852 1.00 0.00 185 ASP A C 5
ATOM 10389 O O . ASP A 1 76 ? 94.499 9.748 -2.362 1.00 0.00 185 ASP A O 5
ATOM 10398 N N . SER A 1 77 ? 94.287 7.512 -2.483 1.00 0.00 186 SER A N 5
ATOM 10399 C CA . SER A 1 77 ? 93.266 7.428 -1.459 1.00 0.00 186 SER A CA 5
ATOM 10400 C C . SER A 1 77 ? 93.894 7.581 -0.080 1.00 0.00 186 SER A C 5
ATOM 10401 O O . SER A 1 77 ? 95.086 7.340 0.096 1.00 0.00 186 SER A O 5
ATOM 10409 N N . GLU A 1 78 ? 93.093 7.992 0.888 1.00 0.00 187 GLU A N 5
ATOM 10410 C CA . GLU A 1 78 ? 93.586 8.185 2.247 1.00 0.00 187 GLU A CA 5
ATOM 10411 C C . GLU A 1 78 ? 94.368 6.962 2.718 1.00 0.00 187 GLU A C 5
ATOM 10412 O O . GLU A 1 78 ? 95.528 7.065 3.111 1.00 0.00 187 GLU A O 5
ATOM 10424 N N . GLY A 1 79 ? 93.721 5.807 2.675 1.00 0.00 188 GLY A N 5
ATOM 10425 C CA . GLY A 1 79 ? 94.365 4.580 3.102 1.00 0.00 188 GLY A CA 5
ATOM 10426 C C . GLY A 1 79 ? 95.628 4.277 2.321 1.00 0.00 188 GLY A C 5
ATOM 10427 O O . GLY A 1 79 ? 96.623 3.832 2.892 1.00 0.00 188 GLY A O 5
ATOM 10431 N N . ALA A 1 80 ? 95.585 4.497 1.011 1.00 0.00 189 ALA A N 5
ATOM 10432 C CA . ALA A 1 80 ? 96.731 4.222 0.151 1.00 0.00 189 ALA A CA 5
ATOM 10433 C C . ALA A 1 80 ? 97.864 5.225 0.361 1.00 0.00 189 ALA A C 5
ATOM 10434 O O . ALA A 1 80 ? 99.010 4.832 0.580 1.00 0.00 189 ALA A O 5
ATOM 10441 N N . MET A 1 81 ? 97.551 6.519 0.295 1.00 0.00 190 MET A N 5
ATOM 10442 C CA . MET A 1 81 ? 98.576 7.541 0.484 1.00 0.00 190 MET A CA 5
ATOM 10443 C C . MET A 1 81 ? 99.162 7.416 1.887 1.00 0.00 190 MET A C 5
ATOM 10444 O O . MET A 1 81 ? 100.379 7.451 2.065 1.00 0.00 190 MET A O 5
ATOM 10458 N N . ASP A 1 82 ? 98.294 7.235 2.883 1.00 0.00 191 ASP A N 5
ATOM 10459 C CA . ASP A 1 82 ? 98.755 7.066 4.255 1.00 0.00 191 ASP A CA 5
ATOM 10460 C C . ASP A 1 82 ? 99.707 5.880 4.309 1.00 0.00 191 ASP A C 5
ATOM 10461 O O . ASP A 1 82 ? 100.726 5.912 4.993 1.00 0.00 191 ASP A O 5
ATOM 10470 N N . ALA A 1 83 ? 99.385 4.856 3.529 1.00 0.00 192 ALA A N 5
ATOM 10471 C CA . ALA A 1 83 ? 100.230 3.675 3.432 1.00 0.00 192 ALA A CA 5
ATOM 10472 C C . ALA A 1 83 ? 101.641 4.108 3.079 1.00 0.00 192 ALA A C 5
ATOM 10473 O O . ALA A 1 83 ? 102.607 3.665 3.692 1.00 0.00 192 ALA A O 5
ATOM 10480 N N . ALA A 1 84 ? 101.760 4.990 2.099 1.00 0.00 193 ALA A N 5
ATOM 10481 C CA . ALA A 1 84 ? 103.069 5.474 1.710 1.00 0.00 193 ALA A CA 5
ATOM 10482 C C . ALA A 1 84 ? 103.755 6.085 2.925 1.00 0.00 193 ALA A C 5
ATOM 10483 O O . ALA A 1 84 ? 104.951 5.891 3.132 1.00 0.00 193 ALA A O 5
ATOM 10490 N N . GLU A 1 85 ? 102.989 6.787 3.755 1.00 0.00 194 GLU A N 5
ATOM 10491 C CA . GLU A 1 85 ? 103.551 7.372 4.961 1.00 0.00 194 GLU A CA 5
ATOM 10492 C C . GLU A 1 85 ? 104.171 6.255 5.790 1.00 0.00 194 GLU A C 5
ATOM 10493 O O . GLU A 1 85 ? 105.166 6.455 6.487 1.00 0.00 194 GLU A O 5
ATOM 10505 N N . ASP A 1 86 ? 103.579 5.062 5.682 1.00 0.00 195 ASP A N 5
ATOM 10506 C CA . ASP A 1 86 ? 104.081 3.897 6.393 1.00 0.00 195 ASP A CA 5
ATOM 10507 C C . ASP A 1 86 ? 105.373 3.430 5.739 1.00 0.00 195 ASP A C 5
ATOM 10508 O O . ASP A 1 86 ? 106.365 3.164 6.412 1.00 0.00 195 ASP A O 5
ATOM 10517 N N . HIS A 1 87 ? 105.358 3.353 4.414 1.00 0.00 196 HIS A N 5
ATOM 10518 C CA . HIS A 1 87 ? 106.523 2.946 3.660 1.00 0.00 196 HIS A CA 5
ATOM 10519 C C . HIS A 1 87 ? 107.672 3.899 3.953 1.00 0.00 196 HIS A C 5
ATOM 10520 O O . HIS A 1 87 ? 108.842 3.528 3.914 1.00 0.00 196 HIS A O 5
ATOM 10534 N N . ARG A 1 88 ? 107.293 5.147 4.210 1.00 0.00 197 ARG A N 5
ATOM 10535 C CA . ARG A 1 88 ? 108.227 6.233 4.478 1.00 0.00 197 ARG A CA 5
ATOM 10536 C C . ARG A 1 88 ? 108.959 6.068 5.809 1.00 0.00 197 ARG A C 5
ATOM 10537 O O . ARG A 1 88 ? 110.177 5.891 5.838 1.00 0.00 197 ARG A O 5
ATOM 10558 N N . GLN A 1 89 ? 108.224 6.164 6.909 1.00 0.00 198 GLN A N 5
ATOM 10559 C CA . GLN A 1 89 ? 108.826 6.058 8.233 1.00 0.00 198 GLN A CA 5
ATOM 10560 C C . GLN A 1 89 ? 109.639 4.775 8.379 1.00 0.00 198 GLN A C 5
ATOM 10561 O O . GLN A 1 89 ? 110.616 4.738 9.123 1.00 0.00 198 GLN A O 5
ATOM 10575 N N . GLY A 1 90 ? 109.230 3.722 7.678 1.00 0.00 199 GLY A N 5
ATOM 10576 C CA . GLY A 1 90 ? 109.934 2.454 7.764 1.00 0.00 199 GLY A CA 5
ATOM 10577 C C . GLY A 1 90 ? 111.327 2.495 7.161 1.00 0.00 199 GLY A C 5
ATOM 10578 O O . GLY A 1 90 ? 112.278 1.999 7.763 1.00 0.00 199 GLY A O 5
ATOM 10582 N N . ILE A 1 91 ? 111.452 3.086 5.975 1.00 0.00 200 ILE A N 5
ATOM 10583 C CA . ILE A 1 91 ? 112.747 3.182 5.303 1.00 0.00 200 ILE A CA 5
ATOM 10584 C C . ILE A 1 91 ? 113.611 4.277 5.929 1.00 0.00 200 ILE A C 5
ATOM 10585 O O . ILE A 1 91 ? 114.829 4.295 5.766 1.00 0.00 200 ILE A O 5
ATOM 10601 N N . ALA A 1 92 ? 112.959 5.190 6.643 1.00 0.00 201 ALA A N 5
ATOM 10602 C CA . ALA A 1 92 ? 113.638 6.307 7.298 1.00 0.00 201 ALA A CA 5
ATOM 10603 C C . ALA A 1 92 ? 114.487 5.884 8.502 1.00 0.00 201 ALA A C 5
ATOM 10604 O O . ALA A 1 92 ? 115.693 6.128 8.543 1.00 0.00 201 ALA A O 5
ATOM 10611 N N . ARG A 1 93 ? 113.830 5.296 9.498 1.00 0.00 202 ARG A N 5
ATOM 10612 C CA . ARG A 1 93 ? 114.479 4.879 10.740 1.00 0.00 202 ARG A CA 5
ATOM 10613 C C . ARG A 1 93 ? 115.244 3.571 10.602 1.00 0.00 202 ARG A C 5
ATOM 10614 O O . ARG A 1 93 ? 115.986 3.186 11.507 1.00 0.00 202 ARG A O 5
ATOM 10635 N N . ASN A 1 94 ? 115.045 2.869 9.500 1.00 0.00 203 ASN A N 5
ATOM 10636 C CA . ASN A 1 94 ? 115.706 1.586 9.299 1.00 0.00 203 ASN A CA 5
ATOM 10637 C C . ASN A 1 94 ? 116.985 1.714 8.483 1.00 0.00 203 ASN A C 5
ATOM 10638 O O . ASN A 1 94 ? 117.708 0.735 8.304 1.00 0.00 203 ASN A O 5
ATOM 10649 N N . HIS A 1 95 ? 117.264 2.910 7.978 1.00 0.00 204 HIS A N 5
ATOM 10650 C CA . HIS A 1 95 ? 118.462 3.113 7.175 1.00 0.00 204 HIS A CA 5
ATOM 10651 C C . HIS A 1 95 ? 119.046 4.513 7.335 1.00 0.00 204 HIS A C 5
ATOM 10652 O O . HIS A 1 95 ? 120.260 4.659 7.452 1.00 0.00 204 HIS A O 5
ATOM 10666 N N . TYR A 1 96 ? 118.207 5.549 7.331 1.00 0.00 205 TYR A N 5
ATOM 10667 C CA . TYR A 1 96 ? 118.668 6.915 7.460 1.00 0.00 205 TYR A CA 5
ATOM 10668 C C . TYR A 1 96 ? 117.439 7.799 7.518 1.00 0.00 205 TYR A C 5
ATOM 10669 O O . TYR A 1 96 ? 116.559 7.677 6.669 1.00 0.00 205 TYR A O 5
ATOM 10687 N N . ASP A 1 97 ? 117.360 8.674 8.497 1.00 0.00 206 ASP A N 5
ATOM 10688 C CA . ASP A 1 97 ? 116.204 9.550 8.609 1.00 0.00 206 ASP A CA 5
ATOM 10689 C C . ASP A 1 97 ? 115.807 10.081 7.231 1.00 0.00 206 ASP A C 5
ATOM 10690 O O . ASP A 1 97 ? 116.253 11.148 6.807 1.00 0.00 206 ASP A O 5
ATOM 10699 N N . CYS A 1 98 ? 114.988 9.300 6.527 1.00 0.00 207 CYS A N 5
ATOM 10700 C CA . CYS A 1 98 ? 114.544 9.648 5.180 1.00 0.00 207 CYS A CA 5
ATOM 10701 C C . CYS A 1 98 ? 113.453 10.711 5.194 1.00 0.00 207 CYS A C 5
ATOM 10702 O O . CYS A 1 98 ? 112.597 10.735 6.080 1.00 0.00 207 CYS A O 5
ATOM 10710 N N . GLY A 1 99 ? 113.488 11.580 4.187 1.00 0.00 208 GLY A N 5
ATOM 10711 C CA . GLY A 1 99 ? 112.499 12.637 4.064 1.00 0.00 208 GLY A CA 5
ATOM 10712 C C . GLY A 1 99 ? 111.519 12.359 2.942 1.00 0.00 208 GLY A C 5
ATOM 10713 O O . GLY A 1 99 ? 111.664 11.373 2.218 1.00 0.00 208 GLY A O 5
ATOM 10717 N N . TYR A 1 100 ? 110.516 13.215 2.796 1.00 0.00 209 TYR A N 5
ATOM 10718 C CA . TYR A 1 100 ? 109.515 13.036 1.751 1.00 0.00 209 TYR A CA 5
ATOM 10719 C C . TYR A 1 100 ? 110.126 13.186 0.360 1.00 0.00 209 TYR A C 5
ATOM 10720 O O . TYR A 1 100 ? 109.814 12.418 -0.549 1.00 0.00 209 TYR A O 5
ATOM 10738 N N . GLU A 1 101 ? 110.999 14.176 0.198 1.00 0.00 210 GLU A N 5
ATOM 10739 C CA . GLU A 1 101 ? 111.647 14.414 -1.088 1.00 0.00 210 GLU A CA 5
ATOM 10740 C C . GLU A 1 101 ? 112.527 13.232 -1.491 1.00 0.00 210 GLU A C 5
ATOM 10741 O O . GLU A 1 101 ? 112.580 12.854 -2.664 1.00 0.00 210 GLU A O 5
ATOM 10753 N N . MET A 1 102 ? 113.189 12.628 -0.510 1.00 0.00 211 MET A N 5
ATOM 10754 C CA . MET A 1 102 ? 114.032 11.467 -0.772 1.00 0.00 211 MET A CA 5
ATOM 10755 C C . MET A 1 102 ? 113.149 10.271 -1.078 1.00 0.00 211 MET A C 5
ATOM 10756 O O . MET A 1 102 ? 113.441 9.463 -1.959 1.00 0.00 211 MET A O 5
ATOM 10770 N N . HIS A 1 103 ? 112.059 10.179 -0.326 1.00 0.00 212 HIS A N 5
ATOM 10771 C CA . HIS A 1 103 ? 111.100 9.094 -0.484 1.00 0.00 212 HIS A CA 5
ATOM 10772 C C . HIS A 1 103 ? 110.625 8.993 -1.931 1.00 0.00 212 HIS A C 5
ATOM 10773 O O . HIS A 1 103 ? 110.348 7.903 -2.429 1.00 0.00 212 HIS A O 5
ATOM 10787 N N . THR A 1 104 ? 110.495 10.134 -2.592 1.00 0.00 213 THR A N 5
ATOM 10788 C CA . THR A 1 104 ? 110.023 10.181 -3.970 1.00 0.00 213 THR A CA 5
ATOM 10789 C C . THR A 1 104 ? 111.052 9.626 -4.948 1.00 0.00 213 THR A C 5
ATOM 10790 O O . THR A 1 104 ? 110.735 8.789 -5.792 1.00 0.00 213 THR A O 5
ATOM 10801 N N . CYS A 1 105 ? 112.286 10.115 -4.835 1.00 0.00 214 CYS A N 5
ATOM 10802 C CA . CYS A 1 105 ? 113.364 9.684 -5.720 1.00 0.00 214 CYS A CA 5
ATOM 10803 C C . CYS A 1 105 ? 113.492 8.169 -5.713 1.00 0.00 214 CYS A C 5
ATOM 10804 O O . CYS A 1 105 ? 113.568 7.536 -6.766 1.00 0.00 214 CYS A O 5
ATOM 10811 N N . LEU A 1 106 ? 113.496 7.593 -4.523 1.00 0.00 215 LEU A N 5
ATOM 10812 C CA . LEU A 1 106 ? 113.594 6.151 -4.377 1.00 0.00 215 LEU A CA 5
ATOM 10813 C C . LEU A 1 106 ? 112.373 5.456 -4.976 1.00 0.00 215 LEU A C 5
ATOM 10814 O O . LEU A 1 106 ? 112.495 4.495 -5.721 1.00 0.00 215 LEU A O 5
ATOM 10830 N N . GLY A 1 107 ? 111.197 5.951 -4.637 1.00 0.00 216 GLY A N 5
ATOM 10831 C CA . GLY A 1 107 ? 109.960 5.365 -5.134 1.00 0.00 216 GLY A CA 5
ATOM 10832 C C . GLY A 1 107 ? 109.952 5.099 -6.635 1.00 0.00 216 GLY A C 5
ATOM 10833 O O . GLY A 1 107 ? 109.455 4.064 -7.078 1.00 0.00 216 GLY A O 5
ATOM 10837 N N . GLU A 1 108 ? 110.473 6.037 -7.421 1.00 0.00 217 GLU A N 5
ATOM 10838 C CA . GLU A 1 108 ? 110.494 5.898 -8.881 1.00 0.00 217 GLU A CA 5
ATOM 10839 C C . GLU A 1 108 ? 111.753 5.201 -9.403 1.00 0.00 217 GLU A C 5
ATOM 10840 O O . GLU A 1 108 ? 111.723 4.640 -10.498 1.00 0.00 217 GLU A O 5
ATOM 10852 N N . MET A 1 109 ? 112.843 5.193 -8.650 1.00 0.00 218 MET A N 5
ATOM 10853 C CA . MET A 1 109 ? 114.041 4.501 -9.126 1.00 0.00 218 MET A CA 5
ATOM 10854 C C . MET A 1 109 ? 113.787 2.990 -9.096 1.00 0.00 218 MET A C 5
ATOM 10855 O O . MET A 1 109 ? 114.562 2.199 -9.633 1.00 0.00 218 MET A O 5
ATOM 10869 N N . TYR A 1 110 ? 112.673 2.618 -8.463 1.00 0.00 219 TYR A N 5
ATOM 10870 C CA . TYR A 1 110 ? 112.246 1.221 -8.336 1.00 0.00 219 TYR A CA 5
ATOM 10871 C C . TYR A 1 110 ? 111.764 0.658 -9.671 1.00 0.00 219 TYR A C 5
ATOM 10872 O O . TYR A 1 110 ? 112.090 -0.472 -10.035 1.00 0.00 219 TYR A O 5
ATOM 10890 N N . VAL A 1 111 ? 110.986 1.456 -10.394 1.00 0.00 220 VAL A N 5
ATOM 10891 C CA . VAL A 1 111 ? 110.454 1.043 -11.686 1.00 0.00 220 VAL A CA 5
ATOM 10892 C C . VAL A 1 111 ? 111.521 1.117 -12.770 1.00 0.00 220 VAL A C 5
ATOM 10893 O O . VAL A 1 111 ? 111.443 0.422 -13.784 1.00 0.00 220 VAL A O 5
ATOM 10906 N N . SER A 1 112 ? 112.514 1.970 -12.549 1.00 0.00 221 SER A N 5
ATOM 10907 C CA . SER A 1 112 ? 113.599 2.148 -13.505 1.00 0.00 221 SER A CA 5
ATOM 10908 C C . SER A 1 112 ? 114.411 0.868 -13.665 1.00 0.00 221 SER A C 5
ATOM 10909 O O . SER A 1 112 ? 115.372 0.829 -14.434 1.00 0.00 221 SER A O 5
ATOM 10917 N N . ASP A 1 113 ? 114.027 -0.180 -12.939 1.00 0.00 222 ASP A N 5
ATOM 10918 C CA . ASP A 1 113 ? 114.737 -1.454 -13.019 1.00 0.00 222 ASP A CA 5
ATOM 10919 C C . ASP A 1 113 ? 113.795 -2.637 -12.817 1.00 0.00 222 ASP A C 5
ATOM 10920 O O . ASP A 1 113 ? 113.110 -2.745 -11.800 1.00 0.00 222 ASP A O 5
ATOM 10929 N N . GLU A 1 114 ? 113.787 -3.527 -13.803 1.00 0.00 223 GLU A N 5
ATOM 10930 C CA . GLU A 1 114 ? 112.959 -4.729 -13.778 1.00 0.00 223 GLU A CA 5
ATOM 10931 C C . GLU A 1 114 ? 113.458 -5.742 -12.753 1.00 0.00 223 GLU A C 5
ATOM 10932 O O . GLU A 1 114 ? 112.652 -6.446 -12.145 1.00 0.00 223 GLU A O 5
ATOM 10944 N N . ARG A 1 115 ? 114.761 -5.823 -12.540 1.00 0.00 224 ARG A N 5
ATOM 10945 C CA . ARG A 1 115 ? 115.278 -6.768 -11.560 1.00 0.00 224 ARG A CA 5
ATOM 10946 C C . ARG A 1 115 ? 114.609 -6.484 -10.213 1.00 0.00 224 ARG A C 5
ATOM 10947 O O . ARG A 1 115 ? 114.067 -7.379 -9.565 1.00 0.00 224 ARG A O 5
ATOM 10968 N N . PHE A 1 116 ? 114.609 -5.209 -9.838 1.00 0.00 225 PHE A N 5
ATOM 10969 C CA . PHE A 1 116 ? 113.968 -4.745 -8.609 1.00 0.00 225 PHE A CA 5
ATOM 10970 C C . PHE A 1 116 ? 112.482 -5.089 -8.589 1.00 0.00 225 PHE A C 5
ATOM 10971 O O . PHE A 1 116 ? 111.977 -5.657 -7.623 1.00 0.00 225 PHE A O 5
ATOM 10988 N N . THR A 1 117 ? 111.785 -4.713 -9.652 1.00 0.00 226 THR A N 5
ATOM 10989 C CA . THR A 1 117 ? 110.348 -4.940 -9.766 1.00 0.00 226 THR A CA 5
ATOM 10990 C C . THR A 1 117 ? 109.964 -6.397 -9.509 1.00 0.00 226 THR A C 5
ATOM 10991 O O . THR A 1 117 ? 109.128 -6.680 -8.657 1.00 0.00 226 THR A O 5
ATOM 11002 N N . ARG A 1 118 ? 110.560 -7.317 -10.261 1.00 0.00 227 ARG A N 5
ATOM 11003 C CA . ARG A 1 118 ? 110.250 -8.738 -10.112 1.00 0.00 227 ARG A CA 5
ATOM 11004 C C . ARG A 1 118 ? 110.497 -9.209 -8.684 1.00 0.00 227 ARG A C 5
ATOM 11005 O O . ARG A 1 118 ? 109.747 -10.027 -8.145 1.00 0.00 227 ARG A O 5
ATOM 11026 N N . ASN A 1 119 ? 111.535 -8.666 -8.064 1.00 0.00 228 ASN A N 5
ATOM 11027 C CA . ASN A 1 119 ? 111.859 -9.022 -6.693 1.00 0.00 228 ASN A CA 5
ATOM 11028 C C . ASN A 1 119 ? 110.877 -8.356 -5.743 1.00 0.00 228 ASN A C 5
ATOM 11029 O O . ASN A 1 119 ? 110.472 -8.940 -4.737 1.00 0.00 228 ASN A O 5
ATOM 11040 N N . ILE A 1 120 ? 110.488 -7.132 -6.080 1.00 0.00 229 ILE A N 5
ATOM 11041 C CA . ILE A 1 120 ? 109.538 -6.385 -5.270 1.00 0.00 229 ILE A CA 5
ATOM 11042 C C . ILE A 1 120 ? 108.109 -6.870 -5.494 1.00 0.00 229 ILE A C 5
ATOM 11043 O O . ILE A 1 120 ? 107.359 -7.067 -4.539 1.00 0.00 229 ILE A O 5
ATOM 11059 N N . ASP A 1 121 ? 107.728 -7.053 -6.758 1.00 0.00 230 ASP A N 5
ATOM 11060 C CA . ASP A 1 121 ? 106.376 -7.501 -7.081 1.00 0.00 230 ASP A CA 5
ATOM 11061 C C . ASP A 1 121 ? 106.159 -8.950 -6.683 1.00 0.00 230 ASP A C 5
ATOM 11062 O O . ASP A 1 121 ? 105.027 -9.432 -6.699 1.00 0.00 230 ASP A O 5
ATOM 11071 N N . ALA A 1 122 ? 107.223 -9.639 -6.287 1.00 0.00 231 ALA A N 5
ATOM 11072 C CA . ALA A 1 122 ? 107.080 -11.018 -5.847 1.00 0.00 231 ALA A CA 5
ATOM 11073 C C . ALA A 1 122 ? 105.809 -11.153 -5.009 1.00 0.00 231 ALA A C 5
ATOM 11074 O O . ALA A 1 122 ? 105.198 -12.221 -4.944 1.00 0.00 231 ALA A O 5
ATOM 11081 N N . ALA A 1 123 ? 105.420 -10.043 -4.371 1.00 0.00 232 ALA A N 5
ATOM 11082 C CA . ALA A 1 123 ? 104.222 -10.005 -3.533 1.00 0.00 232 ALA A CA 5
ATOM 11083 C C . ALA A 1 123 ? 102.970 -9.713 -4.356 1.00 0.00 232 ALA A C 5
ATOM 11084 O O . ALA A 1 123 ? 101.906 -10.271 -4.085 1.00 0.00 232 ALA A O 5
ATOM 11091 N N . LYS A 1 124 ? 103.101 -8.871 -5.383 1.00 0.00 233 LYS A N 5
ATOM 11092 C CA . LYS A 1 124 ? 101.971 -8.558 -6.253 1.00 0.00 233 LYS A CA 5
ATOM 11093 C C . LYS A 1 124 ? 102.416 -7.646 -7.395 1.00 0.00 233 LYS A C 5
ATOM 11094 O O . LYS A 1 124 ? 103.297 -6.808 -7.213 1.00 0.00 233 LYS A O 5
ATOM 11113 N N . PRO A 1 125 ? 101.821 -7.793 -8.591 1.00 0.00 234 PRO A N 5
ATOM 11114 C CA . PRO A 1 125 ? 102.176 -6.973 -9.755 1.00 0.00 234 PRO A CA 5
ATOM 11115 C C . PRO A 1 125 ? 101.587 -5.565 -9.690 1.00 0.00 234 PRO A C 5
ATOM 11116 O O . PRO A 1 125 ? 100.445 -5.376 -9.272 1.00 0.00 234 PRO A O 5
ATOM 11127 N N . GLY A 1 126 ? 102.372 -4.581 -10.132 1.00 0.00 235 GLY A N 5
ATOM 11128 C CA . GLY A 1 126 ? 101.915 -3.202 -10.144 1.00 0.00 235 GLY A CA 5
ATOM 11129 C C . GLY A 1 126 ? 102.143 -2.466 -8.836 1.00 0.00 235 GLY A C 5
ATOM 11130 O O . GLY A 1 126 ? 101.918 -1.258 -8.760 1.00 0.00 235 GLY A O 5
ATOM 11134 N N . LEU A 1 127 ? 102.563 -3.181 -7.796 1.00 0.00 236 LEU A N 5
ATOM 11135 C CA . LEU A 1 127 ? 102.779 -2.549 -6.499 1.00 0.00 236 LEU A CA 5
ATOM 11136 C C . LEU A 1 127 ? 103.723 -1.355 -6.611 1.00 0.00 236 LEU A C 5
ATOM 11137 O O . LEU A 1 127 ? 103.505 -0.320 -5.984 1.00 0.00 236 LEU A O 5
ATOM 11153 N N . ALA A 1 128 ? 104.779 -1.520 -7.398 1.00 0.00 237 ALA A N 5
ATOM 11154 C CA . ALA A 1 128 ? 105.785 -0.479 -7.588 1.00 0.00 237 ALA A CA 5
ATOM 11155 C C . ALA A 1 128 ? 105.171 0.824 -8.101 1.00 0.00 237 ALA A C 5
ATOM 11156 O O . ALA A 1 128 ? 105.442 1.899 -7.567 1.00 0.00 237 ALA A O 5
ATOM 11163 N N . ALA A 1 129 ? 104.348 0.732 -9.132 1.00 0.00 238 ALA A N 5
ATOM 11164 C CA . ALA A 1 129 ? 103.706 1.919 -9.689 1.00 0.00 238 ALA A CA 5
ATOM 11165 C C . ALA A 1 129 ? 102.710 2.519 -8.695 1.00 0.00 238 ALA A C 5
ATOM 11166 O O . ALA A 1 129 ? 102.596 3.741 -8.561 1.00 0.00 238 ALA A O 5
ATOM 11173 N N . TYR A 1 130 ? 101.984 1.639 -8.015 1.00 0.00 239 TYR A N 5
ATOM 11174 C CA . TYR A 1 130 ? 100.972 2.029 -7.041 1.00 0.00 239 TYR A CA 5
ATOM 11175 C C . TYR A 1 130 ? 101.576 2.770 -5.848 1.00 0.00 239 TYR A C 5
ATOM 11176 O O . TYR A 1 130 ? 100.955 3.664 -5.277 1.00 0.00 239 TYR A O 5
ATOM 11194 N N . MET A 1 131 ? 102.782 2.367 -5.459 1.00 0.00 240 MET A N 5
ATOM 11195 C CA . MET A 1 131 ? 103.459 2.970 -4.316 1.00 0.00 240 MET A CA 5
ATOM 11196 C C . MET A 1 131 ? 103.971 4.375 -4.609 1.00 0.00 240 MET A C 5
ATOM 11197 O O . MET A 1 131 ? 103.737 5.292 -3.826 1.00 0.00 240 MET A O 5
ATOM 11211 N N . ARG A 1 132 ? 104.705 4.549 -5.708 1.00 0.00 241 ARG A N 5
ATOM 11212 C CA . ARG A 1 132 ? 105.264 5.860 -6.007 1.00 0.00 241 ARG A CA 5
ATOM 11213 C C . ARG A 1 132 ? 104.198 6.937 -5.985 1.00 0.00 241 ARG A C 5
ATOM 11214 O O . ARG A 1 132 ? 104.373 7.988 -5.381 1.00 0.00 241 ARG A O 5
ATOM 11235 N N . ASP A 1 133 ? 103.101 6.666 -6.673 1.00 0.00 242 ASP A N 5
ATOM 11236 C CA . ASP A 1 133 ? 102.005 7.619 -6.754 1.00 0.00 242 ASP A CA 5
ATOM 11237 C C . ASP A 1 133 ? 101.490 7.936 -5.359 1.00 0.00 242 ASP A C 5
ATOM 11238 O O . ASP A 1 133 ? 101.222 9.092 -5.031 1.00 0.00 242 ASP A O 5
ATOM 11247 N N . ALA A 1 134 ? 101.391 6.906 -4.529 1.00 0.00 243 ALA A N 5
ATOM 11248 C CA . ALA A 1 134 ? 100.952 7.081 -3.155 1.00 0.00 243 ALA A CA 5
ATOM 11249 C C . ALA A 1 134 ? 101.945 7.976 -2.425 1.00 0.00 243 ALA A C 5
ATOM 11250 O O . ALA A 1 134 ? 101.568 8.875 -1.676 1.00 0.00 243 ALA A O 5
ATOM 11257 N N . ILE A 1 135 ? 103.225 7.711 -2.675 1.00 0.00 244 ILE A N 5
ATOM 11258 C CA . ILE A 1 135 ? 104.317 8.469 -2.079 1.00 0.00 244 ILE A CA 5
ATOM 11259 C C . ILE A 1 135 ? 104.447 9.845 -2.718 1.00 0.00 244 ILE A C 5
ATOM 11260 O O . ILE A 1 135 ? 104.645 10.845 -2.027 1.00 0.00 244 ILE A O 5
ATOM 11276 N N . LEU A 1 136 ? 104.349 9.887 -4.041 1.00 0.00 245 LEU A N 5
ATOM 11277 C CA . LEU A 1 136 ? 104.466 11.129 -4.771 1.00 0.00 245 LEU A CA 5
ATOM 11278 C C . LEU A 1 136 ? 103.357 12.084 -4.344 1.00 0.00 245 LEU A C 5
ATOM 11279 O O . LEU A 1 136 ? 103.597 13.252 -4.033 1.00 0.00 245 LEU A O 5
ATOM 11295 N N . ALA A 1 137 ? 102.143 11.546 -4.303 1.00 0.00 246 ALA A N 5
ATOM 11296 C CA . ALA A 1 137 ? 100.962 12.290 -3.884 1.00 0.00 246 ALA A CA 5
ATOM 11297 C C . ALA A 1 137 ? 101.075 12.695 -2.421 1.00 0.00 246 ALA A C 5
ATOM 11298 O O . ALA A 1 137 ? 100.774 13.829 -2.054 1.00 0.00 246 ALA A O 5
ATOM 11305 N N . ASN A 1 138 ? 101.515 11.754 -1.593 1.00 0.00 247 ASN A N 5
ATOM 11306 C CA . ASN A 1 138 ? 101.677 11.993 -0.166 1.00 0.00 247 ASN A CA 5
ATOM 11307 C C . ASN A 1 138 ? 102.551 13.217 0.084 1.00 0.00 247 ASN A C 5
ATOM 11308 O O . ASN A 1 138 ? 102.290 14.003 0.994 1.00 0.00 247 ASN A O 5
ATOM 11319 N N . ALA A 1 139 ? 103.587 13.374 -0.733 1.00 0.00 248 ALA A N 5
ATOM 11320 C CA . ALA A 1 139 ? 104.496 14.506 -0.600 1.00 0.00 248 ALA A CA 5
ATOM 11321 C C . ALA A 1 139 ? 103.776 15.818 -0.885 1.00 0.00 248 ALA A C 5
ATOM 11322 O O . ALA A 1 139 ? 103.980 16.808 -0.184 1.00 0.00 248 ALA A O 5
ATOM 11329 N N . VAL A 1 140 ? 102.925 15.822 -1.905 1.00 0.00 249 VAL A N 5
ATOM 11330 C CA . VAL A 1 140 ? 102.175 17.020 -2.253 1.00 0.00 249 VAL A CA 5
ATOM 11331 C C . VAL A 1 140 ? 101.428 17.550 -1.034 1.00 0.00 249 VAL A C 5
ATOM 11332 O O . VAL A 1 140 ? 101.398 18.753 -0.776 1.00 0.00 249 VAL A O 5
ATOM 11345 N N . ARG A 1 141 ? 100.827 16.634 -0.287 1.00 0.00 250 ARG A N 5
ATOM 11346 C CA . ARG A 1 141 ? 100.077 16.981 0.911 1.00 0.00 250 ARG A CA 5
ATOM 11347 C C . ARG A 1 141 ? 100.923 17.827 1.853 1.00 0.00 250 ARG A C 5
ATOM 11348 O O . ARG A 1 141 ? 100.403 18.491 2.749 1.00 0.00 250 ARG A O 5
ATOM 11369 N N . HIS A 1 142 ? 102.236 17.757 1.667 1.00 0.00 251 HIS A N 5
ATOM 11370 C CA . HIS A 1 142 ? 103.177 18.474 2.526 1.00 0.00 251 HIS A CA 5
ATOM 11371 C C . HIS A 1 142 ? 103.871 19.634 1.810 1.00 0.00 251 HIS A C 5
ATOM 11372 O O . HIS A 1 142 ? 104.077 20.694 2.400 1.00 0.00 251 HIS A O 5
ATOM 11387 N N . THR A 1 143 ? 104.250 19.432 0.552 1.00 0.00 252 THR A N 5
ATOM 11388 C CA . THR A 1 143 ? 104.941 20.475 -0.204 1.00 0.00 252 THR A CA 5
ATOM 11389 C C . THR A 1 143 ? 104.212 21.814 -0.076 1.00 0.00 252 THR A C 5
ATOM 11390 O O . THR A 1 143 ? 102.982 21.860 -0.095 1.00 0.00 252 THR A O 5
ATOM 11401 N N . PRO A 1 144 ? 104.960 22.925 0.050 1.00 0.00 253 PRO A N 5
ATOM 11402 C CA . PRO A 1 144 ? 104.369 24.262 0.173 1.00 0.00 253 PRO A CA 5
ATOM 11403 C C . PRO A 1 144 ? 103.826 24.776 -1.157 1.00 0.00 253 PRO A C 5
ATOM 11404 O O . PRO A 1 144 ? 104.605 25.389 -1.916 1.00 0.00 253 PRO A O 5
ATOM 11416 C CA . SER B 2 1 ? 119.801 4.929 0.021 1.00 0.00 501 SER B CA 5
ATOM 11417 C C . SER B 2 1 ? 120.173 3.746 0.773 1.00 0.00 501 SER B C 5
ATOM 11427 N N . VAL B 2 3 ? 120.546 -0.214 -0.070 1.00 0.00 503 VAL B N 5
ATOM 11428 C CA . VAL B 2 3 ? 120.581 -1.610 -0.511 1.00 0.00 503 VAL B CA 5
ATOM 11429 C C . VAL B 2 3 ? 120.109 -1.673 -1.961 1.00 0.00 503 VAL B C 5
ATOM 11430 O O . VAL B 2 3 ? 119.292 -0.852 -2.377 1.00 0.00 503 VAL B O 5
ATOM 11443 N N . GLY B 2 4 ? 120.629 -2.618 -2.743 1.00 0.00 504 GLY B N 5
ATOM 11444 C CA . GLY B 2 4 ? 120.238 -2.707 -4.140 1.00 0.00 504 GLY B CA 5
ATOM 11445 C C . GLY B 2 4 ? 119.332 -3.800 -4.423 1.00 0.00 504 GLY B C 5
ATOM 11459 N N . ALA B 2 6 ? 115.503 -4.259 -3.105 1.00 0.00 506 ALA B N 5
ATOM 11460 C CA . ALA B 2 6 ? 114.148 -4.332 -2.556 1.00 0.00 506 ALA B CA 5
ATOM 11461 C C . ALA B 2 6 ? 113.666 -3.067 -1.816 1.00 0.00 506 ALA B C 5
ATOM 11475 N N . ALA B 2 8 ? 115.367 0.132 0.369 1.00 0.00 508 ALA B N 5
ATOM 11476 C CA . ALA B 2 8 ? 115.950 1.245 1.094 1.00 0.00 508 ALA B CA 5
ATOM 11477 C C . ALA B 2 8 ? 116.602 2.229 0.135 1.00 0.00 508 ALA B C 5
ATOM 11499 N N . ALA B 2 11 ? 118.725 7.870 -3.573 1.00 0.00 511 ALA B N 5
ATOM 11500 C CA . ALA B 2 11 ? 118.311 8.761 -4.660 1.00 0.00 511 ALA B CA 5
ATOM 11501 C C . ALA B 2 11 ? 118.501 10.229 -4.288 1.00 0.00 511 ALA B C 5
ATOM 11502 O O . ALA B 2 11 ? 117.578 11.035 -4.399 1.00 0.00 511 ALA B O 5
ATOM 11511 N N . GLY A 1 2 ? 127.749 -3.254 6.022 1.00 0.00 111 GLY A N 6
ATOM 11512 C CA . GLY A 1 2 ? 126.529 -3.078 6.857 1.00 0.00 111 GLY A CA 6
ATOM 11513 C C . GLY A 1 2 ? 126.045 -4.383 7.458 1.00 0.00 111 GLY A C 6
ATOM 11514 O O . GLY A 1 2 ? 126.435 -4.746 8.567 1.00 0.00 111 GLY A O 6
ATOM 11518 N N . ILE A 1 3 ? 125.192 -5.090 6.724 1.00 0.00 112 ILE A N 6
ATOM 11519 C CA . ILE A 1 3 ? 124.652 -6.357 7.186 1.00 0.00 112 ILE A CA 6
ATOM 11520 C C . ILE A 1 3 ? 125.684 -7.185 7.943 1.00 0.00 112 ILE A C 6
ATOM 11521 O O . ILE A 1 3 ? 125.454 -7.559 9.091 1.00 0.00 112 ILE A O 6
ATOM 11537 N N . ASN A 1 4 ? 126.802 -7.501 7.306 1.00 0.00 113 ASN A N 6
ATOM 11538 C CA . ASN A 1 4 ? 127.809 -8.325 7.960 1.00 0.00 113 ASN A CA 6
ATOM 11539 C C . ASN A 1 4 ? 127.109 -9.525 8.585 1.00 0.00 113 ASN A C 6
ATOM 11540 O O . ASN A 1 4 ? 127.105 -9.702 9.802 1.00 0.00 113 ASN A O 6
ATOM 11551 N N . LEU A 1 5 ? 126.486 -10.327 7.724 1.00 0.00 114 LEU A N 6
ATOM 11552 C CA . LEU A 1 5 ? 125.731 -11.503 8.145 1.00 0.00 114 LEU A CA 6
ATOM 11553 C C . LEU A 1 5 ? 126.205 -12.755 7.414 1.00 0.00 114 LEU A C 6
ATOM 11554 O O . LEU A 1 5 ? 126.912 -12.678 6.409 1.00 0.00 114 LEU A O 6
ATOM 11570 N N . THR A 1 6 ? 125.787 -13.908 7.924 1.00 0.00 115 THR A N 6
ATOM 11571 C CA . THR A 1 6 ? 126.130 -15.194 7.329 1.00 0.00 115 THR A CA 6
ATOM 11572 C C . THR A 1 6 ? 125.052 -15.605 6.328 1.00 0.00 115 THR A C 6
ATOM 11573 O O . THR A 1 6 ? 123.874 -15.313 6.534 1.00 0.00 115 THR A O 6
ATOM 11584 N N . PRO A 1 7 ? 125.415 -16.294 5.236 1.00 0.00 116 PRO A N 6
ATOM 11585 C CA . PRO A 1 7 ? 124.436 -16.729 4.245 1.00 0.00 116 PRO A CA 6
ATOM 11586 C C . PRO A 1 7 ? 123.170 -17.258 4.912 1.00 0.00 116 PRO A C 6
ATOM 11587 O O . PRO A 1 7 ? 122.057 -17.029 4.436 1.00 0.00 116 PRO A O 6
ATOM 11598 N N . GLU A 1 8 ? 123.354 -17.955 6.029 1.00 0.00 117 GLU A N 6
ATOM 11599 C CA . GLU A 1 8 ? 122.242 -18.511 6.787 1.00 0.00 117 GLU A CA 6
ATOM 11600 C C . GLU A 1 8 ? 121.472 -17.403 7.496 1.00 0.00 117 GLU A C 6
ATOM 11601 O O . GLU A 1 8 ? 120.247 -17.442 7.578 1.00 0.00 117 GLU A O 6
ATOM 11613 N N . GLU A 1 9 ? 122.195 -16.397 7.982 1.00 0.00 118 GLU A N 6
ATOM 11614 C CA . GLU A 1 9 ? 121.568 -15.265 8.655 1.00 0.00 118 GLU A CA 6
ATOM 11615 C C . GLU A 1 9 ? 120.704 -14.505 7.663 1.00 0.00 118 GLU A C 6
ATOM 11616 O O . GLU A 1 9 ? 119.563 -14.149 7.947 1.00 0.00 118 GLU A O 6
ATOM 11628 N N . LYS A 1 10 ? 121.271 -14.271 6.493 1.00 0.00 119 LYS A N 6
ATOM 11629 C CA . LYS A 1 10 ? 120.586 -13.563 5.427 1.00 0.00 119 LYS A CA 6
ATOM 11630 C C . LYS A 1 10 ? 119.376 -14.343 4.935 1.00 0.00 119 LYS A C 6
ATOM 11631 O O . LYS A 1 10 ? 118.399 -13.759 4.472 1.00 0.00 119 LYS A O 6
ATOM 11650 N N . PHE A 1 11 ? 119.447 -15.666 5.018 1.00 0.00 120 PHE A N 6
ATOM 11651 C CA . PHE A 1 11 ? 118.349 -16.506 4.557 1.00 0.00 120 PHE A CA 6
ATOM 11652 C C . PHE A 1 11 ? 117.185 -16.494 5.545 1.00 0.00 120 PHE A C 6
ATOM 11653 O O . PHE A 1 11 ? 116.036 -16.307 5.148 1.00 0.00 120 PHE A O 6
ATOM 11670 N N . GLU A 1 12 ? 117.472 -16.670 6.824 1.00 0.00 121 GLU A N 6
ATOM 11671 C CA . GLU A 1 12 ? 116.426 -16.651 7.835 1.00 0.00 121 GLU A CA 6
ATOM 11672 C C . GLU A 1 12 ? 115.888 -15.236 7.993 1.00 0.00 121 GLU A C 6
ATOM 11673 O O . GLU A 1 12 ? 114.789 -15.024 8.505 1.00 0.00 121 GLU A O 6
ATOM 11685 N N . VAL A 1 13 ? 116.694 -14.272 7.565 1.00 0.00 122 VAL A N 6
ATOM 11686 C CA . VAL A 1 13 ? 116.343 -12.862 7.665 1.00 0.00 122 VAL A CA 6
ATOM 11687 C C . VAL A 1 13 ? 115.767 -12.300 6.362 1.00 0.00 122 VAL A C 6
ATOM 11688 O O . VAL A 1 13 ? 114.636 -11.816 6.345 1.00 0.00 122 VAL A O 6
ATOM 11701 N N . PHE A 1 14 ? 116.531 -12.356 5.273 1.00 0.00 123 PHE A N 6
ATOM 11702 C CA . PHE A 1 14 ? 116.051 -11.836 3.990 1.00 0.00 123 PHE A CA 6
ATOM 11703 C C . PHE A 1 14 ? 115.273 -12.895 3.209 1.00 0.00 123 PHE A C 6
ATOM 11704 O O . PHE A 1 14 ? 114.820 -12.643 2.092 1.00 0.00 123 PHE A O 6
ATOM 11721 N N . GLY A 1 15 ? 115.112 -14.074 3.801 1.00 0.00 124 GLY A N 6
ATOM 11722 C CA . GLY A 1 15 ? 114.378 -15.143 3.142 1.00 0.00 124 GLY A CA 6
ATOM 11723 C C . GLY A 1 15 ? 115.159 -15.790 2.017 1.00 0.00 124 GLY A C 6
ATOM 11724 O O . GLY A 1 15 ? 115.205 -17.013 1.918 1.00 0.00 124 GLY A O 6
ATOM 11728 N N . ASP A 1 16 ? 115.781 -14.963 1.182 1.00 0.00 125 ASP A N 6
ATOM 11729 C CA . ASP A 1 16 ? 116.585 -15.445 0.058 1.00 0.00 125 ASP A CA 6
ATOM 11730 C C . ASP A 1 16 ? 117.053 -14.272 -0.796 1.00 0.00 125 ASP A C 6
ATOM 11731 O O . ASP A 1 16 ? 116.765 -14.204 -1.991 1.00 0.00 125 ASP A O 6
ATOM 11740 N N . PHE A 1 17 ? 117.753 -13.334 -0.169 1.00 0.00 126 PHE A N 6
ATOM 11741 C CA . PHE A 1 17 ? 118.242 -12.147 -0.861 1.00 0.00 126 PHE A CA 6
ATOM 11742 C C . PHE A 1 17 ? 119.415 -11.536 -0.096 1.00 0.00 126 PHE A C 6
ATOM 11743 O O . PHE A 1 17 ? 119.226 -10.750 0.832 1.00 0.00 126 PHE A O 6
ATOM 11760 N N . ASP A 1 18 ? 120.627 -11.934 -0.484 1.00 0.00 127 ASP A N 6
ATOM 11761 C CA . ASP A 1 18 ? 121.852 -11.472 0.161 1.00 0.00 127 ASP A CA 6
ATOM 11762 C C . ASP A 1 18 ? 122.377 -10.176 -0.467 1.00 0.00 127 ASP A C 6
ATOM 11763 O O . ASP A 1 18 ? 122.832 -10.183 -1.609 1.00 0.00 127 ASP A O 6
ATOM 11772 N N . PRO A 1 19 ? 122.331 -9.042 0.266 1.00 0.00 128 PRO A N 6
ATOM 11773 C CA . PRO A 1 19 ? 122.818 -7.751 -0.246 1.00 0.00 128 PRO A CA 6
ATOM 11774 C C . PRO A 1 19 ? 124.334 -7.730 -0.468 1.00 0.00 128 PRO A C 6
ATOM 11775 O O . PRO A 1 19 ? 124.814 -7.218 -1.480 1.00 0.00 128 PRO A O 6
ATOM 11786 N N . ASP A 1 20 ? 125.079 -8.266 0.496 1.00 0.00 129 ASP A N 6
ATOM 11787 C CA . ASP A 1 20 ? 126.541 -8.288 0.425 1.00 0.00 129 ASP A CA 6
ATOM 11788 C C . ASP A 1 20 ? 127.053 -8.747 -0.938 1.00 0.00 129 ASP A C 6
ATOM 11789 O O . ASP A 1 20 ? 128.253 -8.680 -1.205 1.00 0.00 129 ASP A O 6
ATOM 11798 N N . GLN A 1 21 ? 126.157 -9.208 -1.801 1.00 0.00 130 GLN A N 6
ATOM 11799 C CA . GLN A 1 21 ? 126.555 -9.660 -3.121 1.00 0.00 130 GLN A CA 6
ATOM 11800 C C . GLN A 1 21 ? 127.244 -8.527 -3.882 1.00 0.00 130 GLN A C 6
ATOM 11801 O O . GLN A 1 21 ? 128.363 -8.681 -4.370 1.00 0.00 130 GLN A O 6
ATOM 11815 N N . TYR A 1 22 ? 126.570 -7.384 -3.953 1.00 0.00 131 TYR A N 6
ATOM 11816 C CA . TYR A 1 22 ? 127.102 -6.199 -4.622 1.00 0.00 131 TYR A CA 6
ATOM 11817 C C . TYR A 1 22 ? 126.615 -4.943 -3.905 1.00 0.00 131 TYR A C 6
ATOM 11818 O O . TYR A 1 22 ? 126.336 -3.925 -4.531 1.00 0.00 131 TYR A O 6
ATOM 11836 N N . GLU A 1 23 ? 126.487 -5.050 -2.586 1.00 0.00 132 GLU A N 6
ATOM 11837 C CA . GLU A 1 23 ? 125.993 -3.959 -1.749 1.00 0.00 132 GLU A CA 6
ATOM 11838 C C . GLU A 1 23 ? 126.631 -2.608 -2.078 1.00 0.00 132 GLU A C 6
ATOM 11839 O O . GLU A 1 23 ? 125.955 -1.676 -2.513 1.00 0.00 132 GLU A O 6
ATOM 11851 N N . GLU A 1 24 ? 127.933 -2.505 -1.825 1.00 0.00 133 GLU A N 6
ATOM 11852 C CA . GLU A 1 24 ? 128.678 -1.265 -2.044 1.00 0.00 133 GLU A CA 6
ATOM 11853 C C . GLU A 1 24 ? 128.629 -0.793 -3.495 1.00 0.00 133 GLU A C 6
ATOM 11854 O O . GLU A 1 24 ? 128.515 0.404 -3.758 1.00 0.00 133 GLU A O 6
ATOM 11866 N N . GLU A 1 25 ? 128.740 -1.722 -4.434 1.00 0.00 134 GLU A N 6
ATOM 11867 C CA . GLU A 1 25 ? 128.732 -1.369 -5.850 1.00 0.00 134 GLU A CA 6
ATOM 11868 C C . GLU A 1 25 ? 127.516 -0.520 -6.213 1.00 0.00 134 GLU A C 6
ATOM 11869 O O . GLU A 1 25 ? 127.572 0.282 -7.145 1.00 0.00 134 GLU A O 6
ATOM 11881 N N . VAL A 1 26 ? 126.419 -0.696 -5.483 1.00 0.00 135 VAL A N 6
ATOM 11882 C CA . VAL A 1 26 ? 125.210 0.059 -5.750 1.00 0.00 135 VAL A CA 6
ATOM 11883 C C . VAL A 1 26 ? 125.474 1.561 -5.655 1.00 0.00 135 VAL A C 6
ATOM 11884 O O . VAL A 1 26 ? 125.215 2.306 -6.600 1.00 0.00 135 VAL A O 6
ATOM 11897 N N . ARG A 1 27 ? 125.981 2.004 -4.506 1.00 0.00 136 ARG A N 6
ATOM 11898 C CA . ARG A 1 27 ? 126.267 3.421 -4.289 1.00 0.00 136 ARG A CA 6
ATOM 11899 C C . ARG A 1 27 ? 127.072 4.008 -5.444 1.00 0.00 136 ARG A C 6
ATOM 11900 O O . ARG A 1 27 ? 126.721 5.058 -5.983 1.00 0.00 136 ARG A O 6
ATOM 11921 N N . GLU A 1 28 ? 128.149 3.331 -5.819 1.00 0.00 137 GLU A N 6
ATOM 11922 C CA . GLU A 1 28 ? 128.996 3.797 -6.910 1.00 0.00 137 GLU A CA 6
ATOM 11923 C C . GLU A 1 28 ? 128.193 3.924 -8.200 1.00 0.00 137 GLU A C 6
ATOM 11924 O O . GLU A 1 28 ? 128.479 4.775 -9.041 1.00 0.00 137 GLU A O 6
ATOM 11936 N N . ARG A 1 29 ? 127.189 3.067 -8.349 1.00 0.00 138 ARG A N 6
ATOM 11937 C CA . ARG A 1 29 ? 126.344 3.077 -9.537 1.00 0.00 138 ARG A CA 6
ATOM 11938 C C . ARG A 1 29 ? 125.465 4.327 -9.570 1.00 0.00 138 ARG A C 6
ATOM 11939 O O . ARG A 1 29 ? 125.555 5.134 -10.496 1.00 0.00 138 ARG A O 6
ATOM 11960 N N . TRP A 1 30 ? 124.607 4.477 -8.564 1.00 0.00 139 TRP A N 6
ATOM 11961 C CA . TRP A 1 30 ? 123.706 5.626 -8.497 1.00 0.00 139 TRP A CA 6
ATOM 11962 C C . TRP A 1 30 ? 124.456 6.954 -8.497 1.00 0.00 139 TRP A C 6
ATOM 11963 O O . TRP A 1 30 ? 124.049 7.898 -9.175 1.00 0.00 139 TRP A O 6
ATOM 11984 N N . GLY A 1 31 ? 125.527 7.047 -7.716 1.00 0.00 140 GLY A N 6
ATOM 11985 C CA . GLY A 1 31 ? 126.260 8.297 -7.644 1.00 0.00 140 GLY A CA 6
ATOM 11986 C C . GLY A 1 31 ? 125.314 9.460 -7.413 1.00 0.00 140 GLY A C 6
ATOM 11987 O O . GLY A 1 31 ? 125.606 10.601 -7.770 1.00 0.00 140 GLY A O 6
ATOM 11991 N N . ASN A 1 32 ? 124.163 9.143 -6.824 1.00 0.00 141 ASN A N 6
ATOM 11992 C CA . ASN A 1 32 ? 123.121 10.111 -6.534 1.00 0.00 141 ASN A CA 6
ATOM 11993 C C . ASN A 1 32 ? 122.723 10.018 -5.073 1.00 0.00 141 ASN A C 6
ATOM 11994 O O . ASN A 1 32 ? 122.066 10.905 -4.533 1.00 0.00 141 ASN A O 6
ATOM 12005 N N . THR A 1 33 ? 123.089 8.898 -4.462 1.00 0.00 142 THR A N 6
ATOM 12006 C CA . THR A 1 33 ? 122.728 8.612 -3.081 1.00 0.00 142 THR A CA 6
ATOM 12007 C C . THR A 1 33 ? 123.667 9.231 -2.051 1.00 0.00 142 THR A C 6
ATOM 12008 O O . THR A 1 33 ? 124.843 8.880 -1.953 1.00 0.00 142 THR A O 6
ATOM 12019 N N . ASP A 1 34 ? 123.088 10.120 -1.245 1.00 0.00 143 ASP A N 6
ATOM 12020 C CA . ASP A 1 34 ? 123.783 10.784 -0.149 1.00 0.00 143 ASP A CA 6
ATOM 12021 C C . ASP A 1 34 ? 123.305 10.168 1.153 1.00 0.00 143 ASP A C 6
ATOM 12022 O O . ASP A 1 34 ? 124.069 10.002 2.106 1.00 0.00 143 ASP A O 6
ATOM 12031 N N . ALA A 1 35 ? 122.028 9.791 1.174 1.00 0.00 144 ALA A N 6
ATOM 12032 C CA . ALA A 1 35 ? 121.466 9.158 2.344 1.00 0.00 144 ALA A CA 6
ATOM 12033 C C . ALA A 1 35 ? 122.337 7.966 2.688 1.00 0.00 144 ALA A C 6
ATOM 12034 O O . ALA A 1 35 ? 122.616 7.690 3.854 1.00 0.00 144 ALA A O 6
ATOM 12041 N N . TYR A 1 36 ? 122.775 7.261 1.633 1.00 0.00 145 TYR A N 6
ATOM 12042 C CA . TYR A 1 36 ? 123.635 6.091 1.819 1.00 0.00 145 TYR A CA 6
ATOM 12043 C C . TYR A 1 36 ? 124.763 6.434 2.768 1.00 0.00 145 TYR A C 6
ATOM 12044 O O . TYR A 1 36 ? 125.257 5.578 3.501 1.00 0.00 145 TYR A O 6
ATOM 12062 N N . ARG A 1 37 ? 125.141 7.702 2.779 1.00 0.00 146 ARG A N 6
ATOM 12063 C CA . ARG A 1 37 ? 126.181 8.162 3.674 1.00 0.00 146 ARG A CA 6
ATOM 12064 C C . ARG A 1 37 ? 125.660 8.106 5.101 1.00 0.00 146 ARG A C 6
ATOM 12065 O O . ARG A 1 37 ? 126.347 7.659 6.017 1.00 0.00 146 ARG A O 6
ATOM 12086 N N . GLN A 1 38 ? 124.416 8.548 5.262 1.00 0.00 147 GLN A N 6
ATOM 12087 C CA . GLN A 1 38 ? 123.757 8.536 6.563 1.00 0.00 147 GLN A CA 6
ATOM 12088 C C . GLN A 1 38 ? 123.492 7.105 7.009 1.00 0.00 147 GLN A C 6
ATOM 12089 O O . GLN A 1 38 ? 123.447 6.807 8.204 1.00 0.00 147 GLN A O 6
ATOM 12103 N N . SER A 1 39 ? 123.297 6.230 6.033 1.00 0.00 148 SER A N 6
ATOM 12104 C CA . SER A 1 39 ? 123.012 4.827 6.301 1.00 0.00 148 SER A CA 6
ATOM 12105 C C . SER A 1 39 ? 124.263 4.068 6.712 1.00 0.00 148 SER A C 6
ATOM 12106 O O . SER A 1 39 ? 124.281 3.383 7.730 1.00 0.00 148 SER A O 6
ATOM 12114 N N . LYS A 1 40 ? 125.312 4.198 5.908 1.00 0.00 149 LYS A N 6
ATOM 12115 C CA . LYS A 1 40 ? 126.571 3.528 6.185 1.00 0.00 149 LYS A CA 6
ATOM 12116 C C . LYS A 1 40 ? 127.024 3.832 7.605 1.00 0.00 149 LYS A C 6
ATOM 12117 O O . LYS A 1 40 ? 127.453 2.944 8.343 1.00 0.00 149 LYS A O 6
ATOM 12136 N N . GLU A 1 41 ? 126.923 5.098 7.972 1.00 0.00 150 GLU A N 6
ATOM 12137 C CA . GLU A 1 41 ? 127.315 5.554 9.296 1.00 0.00 150 GLU A CA 6
ATOM 12138 C C . GLU A 1 41 ? 126.491 4.873 10.394 1.00 0.00 150 GLU A C 6
ATOM 12139 O O . GLU A 1 41 ? 127.027 4.483 11.431 1.00 0.00 150 GLU A O 6
ATOM 12151 N N . LYS A 1 42 ? 125.182 4.758 10.171 1.00 0.00 151 LYS A N 6
ATOM 12152 C CA . LYS A 1 42 ? 124.276 4.153 11.152 1.00 0.00 151 LYS A CA 6
ATOM 12153 C C . LYS A 1 42 ? 124.213 2.625 11.055 1.00 0.00 151 LYS A C 6
ATOM 12154 O O . LYS A 1 42 ? 123.953 1.947 12.049 1.00 0.00 151 LYS A O 6
ATOM 12173 N N . THR A 1 43 ? 124.423 2.087 9.858 1.00 0.00 152 THR A N 6
ATOM 12174 C CA . THR A 1 43 ? 124.357 0.645 9.644 1.00 0.00 152 THR A CA 6
ATOM 12175 C C . THR A 1 43 ? 125.650 -0.020 10.064 1.00 0.00 152 THR A C 6
ATOM 12176 O O . THR A 1 43 ? 125.848 -1.218 9.865 1.00 0.00 152 THR A O 6
ATOM 12187 N N . ALA A 1 44 ? 126.539 0.782 10.618 1.00 0.00 153 ALA A N 6
ATOM 12188 C CA . ALA A 1 44 ? 127.838 0.305 11.043 1.00 0.00 153 ALA A CA 6
ATOM 12189 C C . ALA A 1 44 ? 127.764 -0.929 11.951 1.00 0.00 153 ALA A C 6
ATOM 12190 O O . ALA A 1 44 ? 128.577 -1.844 11.815 1.00 0.00 153 ALA A O 6
ATOM 12197 N N . SER A 1 45 ? 126.832 -0.936 12.912 1.00 0.00 154 SER A N 6
ATOM 12198 C CA . SER A 1 45 ? 126.727 -2.049 13.868 1.00 0.00 154 SER A CA 6
ATOM 12199 C C . SER A 1 45 ? 125.422 -2.850 13.767 1.00 0.00 154 SER A C 6
ATOM 12200 O O . SER A 1 45 ? 125.119 -3.635 14.666 1.00 0.00 154 SER A O 6
ATOM 12208 N N . TYR A 1 46 ? 124.653 -2.678 12.698 1.00 0.00 155 TYR A N 6
ATOM 12209 C CA . TYR A 1 46 ? 123.401 -3.428 12.558 1.00 0.00 155 TYR A CA 6
ATOM 12210 C C . TYR A 1 46 ? 123.645 -4.933 12.583 1.00 0.00 155 TYR A C 6
ATOM 12211 O O . TYR A 1 46 ? 124.551 -5.448 11.927 1.00 0.00 155 TYR A O 6
ATOM 12229 N N . THR A 1 47 ? 122.820 -5.619 13.360 1.00 0.00 156 THR A N 6
ATOM 12230 C CA . THR A 1 47 ? 122.898 -7.069 13.527 1.00 0.00 156 THR A CA 6
ATOM 12231 C C . THR A 1 47 ? 121.713 -7.765 12.859 1.00 0.00 156 THR A C 6
ATOM 12232 O O . THR A 1 47 ? 120.819 -7.109 12.323 1.00 0.00 156 THR A O 6
ATOM 12243 N N . LYS A 1 48 ? 121.712 -9.097 12.894 1.00 0.00 157 LYS A N 6
ATOM 12244 C CA . LYS A 1 48 ? 120.637 -9.881 12.288 1.00 0.00 157 LYS A CA 6
ATOM 12245 C C . LYS A 1 48 ? 119.269 -9.511 12.860 1.00 0.00 157 LYS A C 6
ATOM 12246 O O . LYS A 1 48 ? 118.269 -9.550 12.147 1.00 0.00 157 LYS A O 6
ATOM 12265 N N . GLU A 1 49 ? 119.222 -9.153 14.141 1.00 0.00 158 GLU A N 6
ATOM 12266 C CA . GLU A 1 49 ? 117.956 -8.779 14.771 1.00 0.00 158 GLU A CA 6
ATOM 12267 C C . GLU A 1 49 ? 117.376 -7.537 14.119 1.00 0.00 158 GLU A C 6
ATOM 12268 O O . GLU A 1 49 ? 116.216 -7.509 13.714 1.00 0.00 158 GLU A O 6
ATOM 12280 N N . ASP A 1 50 ? 118.200 -6.521 14.004 1.00 0.00 159 ASP A N 6
ATOM 12281 C CA . ASP A 1 50 ? 117.786 -5.277 13.376 1.00 0.00 159 ASP A CA 6
ATOM 12282 C C . ASP A 1 50 ? 117.320 -5.567 11.964 1.00 0.00 159 ASP A C 6
ATOM 12283 O O . ASP A 1 50 ? 116.407 -4.927 11.440 1.00 0.00 159 ASP A O 6
ATOM 12292 N N . TRP A 1 51 ? 117.964 -6.544 11.357 1.00 0.00 160 TRP A N 6
ATOM 12293 C CA . TRP A 1 51 ? 117.640 -6.939 9.990 1.00 0.00 160 TRP A CA 6
ATOM 12294 C C . TRP A 1 51 ? 116.357 -7.768 9.917 1.00 0.00 160 TRP A C 6
ATOM 12295 O O . TRP A 1 51 ? 115.460 -7.456 9.133 1.00 0.00 160 TRP A O 6
ATOM 12316 N N . GLN A 1 52 ? 116.261 -8.814 10.730 1.00 0.00 161 GLN A N 6
ATOM 12317 C CA . GLN A 1 52 ? 115.065 -9.654 10.727 1.00 0.00 161 GLN A CA 6
ATOM 12318 C C . GLN A 1 52 ? 113.838 -8.791 10.971 1.00 0.00 161 GLN A C 6
ATOM 12319 O O . GLN A 1 52 ? 112.731 -9.123 10.547 1.00 0.00 161 GLN A O 6
ATOM 12333 N N . ARG A 1 53 ? 114.053 -7.669 11.647 1.00 0.00 162 ARG A N 6
ATOM 12334 C CA . ARG A 1 53 ? 112.985 -6.732 11.945 1.00 0.00 162 ARG A CA 6
ATOM 12335 C C . ARG A 1 53 ? 112.522 -6.034 10.672 1.00 0.00 162 ARG A C 6
ATOM 12336 O O . ARG A 1 53 ? 111.330 -5.823 10.465 1.00 0.00 162 ARG A O 6
ATOM 12357 N N . ILE A 1 54 ? 113.474 -5.678 9.819 1.00 0.00 163 ILE A N 6
ATOM 12358 C CA . ILE A 1 54 ? 113.155 -5.002 8.565 1.00 0.00 163 ILE A CA 6
ATOM 12359 C C . ILE A 1 54 ? 112.168 -5.808 7.727 1.00 0.00 163 ILE A C 6
ATOM 12360 O O . ILE A 1 54 ? 111.252 -5.249 7.125 1.00 0.00 163 ILE A O 6
ATOM 12376 N N . GLN A 1 55 ? 112.376 -7.121 7.668 1.00 0.00 164 GLN A N 6
ATOM 12377 C CA . GLN A 1 55 ? 111.511 -7.985 6.872 1.00 0.00 164 GLN A CA 6
ATOM 12378 C C . GLN A 1 55 ? 110.109 -8.094 7.470 1.00 0.00 164 GLN A C 6
ATOM 12379 O O . GLN A 1 55 ? 109.120 -7.948 6.753 1.00 0.00 164 GLN A O 6
ATOM 12393 N N . ASP A 1 56 ? 110.011 -8.340 8.773 1.00 0.00 165 ASP A N 6
ATOM 12394 C CA . ASP A 1 56 ? 108.699 -8.446 9.405 1.00 0.00 165 ASP A CA 6
ATOM 12395 C C . ASP A 1 56 ? 107.914 -7.157 9.174 1.00 0.00 165 ASP A C 6
ATOM 12396 O O . ASP A 1 56 ? 106.684 -7.159 9.128 1.00 0.00 165 ASP A O 6
ATOM 12405 N N . GLU A 1 57 ? 108.643 -6.057 9.014 1.00 0.00 166 GLU A N 6
ATOM 12406 C CA . GLU A 1 57 ? 108.030 -4.758 8.767 1.00 0.00 166 GLU A CA 6
ATOM 12407 C C . GLU A 1 57 ? 107.498 -4.673 7.337 1.00 0.00 166 GLU A C 6
ATOM 12408 O O . GLU A 1 57 ? 106.409 -4.155 7.096 1.00 0.00 166 GLU A O 6
ATOM 12420 N N . ALA A 1 58 ? 108.282 -5.171 6.390 1.00 0.00 167 ALA A N 6
ATOM 12421 C CA . ALA A 1 58 ? 107.900 -5.137 4.983 1.00 0.00 167 ALA A CA 6
ATOM 12422 C C . ALA A 1 58 ? 106.813 -6.157 4.650 1.00 0.00 167 ALA A C 6
ATOM 12423 O O . ALA A 1 58 ? 106.096 -5.998 3.662 1.00 0.00 167 ALA A O 6
ATOM 12430 N N . ASP A 1 59 ? 106.694 -7.211 5.456 1.00 0.00 168 ASP A N 6
ATOM 12431 C CA . ASP A 1 59 ? 105.691 -8.241 5.196 1.00 0.00 168 ASP A CA 6
ATOM 12432 C C . ASP A 1 59 ? 104.290 -7.764 5.572 1.00 0.00 168 ASP A C 6
ATOM 12433 O O . ASP A 1 59 ? 103.324 -8.020 4.847 1.00 0.00 168 ASP A O 6
ATOM 12442 N N . GLU A 1 60 ? 104.171 -7.063 6.695 1.00 0.00 169 GLU A N 6
ATOM 12443 C CA . GLU A 1 60 ? 102.870 -6.565 7.122 1.00 0.00 169 GLU A CA 6
ATOM 12444 C C . GLU A 1 60 ? 102.386 -5.488 6.156 1.00 0.00 169 GLU A C 6
ATOM 12445 O O . GLU A 1 60 ? 101.191 -5.377 5.883 1.00 0.00 169 GLU A O 6
ATOM 12457 N N . LEU A 1 61 ? 103.327 -4.701 5.629 1.00 0.00 170 LEU A N 6
ATOM 12458 C CA . LEU A 1 61 ? 102.989 -3.642 4.680 1.00 0.00 170 LEU A CA 6
ATOM 12459 C C . LEU A 1 61 ? 102.342 -4.213 3.434 1.00 0.00 170 LEU A C 6
ATOM 12460 O O . LEU A 1 61 ? 101.370 -3.670 2.920 1.00 0.00 170 LEU A O 6
ATOM 12476 N N . THR A 1 62 ? 102.874 -5.313 2.944 1.00 0.00 171 THR A N 6
ATOM 12477 C CA . THR A 1 62 ? 102.312 -5.919 1.759 1.00 0.00 171 THR A CA 6
ATOM 12478 C C . THR A 1 62 ? 100.848 -6.211 1.980 1.00 0.00 171 THR A C 6
ATOM 12479 O O . THR A 1 62 ? 100.014 -5.935 1.125 1.00 0.00 171 THR A O 6
ATOM 12490 N N . ARG A 1 63 ? 100.526 -6.760 3.124 1.00 0.00 172 ARG A N 6
ATOM 12491 C CA . ARG A 1 63 ? 99.153 -7.070 3.407 1.00 0.00 172 ARG A CA 6
ATOM 12492 C C . ARG A 1 63 ? 98.263 -5.861 3.181 1.00 0.00 172 ARG A C 6
ATOM 12493 O O . ARG A 1 63 ? 97.255 -5.947 2.490 1.00 0.00 172 ARG A O 6
ATOM 12514 N N . ARG A 1 64 ? 98.619 -4.739 3.803 1.00 0.00 173 ARG A N 6
ATOM 12515 C CA . ARG A 1 64 ? 97.802 -3.543 3.689 1.00 0.00 173 ARG A CA 6
ATOM 12516 C C . ARG A 1 64 ? 97.852 -2.949 2.280 1.00 0.00 173 ARG A C 6
ATOM 12517 O O . ARG A 1 64 ? 96.811 -2.752 1.656 1.00 0.00 173 ARG A O 6
ATOM 12538 N N . PHE A 1 65 ? 99.053 -2.682 1.761 1.00 0.00 174 PHE A N 6
ATOM 12539 C CA . PHE A 1 65 ? 99.170 -2.138 0.406 1.00 0.00 174 PHE A CA 6
ATOM 12540 C C . PHE A 1 65 ? 98.450 -3.038 -0.577 1.00 0.00 174 PHE A C 6
ATOM 12541 O O . PHE A 1 65 ? 97.672 -2.585 -1.413 1.00 0.00 174 PHE A O 6
ATOM 12558 N N . VAL A 1 66 ? 98.741 -4.316 -0.483 1.00 0.00 175 VAL A N 6
ATOM 12559 C CA . VAL A 1 66 ? 98.145 -5.293 -1.372 1.00 0.00 175 VAL A CA 6
ATOM 12560 C C . VAL A 1 66 ? 96.641 -5.430 -1.132 1.00 0.00 175 VAL A C 6
ATOM 12561 O O . VAL A 1 66 ? 95.849 -5.413 -2.074 1.00 0.00 175 VAL A O 6
ATOM 12574 N N . ALA A 1 67 ? 96.256 -5.568 0.135 1.00 0.00 176 ALA A N 6
ATOM 12575 C CA . ALA A 1 67 ? 94.847 -5.709 0.503 1.00 0.00 176 ALA A CA 6
ATOM 12576 C C . ALA A 1 67 ? 94.042 -4.493 0.051 1.00 0.00 176 ALA A C 6
ATOM 12577 O O . ALA A 1 67 ? 93.022 -4.620 -0.626 1.00 0.00 176 ALA A O 6
ATOM 12584 N N . LEU A 1 68 ? 94.534 -3.316 0.411 1.00 0.00 177 LEU A N 6
ATOM 12585 C CA . LEU A 1 68 ? 93.901 -2.055 0.032 1.00 0.00 177 LEU A CA 6
ATOM 12586 C C . LEU A 1 68 ? 93.884 -1.898 -1.487 1.00 0.00 177 LEU A C 6
ATOM 12587 O O . LEU A 1 68 ? 92.855 -1.535 -2.056 1.00 0.00 177 LEU A O 6
ATOM 12603 N N . MET A 1 69 ? 94.998 -2.175 -2.154 1.00 0.00 178 MET A N 6
ATOM 12604 C CA . MET A 1 69 ? 95.036 -2.053 -3.609 1.00 0.00 178 MET A CA 6
ATOM 12605 C C . MET A 1 69 ? 93.934 -2.901 -4.240 1.00 0.00 178 MET A C 6
ATOM 12606 O O . MET A 1 69 ? 93.286 -2.488 -5.202 1.00 0.00 178 MET A O 6
ATOM 12620 N N . ASP A 1 70 ? 93.729 -4.088 -3.681 1.00 0.00 179 ASP A N 6
ATOM 12621 C CA . ASP A 1 70 ? 92.708 -5.014 -4.162 1.00 0.00 179 ASP A CA 6
ATOM 12622 C C . ASP A 1 70 ? 91.311 -4.434 -4.003 1.00 0.00 179 ASP A C 6
ATOM 12623 O O . ASP A 1 70 ? 90.427 -4.690 -4.819 1.00 0.00 179 ASP A O 6
ATOM 12632 N N . ALA A 1 71 ? 91.114 -3.656 -2.947 1.00 0.00 180 ALA A N 6
ATOM 12633 C CA . ALA A 1 71 ? 89.815 -3.055 -2.701 1.00 0.00 180 ALA A CA 6
ATOM 12634 C C . ALA A 1 71 ? 89.428 -2.176 -3.878 1.00 0.00 180 ALA A C 6
ATOM 12635 O O . ALA A 1 71 ? 88.276 -1.766 -4.010 1.00 0.00 180 ALA A O 6
ATOM 12642 N N . GLY A 1 72 ? 90.400 -1.904 -4.741 1.00 0.00 181 GLY A N 6
ATOM 12643 C CA . GLY A 1 72 ? 90.140 -1.088 -5.911 1.00 0.00 181 GLY A CA 6
ATOM 12644 C C . GLY A 1 72 ? 90.104 0.391 -5.600 1.00 0.00 181 GLY A C 6
ATOM 12645 O O . GLY A 1 72 ? 89.485 1.168 -6.328 1.00 0.00 181 GLY A O 6
ATOM 12649 N N . GLU A 1 73 ? 90.771 0.788 -4.522 1.00 0.00 182 GLU A N 6
ATOM 12650 C CA . GLU A 1 73 ? 90.812 2.192 -4.134 1.00 0.00 182 GLU A CA 6
ATOM 12651 C C . GLU A 1 73 ? 92.045 2.866 -4.733 1.00 0.00 182 GLU A C 6
ATOM 12652 O O . GLU A 1 73 ? 93.111 2.253 -4.797 1.00 0.00 182 GLU A O 6
ATOM 12664 N N . PRO A 1 74 ? 91.941 4.133 -5.185 1.00 0.00 183 PRO A N 6
ATOM 12665 C CA . PRO A 1 74 ? 93.085 4.830 -5.768 1.00 0.00 183 PRO A CA 6
ATOM 12666 C C . PRO A 1 74 ? 94.216 5.000 -4.766 1.00 0.00 183 PRO A C 6
ATOM 12667 O O . PRO A 1 74 ? 94.001 5.052 -3.556 1.00 0.00 183 PRO A O 6
ATOM 12678 N N . ALA A 1 75 ? 95.427 5.053 -5.298 1.00 0.00 184 ALA A N 6
ATOM 12679 C CA . ALA A 1 75 ? 96.626 5.182 -4.485 1.00 0.00 184 ALA A CA 6
ATOM 12680 C C . ALA A 1 75 ? 96.695 6.512 -3.750 1.00 0.00 184 ALA A C 6
ATOM 12681 O O . ALA A 1 75 ? 97.494 6.663 -2.825 1.00 0.00 184 ALA A O 6
ATOM 12688 N N . ASP A 1 76 ? 95.871 7.482 -4.142 1.00 0.00 185 ASP A N 6
ATOM 12689 C CA . ASP A 1 76 ? 95.886 8.781 -3.479 1.00 0.00 185 ASP A CA 6
ATOM 12690 C C . ASP A 1 76 ? 94.791 8.845 -2.423 1.00 0.00 185 ASP A C 6
ATOM 12691 O O . ASP A 1 76 ? 94.424 9.921 -1.954 1.00 0.00 185 ASP A O 6
ATOM 12700 N N . SER A 1 77 ? 94.275 7.677 -2.050 1.00 0.00 186 SER A N 6
ATOM 12701 C CA . SER A 1 77 ? 93.229 7.587 -1.047 1.00 0.00 186 SER A CA 6
ATOM 12702 C C . SER A 1 77 ? 93.829 7.690 0.348 1.00 0.00 186 SER A C 6
ATOM 12703 O O . SER A 1 77 ? 95.022 7.462 0.537 1.00 0.00 186 SER A O 6
ATOM 12711 N N . GLU A 1 78 ? 93.002 8.044 1.318 1.00 0.00 187 GLU A N 6
ATOM 12712 C CA . GLU A 1 78 ? 93.463 8.187 2.695 1.00 0.00 187 GLU A CA 6
ATOM 12713 C C . GLU A 1 78 ? 94.261 6.962 3.136 1.00 0.00 187 GLU A C 6
ATOM 12714 O O . GLU A 1 78 ? 95.404 7.077 3.574 1.00 0.00 187 GLU A O 6
ATOM 12726 N N . GLY A 1 79 ? 93.642 5.793 3.025 1.00 0.00 188 GLY A N 6
ATOM 12727 C CA . GLY A 1 79 ? 94.296 4.561 3.425 1.00 0.00 188 GLY A CA 6
ATOM 12728 C C . GLY A 1 79 ? 95.557 4.263 2.634 1.00 0.00 188 GLY A C 6
ATOM 12729 O O . GLY A 1 79 ? 96.562 3.836 3.201 1.00 0.00 188 GLY A O 6
ATOM 12733 N N . ALA A 1 80 ? 95.502 4.466 1.321 1.00 0.00 189 ALA A N 6
ATOM 12734 C CA . ALA A 1 80 ? 96.648 4.190 0.461 1.00 0.00 189 ALA A CA 6
ATOM 12735 C C . ALA A 1 80 ? 97.784 5.190 0.672 1.00 0.00 189 ALA A C 6
ATOM 12736 O O . ALA A 1 80 ? 98.928 4.795 0.891 1.00 0.00 189 ALA A O 6
ATOM 12743 N N . MET A 1 81 ? 97.475 6.484 0.608 1.00 0.00 190 MET A N 6
ATOM 12744 C CA . MET A 1 81 ? 98.500 7.505 0.801 1.00 0.00 190 MET A CA 6
ATOM 12745 C C . MET A 1 81 ? 99.123 7.347 2.185 1.00 0.00 190 MET A C 6
ATOM 12746 O O . MET A 1 81 ? 100.343 7.395 2.338 1.00 0.00 190 MET A O 6
ATOM 12760 N N . ASP A 1 82 ? 98.275 7.132 3.192 1.00 0.00 191 ASP A N 6
ATOM 12761 C CA . ASP A 1 82 ? 98.755 6.938 4.554 1.00 0.00 191 ASP A CA 6
ATOM 12762 C C . ASP A 1 82 ? 99.718 5.760 4.588 1.00 0.00 191 ASP A C 6
ATOM 12763 O O . ASP A 1 82 ? 100.774 5.822 5.208 1.00 0.00 191 ASP A O 6
ATOM 12772 N N . ALA A 1 83 ? 99.358 4.700 3.878 1.00 0.00 192 ALA A N 6
ATOM 12773 C CA . ALA A 1 83 ? 100.213 3.526 3.795 1.00 0.00 192 ALA A CA 6
ATOM 12774 C C . ALA A 1 83 ? 101.594 3.948 3.327 1.00 0.00 192 ALA A C 6
ATOM 12775 O O . ALA A 1 83 ? 102.605 3.552 3.900 1.00 0.00 192 ALA A O 6
ATOM 12782 N N . ALA A 1 84 ? 101.633 4.776 2.293 1.00 0.00 193 ALA A N 6
ATOM 12783 C CA . ALA A 1 84 ? 102.900 5.263 1.781 1.00 0.00 193 ALA A CA 6
ATOM 12784 C C . ALA A 1 84 ? 103.655 5.988 2.888 1.00 0.00 193 ALA A C 6
ATOM 12785 O O . ALA A 1 84 ? 104.860 5.801 3.049 1.00 0.00 193 ALA A O 6
ATOM 12792 N N . GLU A 1 85 ? 102.945 6.793 3.672 1.00 0.00 194 GLU A N 6
ATOM 12793 C CA . GLU A 1 85 ? 103.576 7.504 4.774 1.00 0.00 194 GLU A CA 6
ATOM 12794 C C . GLU A 1 85 ? 104.197 6.490 5.728 1.00 0.00 194 GLU A C 6
ATOM 12795 O O . GLU A 1 85 ? 105.209 6.763 6.374 1.00 0.00 194 GLU A O 6
ATOM 12807 N N . ASP A 1 86 ? 103.590 5.304 5.791 1.00 0.00 195 ASP A N 6
ATOM 12808 C CA . ASP A 1 86 ? 104.087 4.236 6.648 1.00 0.00 195 ASP A CA 6
ATOM 12809 C C . ASP A 1 86 ? 105.407 3.692 6.105 1.00 0.00 195 ASP A C 6
ATOM 12810 O O . ASP A 1 86 ? 106.335 3.417 6.864 1.00 0.00 195 ASP A O 6
ATOM 12819 N N . HIS A 1 87 ? 105.484 3.547 4.781 1.00 0.00 196 HIS A N 6
ATOM 12820 C CA . HIS A 1 87 ? 106.684 3.049 4.133 1.00 0.00 196 HIS A CA 6
ATOM 12821 C C . HIS A 1 87 ? 107.826 4.022 4.364 1.00 0.00 196 HIS A C 6
ATOM 12822 O O . HIS A 1 87 ? 108.983 3.634 4.518 1.00 0.00 196 HIS A O 6
ATOM 12836 N N . ARG A 1 88 ? 107.464 5.296 4.383 1.00 0.00 197 ARG A N 6
ATOM 12837 C CA . ARG A 1 88 ? 108.409 6.377 4.589 1.00 0.00 197 ARG A CA 6
ATOM 12838 C C . ARG A 1 88 ? 109.066 6.274 5.959 1.00 0.00 197 ARG A C 6
ATOM 12839 O O . ARG A 1 88 ? 110.281 6.129 6.068 1.00 0.00 197 ARG A O 6
ATOM 12860 N N . GLN A 1 89 ? 108.251 6.355 7.003 1.00 0.00 198 GLN A N 6
ATOM 12861 C CA . GLN A 1 89 ? 108.750 6.277 8.368 1.00 0.00 198 GLN A CA 6
ATOM 12862 C C . GLN A 1 89 ? 109.575 5.012 8.575 1.00 0.00 198 GLN A C 6
ATOM 12863 O O . GLN A 1 89 ? 110.509 4.991 9.376 1.00 0.00 198 GLN A O 6
ATOM 12877 N N . GLY A 1 90 ? 109.218 3.952 7.853 1.00 0.00 199 GLY A N 6
ATOM 12878 C CA . GLY A 1 90 ? 109.927 2.693 7.978 1.00 0.00 199 GLY A CA 6
ATOM 12879 C C . GLY A 1 90 ? 111.323 2.733 7.386 1.00 0.00 199 GLY A C 6
ATOM 12880 O O . GLY A 1 90 ? 112.274 2.265 8.008 1.00 0.00 199 GLY A O 6
ATOM 12884 N N . ILE A 1 91 ? 111.456 3.301 6.189 1.00 0.00 200 ILE A N 6
ATOM 12885 C CA . ILE A 1 91 ? 112.758 3.396 5.535 1.00 0.00 200 ILE A CA 6
ATOM 12886 C C . ILE A 1 91 ? 113.565 4.569 6.090 1.00 0.00 200 ILE A C 6
ATOM 12887 O O . ILE A 1 91 ? 114.784 4.612 5.958 1.00 0.00 200 ILE A O 6
ATOM 12903 N N . ALA A 1 92 ? 112.877 5.512 6.729 1.00 0.00 201 ALA A N 6
ATOM 12904 C CA . ALA A 1 92 ? 113.537 6.677 7.316 1.00 0.00 201 ALA A CA 6
ATOM 12905 C C . ALA A 1 92 ? 114.438 6.292 8.495 1.00 0.00 201 ALA A C 6
ATOM 12906 O O . ALA A 1 92 ? 115.644 6.526 8.484 1.00 0.00 201 ALA A O 6
ATOM 12913 N N . ARG A 1 93 ? 113.817 5.724 9.520 1.00 0.00 202 ARG A N 6
ATOM 12914 C CA . ARG A 1 93 ? 114.507 5.317 10.745 1.00 0.00 202 ARG A CA 6
ATOM 12915 C C . ARG A 1 93 ? 115.405 4.101 10.555 1.00 0.00 202 ARG A C 6
ATOM 12916 O O . ARG A 1 93 ? 116.540 4.081 11.031 1.00 0.00 202 ARG A O 6
ATOM 12937 N N . ASN A 1 94 ? 114.882 3.074 9.912 1.00 0.00 203 ASN A N 6
ATOM 12938 C CA . ASN A 1 94 ? 115.630 1.839 9.726 1.00 0.00 203 ASN A CA 6
ATOM 12939 C C . ASN A 1 94 ? 116.811 1.993 8.764 1.00 0.00 203 ASN A C 6
ATOM 12940 O O . ASN A 1 94 ? 117.569 1.044 8.562 1.00 0.00 203 ASN A O 6
ATOM 12951 N N . HIS A 1 95 ? 116.980 3.173 8.171 1.00 0.00 204 HIS A N 6
ATOM 12952 C CA . HIS A 1 95 ? 118.092 3.386 7.240 1.00 0.00 204 HIS A CA 6
ATOM 12953 C C . HIS A 1 95 ? 118.712 4.777 7.359 1.00 0.00 204 HIS A C 6
ATOM 12954 O O . HIS A 1 95 ? 119.934 4.897 7.460 1.00 0.00 204 HIS A O 6
ATOM 12968 N N . TYR A 1 96 ? 117.897 5.828 7.332 1.00 0.00 205 TYR A N 6
ATOM 12969 C CA . TYR A 1 96 ? 118.392 7.187 7.417 1.00 0.00 205 TYR A CA 6
ATOM 12970 C C . TYR A 1 96 ? 117.194 8.111 7.382 1.00 0.00 205 TYR A C 6
ATOM 12971 O O . TYR A 1 96 ? 116.311 7.934 6.547 1.00 0.00 205 TYR A O 6
ATOM 12989 N N . ASP A 1 97 ? 117.138 9.073 8.274 1.00 0.00 206 ASP A N 6
ATOM 12990 C CA . ASP A 1 97 ? 116.009 9.987 8.302 1.00 0.00 206 ASP A CA 6
ATOM 12991 C C . ASP A 1 97 ? 115.658 10.442 6.884 1.00 0.00 206 ASP A C 6
ATOM 12992 O O . ASP A 1 97 ? 116.056 11.521 6.444 1.00 0.00 206 ASP A O 6
ATOM 13001 N N . CYS A 1 98 ? 114.928 9.585 6.175 1.00 0.00 207 CYS A N 6
ATOM 13002 C CA . CYS A 1 98 ? 114.525 9.849 4.797 1.00 0.00 207 CYS A CA 6
ATOM 13003 C C . CYS A 1 98 ? 113.484 10.958 4.722 1.00 0.00 207 CYS A C 6
ATOM 13004 O O . CYS A 1 98 ? 112.475 10.932 5.426 1.00 0.00 207 CYS A O 6
ATOM 13012 N N . GLY A 1 99 ? 113.737 11.927 3.846 1.00 0.00 208 GLY A N 6
ATOM 13013 C CA . GLY A 1 99 ? 112.816 13.032 3.668 1.00 0.00 208 GLY A CA 6
ATOM 13014 C C . GLY A 1 99 ? 111.733 12.703 2.661 1.00 0.00 208 GLY A C 6
ATOM 13015 O O . GLY A 1 99 ? 111.769 11.646 2.030 1.00 0.00 208 GLY A O 6
ATOM 13019 N N . TYR A 1 100 ? 110.769 13.599 2.508 1.00 0.00 209 TYR A N 6
ATOM 13020 C CA . TYR A 1 100 ? 109.677 13.380 1.567 1.00 0.00 209 TYR A CA 6
ATOM 13021 C C . TYR A 1 100 ? 110.188 13.359 0.128 1.00 0.00 209 TYR A C 6
ATOM 13022 O O . TYR A 1 100 ? 109.687 12.607 -0.705 1.00 0.00 209 TYR A O 6
ATOM 13040 N N . GLU A 1 101 ? 111.183 14.193 -0.156 1.00 0.00 210 GLU A N 6
ATOM 13041 C CA . GLU A 1 101 ? 111.754 14.272 -1.497 1.00 0.00 210 GLU A CA 6
ATOM 13042 C C . GLU A 1 101 ? 112.598 13.038 -1.812 1.00 0.00 210 GLU A C 6
ATOM 13043 O O . GLU A 1 101 ? 112.684 12.608 -2.962 1.00 0.00 210 GLU A O 6
ATOM 13055 N N . MET A 1 102 ? 113.212 12.473 -0.778 1.00 0.00 211 MET A N 6
ATOM 13056 C CA . MET A 1 102 ? 114.047 11.284 -0.938 1.00 0.00 211 MET A CA 6
ATOM 13057 C C . MET A 1 102 ? 113.185 10.059 -1.208 1.00 0.00 211 MET A C 6
ATOM 13058 O O . MET A 1 102 ? 113.493 9.245 -2.075 1.00 0.00 211 MET A O 6
ATOM 13072 N N . HIS A 1 103 ? 112.105 9.944 -0.448 1.00 0.00 212 HIS A N 6
ATOM 13073 C CA . HIS A 1 103 ? 111.181 8.819 -0.574 1.00 0.00 212 HIS A CA 6
ATOM 13074 C C . HIS A 1 103 ? 110.637 8.691 -1.998 1.00 0.00 212 HIS A C 6
ATOM 13075 O O . HIS A 1 103 ? 110.502 7.589 -2.529 1.00 0.00 212 HIS A O 6
ATOM 13089 N N . THR A 1 104 ? 110.314 9.826 -2.600 1.00 0.00 213 THR A N 6
ATOM 13090 C CA . THR A 1 104 ? 109.769 9.865 -3.957 1.00 0.00 213 THR A CA 6
ATOM 13091 C C . THR A 1 104 ? 110.771 9.324 -4.962 1.00 0.00 213 THR A C 6
ATOM 13092 O O . THR A 1 104 ? 110.434 8.526 -5.838 1.00 0.00 213 THR A O 6
ATOM 13103 N N . CYS A 1 105 ? 112.003 9.789 -4.828 1.00 0.00 214 CYS A N 6
ATOM 13104 C CA . CYS A 1 105 ? 113.073 9.386 -5.723 1.00 0.00 214 CYS A CA 6
ATOM 13105 C C . CYS A 1 105 ? 113.114 7.869 -5.814 1.00 0.00 214 CYS A C 6
ATOM 13106 O O . CYS A 1 105 ? 113.343 7.310 -6.884 1.00 0.00 214 CYS A O 6
ATOM 13113 N N . LEU A 1 106 ? 112.864 7.202 -4.697 1.00 0.00 215 LEU A N 6
ATOM 13114 C CA . LEU A 1 106 ? 112.850 5.746 -4.675 1.00 0.00 215 LEU A CA 6
ATOM 13115 C C . LEU A 1 106 ? 111.672 5.223 -5.501 1.00 0.00 215 LEU A C 6
ATOM 13116 O O . LEU A 1 106 ? 111.764 4.189 -6.159 1.00 0.00 215 LEU A O 6
ATOM 13132 N N . GLY A 1 107 ? 110.560 5.947 -5.443 1.00 0.00 216 GLY A N 6
ATOM 13133 C CA . GLY A 1 107 ? 109.365 5.549 -6.169 1.00 0.00 216 GLY A CA 6
ATOM 13134 C C . GLY A 1 107 ? 109.612 5.268 -7.642 1.00 0.00 216 GLY A C 6
ATOM 13135 O O . GLY A 1 107 ? 109.326 4.173 -8.124 1.00 0.00 216 GLY A O 6
ATOM 13139 N N . GLU A 1 108 ? 110.126 6.262 -8.363 1.00 0.00 217 GLU A N 6
ATOM 13140 C CA . GLU A 1 108 ? 110.390 6.114 -9.796 1.00 0.00 217 GLU A CA 6
ATOM 13141 C C . GLU A 1 108 ? 111.710 5.395 -10.067 1.00 0.00 217 GLU A C 6
ATOM 13142 O O . GLU A 1 108 ? 111.887 4.813 -11.137 1.00 0.00 217 GLU A O 6
ATOM 13154 N N . MET A 1 109 ? 112.627 5.411 -9.111 1.00 0.00 218 MET A N 6
ATOM 13155 C CA . MET A 1 109 ? 113.905 4.727 -9.293 1.00 0.00 218 MET A CA 6
ATOM 13156 C C . MET A 1 109 ? 113.739 3.217 -9.116 1.00 0.00 218 MET A C 6
ATOM 13157 O O . MET A 1 109 ? 114.637 2.440 -9.441 1.00 0.00 218 MET A O 6
ATOM 13171 N N . TYR A 1 110 ? 112.583 2.814 -8.592 1.00 0.00 219 TYR A N 6
ATOM 13172 C CA . TYR A 1 110 ? 112.281 1.401 -8.358 1.00 0.00 219 TYR A CA 6
ATOM 13173 C C . TYR A 1 110 ? 111.453 0.792 -9.488 1.00 0.00 219 TYR A C 6
ATOM 13174 O O . TYR A 1 110 ? 111.717 -0.328 -9.924 1.00 0.00 219 TYR A O 6
ATOM 13192 N N . VAL A 1 111 ? 110.456 1.529 -9.959 1.00 0.00 220 VAL A N 6
ATOM 13193 C CA . VAL A 1 111 ? 109.600 1.049 -11.039 1.00 0.00 220 VAL A CA 6
ATOM 13194 C C . VAL A 1 111 ? 110.391 0.864 -12.329 1.00 0.00 220 VAL A C 6
ATOM 13195 O O . VAL A 1 111 ? 109.925 0.224 -13.271 1.00 0.00 220 VAL A O 6
ATOM 13208 N N . SER A 1 112 ? 111.586 1.446 -12.367 1.00 0.00 221 SER A N 6
ATOM 13209 C CA . SER A 1 112 ? 112.441 1.365 -13.547 1.00 0.00 221 SER A CA 6
ATOM 13210 C C . SER A 1 112 ? 113.227 0.058 -13.592 1.00 0.00 221 SER A C 6
ATOM 13211 O O . SER A 1 112 ? 113.122 -0.702 -14.555 1.00 0.00 221 SER A O 6
ATOM 13219 N N . ASP A 1 113 ? 114.028 -0.192 -12.560 1.00 0.00 222 ASP A N 6
ATOM 13220 C CA . ASP A 1 113 ? 114.841 -1.402 -12.511 1.00 0.00 222 ASP A CA 6
ATOM 13221 C C . ASP A 1 113 ? 113.988 -2.636 -12.215 1.00 0.00 222 ASP A C 6
ATOM 13222 O O . ASP A 1 113 ? 113.228 -2.668 -11.248 1.00 0.00 222 ASP A O 6
ATOM 13231 N N . GLU A 1 114 ? 114.122 -3.641 -13.075 1.00 0.00 223 GLU A N 6
ATOM 13232 C CA . GLU A 1 114 ? 113.372 -4.891 -12.955 1.00 0.00 223 GLU A CA 6
ATOM 13233 C C . GLU A 1 114 ? 113.860 -5.778 -11.808 1.00 0.00 223 GLU A C 6
ATOM 13234 O O . GLU A 1 114 ? 113.041 -6.389 -11.123 1.00 0.00 223 GLU A O 6
ATOM 13246 N N . ARG A 1 115 ? 115.167 -5.885 -11.592 1.00 0.00 224 ARG A N 6
ATOM 13247 C CA . ARG A 1 115 ? 115.650 -6.748 -10.516 1.00 0.00 224 ARG A CA 6
ATOM 13248 C C . ARG A 1 115 ? 114.999 -6.351 -9.190 1.00 0.00 224 ARG A C 6
ATOM 13249 O O . ARG A 1 115 ? 114.688 -7.205 -8.360 1.00 0.00 224 ARG A O 6
ATOM 13270 N N . PHE A 1 116 ? 114.757 -5.054 -9.020 1.00 0.00 225 PHE A N 6
ATOM 13271 C CA . PHE A 1 116 ? 114.096 -4.544 -7.820 1.00 0.00 225 PHE A CA 6
ATOM 13272 C C . PHE A 1 116 ? 112.635 -4.974 -7.802 1.00 0.00 225 PHE A C 6
ATOM 13273 O O . PHE A 1 116 ? 112.149 -5.537 -6.822 1.00 0.00 225 PHE A O 6
ATOM 13290 N N . THR A 1 117 ? 111.947 -4.698 -8.900 1.00 0.00 226 THR A N 6
ATOM 13291 C CA . THR A 1 117 ? 110.539 -5.038 -9.043 1.00 0.00 226 THR A CA 6
ATOM 13292 C C . THR A 1 117 ? 110.297 -6.526 -8.798 1.00 0.00 226 THR A C 6
ATOM 13293 O O . THR A 1 117 ? 109.496 -6.902 -7.950 1.00 0.00 226 THR A O 6
ATOM 13304 N N . ARG A 1 118 ? 110.998 -7.363 -9.558 1.00 0.00 227 ARG A N 6
ATOM 13305 C CA . ARG A 1 118 ? 110.863 -8.814 -9.447 1.00 0.00 227 ARG A CA 6
ATOM 13306 C C . ARG A 1 118 ? 110.928 -9.272 -7.993 1.00 0.00 227 ARG A C 6
ATOM 13307 O O . ARG A 1 118 ? 110.144 -10.120 -7.552 1.00 0.00 227 ARG A O 6
ATOM 13328 N N . ASN A 1 119 ? 111.846 -8.679 -7.245 1.00 0.00 228 ASN A N 6
ATOM 13329 C CA . ASN A 1 119 ? 112.004 -9.013 -5.837 1.00 0.00 228 ASN A CA 6
ATOM 13330 C C . ASN A 1 119 ? 110.907 -8.366 -5.008 1.00 0.00 228 ASN A C 6
ATOM 13331 O O . ASN A 1 119 ? 110.421 -8.949 -4.039 1.00 0.00 228 ASN A O 6
ATOM 13342 N N . ILE A 1 120 ? 110.518 -7.157 -5.394 1.00 0.00 229 ILE A N 6
ATOM 13343 C CA . ILE A 1 120 ? 109.475 -6.436 -4.681 1.00 0.00 229 ILE A CA 6
ATOM 13344 C C . ILE A 1 120 ? 108.076 -6.952 -5.027 1.00 0.00 229 ILE A C 6
ATOM 13345 O O . ILE A 1 120 ? 107.272 -7.211 -4.131 1.00 0.00 229 ILE A O 6
ATOM 13361 N N . ASP A 1 121 ? 107.778 -7.088 -6.320 1.00 0.00 230 ASP A N 6
ATOM 13362 C CA . ASP A 1 121 ? 106.457 -7.552 -6.749 1.00 0.00 230 ASP A CA 6
ATOM 13363 C C . ASP A 1 121 ? 106.233 -9.017 -6.419 1.00 0.00 230 ASP A C 6
ATOM 13364 O O . ASP A 1 121 ? 105.106 -9.501 -6.519 1.00 0.00 230 ASP A O 6
ATOM 13373 N N . ALA A 1 122 ? 107.276 -9.722 -5.995 1.00 0.00 231 ALA A N 6
ATOM 13374 C CA . ALA A 1 122 ? 107.105 -11.118 -5.620 1.00 0.00 231 ALA A CA 6
ATOM 13375 C C . ALA A 1 122 ? 105.777 -11.287 -4.876 1.00 0.00 231 ALA A C 6
ATOM 13376 O O . ALA A 1 122 ? 105.191 -12.368 -4.856 1.00 0.00 231 ALA A O 6
ATOM 13383 N N . ALA A 1 123 ? 105.315 -10.187 -4.264 1.00 0.00 232 ALA A N 6
ATOM 13384 C CA . ALA A 1 123 ? 104.060 -10.176 -3.512 1.00 0.00 232 ALA A CA 6
ATOM 13385 C C . ALA A 1 123 ? 102.858 -9.884 -4.413 1.00 0.00 232 ALA A C 6
ATOM 13386 O O . ALA A 1 123 ? 101.785 -10.456 -4.218 1.00 0.00 232 ALA A O 6
ATOM 13393 N N . LYS A 1 124 ? 103.048 -9.031 -5.422 1.00 0.00 233 LYS A N 6
ATOM 13394 C CA . LYS A 1 124 ? 101.975 -8.720 -6.365 1.00 0.00 233 LYS A CA 6
ATOM 13395 C C . LYS A 1 124 ? 102.482 -7.787 -7.463 1.00 0.00 233 LYS A C 6
ATOM 13396 O O . LYS A 1 124 ? 103.328 -6.931 -7.209 1.00 0.00 233 LYS A O 6
ATOM 13415 N N . PRO A 1 125 ? 101.974 -7.933 -8.700 1.00 0.00 234 PRO A N 6
ATOM 13416 C CA . PRO A 1 125 ? 102.390 -7.091 -9.828 1.00 0.00 234 PRO A CA 6
ATOM 13417 C C . PRO A 1 125 ? 101.771 -5.694 -9.783 1.00 0.00 234 PRO A C 6
ATOM 13418 O O . PRO A 1 125 ? 100.589 -5.539 -9.474 1.00 0.00 234 PRO A O 6
ATOM 13429 N N . GLY A 1 126 ? 102.570 -4.680 -10.114 1.00 0.00 235 GLY A N 6
ATOM 13430 C CA . GLY A 1 126 ? 102.076 -3.312 -10.127 1.00 0.00 235 GLY A CA 6
ATOM 13431 C C . GLY A 1 126 ? 102.218 -2.600 -8.795 1.00 0.00 235 GLY A C 6
ATOM 13432 O O . GLY A 1 126 ? 101.951 -1.403 -8.700 1.00 0.00 235 GLY A O 6
ATOM 13436 N N . LEU A 1 127 ? 102.613 -3.330 -7.760 1.00 0.00 236 LEU A N 6
ATOM 13437 C CA . LEU A 1 127 ? 102.753 -2.738 -6.436 1.00 0.00 236 LEU A CA 6
ATOM 13438 C C . LEU A 1 127 ? 103.670 -1.521 -6.463 1.00 0.00 236 LEU A C 6
ATOM 13439 O O . LEU A 1 127 ? 103.389 -0.507 -5.827 1.00 0.00 236 LEU A O 6
ATOM 13455 N N . ALA A 1 128 ? 104.780 -1.644 -7.182 1.00 0.00 237 ALA A N 6
ATOM 13456 C CA . ALA A 1 128 ? 105.766 -0.575 -7.277 1.00 0.00 237 ALA A CA 6
ATOM 13457 C C . ALA A 1 128 ? 105.161 0.712 -7.831 1.00 0.00 237 ALA A C 6
ATOM 13458 O O . ALA A 1 128 ? 105.449 1.803 -7.339 1.00 0.00 237 ALA A O 6
ATOM 13465 N N . ALA A 1 129 ? 104.330 0.589 -8.854 1.00 0.00 238 ALA A N 6
ATOM 13466 C CA . ALA A 1 129 ? 103.700 1.756 -9.457 1.00 0.00 238 ALA A CA 6
ATOM 13467 C C . ALA A 1 129 ? 102.701 2.419 -8.506 1.00 0.00 238 ALA A C 6
ATOM 13468 O O . ALA A 1 129 ? 102.607 3.644 -8.451 1.00 0.00 238 ALA A O 6
ATOM 13475 N N . TYR A 1 130 ? 101.943 1.596 -7.784 1.00 0.00 239 TYR A N 6
ATOM 13476 C CA . TYR A 1 130 ? 100.918 2.076 -6.854 1.00 0.00 239 TYR A CA 6
ATOM 13477 C C . TYR A 1 130 ? 101.515 2.838 -5.669 1.00 0.00 239 TYR A C 6
ATOM 13478 O O . TYR A 1 130 ? 100.922 3.795 -5.167 1.00 0.00 239 TYR A O 6
ATOM 13496 N N . MET A 1 131 ? 102.682 2.396 -5.221 1.00 0.00 240 MET A N 6
ATOM 13497 C CA . MET A 1 131 ? 103.359 3.022 -4.088 1.00 0.00 240 MET A CA 6
ATOM 13498 C C . MET A 1 131 ? 103.931 4.392 -4.444 1.00 0.00 240 MET A C 6
ATOM 13499 O O . MET A 1 131 ? 103.743 5.355 -3.705 1.00 0.00 240 MET A O 6
ATOM 13513 N N . ARG A 1 132 ? 104.649 4.475 -5.562 1.00 0.00 241 ARG A N 6
ATOM 13514 C CA . ARG A 1 132 ? 105.262 5.737 -5.971 1.00 0.00 241 ARG A CA 6
ATOM 13515 C C . ARG A 1 132 ? 104.248 6.869 -6.011 1.00 0.00 241 ARG A C 6
ATOM 13516 O O . ARG A 1 132 ? 104.474 7.943 -5.460 1.00 0.00 241 ARG A O 6
ATOM 13537 N N . ASP A 1 133 ? 103.130 6.608 -6.664 1.00 0.00 242 ASP A N 6
ATOM 13538 C CA . ASP A 1 133 ? 102.060 7.592 -6.776 1.00 0.00 242 ASP A CA 6
ATOM 13539 C C . ASP A 1 133 ? 101.492 7.899 -5.398 1.00 0.00 242 ASP A C 6
ATOM 13540 O O . ASP A 1 133 ? 101.179 9.047 -5.084 1.00 0.00 242 ASP A O 6
ATOM 13549 N N . ALA A 1 134 ? 101.395 6.868 -4.566 1.00 0.00 243 ALA A N 6
ATOM 13550 C CA . ALA A 1 134 ? 100.905 7.034 -3.205 1.00 0.00 243 ALA A CA 6
ATOM 13551 C C . ALA A 1 134 ? 101.863 7.924 -2.422 1.00 0.00 243 ALA A C 6
ATOM 13552 O O . ALA A 1 134 ? 101.447 8.816 -1.683 1.00 0.00 243 ALA A O 6
ATOM 13559 N N . ILE A 1 135 ? 103.155 7.668 -2.608 1.00 0.00 244 ILE A N 6
ATOM 13560 C CA . ILE A 1 135 ? 104.209 8.429 -1.948 1.00 0.00 244 ILE A CA 6
ATOM 13561 C C . ILE A 1 135 ? 104.342 9.815 -2.556 1.00 0.00 244 ILE A C 6
ATOM 13562 O O . ILE A 1 135 ? 104.472 10.808 -1.839 1.00 0.00 244 ILE A O 6
ATOM 13578 N N . LEU A 1 136 ? 104.311 9.881 -3.879 1.00 0.00 245 LEU A N 6
ATOM 13579 C CA . LEU A 1 136 ? 104.432 11.144 -4.569 1.00 0.00 245 LEU A CA 6
ATOM 13580 C C . LEU A 1 136 ? 103.312 12.075 -4.131 1.00 0.00 245 LEU A C 6
ATOM 13581 O O . LEU A 1 136 ? 103.546 13.219 -3.745 1.00 0.00 245 LEU A O 6
ATOM 13597 N N . ALA A 1 137 ? 102.094 11.548 -4.169 1.00 0.00 246 ALA A N 6
ATOM 13598 C CA . ALA A 1 137 ? 100.911 12.291 -3.755 1.00 0.00 246 ALA A CA 6
ATOM 13599 C C . ALA A 1 137 ? 101.019 12.691 -2.291 1.00 0.00 246 ALA A C 6
ATOM 13600 O O . ALA A 1 137 ? 100.728 13.828 -1.920 1.00 0.00 246 ALA A O 6
ATOM 13607 N N . ASN A 1 138 ? 101.447 11.744 -1.463 1.00 0.00 247 ASN A N 6
ATOM 13608 C CA . ASN A 1 138 ? 101.606 11.988 -0.040 1.00 0.00 247 ASN A CA 6
ATOM 13609 C C . ASN A 1 138 ? 102.498 13.204 0.193 1.00 0.00 247 ASN A C 6
ATOM 13610 O O . ASN A 1 138 ? 102.255 14.002 1.096 1.00 0.00 247 ASN A O 6
ATOM 13621 N N . ALA A 1 139 ? 103.541 13.330 -0.619 1.00 0.00 248 ALA A N 6
ATOM 13622 C CA . ALA A 1 139 ? 104.481 14.440 -0.498 1.00 0.00 248 ALA A CA 6
ATOM 13623 C C . ALA A 1 139 ? 103.845 15.775 -0.893 1.00 0.00 248 ALA A C 6
ATOM 13624 O O . ALA A 1 139 ? 104.116 16.804 -0.276 1.00 0.00 248 ALA A O 6
ATOM 13631 N N . VAL A 1 140 ? 103.012 15.754 -1.931 1.00 0.00 249 VAL A N 6
ATOM 13632 C CA . VAL A 1 140 ? 102.352 16.966 -2.421 1.00 0.00 249 VAL A CA 6
ATOM 13633 C C . VAL A 1 140 ? 101.582 17.701 -1.327 1.00 0.00 249 VAL A C 6
ATOM 13634 O O . VAL A 1 140 ? 101.669 18.924 -1.217 1.00 0.00 249 VAL A O 6
ATOM 13647 N N . ARG A 1 141 ? 100.823 16.963 -0.525 1.00 0.00 250 ARG A N 6
ATOM 13648 C CA . ARG A 1 141 ? 100.042 17.570 0.543 1.00 0.00 250 ARG A CA 6
ATOM 13649 C C . ARG A 1 141 ? 100.944 18.252 1.567 1.00 0.00 250 ARG A C 6
ATOM 13650 O O . ARG A 1 141 ? 100.489 19.093 2.343 1.00 0.00 250 ARG A O 6
ATOM 13671 N N . HIS A 1 142 ? 102.230 17.910 1.546 1.00 0.00 251 HIS A N 6
ATOM 13672 C CA . HIS A 1 142 ? 103.194 18.522 2.459 1.00 0.00 251 HIS A CA 6
ATOM 13673 C C . HIS A 1 142 ? 103.937 19.649 1.747 1.00 0.00 251 HIS A C 6
ATOM 13674 O O . HIS A 1 142 ? 104.137 20.727 2.306 1.00 0.00 251 HIS A O 6
ATOM 13689 N N . THR A 1 143 ? 104.337 19.388 0.506 1.00 0.00 252 THR A N 6
ATOM 13690 C CA . THR A 1 143 ? 105.052 20.375 -0.293 1.00 0.00 252 THR A CA 6
ATOM 13691 C C . THR A 1 143 ? 104.330 21.723 -0.249 1.00 0.00 252 THR A C 6
ATOM 13692 O O . THR A 1 143 ? 103.106 21.778 -0.368 1.00 0.00 252 THR A O 6
ATOM 13703 N N . PRO A 1 144 ? 105.072 22.834 -0.076 1.00 0.00 253 PRO A N 6
ATOM 13704 C CA . PRO A 1 144 ? 104.474 24.173 -0.017 1.00 0.00 253 PRO A CA 6
ATOM 13705 C C . PRO A 1 144 ? 103.994 24.651 -1.384 1.00 0.00 253 PRO A C 6
ATOM 13706 O O . PRO A 1 144 ? 102.812 24.415 -1.712 1.00 0.00 253 PRO A O 6
ATOM 13718 C CA . SER B 2 1 ? 120.017 5.041 0.211 1.00 0.00 501 SER B CA 6
ATOM 13719 C C . SER B 2 1 ? 120.401 3.824 0.906 1.00 0.00 501 SER B C 6
ATOM 13729 N N . VAL B 2 3 ? 120.796 -0.098 -0.136 1.00 0.00 503 VAL B N 6
ATOM 13730 C CA . VAL B 2 3 ? 120.846 -1.467 -0.636 1.00 0.00 503 VAL B CA 6
ATOM 13731 C C . VAL B 2 3 ? 120.431 -1.450 -2.104 1.00 0.00 503 VAL B C 6
ATOM 13732 O O . VAL B 2 3 ? 119.910 -0.443 -2.579 1.00 0.00 503 VAL B O 6
ATOM 13745 N N . GLY B 2 4 ? 120.669 -2.537 -2.833 1.00 0.00 504 GLY B N 6
ATOM 13746 C CA . GLY B 2 4 ? 120.314 -2.564 -4.241 1.00 0.00 504 GLY B CA 6
ATOM 13747 C C . GLY B 2 4 ? 119.395 -3.630 -4.580 1.00 0.00 504 GLY B C 6
ATOM 13761 N N . ALA B 2 6 ? 115.600 -4.111 -3.205 1.00 0.00 506 ALA B N 6
ATOM 13762 C CA . ALA B 2 6 ? 114.265 -4.194 -2.616 1.00 0.00 506 ALA B CA 6
ATOM 13763 C C . ALA B 2 6 ? 113.807 -2.959 -1.812 1.00 0.00 506 ALA B C 6
ATOM 13777 N N . ALA B 2 8 ? 115.562 0.234 0.383 1.00 0.00 508 ALA B N 6
ATOM 13778 C CA . ALA B 2 8 ? 116.142 1.336 1.131 1.00 0.00 508 ALA B CA 6
ATOM 13779 C C . ALA B 2 8 ? 116.814 2.337 0.207 1.00 0.00 508 ALA B C 6
ATOM 13801 N N . ALA B 2 11 ? 118.833 8.054 -3.259 1.00 0.00 511 ALA B N 6
ATOM 13802 C CA . ALA B 2 11 ? 118.312 8.929 -4.305 1.00 0.00 511 ALA B CA 6
ATOM 13803 C C . ALA B 2 11 ? 118.860 10.345 -4.181 1.00 0.00 511 ALA B C 6
ATOM 13804 O O . ALA B 2 11 ? 118.144 11.322 -4.407 1.00 0.00 511 ALA B O 6
ATOM 13813 N N . GLY A 1 2 ? 128.277 -11.185 4.210 1.00 0.00 111 GLY A N 7
ATOM 13814 C CA . GLY A 1 2 ? 127.691 -9.908 3.715 1.00 0.00 111 GLY A CA 7
ATOM 13815 C C . GLY A 1 2 ? 127.082 -9.079 4.828 1.00 0.00 111 GLY A C 7
ATOM 13816 O O . GLY A 1 2 ? 127.725 -8.837 5.849 1.00 0.00 111 GLY A O 7
ATOM 13820 N N . ILE A 1 3 ? 125.843 -8.634 4.628 1.00 0.00 112 ILE A N 7
ATOM 13821 C CA . ILE A 1 3 ? 125.154 -7.823 5.609 1.00 0.00 112 ILE A CA 7
ATOM 13822 C C . ILE A 1 3 ? 125.300 -8.369 7.016 1.00 0.00 112 ILE A C 7
ATOM 13823 O O . ILE A 1 3 ? 124.405 -9.016 7.536 1.00 0.00 112 ILE A O 7
ATOM 13839 N N . ASN A 1 4 ? 126.418 -8.074 7.628 1.00 0.00 113 ASN A N 7
ATOM 13840 C CA . ASN A 1 4 ? 126.706 -8.500 8.987 1.00 0.00 113 ASN A CA 7
ATOM 13841 C C . ASN A 1 4 ? 126.010 -9.821 9.340 1.00 0.00 113 ASN A C 7
ATOM 13842 O O . ASN A 1 4 ? 125.820 -10.133 10.515 1.00 0.00 113 ASN A O 7
ATOM 13853 N N . LEU A 1 5 ? 125.604 -10.574 8.319 1.00 0.00 114 LEU A N 7
ATOM 13854 C CA . LEU A 1 5 ? 124.894 -11.840 8.525 1.00 0.00 114 LEU A CA 7
ATOM 13855 C C . LEU A 1 5 ? 125.479 -12.970 7.681 1.00 0.00 114 LEU A C 7
ATOM 13856 O O . LEU A 1 5 ? 126.182 -12.731 6.699 1.00 0.00 114 LEU A O 7
ATOM 13872 N N . THR A 1 6 ? 125.160 -14.203 8.066 1.00 0.00 115 THR A N 7
ATOM 13873 C CA . THR A 1 6 ? 125.621 -15.390 7.350 1.00 0.00 115 THR A CA 7
ATOM 13874 C C . THR A 1 6 ? 124.639 -15.751 6.231 1.00 0.00 115 THR A C 7
ATOM 13875 O O . THR A 1 6 ? 123.444 -15.479 6.346 1.00 0.00 115 THR A O 7
ATOM 13886 N N . PRO A 1 7 ? 125.113 -16.376 5.137 1.00 0.00 116 PRO A N 7
ATOM 13887 C CA . PRO A 1 7 ? 124.241 -16.766 4.022 1.00 0.00 116 PRO A CA 7
ATOM 13888 C C . PRO A 1 7 ? 122.961 -17.439 4.500 1.00 0.00 116 PRO A C 7
ATOM 13889 O O . PRO A 1 7 ? 121.888 -17.234 3.931 1.00 0.00 116 PRO A O 7
ATOM 13900 N N . GLU A 1 8 ? 123.082 -18.243 5.544 1.00 0.00 117 GLU A N 7
ATOM 13901 C CA . GLU A 1 8 ? 121.942 -18.948 6.100 1.00 0.00 117 GLU A CA 7
ATOM 13902 C C . GLU A 1 8 ? 121.011 -17.980 6.821 1.00 0.00 117 GLU A C 7
ATOM 13903 O O . GLU A 1 8 ? 119.792 -18.105 6.741 1.00 0.00 117 GLU A O 7
ATOM 13915 N N . GLU A 1 9 ? 121.594 -17.001 7.507 1.00 0.00 118 GLU A N 7
ATOM 13916 C CA . GLU A 1 9 ? 120.806 -16.004 8.223 1.00 0.00 118 GLU A CA 7
ATOM 13917 C C . GLU A 1 9 ? 120.021 -15.158 7.237 1.00 0.00 118 GLU A C 7
ATOM 13918 O O . GLU A 1 9 ? 118.816 -14.970 7.376 1.00 0.00 118 GLU A O 7
ATOM 13930 N N . LYS A 1 10 ? 120.715 -14.680 6.219 1.00 0.00 119 LYS A N 7
ATOM 13931 C CA . LYS A 1 10 ? 120.089 -13.883 5.182 1.00 0.00 119 LYS A CA 7
ATOM 13932 C C . LYS A 1 10 ? 118.899 -14.634 4.603 1.00 0.00 119 LYS A C 7
ATOM 13933 O O . LYS A 1 10 ? 117.918 -14.032 4.172 1.00 0.00 119 LYS A O 7
ATOM 13952 N N . PHE A 1 11 ? 118.995 -15.960 4.594 1.00 0.00 120 PHE A N 7
ATOM 13953 C CA . PHE A 1 11 ? 117.928 -16.802 4.066 1.00 0.00 120 PHE A CA 7
ATOM 13954 C C . PHE A 1 11 ? 116.758 -16.905 5.042 1.00 0.00 120 PHE A C 7
ATOM 13955 O O . PHE A 1 11 ? 115.605 -16.723 4.653 1.00 0.00 120 PHE A O 7
ATOM 13972 N N . GLU A 1 12 ? 117.045 -17.179 6.306 1.00 0.00 121 GLU A N 7
ATOM 13973 C CA . GLU A 1 12 ? 115.994 -17.281 7.313 1.00 0.00 121 GLU A CA 7
ATOM 13974 C C . GLU A 1 12 ? 115.411 -15.904 7.604 1.00 0.00 121 GLU A C 7
ATOM 13975 O O . GLU A 1 12 ? 114.294 -15.780 8.107 1.00 0.00 121 GLU A O 7
ATOM 13987 N N . VAL A 1 13 ? 116.184 -14.875 7.290 1.00 0.00 122 VAL A N 7
ATOM 13988 C CA . VAL A 1 13 ? 115.771 -13.496 7.519 1.00 0.00 122 VAL A CA 7
ATOM 13989 C C . VAL A 1 13 ? 115.086 -12.889 6.293 1.00 0.00 122 VAL A C 7
ATOM 13990 O O . VAL A 1 13 ? 113.964 -12.396 6.398 1.00 0.00 122 VAL A O 7
ATOM 14003 N N . PHE A 1 14 ? 115.738 -12.920 5.135 1.00 0.00 123 PHE A N 7
ATOM 14004 C CA . PHE A 1 14 ? 115.133 -12.360 3.923 1.00 0.00 123 PHE A CA 7
ATOM 14005 C C . PHE A 1 14 ? 114.288 -13.399 3.188 1.00 0.00 123 PHE A C 7
ATOM 14006 O O . PHE A 1 14 ? 113.433 -13.050 2.375 1.00 0.00 123 PHE A O 7
ATOM 14023 N N . GLY A 1 15 ? 114.533 -14.675 3.472 1.00 0.00 124 GLY A N 7
ATOM 14024 C CA . GLY A 1 15 ? 113.786 -15.738 2.820 1.00 0.00 124 GLY A CA 7
ATOM 14025 C C . GLY A 1 15 ? 114.535 -16.333 1.647 1.00 0.00 124 GLY A C 7
ATOM 14026 O O . GLY A 1 15 ? 114.596 -17.549 1.501 1.00 0.00 124 GLY A O 7
ATOM 14030 N N . ASP A 1 16 ? 115.114 -15.466 0.823 1.00 0.00 125 ASP A N 7
ATOM 14031 C CA . ASP A 1 16 ? 115.885 -15.895 -0.344 1.00 0.00 125 ASP A CA 7
ATOM 14032 C C . ASP A 1 16 ? 116.315 -14.691 -1.177 1.00 0.00 125 ASP A C 7
ATOM 14033 O O . ASP A 1 16 ? 115.996 -14.597 -2.362 1.00 0.00 125 ASP A O 7
ATOM 14042 N N . PHE A 1 17 ? 117.033 -13.768 -0.545 1.00 0.00 126 PHE A N 7
ATOM 14043 C CA . PHE A 1 17 ? 117.503 -12.560 -1.218 1.00 0.00 126 PHE A CA 7
ATOM 14044 C C . PHE A 1 17 ? 118.920 -12.220 -0.762 1.00 0.00 126 PHE A C 7
ATOM 14045 O O . PHE A 1 17 ? 119.173 -12.062 0.432 1.00 0.00 126 PHE A O 7
ATOM 14062 N N . ASP A 1 18 ? 119.843 -12.121 -1.715 1.00 0.00 127 ASP A N 7
ATOM 14063 C CA . ASP A 1 18 ? 121.238 -11.811 -1.405 1.00 0.00 127 ASP A CA 7
ATOM 14064 C C . ASP A 1 18 ? 121.587 -10.373 -1.789 1.00 0.00 127 ASP A C 7
ATOM 14065 O O . ASP A 1 18 ? 122.061 -10.126 -2.896 1.00 0.00 127 ASP A O 7
ATOM 14074 N N . PRO A 1 19 ? 121.365 -9.400 -0.881 1.00 0.00 128 PRO A N 7
ATOM 14075 C CA . PRO A 1 19 ? 121.672 -7.987 -1.145 1.00 0.00 128 PRO A CA 7
ATOM 14076 C C . PRO A 1 19 ? 123.173 -7.709 -1.218 1.00 0.00 128 PRO A C 7
ATOM 14077 O O . PRO A 1 19 ? 123.644 -7.004 -2.111 1.00 0.00 128 PRO A O 7
ATOM 14088 N N . ASP A 1 20 ? 123.914 -8.259 -0.260 1.00 0.00 129 ASP A N 7
ATOM 14089 C CA . ASP A 1 20 ? 125.361 -8.068 -0.190 1.00 0.00 129 ASP A CA 7
ATOM 14090 C C . ASP A 1 20 ? 126.045 -8.394 -1.514 1.00 0.00 129 ASP A C 7
ATOM 14091 O O . ASP A 1 20 ? 127.243 -8.162 -1.674 1.00 0.00 129 ASP A O 7
ATOM 14100 N N . GLN A 1 21 ? 125.285 -8.934 -2.457 1.00 0.00 130 GLN A N 7
ATOM 14101 C CA . GLN A 1 21 ? 125.825 -9.292 -3.757 1.00 0.00 130 GLN A CA 7
ATOM 14102 C C . GLN A 1 21 ? 126.502 -8.091 -4.418 1.00 0.00 130 GLN A C 7
ATOM 14103 O O . GLN A 1 21 ? 127.631 -8.189 -4.900 1.00 0.00 130 GLN A O 7
ATOM 14117 N N . TYR A 1 22 ? 125.797 -6.965 -4.440 1.00 0.00 131 TYR A N 7
ATOM 14118 C CA . TYR A 1 22 ? 126.304 -5.732 -5.044 1.00 0.00 131 TYR A CA 7
ATOM 14119 C C . TYR A 1 22 ? 125.975 -4.529 -4.162 1.00 0.00 131 TYR A C 7
ATOM 14120 O O . TYR A 1 22 ? 125.601 -3.469 -4.658 1.00 0.00 131 TYR A O 7
ATOM 14138 N N . GLU A 1 23 ? 126.091 -4.701 -2.850 1.00 0.00 132 GLU A N 7
ATOM 14139 C CA . GLU A 1 23 ? 125.769 -3.632 -1.914 1.00 0.00 132 GLU A CA 7
ATOM 14140 C C . GLU A 1 23 ? 126.341 -2.285 -2.361 1.00 0.00 132 GLU A C 7
ATOM 14141 O O . GLU A 1 23 ? 125.595 -1.364 -2.692 1.00 0.00 132 GLU A O 7
ATOM 14153 N N . GLU A 1 24 ? 127.669 -2.179 -2.370 1.00 0.00 133 GLU A N 7
ATOM 14154 C CA . GLU A 1 24 ? 128.343 -0.949 -2.779 1.00 0.00 133 GLU A CA 7
ATOM 14155 C C . GLU A 1 24 ? 128.410 -0.833 -4.297 1.00 0.00 133 GLU A C 7
ATOM 14156 O O . GLU A 1 24 ? 128.243 0.249 -4.857 1.00 0.00 133 GLU A O 7
ATOM 14168 N N . GLU A 1 25 ? 128.664 -1.959 -4.955 1.00 0.00 134 GLU A N 7
ATOM 14169 C CA . GLU A 1 25 ? 128.766 -1.996 -6.409 1.00 0.00 134 GLU A CA 7
ATOM 14170 C C . GLU A 1 25 ? 127.534 -1.375 -7.061 1.00 0.00 134 GLU A C 7
ATOM 14171 O O . GLU A 1 25 ? 127.601 -0.881 -8.187 1.00 0.00 134 GLU A O 7
ATOM 14183 N N . VAL A 1 26 ? 126.409 -1.402 -6.351 1.00 0.00 135 VAL A N 7
ATOM 14184 C CA . VAL A 1 26 ? 125.171 -0.844 -6.866 1.00 0.00 135 VAL A CA 7
ATOM 14185 C C . VAL A 1 26 ? 125.364 0.607 -7.283 1.00 0.00 135 VAL A C 7
ATOM 14186 O O . VAL A 1 26 ? 124.653 1.111 -8.151 1.00 0.00 135 VAL A O 7
ATOM 14199 N N . ARG A 1 27 ? 126.313 1.282 -6.650 1.00 0.00 136 ARG A N 7
ATOM 14200 C CA . ARG A 1 27 ? 126.585 2.682 -6.943 1.00 0.00 136 ARG A CA 7
ATOM 14201 C C . ARG A 1 27 ? 126.654 2.924 -8.447 1.00 0.00 136 ARG A C 7
ATOM 14202 O O . ARG A 1 27 ? 126.385 4.026 -8.922 1.00 0.00 136 ARG A O 7
ATOM 14223 N N . GLU A 1 28 ? 127.003 1.892 -9.195 1.00 0.00 137 GLU A N 7
ATOM 14224 C CA . GLU A 1 28 ? 127.094 2.007 -10.644 1.00 0.00 137 GLU A CA 7
ATOM 14225 C C . GLU A 1 28 ? 125.767 2.498 -11.225 1.00 0.00 137 GLU A C 7
ATOM 14226 O O . GLU A 1 28 ? 125.749 3.200 -12.236 1.00 0.00 137 GLU A O 7
ATOM 14238 N N . ARG A 1 29 ? 124.663 2.145 -10.574 1.00 0.00 138 ARG A N 7
ATOM 14239 C CA . ARG A 1 29 ? 123.344 2.574 -11.028 1.00 0.00 138 ARG A CA 7
ATOM 14240 C C . ARG A 1 29 ? 123.208 4.090 -10.875 1.00 0.00 138 ARG A C 7
ATOM 14241 O O . ARG A 1 29 ? 123.037 4.810 -11.859 1.00 0.00 138 ARG A O 7
ATOM 14262 N N . TRP A 1 30 ? 123.305 4.569 -9.633 1.00 0.00 139 TRP A N 7
ATOM 14263 C CA . TRP A 1 30 ? 123.215 6.002 -9.344 1.00 0.00 139 TRP A CA 7
ATOM 14264 C C . TRP A 1 30 ? 124.527 6.501 -8.749 1.00 0.00 139 TRP A C 7
ATOM 14265 O O . TRP A 1 30 ? 125.044 7.550 -9.136 1.00 0.00 139 TRP A O 7
ATOM 14286 N N . GLY A 1 31 ? 125.060 5.725 -7.819 1.00 0.00 140 GLY A N 7
ATOM 14287 C CA . GLY A 1 31 ? 126.314 6.058 -7.175 1.00 0.00 140 GLY A CA 7
ATOM 14288 C C . GLY A 1 31 ? 126.547 7.542 -6.977 1.00 0.00 140 GLY A C 7
ATOM 14289 O O . GLY A 1 31 ? 127.701 7.967 -6.921 1.00 0.00 140 GLY A O 7
ATOM 14293 N N . ASN A 1 32 ? 125.488 8.351 -6.866 1.00 0.00 141 ASN A N 7
ATOM 14294 C CA . ASN A 1 32 ? 125.689 9.786 -6.669 1.00 0.00 141 ASN A CA 7
ATOM 14295 C C . ASN A 1 32 ? 124.856 10.295 -5.504 1.00 0.00 141 ASN A C 7
ATOM 14296 O O . ASN A 1 32 ? 124.736 11.501 -5.288 1.00 0.00 141 ASN A O 7
ATOM 14307 N N . THR A 1 33 ? 124.232 9.366 -4.795 1.00 0.00 142 THR A N 7
ATOM 14308 C CA . THR A 1 33 ? 123.350 9.706 -3.696 1.00 0.00 142 THR A CA 7
ATOM 14309 C C . THR A 1 33 ? 124.113 9.965 -2.399 1.00 0.00 142 THR A C 7
ATOM 14310 O O . THR A 1 33 ? 125.177 9.398 -2.155 1.00 0.00 142 THR A O 7
ATOM 14321 N N . ASP A 1 34 ? 123.540 10.845 -1.577 1.00 0.00 143 ASP A N 7
ATOM 14322 C CA . ASP A 1 34 ? 124.126 11.228 -0.293 1.00 0.00 143 ASP A CA 7
ATOM 14323 C C . ASP A 1 34 ? 123.599 10.359 0.841 1.00 0.00 143 ASP A C 7
ATOM 14324 O O . ASP A 1 34 ? 124.328 10.044 1.784 1.00 0.00 143 ASP A O 7
ATOM 14333 N N . ALA A 1 35 ? 122.328 9.979 0.762 1.00 0.00 144 ALA A N 7
ATOM 14334 C CA . ALA A 1 35 ? 121.746 9.163 1.809 1.00 0.00 144 ALA A CA 7
ATOM 14335 C C . ALA A 1 35 ? 122.610 7.926 2.037 1.00 0.00 144 ALA A C 7
ATOM 14336 O O . ALA A 1 35 ? 122.912 7.562 3.171 1.00 0.00 144 ALA A O 7
ATOM 14343 N N . TYR A 1 36 ? 122.997 7.268 0.932 1.00 0.00 145 TYR A N 7
ATOM 14344 C CA . TYR A 1 36 ? 123.823 6.054 1.016 1.00 0.00 145 TYR A CA 7
ATOM 14345 C C . TYR A 1 36 ? 125.030 6.257 1.929 1.00 0.00 145 TYR A C 7
ATOM 14346 O O . TYR A 1 36 ? 125.426 5.345 2.652 1.00 0.00 145 TYR A O 7
ATOM 14364 N N . ARG A 1 37 ? 125.610 7.451 1.900 1.00 0.00 146 ARG A N 7
ATOM 14365 C CA . ARG A 1 37 ? 126.767 7.747 2.738 1.00 0.00 146 ARG A CA 7
ATOM 14366 C C . ARG A 1 37 ? 126.410 7.600 4.219 1.00 0.00 146 ARG A C 7
ATOM 14367 O O . ARG A 1 37 ? 127.085 6.891 4.970 1.00 0.00 146 ARG A O 7
ATOM 14388 N N . GLN A 1 38 ? 125.333 8.260 4.630 1.00 0.00 147 GLN A N 7
ATOM 14389 C CA . GLN A 1 38 ? 124.877 8.187 6.016 1.00 0.00 147 GLN A CA 7
ATOM 14390 C C . GLN A 1 38 ? 124.331 6.799 6.340 1.00 0.00 147 GLN A C 7
ATOM 14391 O O . GLN A 1 38 ? 124.372 6.354 7.487 1.00 0.00 147 GLN A O 7
ATOM 14405 N N . SER A 1 39 ? 123.794 6.133 5.326 1.00 0.00 148 SER A N 7
ATOM 14406 C CA . SER A 1 39 ? 123.207 4.810 5.501 1.00 0.00 148 SER A CA 7
ATOM 14407 C C . SER A 1 39 ? 124.257 3.730 5.733 1.00 0.00 148 SER A C 7
ATOM 14408 O O . SER A 1 39 ? 124.167 2.964 6.690 1.00 0.00 148 SER A O 7
ATOM 14416 N N . LYS A 1 40 ? 125.243 3.659 4.846 1.00 0.00 149 LYS A N 7
ATOM 14417 C CA . LYS A 1 40 ? 126.290 2.650 4.959 1.00 0.00 149 LYS A CA 7
ATOM 14418 C C . LYS A 1 40 ? 126.933 2.684 6.339 1.00 0.00 149 LYS A C 7
ATOM 14419 O O . LYS A 1 40 ? 127.194 1.637 6.932 1.00 0.00 149 LYS A O 7
ATOM 14438 N N . GLU A 1 41 ? 127.185 3.885 6.854 1.00 0.00 150 GLU A N 7
ATOM 14439 C CA . GLU A 1 41 ? 127.792 4.014 8.173 1.00 0.00 150 GLU A CA 7
ATOM 14440 C C . GLU A 1 41 ? 126.856 3.481 9.259 1.00 0.00 150 GLU A C 7
ATOM 14441 O O . GLU A 1 41 ? 127.310 2.920 10.256 1.00 0.00 150 GLU A O 7
ATOM 14453 N N . LYS A 1 42 ? 125.550 3.651 9.058 1.00 0.00 151 LYS A N 7
ATOM 14454 C CA . LYS A 1 42 ? 124.560 3.176 10.020 1.00 0.00 151 LYS A CA 7
ATOM 14455 C C . LYS A 1 42 ? 124.306 1.676 9.882 1.00 0.00 151 LYS A C 7
ATOM 14456 O O . LYS A 1 42 ? 124.103 0.977 10.873 1.00 0.00 151 LYS A O 7
ATOM 14475 N N . THR A 1 43 ? 124.304 1.193 8.640 1.00 0.00 152 THR A N 7
ATOM 14476 C CA . THR A 1 43 ? 124.054 -0.209 8.367 1.00 0.00 152 THR A CA 7
ATOM 14477 C C . THR A 1 43 ? 125.143 -1.032 8.993 1.00 0.00 152 THR A C 7
ATOM 14478 O O . THR A 1 43 ? 125.167 -2.257 8.890 1.00 0.00 152 THR A O 7
ATOM 14489 N N . ALA A 1 44 ? 126.051 -0.329 9.645 1.00 0.00 153 ALA A N 7
ATOM 14490 C CA . ALA A 1 44 ? 127.162 -0.960 10.300 1.00 0.00 153 ALA A CA 7
ATOM 14491 C C . ALA A 1 44 ? 126.782 -1.418 11.707 1.00 0.00 153 ALA A C 7
ATOM 14492 O O . ALA A 1 44 ? 127.468 -2.240 12.315 1.00 0.00 153 ALA A O 7
ATOM 14499 N N . SER A 1 45 ? 125.698 -0.843 12.227 1.00 0.00 154 SER A N 7
ATOM 14500 C CA . SER A 1 45 ? 125.227 -1.147 13.579 1.00 0.00 154 SER A CA 7
ATOM 14501 C C . SER A 1 45 ? 124.020 -2.090 13.610 1.00 0.00 154 SER A C 7
ATOM 14502 O O . SER A 1 45 ? 123.415 -2.273 14.666 1.00 0.00 154 SER A O 7
ATOM 14510 N N . TYR A 1 46 ? 123.658 -2.690 12.475 1.00 0.00 155 TYR A N 7
ATOM 14511 C CA . TYR A 1 46 ? 122.507 -3.602 12.447 1.00 0.00 155 TYR A CA 7
ATOM 14512 C C . TYR A 1 46 ? 122.930 -5.059 12.552 1.00 0.00 155 TYR A C 7
ATOM 14513 O O . TYR A 1 46 ? 123.801 -5.531 11.823 1.00 0.00 155 TYR A O 7
ATOM 14531 N N . THR A 1 47 ? 122.278 -5.757 13.472 1.00 0.00 156 THR A N 7
ATOM 14532 C CA . THR A 1 47 ? 122.525 -7.171 13.721 1.00 0.00 156 THR A CA 7
ATOM 14533 C C . THR A 1 47 ? 121.402 -8.012 13.137 1.00 0.00 156 THR A C 7
ATOM 14534 O O . THR A 1 47 ? 120.496 -7.489 12.490 1.00 0.00 156 THR A O 7
ATOM 14545 N N . LYS A 1 48 ? 121.466 -9.316 13.362 1.00 0.00 157 LYS A N 7
ATOM 14546 C CA . LYS A 1 48 ? 120.449 -10.220 12.843 1.00 0.00 157 LYS A CA 7
ATOM 14547 C C . LYS A 1 48 ? 119.086 -9.925 13.454 1.00 0.00 157 LYS A C 7
ATOM 14548 O O . LYS A 1 48 ? 118.063 -10.047 12.781 1.00 0.00 157 LYS A O 7
ATOM 14567 N N . GLU A 1 49 ? 119.063 -9.546 14.718 1.00 0.00 158 GLU A N 7
ATOM 14568 C CA . GLU A 1 49 ? 117.801 -9.252 15.377 1.00 0.00 158 GLU A CA 7
ATOM 14569 C C . GLU A 1 49 ? 117.146 -8.019 14.801 1.00 0.00 158 GLU A C 7
ATOM 14570 O O . GLU A 1 49 ? 115.986 -8.043 14.390 1.00 0.00 158 GLU A O 7
ATOM 14582 N N . ASP A 1 50 ? 117.902 -6.951 14.761 1.00 0.00 159 ASP A N 7
ATOM 14583 C CA . ASP A 1 50 ? 117.414 -5.705 14.220 1.00 0.00 159 ASP A CA 7
ATOM 14584 C C . ASP A 1 50 ? 116.992 -5.897 12.777 1.00 0.00 159 ASP A C 7
ATOM 14585 O O . ASP A 1 50 ? 116.118 -5.199 12.264 1.00 0.00 159 ASP A O 7
ATOM 14594 N N . TRP A 1 51 ? 117.632 -6.850 12.134 1.00 0.00 160 TRP A N 7
ATOM 14595 C CA . TRP A 1 51 ? 117.339 -7.145 10.731 1.00 0.00 160 TRP A CA 7
ATOM 14596 C C . TRP A 1 51 ? 115.988 -7.838 10.560 1.00 0.00 160 TRP A C 7
ATOM 14597 O O . TRP A 1 51 ? 115.149 -7.382 9.783 1.00 0.00 160 TRP A O 7
ATOM 14618 N N . GLN A 1 52 ? 115.773 -8.931 11.279 1.00 0.00 161 GLN A N 7
ATOM 14619 C CA . GLN A 1 52 ? 114.509 -9.658 11.181 1.00 0.00 161 GLN A CA 7
ATOM 14620 C C . GLN A 1 52 ? 113.354 -8.785 11.658 1.00 0.00 161 GLN A C 7
ATOM 14621 O O . GLN A 1 52 ? 112.261 -8.820 11.094 1.00 0.00 161 GLN A O 7
ATOM 14635 N N . ARG A 1 53 ? 113.612 -7.992 12.691 1.00 0.00 162 ARG A N 7
ATOM 14636 C CA . ARG A 1 53 ? 112.607 -7.093 13.239 1.00 0.00 162 ARG A CA 7
ATOM 14637 C C . ARG A 1 53 ? 112.047 -6.201 12.138 1.00 0.00 162 ARG A C 7
ATOM 14638 O O . ARG A 1 53 ? 110.847 -5.949 12.074 1.00 0.00 162 ARG A O 7
ATOM 14659 N N . ILE A 1 54 ? 112.926 -5.728 11.265 1.00 0.00 163 ILE A N 7
ATOM 14660 C CA . ILE A 1 54 ? 112.512 -4.871 10.166 1.00 0.00 163 ILE A CA 7
ATOM 14661 C C . ILE A 1 54 ? 111.794 -5.663 9.078 1.00 0.00 163 ILE A C 7
ATOM 14662 O O . ILE A 1 54 ? 110.919 -5.130 8.396 1.00 0.00 163 ILE A O 7
ATOM 14678 N N . GLN A 1 55 ? 112.154 -6.931 8.912 1.00 0.00 164 GLN A N 7
ATOM 14679 C CA . GLN A 1 55 ? 111.510 -7.753 7.897 1.00 0.00 164 GLN A CA 7
ATOM 14680 C C . GLN A 1 55 ? 110.070 -8.043 8.300 1.00 0.00 164 GLN A C 7
ATOM 14681 O O . GLN A 1 55 ? 109.150 -7.823 7.515 1.00 0.00 164 GLN A O 7
ATOM 14695 N N . ASP A 1 56 ? 109.867 -8.511 9.528 1.00 0.00 165 ASP A N 7
ATOM 14696 C CA . ASP A 1 56 ? 108.516 -8.785 9.993 1.00 0.00 165 ASP A CA 7
ATOM 14697 C C . ASP A 1 56 ? 107.676 -7.518 9.817 1.00 0.00 165 ASP A C 7
ATOM 14698 O O . ASP A 1 56 ? 106.467 -7.573 9.587 1.00 0.00 165 ASP A O 7
ATOM 14707 N N . GLU A 1 57 ? 108.354 -6.371 9.881 1.00 0.00 166 GLU A N 7
ATOM 14708 C CA . GLU A 1 57 ? 107.698 -5.084 9.683 1.00 0.00 166 GLU A CA 7
ATOM 14709 C C . GLU A 1 57 ? 107.442 -4.861 8.194 1.00 0.00 166 GLU A C 7
ATOM 14710 O O . GLU A 1 57 ? 106.403 -4.330 7.801 1.00 0.00 166 GLU A O 7
ATOM 14722 N N . ALA A 1 58 ? 108.408 -5.267 7.373 1.00 0.00 167 ALA A N 7
ATOM 14723 C CA . ALA A 1 58 ? 108.307 -5.113 5.924 1.00 0.00 167 ALA A CA 7
ATOM 14724 C C . ALA A 1 58 ? 107.229 -6.018 5.328 1.00 0.00 167 ALA A C 7
ATOM 14725 O O . ALA A 1 58 ? 106.379 -5.558 4.565 1.00 0.00 167 ALA A O 7
ATOM 14732 N N . ASP A 1 59 ? 107.258 -7.304 5.670 1.00 0.00 168 ASP A N 7
ATOM 14733 C CA . ASP A 1 59 ? 106.267 -8.233 5.143 1.00 0.00 168 ASP A CA 7
ATOM 14734 C C . ASP A 1 59 ? 104.873 -7.710 5.455 1.00 0.00 168 ASP A C 7
ATOM 14735 O O . ASP A 1 59 ? 103.953 -7.825 4.645 1.00 0.00 168 ASP A O 7
ATOM 14744 N N . GLU A 1 60 ? 104.726 -7.106 6.630 1.00 0.00 169 GLU A N 7
ATOM 14745 C CA . GLU A 1 60 ? 103.449 -6.536 7.024 1.00 0.00 169 GLU A CA 7
ATOM 14746 C C . GLU A 1 60 ? 103.041 -5.450 6.034 1.00 0.00 169 GLU A C 7
ATOM 14747 O O . GLU A 1 60 ? 101.871 -5.327 5.673 1.00 0.00 169 GLU A O 7
ATOM 14759 N N . LEU A 1 61 ? 104.025 -4.661 5.606 1.00 0.00 170 LEU A N 7
ATOM 14760 C CA . LEU A 1 61 ? 103.806 -3.581 4.672 1.00 0.00 170 LEU A CA 7
ATOM 14761 C C . LEU A 1 61 ? 103.080 -4.071 3.422 1.00 0.00 170 LEU A C 7
ATOM 14762 O O . LEU A 1 61 ? 102.223 -3.380 2.881 1.00 0.00 170 LEU A O 7
ATOM 14778 N N . THR A 1 62 ? 103.413 -5.267 2.971 1.00 0.00 171 THR A N 7
ATOM 14779 C CA . THR A 1 62 ? 102.764 -5.828 1.785 1.00 0.00 171 THR A CA 7
ATOM 14780 C C . THR A 1 62 ? 101.300 -6.116 2.044 1.00 0.00 171 THR A C 7
ATOM 14781 O O . THR A 1 62 ? 100.442 -5.759 1.243 1.00 0.00 171 THR A O 7
ATOM 14792 N N . ARG A 1 63 ? 101.001 -6.765 3.142 1.00 0.00 172 ARG A N 7
ATOM 14793 C CA . ARG A 1 63 ? 99.634 -7.093 3.436 1.00 0.00 172 ARG A CA 7
ATOM 14794 C C . ARG A 1 63 ? 98.735 -5.877 3.303 1.00 0.00 172 ARG A C 7
ATOM 14795 O O . ARG A 1 63 ? 97.706 -5.937 2.638 1.00 0.00 172 ARG A O 7
ATOM 14816 N N . ARG A 1 64 ? 99.099 -4.786 3.966 1.00 0.00 173 ARG A N 7
ATOM 14817 C CA . ARG A 1 64 ? 98.272 -3.596 3.929 1.00 0.00 173 ARG A CA 7
ATOM 14818 C C . ARG A 1 64 ? 98.205 -2.993 2.525 1.00 0.00 173 ARG A C 7
ATOM 14819 O O . ARG A 1 64 ? 97.115 -2.795 1.991 1.00 0.00 173 ARG A O 7
ATOM 14840 N N . PHE A 1 65 ? 99.363 -2.722 1.913 1.00 0.00 174 PHE A N 7
ATOM 14841 C CA . PHE A 1 65 ? 99.382 -2.167 0.556 1.00 0.00 174 PHE A CA 7
ATOM 14842 C C . PHE A 1 65 ? 98.609 -3.065 -0.381 1.00 0.00 174 PHE A C 7
ATOM 14843 O O . PHE A 1 65 ? 97.770 -2.615 -1.154 1.00 0.00 174 PHE A O 7
ATOM 14860 N N . VAL A 1 66 ? 98.920 -4.337 -0.322 1.00 0.00 175 VAL A N 7
ATOM 14861 C CA . VAL A 1 66 ? 98.275 -5.303 -1.180 1.00 0.00 175 VAL A CA 7
ATOM 14862 C C . VAL A 1 66 ? 96.789 -5.444 -0.827 1.00 0.00 175 VAL A C 7
ATOM 14863 O O . VAL A 1 66 ? 95.929 -5.443 -1.708 1.00 0.00 175 VAL A O 7
ATOM 14876 N N . ALA A 1 67 ? 96.500 -5.559 0.468 1.00 0.00 176 ALA A N 7
ATOM 14877 C CA . ALA A 1 67 ? 95.123 -5.695 0.956 1.00 0.00 176 ALA A CA 7
ATOM 14878 C C . ALA A 1 67 ? 94.229 -4.558 0.451 1.00 0.00 176 ALA A C 7
ATOM 14879 O O . ALA A 1 67 ? 93.104 -4.780 0.002 1.00 0.00 176 ALA A O 7
ATOM 14886 N N . LEU A 1 68 ? 94.766 -3.349 0.510 1.00 0.00 177 LEU A N 7
ATOM 14887 C CA . LEU A 1 68 ? 94.061 -2.155 0.042 1.00 0.00 177 LEU A CA 7
ATOM 14888 C C . LEU A 1 68 ? 93.966 -2.143 -1.483 1.00 0.00 177 LEU A C 7
ATOM 14889 O O . LEU A 1 68 ? 92.936 -1.758 -2.037 1.00 0.00 177 LEU A O 7
ATOM 14905 N N . MET A 1 69 ? 95.020 -2.579 -2.166 1.00 0.00 178 MET A N 7
ATOM 14906 C CA . MET A 1 69 ? 95.000 -2.618 -3.630 1.00 0.00 178 MET A CA 7
ATOM 14907 C C . MET A 1 69 ? 93.857 -3.500 -4.128 1.00 0.00 178 MET A C 7
ATOM 14908 O O . MET A 1 69 ? 93.125 -3.125 -5.044 1.00 0.00 178 MET A O 7
ATOM 14922 N N . ASP A 1 70 ? 93.724 -4.680 -3.534 1.00 0.00 179 ASP A N 7
ATOM 14923 C CA . ASP A 1 70 ? 92.689 -5.630 -3.929 1.00 0.00 179 ASP A CA 7
ATOM 14924 C C . ASP A 1 70 ? 91.296 -5.132 -3.581 1.00 0.00 179 ASP A C 7
ATOM 14925 O O . ASP A 1 70 ? 90.343 -5.364 -4.324 1.00 0.00 179 ASP A O 7
ATOM 14934 N N . ALA A 1 71 ? 91.176 -4.447 -2.452 1.00 0.00 180 ALA A N 7
ATOM 14935 C CA . ALA A 1 71 ? 89.889 -3.928 -2.027 1.00 0.00 180 ALA A CA 7
ATOM 14936 C C . ALA A 1 71 ? 89.389 -2.890 -3.016 1.00 0.00 180 ALA A C 7
ATOM 14937 O O . ALA A 1 71 ? 88.244 -2.445 -2.940 1.00 0.00 180 ALA A O 7
ATOM 14944 N N . GLY A 1 72 ? 90.259 -2.499 -3.944 1.00 0.00 181 GLY A N 7
ATOM 14945 C CA . GLY A 1 72 ? 89.883 -1.503 -4.935 1.00 0.00 181 GLY A CA 7
ATOM 14946 C C . GLY A 1 72 ? 90.158 -0.086 -4.462 1.00 0.00 181 GLY A C 7
ATOM 14947 O O . GLY A 1 72 ? 89.638 0.878 -5.026 1.00 0.00 181 GLY A O 7
ATOM 14951 N N . GLU A 1 73 ? 90.977 0.036 -3.423 1.00 0.00 182 GLU A N 7
ATOM 14952 C CA . GLU A 1 73 ? 91.329 1.336 -2.862 1.00 0.00 182 GLU A CA 7
ATOM 14953 C C . GLU A 1 73 ? 92.348 2.056 -3.746 1.00 0.00 182 GLU A C 7
ATOM 14954 O O . GLU A 1 73 ? 93.478 1.588 -3.875 1.00 0.00 182 GLU A O 7
ATOM 14966 N N . PRO A 1 74 ? 92.000 3.202 -4.365 1.00 0.00 183 PRO A N 7
ATOM 14967 C CA . PRO A 1 74 ? 92.955 3.921 -5.204 1.00 0.00 183 PRO A CA 7
ATOM 14968 C C . PRO A 1 74 ? 94.220 4.255 -4.421 1.00 0.00 183 PRO A C 7
ATOM 14969 O O . PRO A 1 74 ? 94.220 4.259 -3.190 1.00 0.00 183 PRO A O 7
ATOM 14980 N N . ALA A 1 75 ? 95.308 4.478 -5.147 1.00 0.00 184 ALA A N 7
ATOM 14981 C CA . ALA A 1 75 ? 96.601 4.747 -4.526 1.00 0.00 184 ALA A CA 7
ATOM 14982 C C . ALA A 1 75 ? 96.709 6.135 -3.902 1.00 0.00 184 ALA A C 7
ATOM 14983 O O . ALA A 1 75 ? 97.632 6.373 -3.124 1.00 0.00 184 ALA A O 7
ATOM 14990 N N . ASP A 1 76 ? 95.797 7.055 -4.212 1.00 0.00 185 ASP A N 7
ATOM 14991 C CA . ASP A 1 76 ? 95.873 8.391 -3.625 1.00 0.00 185 ASP A CA 7
ATOM 14992 C C . ASP A 1 76 ? 94.828 8.537 -2.524 1.00 0.00 185 ASP A C 7
ATOM 14993 O O . ASP A 1 76 ? 94.543 9.638 -2.058 1.00 0.00 185 ASP A O 7
ATOM 15002 N N . SER A 1 77 ? 94.264 7.407 -2.107 1.00 0.00 186 SER A N 7
ATOM 15003 C CA . SER A 1 77 ? 93.259 7.395 -1.057 1.00 0.00 186 SER A CA 7
ATOM 15004 C C . SER A 1 77 ? 93.923 7.520 0.307 1.00 0.00 186 SER A C 7
ATOM 15005 O O . SER A 1 77 ? 95.124 7.296 0.446 1.00 0.00 186 SER A O 7
ATOM 15013 N N . GLU A 1 78 ? 93.138 7.881 1.308 1.00 0.00 187 GLU A N 7
ATOM 15014 C CA . GLU A 1 78 ? 93.655 8.040 2.663 1.00 0.00 187 GLU A CA 7
ATOM 15015 C C . GLU A 1 78 ? 94.466 6.818 3.089 1.00 0.00 187 GLU A C 7
ATOM 15016 O O . GLU A 1 78 ? 95.628 6.936 3.474 1.00 0.00 187 GLU A O 7
ATOM 15028 N N . GLY A 1 79 ? 93.841 5.648 3.025 1.00 0.00 188 GLY A N 7
ATOM 15029 C CA . GLY A 1 79 ? 94.515 4.424 3.417 1.00 0.00 188 GLY A CA 7
ATOM 15030 C C . GLY A 1 79 ? 95.747 4.125 2.582 1.00 0.00 188 GLY A C 7
ATOM 15031 O O . GLY A 1 79 ? 96.774 3.704 3.113 1.00 0.00 188 GLY A O 7
ATOM 15035 N N . ALA A 1 80 ? 95.641 4.327 1.273 1.00 0.00 189 ALA A N 7
ATOM 15036 C CA . ALA A 1 80 ? 96.755 4.055 0.371 1.00 0.00 189 ALA A CA 7
ATOM 15037 C C . ALA A 1 80 ? 97.890 5.062 0.545 1.00 0.00 189 ALA A C 7
ATOM 15038 O O . ALA A 1 80 ? 99.046 4.675 0.717 1.00 0.00 189 ALA A O 7
ATOM 15045 N N . MET A 1 81 ? 97.565 6.352 0.500 1.00 0.00 190 MET A N 7
ATOM 15046 C CA . MET A 1 81 ? 98.588 7.380 0.656 1.00 0.00 190 MET A CA 7
ATOM 15047 C C . MET A 1 81 ? 99.245 7.238 2.026 1.00 0.00 190 MET A C 7
ATOM 15048 O O . MET A 1 81 ? 100.469 7.301 2.145 1.00 0.00 190 MET A O 7
ATOM 15062 N N . ASP A 1 82 ? 98.427 7.017 3.056 1.00 0.00 191 ASP A N 7
ATOM 15063 C CA . ASP A 1 82 ? 98.949 6.832 4.405 1.00 0.00 191 ASP A CA 7
ATOM 15064 C C . ASP A 1 82 ? 99.932 5.674 4.393 1.00 0.00 191 ASP A C 7
ATOM 15065 O O . ASP A 1 82 ? 101.001 5.738 4.999 1.00 0.00 191 ASP A O 7
ATOM 15074 N N . ALA A 1 83 ? 99.578 4.635 3.646 1.00 0.00 192 ALA A N 7
ATOM 15075 C CA . ALA A 1 83 ? 100.450 3.484 3.495 1.00 0.00 192 ALA A CA 7
ATOM 15076 C C . ALA A 1 83 ? 101.805 3.970 3.014 1.00 0.00 192 ALA A C 7
ATOM 15077 O O . ALA A 1 83 ? 102.847 3.576 3.533 1.00 0.00 192 ALA A O 7
ATOM 15084 N N . ALA A 1 84 ? 101.776 4.863 2.031 1.00 0.00 193 ALA A N 7
ATOM 15085 C CA . ALA A 1 84 ? 102.997 5.439 1.500 1.00 0.00 193 ALA A CA 7
ATOM 15086 C C . ALA A 1 84 ? 103.743 6.159 2.616 1.00 0.00 193 ALA A C 7
ATOM 15087 O O . ALA A 1 84 ? 104.953 5.994 2.771 1.00 0.00 193 ALA A O 7
ATOM 15094 N N . GLU A 1 85 ? 103.014 6.938 3.407 1.00 0.00 194 GLU A N 7
ATOM 15095 C CA . GLU A 1 85 ? 103.616 7.652 4.522 1.00 0.00 194 GLU A CA 7
ATOM 15096 C C . GLU A 1 85 ? 104.204 6.647 5.510 1.00 0.00 194 GLU A C 7
ATOM 15097 O O . GLU A 1 85 ? 105.184 6.934 6.197 1.00 0.00 194 GLU A O 7
ATOM 15109 N N . ASP A 1 86 ? 103.603 5.458 5.562 1.00 0.00 195 ASP A N 7
ATOM 15110 C CA . ASP A 1 86 ? 104.073 4.405 6.452 1.00 0.00 195 ASP A CA 7
ATOM 15111 C C . ASP A 1 86 ? 105.399 3.843 5.947 1.00 0.00 195 ASP A C 7
ATOM 15112 O O . ASP A 1 86 ? 106.292 3.529 6.733 1.00 0.00 195 ASP A O 7
ATOM 15121 N N . HIS A 1 87 ? 105.525 3.739 4.625 1.00 0.00 196 HIS A N 7
ATOM 15122 C CA . HIS A 1 87 ? 106.734 3.243 4.008 1.00 0.00 196 HIS A CA 7
ATOM 15123 C C . HIS A 1 87 ? 107.851 4.247 4.221 1.00 0.00 196 HIS A C 7
ATOM 15124 O O . HIS A 1 87 ? 109.011 3.886 4.412 1.00 0.00 196 HIS A O 7
ATOM 15138 N N . ARG A 1 88 ? 107.472 5.516 4.190 1.00 0.00 197 ARG A N 7
ATOM 15139 C CA . ARG A 1 88 ? 108.407 6.609 4.378 1.00 0.00 197 ARG A CA 7
ATOM 15140 C C . ARG A 1 88 ? 109.091 6.509 5.734 1.00 0.00 197 ARG A C 7
ATOM 15141 O O . ARG A 1 88 ? 110.317 6.477 5.824 1.00 0.00 197 ARG A O 7
ATOM 15162 N N . GLN A 1 89 ? 108.287 6.467 6.790 1.00 0.00 198 GLN A N 7
ATOM 15163 C CA . GLN A 1 89 ? 108.815 6.376 8.143 1.00 0.00 198 GLN A CA 7
ATOM 15164 C C . GLN A 1 89 ? 109.622 5.096 8.326 1.00 0.00 198 GLN A C 7
ATOM 15165 O O . GLN A 1 89 ? 110.571 5.055 9.109 1.00 0.00 198 GLN A O 7
ATOM 15179 N N . GLY A 1 90 ? 109.230 4.048 7.605 1.00 0.00 199 GLY A N 7
ATOM 15180 C CA . GLY A 1 90 ? 109.919 2.776 7.708 1.00 0.00 199 GLY A CA 7
ATOM 15181 C C . GLY A 1 90 ? 111.302 2.792 7.085 1.00 0.00 199 GLY A C 7
ATOM 15182 O O . GLY A 1 90 ? 112.254 2.299 7.682 1.00 0.00 199 GLY A O 7
ATOM 15186 N N . ILE A 1 91 ? 111.417 3.358 5.883 1.00 0.00 200 ILE A N 7
ATOM 15187 C CA . ILE A 1 91 ? 112.704 3.424 5.192 1.00 0.00 200 ILE A CA 7
ATOM 15188 C C . ILE A 1 91 ? 113.564 4.559 5.743 1.00 0.00 200 ILE A C 7
ATOM 15189 O O . ILE A 1 91 ? 114.788 4.527 5.635 1.00 0.00 200 ILE A O 7
ATOM 15205 N N . ALA A 1 92 ? 112.923 5.557 6.347 1.00 0.00 201 ALA A N 7
ATOM 15206 C CA . ALA A 1 92 ? 113.644 6.694 6.916 1.00 0.00 201 ALA A CA 7
ATOM 15207 C C . ALA A 1 92 ? 114.264 6.356 8.272 1.00 0.00 201 ALA A C 7
ATOM 15208 O O . ALA A 1 92 ? 115.465 6.533 8.475 1.00 0.00 201 ALA A O 7
ATOM 15215 N N . ARG A 1 93 ? 113.448 5.861 9.191 1.00 0.00 202 ARG A N 7
ATOM 15216 C CA . ARG A 1 93 ? 113.924 5.493 10.521 1.00 0.00 202 ARG A CA 7
ATOM 15217 C C . ARG A 1 93 ? 114.860 4.300 10.441 1.00 0.00 202 ARG A C 7
ATOM 15218 O O . ARG A 1 93 ? 115.645 4.045 11.355 1.00 0.00 202 ARG A O 7
ATOM 15239 N N . ASN A 1 94 ? 114.763 3.567 9.344 1.00 0.00 203 ASN A N 7
ATOM 15240 C CA . ASN A 1 94 ? 115.587 2.389 9.127 1.00 0.00 203 ASN A CA 7
ATOM 15241 C C . ASN A 1 94 ? 116.815 2.684 8.274 1.00 0.00 203 ASN A C 7
ATOM 15242 O O . ASN A 1 94 ? 117.951 2.552 8.731 1.00 0.00 203 ASN A O 7
ATOM 15253 N N . HIS A 1 95 ? 116.573 3.023 7.013 1.00 0.00 204 HIS A N 7
ATOM 15254 C CA . HIS A 1 95 ? 117.648 3.267 6.060 1.00 0.00 204 HIS A CA 7
ATOM 15255 C C . HIS A 1 95 ? 118.054 4.734 5.943 1.00 0.00 204 HIS A C 7
ATOM 15256 O O . HIS A 1 95 ? 117.893 5.308 4.879 1.00 0.00 204 HIS A O 7
ATOM 15270 N N . TYR A 1 96 ? 118.524 5.348 7.022 1.00 0.00 205 TYR A N 7
ATOM 15271 C CA . TYR A 1 96 ? 118.917 6.756 7.020 1.00 0.00 205 TYR A CA 7
ATOM 15272 C C . TYR A 1 96 ? 117.686 7.632 7.105 1.00 0.00 205 TYR A C 7
ATOM 15273 O O . TYR A 1 96 ? 116.786 7.523 6.274 1.00 0.00 205 TYR A O 7
ATOM 15291 N N . ASP A 1 97 ? 117.640 8.493 8.099 1.00 0.00 206 ASP A N 7
ATOM 15292 C CA . ASP A 1 97 ? 116.505 9.382 8.269 1.00 0.00 206 ASP A CA 7
ATOM 15293 C C . ASP A 1 97 ? 116.124 10.010 6.928 1.00 0.00 206 ASP A C 7
ATOM 15294 O O . ASP A 1 97 ? 116.543 11.120 6.599 1.00 0.00 206 ASP A O 7
ATOM 15303 N N . CYS A 1 98 ? 115.347 9.259 6.151 1.00 0.00 207 CYS A N 7
ATOM 15304 C CA . CYS A 1 98 ? 114.910 9.678 4.822 1.00 0.00 207 CYS A CA 7
ATOM 15305 C C . CYS A 1 98 ? 113.806 10.731 4.881 1.00 0.00 207 CYS A C 7
ATOM 15306 O O . CYS A 1 98 ? 113.065 10.823 5.860 1.00 0.00 207 CYS A O 7
ATOM 15314 N N . GLY A 1 99 ? 113.703 11.511 3.806 1.00 0.00 208 GLY A N 7
ATOM 15315 C CA . GLY A 1 99 ? 112.688 12.550 3.710 1.00 0.00 208 GLY A CA 7
ATOM 15316 C C . GLY A 1 99 ? 111.699 12.264 2.595 1.00 0.00 208 GLY A C 7
ATOM 15317 O O . GLY A 1 99 ? 111.834 11.268 1.886 1.00 0.00 208 GLY A O 7
ATOM 15321 N N . TYR A 1 100 ? 110.699 13.126 2.440 1.00 0.00 209 TYR A N 7
ATOM 15322 C CA . TYR A 1 100 ? 109.694 12.931 1.401 1.00 0.00 209 TYR A CA 7
ATOM 15323 C C . TYR A 1 100 ? 110.305 13.058 0.007 1.00 0.00 209 TYR A C 7
ATOM 15324 O O . TYR A 1 100 ? 110.066 12.225 -0.865 1.00 0.00 209 TYR A O 7
ATOM 15342 N N . GLU A 1 101 ? 111.092 14.109 -0.195 1.00 0.00 210 GLU A N 7
ATOM 15343 C CA . GLU A 1 101 ? 111.735 14.350 -1.485 1.00 0.00 210 GLU A CA 7
ATOM 15344 C C . GLU A 1 101 ? 112.635 13.184 -1.881 1.00 0.00 210 GLU A C 7
ATOM 15345 O O . GLU A 1 101 ? 112.680 12.785 -3.044 1.00 0.00 210 GLU A O 7
ATOM 15357 N N . MET A 1 102 ? 113.341 12.636 -0.899 1.00 0.00 211 MET A N 7
ATOM 15358 C CA . MET A 1 102 ? 114.231 11.505 -1.136 1.00 0.00 211 MET A CA 7
ATOM 15359 C C . MET A 1 102 ? 113.417 10.246 -1.393 1.00 0.00 211 MET A C 7
ATOM 15360 O O . MET A 1 102 ? 113.707 9.474 -2.304 1.00 0.00 211 MET A O 7
ATOM 15374 N N . HIS A 1 103 ? 112.391 10.059 -0.573 1.00 0.00 212 HIS A N 7
ATOM 15375 C CA . HIS A 1 103 ? 111.503 8.899 -0.676 1.00 0.00 212 HIS A CA 7
ATOM 15376 C C . HIS A 1 103 ? 110.891 8.790 -2.072 1.00 0.00 212 HIS A C 7
ATOM 15377 O O . HIS A 1 103 ? 110.707 7.692 -2.599 1.00 0.00 212 HIS A O 7
ATOM 15391 N N . THR A 1 104 ? 110.561 9.931 -2.661 1.00 0.00 213 THR A N 7
ATOM 15392 C CA . THR A 1 104 ? 109.951 9.968 -3.988 1.00 0.00 213 THR A CA 7
ATOM 15393 C C . THR A 1 104 ? 110.930 9.508 -5.054 1.00 0.00 213 THR A C 7
ATOM 15394 O O . THR A 1 104 ? 110.588 8.727 -5.943 1.00 0.00 213 THR A O 7
ATOM 15405 N N . CYS A 1 105 ? 112.149 10.019 -4.963 1.00 0.00 214 CYS A N 7
ATOM 15406 C CA . CYS A 1 105 ? 113.188 9.690 -5.923 1.00 0.00 214 CYS A CA 7
ATOM 15407 C C . CYS A 1 105 ? 113.272 8.179 -6.071 1.00 0.00 214 CYS A C 7
ATOM 15408 O O . CYS A 1 105 ? 113.494 7.664 -7.164 1.00 0.00 214 CYS A O 7
ATOM 15415 N N . LEU A 1 106 ? 113.077 7.473 -4.969 1.00 0.00 215 LEU A N 7
ATOM 15416 C CA . LEU A 1 106 ? 113.116 6.019 -4.979 1.00 0.00 215 LEU A CA 7
ATOM 15417 C C . LEU A 1 106 ? 111.923 5.454 -5.758 1.00 0.00 215 LEU A C 7
ATOM 15418 O O . LEU A 1 106 ? 112.053 4.484 -6.499 1.00 0.00 215 LEU A O 7
ATOM 15434 N N . GLY A 1 107 ? 110.756 6.059 -5.567 1.00 0.00 216 GLY A N 7
ATOM 15435 C CA . GLY A 1 107 ? 109.552 5.594 -6.236 1.00 0.00 216 GLY A CA 7
ATOM 15436 C C . GLY A 1 107 ? 109.717 5.395 -7.736 1.00 0.00 216 GLY A C 7
ATOM 15437 O O . GLY A 1 107 ? 109.490 4.299 -8.246 1.00 0.00 216 GLY A O 7
ATOM 15441 N N . GLU A 1 108 ? 110.093 6.455 -8.443 1.00 0.00 217 GLU A N 7
ATOM 15442 C CA . GLU A 1 108 ? 110.264 6.392 -9.896 1.00 0.00 217 GLU A CA 7
ATOM 15443 C C . GLU A 1 108 ? 111.573 5.714 -10.305 1.00 0.00 217 GLU A C 7
ATOM 15444 O O . GLU A 1 108 ? 111.675 5.200 -11.419 1.00 0.00 217 GLU A O 7
ATOM 15456 N N . MET A 1 109 ? 112.561 5.679 -9.423 1.00 0.00 218 MET A N 7
ATOM 15457 C CA . MET A 1 109 ? 113.822 5.016 -9.751 1.00 0.00 218 MET A CA 7
ATOM 15458 C C . MET A 1 109 ? 113.665 3.498 -9.665 1.00 0.00 218 MET A C 7
ATOM 15459 O O . MET A 1 109 ? 114.540 2.744 -10.089 1.00 0.00 218 MET A O 7
ATOM 15473 N N . TYR A 1 110 ? 112.538 3.064 -9.104 1.00 0.00 219 TYR A N 7
ATOM 15474 C CA . TYR A 1 110 ? 112.237 1.641 -8.941 1.00 0.00 219 TYR A CA 7
ATOM 15475 C C . TYR A 1 110 ? 111.350 1.115 -10.066 1.00 0.00 219 TYR A C 7
ATOM 15476 O O . TYR A 1 110 ? 111.578 0.026 -10.593 1.00 0.00 219 TYR A O 7
ATOM 15494 N N . VAL A 1 111 ? 110.342 1.894 -10.435 1.00 0.00 220 VAL A N 7
ATOM 15495 C CA . VAL A 1 111 ? 109.425 1.512 -11.503 1.00 0.00 220 VAL A CA 7
ATOM 15496 C C . VAL A 1 111 ? 110.122 1.525 -12.857 1.00 0.00 220 VAL A C 7
ATOM 15497 O O . VAL A 1 111 ? 109.505 1.244 -13.886 1.00 0.00 220 VAL A O 7
ATOM 15510 N N . SER A 1 112 ? 111.405 1.879 -12.855 1.00 0.00 221 SER A N 7
ATOM 15511 C CA . SER A 1 112 ? 112.180 1.957 -14.091 1.00 0.00 221 SER A CA 7
ATOM 15512 C C . SER A 1 112 ? 113.174 0.807 -14.225 1.00 0.00 221 SER A C 7
ATOM 15513 O O . SER A 1 112 ? 114.031 0.831 -15.109 1.00 0.00 221 SER A O 7
ATOM 15521 N N . ASP A 1 113 ? 113.065 -0.204 -13.362 1.00 0.00 222 ASP A N 7
ATOM 15522 C CA . ASP A 1 113 ? 113.977 -1.346 -13.431 1.00 0.00 222 ASP A CA 7
ATOM 15523 C C . ASP A 1 113 ? 113.240 -2.676 -13.282 1.00 0.00 222 ASP A C 7
ATOM 15524 O O . ASP A 1 113 ? 112.278 -2.798 -12.524 1.00 0.00 222 ASP A O 7
ATOM 15533 N N . GLU A 1 114 ? 113.711 -3.660 -14.043 1.00 0.00 223 GLU A N 7
ATOM 15534 C CA . GLU A 1 114 ? 113.136 -5.002 -14.063 1.00 0.00 223 GLU A CA 7
ATOM 15535 C C . GLU A 1 114 ? 113.447 -5.824 -12.807 1.00 0.00 223 GLU A C 7
ATOM 15536 O O . GLU A 1 114 ? 112.541 -6.415 -12.221 1.00 0.00 223 GLU A O 7
ATOM 15548 N N . ARG A 1 115 ? 114.717 -5.911 -12.417 1.00 0.00 224 ARG A N 7
ATOM 15549 C CA . ARG A 1 115 ? 115.079 -6.728 -11.259 1.00 0.00 224 ARG A CA 7
ATOM 15550 C C . ARG A 1 115 ? 114.387 -6.247 -9.986 1.00 0.00 224 ARG A C 7
ATOM 15551 O O . ARG A 1 115 ? 113.898 -7.059 -9.200 1.00 0.00 224 ARG A O 7
ATOM 15572 N N . PHE A 1 116 ? 114.334 -4.934 -9.778 1.00 0.00 225 PHE A N 7
ATOM 15573 C CA . PHE A 1 116 ? 113.682 -4.395 -8.587 1.00 0.00 225 PHE A CA 7
ATOM 15574 C C . PHE A 1 116 ? 112.199 -4.744 -8.583 1.00 0.00 225 PHE A C 7
ATOM 15575 O O . PHE A 1 116 ? 111.676 -5.276 -7.608 1.00 0.00 225 PHE A O 7
ATOM 15592 N N . THR A 1 117 ? 111.527 -4.431 -9.681 1.00 0.00 226 THR A N 7
ATOM 15593 C CA . THR A 1 117 ? 110.100 -4.694 -9.816 1.00 0.00 226 THR A CA 7
ATOM 15594 C C . THR A 1 117 ? 109.773 -6.169 -9.598 1.00 0.00 226 THR A C 7
ATOM 15595 O O . THR A 1 117 ? 108.938 -6.511 -8.767 1.00 0.00 226 THR A O 7
ATOM 15606 N N . ARG A 1 118 ? 110.423 -7.036 -10.366 1.00 0.00 227 ARG A N 7
ATOM 15607 C CA . ARG A 1 118 ? 110.189 -8.474 -10.268 1.00 0.00 227 ARG A CA 7
ATOM 15608 C C . ARG A 1 118 ? 110.419 -8.977 -8.847 1.00 0.00 227 ARG A C 7
ATOM 15609 O O . ARG A 1 118 ? 109.672 -9.820 -8.339 1.00 0.00 227 ARG A O 7
ATOM 15630 N N . ASN A 1 119 ? 111.440 -8.435 -8.200 1.00 0.00 228 ASN A N 7
ATOM 15631 C CA . ASN A 1 119 ? 111.758 -8.817 -6.832 1.00 0.00 228 ASN A CA 7
ATOM 15632 C C . ASN A 1 119 ? 110.763 -8.194 -5.868 1.00 0.00 228 ASN A C 7
ATOM 15633 O O . ASN A 1 119 ? 110.362 -8.813 -4.881 1.00 0.00 228 ASN A O 7
ATOM 15644 N N . ILE A 1 120 ? 110.359 -6.966 -6.167 1.00 0.00 229 ILE A N 7
ATOM 15645 C CA . ILE A 1 120 ? 109.398 -6.254 -5.337 1.00 0.00 229 ILE A CA 7
ATOM 15646 C C . ILE A 1 120 ? 107.976 -6.750 -5.579 1.00 0.00 229 ILE A C 7
ATOM 15647 O O . ILE A 1 120 ? 107.250 -7.054 -4.633 1.00 0.00 229 ILE A O 7
ATOM 15663 N N . ASP A 1 121 ? 107.579 -6.825 -6.848 1.00 0.00 230 ASP A N 7
ATOM 15664 C CA . ASP A 1 121 ? 106.235 -7.277 -7.197 1.00 0.00 230 ASP A CA 7
ATOM 15665 C C . ASP A 1 121 ? 106.042 -8.740 -6.853 1.00 0.00 230 ASP A C 7
ATOM 15666 O O . ASP A 1 121 ? 104.918 -9.240 -6.883 1.00 0.00 230 ASP A O 7
ATOM 15675 N N . ALA A 1 122 ? 107.121 -9.424 -6.487 1.00 0.00 231 ALA A N 7
ATOM 15676 C CA . ALA A 1 122 ? 107.005 -10.818 -6.093 1.00 0.00 231 ALA A CA 7
ATOM 15677 C C . ALA A 1 122 ? 105.733 -10.999 -5.266 1.00 0.00 231 ALA A C 7
ATOM 15678 O O . ALA A 1 122 ? 105.143 -12.079 -5.229 1.00 0.00 231 ALA A O 7
ATOM 15685 N N . ALA A 1 123 ? 105.321 -9.910 -4.603 1.00 0.00 232 ALA A N 7
ATOM 15686 C CA . ALA A 1 123 ? 104.122 -9.912 -3.769 1.00 0.00 232 ALA A CA 7
ATOM 15687 C C . ALA A 1 123 ? 102.865 -9.606 -4.584 1.00 0.00 232 ALA A C 7
ATOM 15688 O O . ALA A 1 123 ? 101.809 -10.187 -4.333 1.00 0.00 232 ALA A O 7
ATOM 15695 N N . LYS A 1 124 ? 102.983 -8.726 -5.582 1.00 0.00 233 LYS A N 7
ATOM 15696 C CA . LYS A 1 124 ? 101.843 -8.401 -6.434 1.00 0.00 233 LYS A CA 7
ATOM 15697 C C . LYS A 1 124 ? 102.269 -7.480 -7.575 1.00 0.00 233 LYS A C 7
ATOM 15698 O O . LYS A 1 124 ? 103.151 -6.644 -7.398 1.00 0.00 233 LYS A O 7
ATOM 15717 N N . PRO A 1 125 ? 101.651 -7.609 -8.760 1.00 0.00 234 PRO A N 7
ATOM 15718 C CA . PRO A 1 125 ? 101.982 -6.771 -9.919 1.00 0.00 234 PRO A CA 7
ATOM 15719 C C . PRO A 1 125 ? 101.371 -5.373 -9.829 1.00 0.00 234 PRO A C 7
ATOM 15720 O O . PRO A 1 125 ? 100.229 -5.209 -9.398 1.00 0.00 234 PRO A O 7
ATOM 15731 N N . GLY A 1 126 ? 102.137 -4.369 -10.258 1.00 0.00 235 GLY A N 7
ATOM 15732 C CA . GLY A 1 126 ? 101.658 -2.996 -10.239 1.00 0.00 235 GLY A CA 7
ATOM 15733 C C . GLY A 1 126 ? 101.946 -2.269 -8.938 1.00 0.00 235 GLY A C 7
ATOM 15734 O O . GLY A 1 126 ? 101.674 -1.074 -8.822 1.00 0.00 235 GLY A O 7
ATOM 15738 N N . LEU A 1 127 ? 102.467 -2.985 -7.951 1.00 0.00 236 LEU A N 7
ATOM 15739 C CA . LEU A 1 127 ? 102.750 -2.380 -6.655 1.00 0.00 236 LEU A CA 7
ATOM 15740 C C . LEU A 1 127 ? 103.710 -1.194 -6.779 1.00 0.00 236 LEU A C 7
ATOM 15741 O O . LEU A 1 127 ? 103.514 -0.156 -6.147 1.00 0.00 236 LEU A O 7
ATOM 15757 N N . ALA A 1 128 ? 104.759 -1.365 -7.575 1.00 0.00 237 ALA A N 7
ATOM 15758 C CA . ALA A 1 128 ? 105.768 -0.330 -7.765 1.00 0.00 237 ALA A CA 7
ATOM 15759 C C . ALA A 1 128 ? 105.163 0.964 -8.303 1.00 0.00 237 ALA A C 7
ATOM 15760 O O . ALA A 1 128 ? 105.430 2.047 -7.788 1.00 0.00 237 ALA A O 7
ATOM 15767 N N . ALA A 1 129 ? 104.348 0.858 -9.339 1.00 0.00 238 ALA A N 7
ATOM 15768 C CA . ALA A 1 129 ? 103.716 2.037 -9.913 1.00 0.00 238 ALA A CA 7
ATOM 15769 C C . ALA A 1 129 ? 102.713 2.638 -8.930 1.00 0.00 238 ALA A C 7
ATOM 15770 O O . ALA A 1 129 ? 102.594 3.856 -8.810 1.00 0.00 238 ALA A O 7
ATOM 15777 N N . TYR A 1 130 ? 101.985 1.757 -8.250 1.00 0.00 239 TYR A N 7
ATOM 15778 C CA . TYR A 1 130 ? 100.958 2.144 -7.285 1.00 0.00 239 TYR A CA 7
ATOM 15779 C C . TYR A 1 130 ? 101.550 2.847 -6.058 1.00 0.00 239 TYR A C 7
ATOM 15780 O O . TYR A 1 130 ? 100.936 3.749 -5.488 1.00 0.00 239 TYR A O 7
ATOM 15798 N N . MET A 1 131 ? 102.739 2.409 -5.651 1.00 0.00 240 MET A N 7
ATOM 15799 C CA . MET A 1 131 ? 103.411 2.975 -4.484 1.00 0.00 240 MET A CA 7
ATOM 15800 C C . MET A 1 131 ? 103.934 4.383 -4.759 1.00 0.00 240 MET A C 7
ATOM 15801 O O . MET A 1 131 ? 103.736 5.291 -3.955 1.00 0.00 240 MET A O 7
ATOM 15815 N N . ARG A 1 132 ? 104.622 4.557 -5.888 1.00 0.00 241 ARG A N 7
ATOM 15816 C CA . ARG A 1 132 ? 105.192 5.856 -6.237 1.00 0.00 241 ARG A CA 7
ATOM 15817 C C . ARG A 1 132 ? 104.152 6.962 -6.188 1.00 0.00 241 ARG A C 7
ATOM 15818 O O . ARG A 1 132 ? 104.367 8.012 -5.587 1.00 0.00 241 ARG A O 7
ATOM 15839 N N . ASP A 1 133 ? 103.021 6.704 -6.819 1.00 0.00 242 ASP A N 7
ATOM 15840 C CA . ASP A 1 133 ? 101.925 7.665 -6.846 1.00 0.00 242 ASP A CA 7
ATOM 15841 C C . ASP A 1 133 ? 101.401 7.889 -5.434 1.00 0.00 242 ASP A C 7
ATOM 15842 O O . ASP A 1 133 ? 101.062 9.011 -5.057 1.00 0.00 242 ASP A O 7
ATOM 15851 N N . ALA A 1 134 ? 101.373 6.820 -4.644 1.00 0.00 243 ALA A N 7
ATOM 15852 C CA . ALA A 1 134 ? 100.930 6.911 -3.260 1.00 0.00 243 ALA A CA 7
ATOM 15853 C C . ALA A 1 134 ? 101.895 7.785 -2.468 1.00 0.00 243 ALA A C 7
ATOM 15854 O O . ALA A 1 134 ? 101.484 8.648 -1.691 1.00 0.00 243 ALA A O 7
ATOM 15861 N N . ILE A 1 135 ? 103.186 7.560 -2.696 1.00 0.00 244 ILE A N 7
ATOM 15862 C CA . ILE A 1 135 ? 104.240 8.325 -2.036 1.00 0.00 244 ILE A CA 7
ATOM 15863 C C . ILE A 1 135 ? 104.285 9.745 -2.570 1.00 0.00 244 ILE A C 7
ATOM 15864 O O . ILE A 1 135 ? 104.410 10.703 -1.806 1.00 0.00 244 ILE A O 7
ATOM 15880 N N . LEU A 1 136 ? 104.196 9.879 -3.885 1.00 0.00 245 LEU A N 7
ATOM 15881 C CA . LEU A 1 136 ? 104.242 11.183 -4.510 1.00 0.00 245 LEU A CA 7
ATOM 15882 C C . LEU A 1 136 ? 103.120 12.057 -3.971 1.00 0.00 245 LEU A C 7
ATOM 15883 O O . LEU A 1 136 ? 103.345 13.178 -3.519 1.00 0.00 245 LEU A O 7
ATOM 15899 N N . ALA A 1 137 ? 101.910 11.509 -4.007 1.00 0.00 246 ALA A N 7
ATOM 15900 C CA . ALA A 1 137 ? 100.728 12.208 -3.512 1.00 0.00 246 ALA A CA 7
ATOM 15901 C C . ALA A 1 137 ? 100.897 12.570 -2.044 1.00 0.00 246 ALA A C 7
ATOM 15902 O O . ALA A 1 137 ? 100.621 13.697 -1.630 1.00 0.00 246 ALA A O 7
ATOM 15909 N N . ASN A 1 138 ? 101.365 11.604 -1.265 1.00 0.00 247 ASN A N 7
ATOM 15910 C CA . ASN A 1 138 ? 101.591 11.806 0.157 1.00 0.00 247 ASN A CA 7
ATOM 15911 C C . ASN A 1 138 ? 102.495 13.012 0.390 1.00 0.00 247 ASN A C 7
ATOM 15912 O O . ASN A 1 138 ? 102.274 13.800 1.307 1.00 0.00 247 ASN A O 7
ATOM 15923 N N . ALA A 1 139 ? 103.520 13.144 -0.446 1.00 0.00 248 ALA A N 7
ATOM 15924 C CA . ALA A 1 139 ? 104.465 14.249 -0.334 1.00 0.00 248 ALA A CA 7
ATOM 15925 C C . ALA A 1 139 ? 103.807 15.590 -0.661 1.00 0.00 248 ALA A C 7
ATOM 15926 O O . ALA A 1 139 ? 104.190 16.628 -0.119 1.00 0.00 248 ALA A O 7
ATOM 15933 N N . VAL A 1 140 ? 102.831 15.564 -1.563 1.00 0.00 249 VAL A N 7
ATOM 15934 C CA . VAL A 1 140 ? 102.133 16.778 -1.980 1.00 0.00 249 VAL A CA 7
ATOM 15935 C C . VAL A 1 140 ? 101.413 17.466 -0.821 1.00 0.00 249 VAL A C 7
ATOM 15936 O O . VAL A 1 140 ? 101.483 18.687 -0.684 1.00 0.00 249 VAL A O 7
ATOM 15949 N N . ARG A 1 141 ? 100.715 16.692 0.005 1.00 0.00 250 ARG A N 7
ATOM 15950 C CA . ARG A 1 141 ? 99.990 17.266 1.130 1.00 0.00 250 ARG A CA 7
ATOM 15951 C C . ARG A 1 141 ? 100.939 17.957 2.106 1.00 0.00 250 ARG A C 7
ATOM 15952 O O . ARG A 1 141 ? 100.507 18.761 2.932 1.00 0.00 250 ARG A O 7
ATOM 15973 N N . HIS A 1 142 ? 102.234 17.663 1.993 1.00 0.00 251 HIS A N 7
ATOM 15974 C CA . HIS A 1 142 ? 103.232 18.288 2.862 1.00 0.00 251 HIS A CA 7
ATOM 15975 C C . HIS A 1 142 ? 103.917 19.435 2.126 1.00 0.00 251 HIS A C 7
ATOM 15976 O O . HIS A 1 142 ? 104.139 20.505 2.693 1.00 0.00 251 HIS A O 7
ATOM 15991 N N . THR A 1 143 ? 104.245 19.202 0.860 1.00 0.00 252 THR A N 7
ATOM 15992 C CA . THR A 1 143 ? 104.900 20.214 0.039 1.00 0.00 252 THR A CA 7
ATOM 15993 C C . THR A 1 143 ? 104.158 21.548 0.143 1.00 0.00 252 THR A C 7
ATOM 15994 O O . THR A 1 143 ? 102.929 21.584 0.088 1.00 0.00 252 THR A O 7
ATOM 16005 N N . PRO A 1 144 ? 104.890 22.670 0.297 1.00 0.00 253 PRO A N 7
ATOM 16006 C CA . PRO A 1 144 ? 104.274 23.996 0.408 1.00 0.00 253 PRO A CA 7
ATOM 16007 C C . PRO A 1 144 ? 103.717 24.489 -0.926 1.00 0.00 253 PRO A C 7
ATOM 16008 O O . PRO A 1 144 ? 104.503 25.035 -1.727 1.00 0.00 253 PRO A O 7
ATOM 16020 C CA . SER B 2 1 ? 120.130 5.124 -0.493 1.00 0.00 501 SER B CA 7
ATOM 16021 C C . SER B 2 1 ? 120.471 3.899 0.210 1.00 0.00 501 SER B C 7
ATOM 16031 N N . VAL B 2 3 ? 120.660 -0.052 -0.775 1.00 0.00 503 VAL B N 7
ATOM 16032 C CA . VAL B 2 3 ? 120.633 -1.431 -1.252 1.00 0.00 503 VAL B CA 7
ATOM 16033 C C . VAL B 2 3 ? 120.190 -1.420 -2.713 1.00 0.00 503 VAL B C 7
ATOM 16034 O O . VAL B 2 3 ? 119.720 -0.393 -3.202 1.00 0.00 503 VAL B O 7
ATOM 16047 N N . GLY B 2 4 ? 120.351 -2.534 -3.420 1.00 0.00 504 GLY B N 7
ATOM 16048 C CA . GLY B 2 4 ? 119.964 -2.573 -4.819 1.00 0.00 504 GLY B CA 7
ATOM 16049 C C . GLY B 2 4 ? 119.007 -3.615 -5.119 1.00 0.00 504 GLY B C 7
ATOM 16063 N N . ALA B 2 6 ? 115.218 -3.923 -3.703 1.00 0.00 506 ALA B N 7
ATOM 16064 C CA . ALA B 2 6 ? 113.887 -3.934 -3.100 1.00 0.00 506 ALA B CA 7
ATOM 16065 C C . ALA B 2 6 ? 113.504 -2.642 -2.350 1.00 0.00 506 ALA B C 7
ATOM 16079 N N . ALA B 2 8 ? 115.459 0.502 -0.260 1.00 0.00 508 ALA B N 7
ATOM 16080 C CA . ALA B 2 8 ? 116.115 1.587 0.455 1.00 0.00 508 ALA B CA 7
ATOM 16081 C C . ALA B 2 8 ? 116.836 2.537 -0.493 1.00 0.00 508 ALA B C 7
ATOM 16103 N N . ALA B 2 11 ? 119.063 8.365 -3.882 1.00 0.00 511 ALA B N 7
ATOM 16104 C CA . ALA B 2 11 ? 118.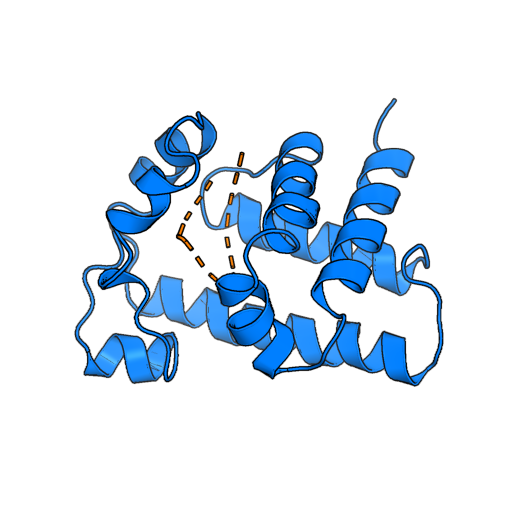543 9.339 -4.841 1.00 0.00 511 ALA B CA 7
ATOM 16105 C C . ALA B 2 11 ? 119.227 10.701 -4.715 1.00 0.00 511 ALA B C 7
ATOM 16106 O O . ALA B 2 11 ? 118.613 11.738 -4.968 1.00 0.00 511 ALA B O 7
ATOM 16115 N N . GLY A 1 2 ? 126.581 -3.388 6.441 1.00 0.00 111 GLY A N 8
ATOM 16116 C CA . GLY A 1 2 ? 125.175 -3.666 6.846 1.00 0.00 111 GLY A CA 8
ATOM 16117 C C . GLY A 1 2 ? 124.958 -5.117 7.227 1.00 0.00 111 GLY A C 8
ATOM 16118 O O . GLY A 1 2 ? 125.409 -5.561 8.284 1.00 0.00 111 GLY A O 8
ATOM 16122 N N . ILE A 1 3 ? 124.261 -5.855 6.363 1.00 0.00 112 ILE A N 8
ATOM 16123 C CA . ILE A 1 3 ? 123.976 -7.268 6.605 1.00 0.00 112 ILE A CA 8
ATOM 16124 C C . ILE A 1 3 ? 125.062 -7.921 7.447 1.00 0.00 112 ILE A C 8
ATOM 16125 O O . ILE A 1 3 ? 124.876 -8.141 8.644 1.00 0.00 112 ILE A O 8
ATOM 16141 N N . ASN A 1 4 ? 126.189 -8.248 6.828 1.00 0.00 113 ASN A N 8
ATOM 16142 C CA . ASN A 1 4 ? 127.268 -8.897 7.552 1.00 0.00 113 ASN A CA 8
ATOM 16143 C C . ASN A 1 4 ? 126.713 -10.109 8.287 1.00 0.00 113 ASN A C 8
ATOM 16144 O O . ASN A 1 4 ? 126.895 -10.262 9.495 1.00 0.00 113 ASN A O 8
ATOM 16155 N N . LEU A 1 5 ? 126.023 -10.963 7.537 1.00 0.00 114 LEU A N 8
ATOM 16156 C CA . LEU A 1 5 ? 125.413 -12.172 8.084 1.00 0.00 114 LEU A CA 8
ATOM 16157 C C . LEU A 1 5 ? 125.904 -13.406 7.338 1.00 0.00 114 LEU A C 8
ATOM 16158 O O . LEU A 1 5 ? 126.518 -13.305 6.276 1.00 0.00 114 LEU A O 8
ATOM 16174 N N . THR A 1 6 ? 125.608 -14.571 7.900 1.00 0.00 115 THR A N 8
ATOM 16175 C CA . THR A 1 6 ? 125.987 -15.843 7.301 1.00 0.00 115 THR A CA 8
ATOM 16176 C C . THR A 1 6 ? 124.908 -16.294 6.319 1.00 0.00 115 THR A C 8
ATOM 16177 O O . THR A 1 6 ? 123.736 -15.964 6.497 1.00 0.00 115 THR A O 8
ATOM 16188 N N . PRO A 1 7 ? 125.274 -17.048 5.267 1.00 0.00 116 PRO A N 8
ATOM 16189 C CA . PRO A 1 7 ? 124.311 -17.519 4.269 1.00 0.00 116 PRO A CA 8
ATOM 16190 C C . PRO A 1 7 ? 123.053 -18.100 4.904 1.00 0.00 116 PRO A C 8
ATOM 16191 O O . PRO A 1 7 ? 121.951 -17.924 4.384 1.00 0.00 116 PRO A O 8
ATOM 16202 N N . GLU A 1 8 ? 123.215 -18.781 6.026 1.00 0.00 117 GLU A N 8
ATOM 16203 C CA . GLU A 1 8 ? 122.083 -19.368 6.722 1.00 0.00 117 GLU A CA 8
ATOM 16204 C C . GLU A 1 8 ? 121.248 -18.295 7.416 1.00 0.00 117 GLU A C 8
ATOM 16205 O O . GLU A 1 8 ? 120.031 -18.407 7.502 1.00 0.00 117 GLU A O 8
ATOM 16217 N N . GLU A 1 9 ? 121.915 -17.259 7.914 1.00 0.00 118 GLU A N 8
ATOM 16218 C CA . GLU A 1 9 ? 121.242 -16.167 8.615 1.00 0.00 118 GLU A CA 8
ATOM 16219 C C . GLU A 1 9 ? 120.459 -15.269 7.658 1.00 0.00 118 GLU A C 8
ATOM 16220 O O . GLU A 1 9 ? 119.252 -15.093 7.803 1.00 0.00 118 GLU A O 8
ATOM 16232 N N . LYS A 1 10 ? 121.152 -14.736 6.667 1.00 0.00 119 LYS A N 8
ATOM 16233 C CA . LYS A 1 10 ? 120.525 -13.885 5.663 1.00 0.00 119 LYS A CA 8
ATOM 16234 C C . LYS A 1 10 ? 119.388 -14.630 4.968 1.00 0.00 119 LYS A C 8
ATOM 16235 O O . LYS A 1 10 ? 118.424 -14.018 4.515 1.00 0.00 119 LYS A O 8
ATOM 16254 N N . PHE A 1 11 ? 119.476 -15.952 4.913 1.00 0.00 120 PHE A N 8
ATOM 16255 C CA . PHE A 1 11 ? 118.408 -16.734 4.297 1.00 0.00 120 PHE A CA 8
ATOM 16256 C C . PHE A 1 11 ? 117.187 -16.743 5.210 1.00 0.00 120 PHE A C 8
ATOM 16257 O O . PHE A 1 11 ? 116.062 -16.549 4.755 1.00 0.00 120 PHE A O 8
ATOM 16274 N N . GLU A 1 12 ? 117.411 -16.931 6.497 1.00 0.00 121 GLU A N 8
ATOM 16275 C CA . GLU A 1 12 ? 116.324 -16.921 7.463 1.00 0.00 121 GLU A CA 8
ATOM 16276 C C . GLU A 1 12 ? 115.798 -15.504 7.658 1.00 0.00 121 GLU A C 8
ATOM 16277 O O . GLU A 1 12 ? 114.690 -15.310 8.160 1.00 0.00 121 GLU A O 8
ATOM 16289 N N . VAL A 1 13 ? 116.603 -14.511 7.280 1.00 0.00 122 VAL A N 8
ATOM 16290 C CA . VAL A 1 13 ? 116.216 -13.112 7.439 1.00 0.00 122 VAL A CA 8
ATOM 16291 C C . VAL A 1 13 ? 115.587 -12.516 6.171 1.00 0.00 122 VAL A C 8
ATOM 16292 O O . VAL A 1 13 ? 114.461 -12.022 6.221 1.00 0.00 122 VAL A O 8
ATOM 16305 N N . PHE A 1 14 ? 116.295 -12.553 5.036 1.00 0.00 123 PHE A N 8
ATOM 16306 C CA . PHE A 1 14 ? 115.743 -11.995 3.791 1.00 0.00 123 PHE A CA 8
ATOM 16307 C C . PHE A 1 14 ? 115.098 -13.072 2.924 1.00 0.00 123 PHE A C 8
ATOM 16308 O O . PHE A 1 14 ? 114.190 -12.788 2.142 1.00 0.00 123 PHE A O 8
ATOM 16325 N N . GLY A 1 15 ? 115.600 -14.296 3.032 1.00 0.00 124 GLY A N 8
ATOM 16326 C CA . GLY A 1 15 ? 115.091 -15.386 2.217 1.00 0.00 124 GLY A CA 8
ATOM 16327 C C . GLY A 1 15 ? 116.088 -15.759 1.137 1.00 0.00 124 GLY A C 8
ATOM 16328 O O . GLY A 1 15 ? 117.294 -15.736 1.375 1.00 0.00 124 GLY A O 8
ATOM 16332 N N . ASP A 1 16 ? 115.607 -16.075 -0.060 1.00 0.00 125 ASP A N 8
ATOM 16333 C CA . ASP A 1 16 ? 116.510 -16.420 -1.153 1.00 0.00 125 ASP A CA 8
ATOM 16334 C C . ASP A 1 16 ? 117.005 -15.154 -1.843 1.00 0.00 125 ASP A C 8
ATOM 16335 O O . ASP A 1 16 ? 116.833 -14.980 -3.050 1.00 0.00 125 ASP A O 8
ATOM 16344 N N . PHE A 1 17 ? 117.606 -14.263 -1.057 1.00 0.00 126 PHE A N 8
ATOM 16345 C CA . PHE A 1 17 ? 118.117 -12.992 -1.564 1.00 0.00 126 PHE A CA 8
ATOM 16346 C C . PHE A 1 17 ? 119.575 -12.797 -1.146 1.00 0.00 126 PHE A C 8
ATOM 16347 O O . PHE A 1 17 ? 119.865 -12.553 0.025 1.00 0.00 126 PHE A O 8
ATOM 16364 N N . ASP A 1 18 ? 120.492 -12.926 -2.105 1.00 0.00 127 ASP A N 8
ATOM 16365 C CA . ASP A 1 18 ? 121.916 -12.783 -1.836 1.00 0.00 127 ASP A CA 8
ATOM 16366 C C . ASP A 1 18 ? 122.463 -11.446 -2.348 1.00 0.00 127 ASP A C 8
ATOM 16367 O O . ASP A 1 18 ? 122.931 -11.361 -3.484 1.00 0.00 127 ASP A O 8
ATOM 16376 N N . PRO A 1 19 ? 122.417 -10.381 -1.523 1.00 0.00 128 PRO A N 8
ATOM 16377 C CA . PRO A 1 19 ? 122.918 -9.055 -1.917 1.00 0.00 128 PRO A CA 8
ATOM 16378 C C . PRO A 1 19 ? 124.439 -9.012 -2.073 1.00 0.00 128 PRO A C 8
ATOM 16379 O O . PRO A 1 19 ? 124.961 -8.381 -2.990 1.00 0.00 128 PRO A O 8
ATOM 16390 N N . ASP A 1 20 ? 125.146 -9.670 -1.157 1.00 0.00 129 ASP A N 8
ATOM 16391 C CA . ASP A 1 20 ? 126.608 -9.693 -1.176 1.00 0.00 129 ASP A CA 8
ATOM 16392 C C . ASP A 1 20 ? 127.161 -10.141 -2.528 1.00 0.00 129 ASP A C 8
ATOM 16393 O O . ASP A 1 20 ? 128.337 -9.926 -2.823 1.00 0.00 129 ASP A O 8
ATOM 16402 N N . GLN A 1 21 ? 126.320 -10.764 -3.345 1.00 0.00 130 GLN A N 8
ATOM 16403 C CA . GLN A 1 21 ? 126.745 -11.236 -4.655 1.00 0.00 130 GLN A CA 8
ATOM 16404 C C . GLN A 1 21 ? 126.778 -10.096 -5.669 1.00 0.00 130 GLN A C 8
ATOM 16405 O O . GLN A 1 21 ? 127.448 -10.188 -6.699 1.00 0.00 130 GLN A O 8
ATOM 16419 N N . TYR A 1 22 ? 126.047 -9.027 -5.377 1.00 0.00 131 TYR A N 8
ATOM 16420 C CA . TYR A 1 22 ? 125.984 -7.870 -6.266 1.00 0.00 131 TYR A CA 8
ATOM 16421 C C . TYR A 1 22 ? 125.849 -6.571 -5.476 1.00 0.00 131 TYR A C 8
ATOM 16422 O O . TYR A 1 22 ? 125.347 -5.575 -5.991 1.00 0.00 131 TYR A O 8
ATOM 16440 N N . GLU A 1 23 ? 126.293 -6.592 -4.223 1.00 0.00 132 GLU A N 8
ATOM 16441 C CA . GLU A 1 23 ? 126.210 -5.419 -3.353 1.00 0.00 132 GLU A CA 8
ATOM 16442 C C . GLU A 1 23 ? 126.753 -4.164 -4.031 1.00 0.00 132 GLU A C 8
ATOM 16443 O O . GLU A 1 23 ? 126.016 -3.216 -4.298 1.00 0.00 132 GLU A O 8
ATOM 16455 N N . GLU A 1 24 ? 128.060 -4.169 -4.289 1.00 0.00 133 GLU A N 8
ATOM 16456 C CA . GLU A 1 24 ? 128.732 -3.036 -4.919 1.00 0.00 133 GLU A CA 8
ATOM 16457 C C . GLU A 1 24 ? 128.203 -2.796 -6.324 1.00 0.00 133 GLU A C 8
ATOM 16458 O O . GLU A 1 24 ? 128.114 -1.657 -6.776 1.00 0.00 133 GLU A O 8
ATOM 16470 N N . GLU A 1 25 ? 127.847 -3.871 -7.011 1.00 0.00 134 GLU A N 8
ATOM 16471 C CA . GLU A 1 25 ? 127.325 -3.771 -8.367 1.00 0.00 134 GLU A CA 8
ATOM 16472 C C . GLU A 1 25 ? 126.166 -2.782 -8.428 1.00 0.00 134 GLU A C 8
ATOM 16473 O O . GLU A 1 25 ? 125.893 -2.197 -9.474 1.00 0.00 134 GLU A O 8
ATOM 16485 N N . VAL A 1 26 ? 125.479 -2.610 -7.305 1.00 0.00 135 VAL A N 8
ATOM 16486 C CA . VAL A 1 26 ? 124.346 -1.708 -7.233 1.00 0.00 135 VAL A CA 8
ATOM 16487 C C . VAL A 1 26 ? 124.728 -0.293 -7.670 1.00 0.00 135 VAL A C 8
ATOM 16488 O O . VAL A 1 26 ? 124.105 0.273 -8.569 1.00 0.00 135 VAL A O 8
ATOM 16501 N N . ARG A 1 27 ? 125.730 0.286 -7.019 1.00 0.00 136 ARG A N 8
ATOM 16502 C CA . ARG A 1 27 ? 126.168 1.647 -7.324 1.00 0.00 136 ARG A CA 8
ATOM 16503 C C . ARG A 1 27 ? 126.337 1.856 -8.828 1.00 0.00 136 ARG A C 8
ATOM 16504 O O . ARG A 1 27 ? 126.251 2.981 -9.319 1.00 0.00 136 ARG A O 8
ATOM 16525 N N . GLU A 1 28 ? 126.597 0.777 -9.549 1.00 0.00 137 GLU A N 8
ATOM 16526 C CA . GLU A 1 28 ? 126.800 0.861 -10.993 1.00 0.00 137 GLU A CA 8
ATOM 16527 C C . GLU A 1 28 ? 125.610 1.521 -11.687 1.00 0.00 137 GLU A C 8
ATOM 16528 O O . GLU A 1 28 ? 125.778 2.192 -12.705 1.00 0.00 137 GLU A O 8
ATOM 16540 N N . ARG A 1 29 ? 124.410 1.337 -11.140 1.00 0.00 138 ARG A N 8
ATOM 16541 C CA . ARG A 1 29 ? 123.214 1.934 -11.733 1.00 0.00 138 ARG A CA 8
ATOM 16542 C C . ARG A 1 29 ? 123.150 3.436 -11.454 1.00 0.00 138 ARG A C 8
ATOM 16543 O O . ARG A 1 29 ? 123.176 4.242 -12.383 1.00 0.00 138 ARG A O 8
ATOM 16564 N N . TRP A 1 30 ? 123.082 3.813 -10.175 1.00 0.00 139 TRP A N 8
ATOM 16565 C CA . TRP A 1 30 ? 123.034 5.229 -9.801 1.00 0.00 139 TRP A CA 8
ATOM 16566 C C . TRP A 1 30 ? 124.302 5.636 -9.059 1.00 0.00 139 TRP A C 8
ATOM 16567 O O . TRP A 1 30 ? 124.917 6.655 -9.373 1.00 0.00 139 TRP A O 8
ATOM 16588 N N . GLY A 1 31 ? 124.698 4.818 -8.094 1.00 0.00 140 GLY A N 8
ATOM 16589 C CA . GLY A 1 31 ? 125.904 5.083 -7.334 1.00 0.00 140 GLY A CA 8
ATOM 16590 C C . GLY A 1 31 ? 126.197 6.560 -7.135 1.00 0.00 140 GLY A C 8
ATOM 16591 O O . GLY A 1 31 ? 127.362 6.957 -7.181 1.00 0.00 140 GLY A O 8
ATOM 16595 N N . ASN A 1 32 ? 125.170 7.392 -6.922 1.00 0.00 141 ASN A N 8
ATOM 16596 C CA . ASN A 1 32 ? 125.409 8.823 -6.735 1.00 0.00 141 ASN A CA 8
ATOM 16597 C C . ASN A 1 32 ? 124.702 9.331 -5.487 1.00 0.00 141 ASN A C 8
ATOM 16598 O O . ASN A 1 32 ? 124.602 10.536 -5.258 1.00 0.00 141 ASN A O 8
ATOM 16609 N N . THR A 1 33 ? 124.187 8.400 -4.699 1.00 0.00 142 THR A N 8
ATOM 16610 C CA . THR A 1 33 ? 123.457 8.736 -3.493 1.00 0.00 142 THR A CA 8
ATOM 16611 C C . THR A 1 33 ? 124.391 8.977 -2.315 1.00 0.00 142 THR A C 8
ATOM 16612 O O . THR A 1 33 ? 125.146 8.096 -1.906 1.00 0.00 142 THR A O 8
ATOM 16623 N N . ASP A 1 34 ? 124.317 10.188 -1.777 1.00 0.00 143 ASP A N 8
ATOM 16624 C CA . ASP A 1 34 ? 125.134 10.584 -0.638 1.00 0.00 143 ASP A CA 8
ATOM 16625 C C . ASP A 1 34 ? 124.720 9.815 0.608 1.00 0.00 143 ASP A C 8
ATOM 16626 O O . ASP A 1 34 ? 125.529 9.161 1.268 1.00 0.00 143 ASP A O 8
ATOM 16635 N N . ALA A 1 35 ? 123.435 9.908 0.921 1.00 0.00 144 ALA A N 8
ATOM 16636 C CA . ALA A 1 35 ? 122.881 9.239 2.084 1.00 0.00 144 ALA A CA 8
ATOM 16637 C C . ALA A 1 35 ? 123.152 7.745 2.068 1.00 0.00 144 ALA A C 8
ATOM 16638 O O . ALA A 1 35 ? 123.345 7.172 3.141 1.00 0.00 144 ALA A O 8
ATOM 16645 N N . TYR A 1 36 ? 123.220 7.080 0.915 1.00 0.00 145 TYR A N 8
ATOM 16646 C CA . TYR A 1 36 ? 123.532 5.658 0.955 1.00 0.00 145 TYR A CA 8
ATOM 16647 C C . TYR A 1 36 ? 124.727 5.426 1.885 1.00 0.00 145 TYR A C 8
ATOM 16648 O O . TYR A 1 36 ? 124.782 4.432 2.615 1.00 0.00 145 TYR A O 8
ATOM 16666 N N . ARG A 1 37 ? 125.670 6.370 1.875 1.00 0.00 146 ARG A N 8
ATOM 16667 C CA . ARG A 1 37 ? 126.846 6.285 2.734 1.00 0.00 146 ARG A CA 8
ATOM 16668 C C . ARG A 1 37 ? 126.465 6.536 4.194 1.00 0.00 146 ARG A C 8
ATOM 16669 O O . ARG A 1 37 ? 126.921 5.837 5.098 1.00 0.00 146 ARG A O 8
ATOM 16690 N N . GLN A 1 38 ? 125.631 7.554 4.416 1.00 0.00 147 GLN A N 8
ATOM 16691 C CA . GLN A 1 38 ? 125.196 7.908 5.773 1.00 0.00 147 GLN A CA 8
ATOM 16692 C C . GLN A 1 38 ? 124.675 6.692 6.523 1.00 0.00 147 GLN A C 8
ATOM 16693 O O . GLN A 1 38 ? 124.894 6.544 7.725 1.00 0.00 147 GLN A O 8
ATOM 16707 N N . SER A 1 39 ? 123.938 5.859 5.812 1.00 0.00 148 SER A N 8
ATOM 16708 C CA . SER A 1 39 ? 123.320 4.686 6.406 1.00 0.00 148 SER A CA 8
ATOM 16709 C C . SER A 1 39 ? 124.321 3.612 6.816 1.00 0.00 148 SER A C 8
ATOM 16710 O O . SER A 1 39 ? 124.301 3.156 7.959 1.00 0.00 148 SER A O 8
ATOM 16718 N N . LYS A 1 40 ? 125.188 3.194 5.904 1.00 0.00 149 LYS A N 8
ATOM 16719 C CA . LYS A 1 40 ? 126.166 2.163 6.238 1.00 0.00 149 LYS A CA 8
ATOM 16720 C C . LYS A 1 40 ? 126.998 2.593 7.440 1.00 0.00 149 LYS A C 8
ATOM 16721 O O . LYS A 1 40 ? 127.505 1.760 8.192 1.00 0.00 149 LYS A O 8
ATOM 16740 N N . GLU A 1 41 ? 127.133 3.904 7.611 1.00 0.00 150 GLU A N 8
ATOM 16741 C CA . GLU A 1 41 ? 127.904 4.462 8.715 1.00 0.00 150 GLU A CA 8
ATOM 16742 C C . GLU A 1 41 ? 127.252 4.140 10.056 1.00 0.00 150 GLU A C 8
ATOM 16743 O O . GLU A 1 41 ? 127.924 3.729 11.003 1.00 0.00 150 GLU A O 8
ATOM 16755 N N . LYS A 1 42 ? 125.937 4.322 10.129 1.00 0.00 151 LYS A N 8
ATOM 16756 C CA . LYS A 1 42 ? 125.188 4.045 11.349 1.00 0.00 151 LYS A CA 8
ATOM 16757 C C . LYS A 1 42 ? 124.828 2.566 11.471 1.00 0.00 151 LYS A C 8
ATOM 16758 O O . LYS A 1 42 ? 124.749 2.023 12.573 1.00 0.00 151 LYS A O 8
ATOM 16777 N N . THR A 1 43 ? 124.565 1.932 10.327 1.00 0.00 152 THR A N 8
ATOM 16778 C CA . THR A 1 43 ? 124.161 0.530 10.299 1.00 0.00 152 THR A CA 8
ATOM 16779 C C . THR A 1 43 ? 125.358 -0.396 10.259 1.00 0.00 152 THR A C 8
ATOM 16780 O O . THR A 1 43 ? 125.215 -1.612 10.128 1.00 0.00 152 THR A O 8
ATOM 16791 N N . ALA A 1 44 ? 126.537 0.185 10.344 1.00 0.00 153 ALA A N 8
ATOM 16792 C CA . ALA A 1 44 ? 127.762 -0.583 10.289 1.00 0.00 153 ALA A CA 8
ATOM 16793 C C . ALA A 1 44 ? 127.748 -1.788 11.237 1.00 0.00 153 ALA A C 8
ATOM 16794 O O . ALA A 1 44 ? 128.546 -2.710 11.068 1.00 0.00 153 ALA A O 8
ATOM 16801 N N . SER A 1 45 ? 126.879 -1.769 12.256 1.00 0.00 154 SER A N 8
ATOM 16802 C CA . SER A 1 45 ? 126.835 -2.863 13.237 1.00 0.00 154 SER A CA 8
ATOM 16803 C C . SER A 1 45 ? 125.538 -3.684 13.204 1.00 0.00 154 SER A C 8
ATOM 16804 O O . SER A 1 45 ? 125.455 -4.721 13.862 1.00 0.00 154 SER A O 8
ATOM 16812 N N . TYR A 1 46 ? 124.528 -3.240 12.458 1.00 0.00 155 TYR A N 8
ATOM 16813 C CA . TYR A 1 46 ? 123.261 -3.980 12.389 1.00 0.00 155 TYR A CA 8
ATOM 16814 C C . TYR A 1 46 ? 123.489 -5.486 12.383 1.00 0.00 155 TYR A C 8
ATOM 16815 O O . TYR A 1 46 ? 124.367 -5.998 11.688 1.00 0.00 155 TYR A O 8
ATOM 16833 N N . THR A 1 47 ? 122.686 -6.183 13.177 1.00 0.00 156 THR A N 8
ATOM 16834 C CA . THR A 1 47 ? 122.771 -7.635 13.300 1.00 0.00 156 THR A CA 8
ATOM 16835 C C . THR A 1 47 ? 121.580 -8.308 12.629 1.00 0.00 156 THR A C 8
ATOM 16836 O O . THR A 1 47 ? 120.671 -7.638 12.137 1.00 0.00 156 THR A O 8
ATOM 16847 N N . LYS A 1 48 ? 121.588 -9.636 12.619 1.00 0.00 157 LYS A N 8
ATOM 16848 C CA . LYS A 1 48 ? 120.506 -10.403 12.014 1.00 0.00 157 LYS A CA 8
ATOM 16849 C C . LYS A 1 48 ? 119.156 -10.028 12.619 1.00 0.00 157 LYS A C 8
ATOM 16850 O O . LYS A 1 48 ? 118.136 -10.051 11.932 1.00 0.00 157 LYS A O 8
ATOM 16869 N N . GLU A 1 49 ? 119.152 -9.686 13.902 1.00 0.00 158 GLU A N 8
ATOM 16870 C CA . GLU A 1 49 ? 117.918 -9.308 14.586 1.00 0.00 158 GLU A CA 8
ATOM 16871 C C . GLU A 1 49 ? 117.356 -8.018 14.028 1.00 0.00 158 GLU A C 8
ATOM 16872 O O . GLU A 1 49 ? 116.196 -7.946 13.626 1.00 0.00 158 GLU A O 8
ATOM 16884 N N . ASP A 1 50 ? 118.203 -7.014 13.988 1.00 0.00 159 ASP A N 8
ATOM 16885 C CA . ASP A 1 50 ? 117.825 -5.719 13.457 1.00 0.00 159 ASP A CA 8
ATOM 16886 C C . ASP A 1 50 ? 117.378 -5.904 12.024 1.00 0.00 159 ASP A C 8
ATOM 16887 O O . ASP A 1 50 ? 116.560 -5.155 11.497 1.00 0.00 159 ASP A O 8
ATOM 16896 N N . TRP A 1 51 ? 117.931 -6.936 11.418 1.00 0.00 160 TRP A N 8
ATOM 16897 C CA . TRP A 1 51 ? 117.602 -7.276 10.034 1.00 0.00 160 TRP A CA 8
ATOM 16898 C C . TRP A 1 51 ? 116.314 -8.093 9.965 1.00 0.00 160 TRP A C 8
ATOM 16899 O O . TRP A 1 51 ? 115.509 -7.926 9.046 1.00 0.00 160 TRP A O 8
ATOM 16920 N N . GLN A 1 52 ? 116.115 -8.961 10.949 1.00 0.00 161 GLN A N 8
ATOM 16921 C CA . GLN A 1 52 ? 114.917 -9.789 11.004 1.00 0.00 161 GLN A CA 8
ATOM 16922 C C . GLN A 1 52 ? 113.709 -8.942 11.385 1.00 0.00 161 GLN A C 8
ATOM 16923 O O . GLN A 1 52 ? 112.580 -9.234 10.995 1.00 0.00 161 GLN A O 8
ATOM 16937 N N . ARG A 1 53 ? 113.965 -7.887 12.152 1.00 0.00 162 ARG A N 8
ATOM 16938 C CA . ARG A 1 53 ? 112.915 -6.982 12.593 1.00 0.00 162 ARG A CA 8
ATOM 16939 C C . ARG A 1 53 ? 112.389 -6.168 11.413 1.00 0.00 162 ARG A C 8
ATOM 16940 O O . ARG A 1 53 ? 111.185 -6.101 11.178 1.00 0.00 162 ARG A O 8
ATOM 16961 N N . ILE A 1 54 ? 113.303 -5.553 10.671 1.00 0.00 163 ILE A N 8
ATOM 16962 C CA . ILE A 1 54 ? 112.934 -4.743 9.516 1.00 0.00 163 ILE A CA 8
ATOM 16963 C C . ILE A 1 54 ? 112.099 -5.530 8.508 1.00 0.00 163 ILE A C 8
ATOM 16964 O O . ILE A 1 54 ? 111.234 -4.962 7.844 1.00 0.00 163 ILE A O 8
ATOM 16980 N N . GLN A 1 55 ? 112.356 -6.829 8.382 1.00 0.00 164 GLN A N 8
ATOM 16981 C CA . GLN A 1 55 ? 111.601 -7.641 7.431 1.00 0.00 164 GLN A CA 8
ATOM 16982 C C . GLN A 1 55 ? 110.158 -7.821 7.896 1.00 0.00 164 GLN A C 8
ATOM 16983 O O . GLN A 1 55 ? 109.226 -7.629 7.114 1.00 0.00 164 GLN A O 8
ATOM 16997 N N . ASP A 1 56 ? 109.961 -8.179 9.161 1.00 0.00 165 ASP A N 8
ATOM 16998 C CA . ASP A 1 56 ? 108.609 -8.360 9.678 1.00 0.00 165 ASP A CA 8
ATOM 16999 C C . ASP A 1 56 ? 107.794 -7.093 9.428 1.00 0.00 165 ASP A C 8
ATOM 17000 O O . ASP A 1 56 ? 106.573 -7.139 9.277 1.00 0.00 165 ASP A O 8
ATOM 17009 N N . GLU A 1 57 ? 108.491 -5.962 9.361 1.00 0.00 166 GLU A N 8
ATOM 17010 C CA . GLU A 1 57 ? 107.845 -4.681 9.100 1.00 0.00 166 GLU A CA 8
ATOM 17011 C C . GLU A 1 57 ? 107.469 -4.581 7.625 1.00 0.00 166 GLU A C 8
ATOM 17012 O O . GLU A 1 57 ? 106.413 -4.053 7.274 1.00 0.00 166 GLU A O 8
ATOM 17024 N N . ALA A 1 58 ? 108.351 -5.085 6.767 1.00 0.00 167 ALA A N 8
ATOM 17025 C CA . ALA A 1 58 ? 108.131 -5.054 5.326 1.00 0.00 167 ALA A CA 8
ATOM 17026 C C . ALA A 1 58 ? 107.019 -6.009 4.900 1.00 0.00 167 ALA A C 8
ATOM 17027 O O . ALA A 1 58 ? 106.109 -5.621 4.168 1.00 0.00 167 ALA A O 8
ATOM 17034 N N . ASP A 1 59 ? 107.092 -7.259 5.352 1.00 0.00 168 ASP A N 8
ATOM 17035 C CA . ASP A 1 59 ? 106.079 -8.246 4.995 1.00 0.00 168 ASP A CA 8
ATOM 17036 C C . ASP A 1 59 ? 104.690 -7.736 5.371 1.00 0.00 168 ASP A C 8
ATOM 17037 O O . ASP A 1 59 ? 103.713 -7.957 4.648 1.00 0.00 168 ASP A O 8
ATOM 17046 N N . GLU A 1 60 ? 104.611 -7.029 6.492 1.00 0.00 169 GLU A N 8
ATOM 17047 C CA . GLU A 1 60 ? 103.347 -6.467 6.942 1.00 0.00 169 GLU A CA 8
ATOM 17048 C C . GLU A 1 60 ? 102.891 -5.382 5.976 1.00 0.00 169 GLU A C 8
ATOM 17049 O O . GLU A 1 60 ? 101.709 -5.275 5.650 1.00 0.00 169 GLU A O 8
ATOM 17061 N N . LEU A 1 61 ? 103.848 -4.582 5.518 1.00 0.00 170 LEU A N 8
ATOM 17062 C CA . LEU A 1 61 ? 103.584 -3.509 4.594 1.00 0.00 170 LEU A CA 8
ATOM 17063 C C . LEU A 1 61 ? 102.842 -4.020 3.361 1.00 0.00 170 LEU A C 8
ATOM 17064 O O . LEU A 1 61 ? 101.928 -3.373 2.862 1.00 0.00 170 LEU A O 8
ATOM 17080 N N . THR A 1 62 ? 103.231 -5.189 2.876 1.00 0.00 171 THR A N 8
ATOM 17081 C CA . THR A 1 62 ? 102.581 -5.768 1.706 1.00 0.00 171 THR A CA 8
ATOM 17082 C C . THR A 1 62 ? 101.115 -6.048 1.969 1.00 0.00 171 THR A C 8
ATOM 17083 O O . THR A 1 62 ? 100.261 -5.692 1.164 1.00 0.00 171 THR A O 8
ATOM 17094 N N . ARG A 1 63 ? 100.819 -6.700 3.073 1.00 0.00 172 ARG A N 8
ATOM 17095 C CA . ARG A 1 63 ? 99.451 -7.029 3.376 1.00 0.00 172 ARG A CA 8
ATOM 17096 C C . ARG A 1 63 ? 98.541 -5.817 3.275 1.00 0.00 172 ARG A C 8
ATOM 17097 O O . ARG A 1 63 ? 97.507 -5.871 2.616 1.00 0.00 172 ARG A O 8
ATOM 17118 N N . ARG A 1 64 ? 98.897 -4.735 3.962 1.00 0.00 173 ARG A N 8
ATOM 17119 C CA . ARG A 1 64 ? 98.054 -3.554 3.956 1.00 0.00 173 ARG A CA 8
ATOM 17120 C C . ARG A 1 64 ? 97.989 -2.916 2.569 1.00 0.00 173 ARG A C 8
ATOM 17121 O O . ARG A 1 64 ? 96.902 -2.720 2.029 1.00 0.00 173 ARG A O 8
ATOM 17142 N N . PHE A 1 65 ? 99.148 -2.618 1.977 1.00 0.00 174 PHE A N 8
ATOM 17143 C CA . PHE A 1 65 ? 99.176 -2.036 0.635 1.00 0.00 174 PHE A CA 8
ATOM 17144 C C . PHE A 1 65 ? 98.436 -2.935 -0.327 1.00 0.00 174 PHE A C 8
ATOM 17145 O O . PHE A 1 65 ? 97.603 -2.489 -1.106 1.00 0.00 174 PHE A O 8
ATOM 17162 N N . VAL A 1 66 ? 98.757 -4.202 -0.271 1.00 0.00 175 VAL A N 8
ATOM 17163 C CA . VAL A 1 66 ? 98.136 -5.169 -1.145 1.00 0.00 175 VAL A CA 8
ATOM 17164 C C . VAL A 1 66 ? 96.641 -5.304 -0.832 1.00 0.00 175 VAL A C 8
ATOM 17165 O O . VAL A 1 66 ? 95.804 -5.292 -1.733 1.00 0.00 175 VAL A O 8
ATOM 17178 N N . ALA A 1 67 ? 96.323 -5.423 0.452 1.00 0.00 176 ALA A N 8
ATOM 17179 C CA . ALA A 1 67 ? 94.937 -5.553 0.912 1.00 0.00 176 ALA A CA 8
ATOM 17180 C C . ALA A 1 67 ? 94.064 -4.393 0.420 1.00 0.00 176 ALA A C 8
ATOM 17181 O O . ALA A 1 67 ? 92.941 -4.593 -0.046 1.00 0.00 176 ALA A O 8
ATOM 17188 N N . LEU A 1 68 ? 94.608 -3.187 0.517 1.00 0.00 177 LEU A N 8
ATOM 17189 C CA . LEU A 1 68 ? 93.913 -1.978 0.072 1.00 0.00 177 LEU A CA 8
ATOM 17190 C C . LEU A 1 68 ? 93.828 -1.917 -1.453 1.00 0.00 177 LEU A C 8
ATOM 17191 O O . LEU A 1 68 ? 92.790 -1.540 -1.998 1.00 0.00 177 LEU A O 8
ATOM 17207 N N . MET A 1 69 ? 94.895 -2.296 -2.149 1.00 0.00 178 MET A N 8
ATOM 17208 C CA . MET A 1 69 ? 94.874 -2.275 -3.613 1.00 0.00 178 MET A CA 8
ATOM 17209 C C . MET A 1 69 ? 93.719 -3.121 -4.143 1.00 0.00 178 MET A C 8
ATOM 17210 O O . MET A 1 69 ? 93.015 -2.714 -5.066 1.00 0.00 178 MET A O 8
ATOM 17224 N N . ASP A 1 70 ? 93.529 -4.297 -3.555 1.00 0.00 179 ASP A N 8
ATOM 17225 C CA . ASP A 1 70 ? 92.456 -5.195 -3.973 1.00 0.00 179 ASP A CA 8
ATOM 17226 C C . ASP A 1 70 ? 91.088 -4.532 -3.840 1.00 0.00 179 ASP A C 8
ATOM 17227 O O . ASP A 1 70 ? 90.193 -4.772 -4.649 1.00 0.00 179 ASP A O 8
ATOM 17236 N N . ALA A 1 71 ? 90.928 -3.705 -2.812 1.00 0.00 180 ALA A N 8
ATOM 17237 C CA . ALA A 1 71 ? 89.661 -3.022 -2.584 1.00 0.00 180 ALA A CA 8
ATOM 17238 C C . ALA A 1 71 ? 89.303 -2.130 -3.767 1.00 0.00 180 ALA A C 8
ATOM 17239 O O . ALA A 1 71 ? 88.145 -1.751 -3.944 1.00 0.00 180 ALA A O 8
ATOM 17246 N N . GLY A 1 72 ? 90.300 -1.810 -4.584 1.00 0.00 181 GLY A N 8
ATOM 17247 C CA . GLY A 1 72 ? 90.065 -0.979 -5.750 1.00 0.00 181 GLY A CA 8
ATOM 17248 C C . GLY A 1 72 ? 90.034 0.497 -5.425 1.00 0.00 181 GLY A C 8
ATOM 17249 O O . GLY A 1 72 ? 89.371 1.276 -6.110 1.00 0.00 181 GLY A O 8
ATOM 17253 N N . GLU A 1 73 ? 90.760 0.890 -4.382 1.00 0.00 182 GLU A N 8
ATOM 17254 C CA . GLU A 1 73 ? 90.814 2.290 -3.981 1.00 0.00 182 GLU A CA 8
ATOM 17255 C C . GLU A 1 73 ? 92.072 2.953 -4.556 1.00 0.00 182 GLU A C 8
ATOM 17256 O O . GLU A 1 73 ? 93.170 2.415 -4.422 1.00 0.00 182 GLU A O 8
ATOM 17268 N N . PRO A 1 74 ? 91.938 4.120 -5.228 1.00 0.00 183 PRO A N 8
ATOM 17269 C CA . PRO A 1 74 ? 93.086 4.802 -5.829 1.00 0.00 183 PRO A CA 8
ATOM 17270 C C . PRO A 1 74 ? 94.250 4.960 -4.862 1.00 0.00 183 PRO A C 8
ATOM 17271 O O . PRO A 1 74 ? 94.076 4.994 -3.646 1.00 0.00 183 PRO A O 8
ATOM 17282 N N . ALA A 1 75 ? 95.444 5.036 -5.431 1.00 0.00 184 ALA A N 8
ATOM 17283 C CA . ALA A 1 75 ? 96.669 5.158 -4.653 1.00 0.00 184 ALA A CA 8
ATOM 17284 C C . ALA A 1 75 ? 96.755 6.475 -3.891 1.00 0.00 184 ALA A C 8
ATOM 17285 O O . ALA A 1 75 ? 97.502 6.571 -2.916 1.00 0.00 184 ALA A O 8
ATOM 17292 N N . ASP A 1 76 ? 96.006 7.494 -4.310 1.00 0.00 185 ASP A N 8
ATOM 17293 C CA . ASP A 1 76 ? 96.044 8.779 -3.623 1.00 0.00 185 ASP A CA 8
ATOM 17294 C C . ASP A 1 76 ? 94.937 8.861 -2.579 1.00 0.00 185 ASP A C 8
ATOM 17295 O O . ASP A 1 76 ? 94.605 9.942 -2.094 1.00 0.00 185 ASP A O 8
ATOM 17304 N N . SER A 1 77 ? 94.376 7.708 -2.231 1.00 0.00 186 SER A N 8
ATOM 17305 C CA . SER A 1 77 ? 93.319 7.646 -1.236 1.00 0.00 186 SER A CA 8
ATOM 17306 C C . SER A 1 77 ? 93.918 7.748 0.159 1.00 0.00 186 SER A C 8
ATOM 17307 O O . SER A 1 77 ? 95.112 7.525 0.347 1.00 0.00 186 SER A O 8
ATOM 17315 N N . GLU A 1 78 ? 93.091 8.090 1.132 1.00 0.00 187 GLU A N 8
ATOM 17316 C CA . GLU A 1 78 ? 93.555 8.224 2.506 1.00 0.00 187 GLU A CA 8
ATOM 17317 C C . GLU A 1 78 ? 94.358 6.997 2.931 1.00 0.00 187 GLU A C 8
ATOM 17318 O O . GLU A 1 78 ? 95.507 7.111 3.358 1.00 0.00 187 GLU A O 8
ATOM 17330 N N . GLY A 1 79 ? 93.739 5.827 2.813 1.00 0.00 188 GLY A N 8
ATOM 17331 C CA . GLY A 1 79 ? 94.393 4.586 3.191 1.00 0.00 188 GLY A CA 8
ATOM 17332 C C . GLY A 1 79 ? 95.690 4.335 2.448 1.00 0.00 188 GLY A C 8
ATOM 17333 O O . GLY A 1 79 ? 96.674 3.892 3.039 1.00 0.00 188 GLY A O 8
ATOM 17337 N N . ALA A 1 80 ? 95.686 4.596 1.147 1.00 0.00 189 ALA A N 8
ATOM 17338 C CA . ALA A 1 80 ? 96.865 4.371 0.321 1.00 0.00 189 ALA A CA 8
ATOM 17339 C C . ALA A 1 80 ? 97.968 5.390 0.592 1.00 0.00 189 ALA A C 8
ATOM 17340 O O . ALA A 1 80 ? 99.118 5.015 0.818 1.00 0.00 189 ALA A O 8
ATOM 17347 N N . MET A 1 81 ? 97.630 6.676 0.556 1.00 0.00 190 MET A N 8
ATOM 17348 C CA . MET A 1 81 ? 98.629 7.713 0.786 1.00 0.00 190 MET A CA 8
ATOM 17349 C C . MET A 1 81 ? 99.233 7.573 2.183 1.00 0.00 190 MET A C 8
ATOM 17350 O O . MET A 1 81 ? 100.451 7.626 2.342 1.00 0.00 190 MET A O 8
ATOM 17364 N N . ASP A 1 82 ? 98.390 7.370 3.199 1.00 0.00 191 ASP A N 8
ATOM 17365 C CA . ASP A 1 82 ? 98.903 7.203 4.554 1.00 0.00 191 ASP A CA 8
ATOM 17366 C C . ASP A 1 82 ? 99.851 6.015 4.572 1.00 0.00 191 ASP A C 8
ATOM 17367 O O . ASP A 1 82 ? 100.891 6.042 5.226 1.00 0.00 191 ASP A O 8
ATOM 17376 N N . ALA A 1 83 ? 99.510 4.990 3.799 1.00 0.00 192 ALA A N 8
ATOM 17377 C CA . ALA A 1 83 ? 100.365 3.819 3.688 1.00 0.00 192 ALA A CA 8
ATOM 17378 C C . ALA A 1 83 ? 101.768 4.275 3.319 1.00 0.00 192 ALA A C 8
ATOM 17379 O O . ALA A 1 83 ? 102.749 3.850 3.926 1.00 0.00 192 ALA A O 8
ATOM 17386 N N . ALA A 1 84 ? 101.858 5.166 2.340 1.00 0.00 193 ALA A N 8
ATOM 17387 C CA . ALA A 1 84 ? 103.149 5.693 1.934 1.00 0.00 193 ALA A CA 8
ATOM 17388 C C . ALA A 1 84 ? 103.825 6.347 3.132 1.00 0.00 193 ALA A C 8
ATOM 17389 O O . ALA A 1 84 ? 105.023 6.176 3.348 1.00 0.00 193 ALA A O 8
ATOM 17396 N N . GLU A 1 85 ? 103.049 7.078 3.927 1.00 0.00 194 GLU A N 8
ATOM 17397 C CA . GLU A 1 85 ? 103.589 7.723 5.115 1.00 0.00 194 GLU A CA 8
ATOM 17398 C C . GLU A 1 85 ? 104.117 6.655 6.067 1.00 0.00 194 GLU A C 8
ATOM 17399 O O . GLU A 1 85 ? 105.097 6.871 6.780 1.00 0.00 194 GLU A O 8
ATOM 17411 N N . ASP A 1 86 ? 103.468 5.490 6.054 1.00 0.00 195 ASP A N 8
ATOM 17412 C CA . ASP A 1 86 ? 103.884 4.378 6.896 1.00 0.00 195 ASP A CA 8
ATOM 17413 C C . ASP A 1 86 ? 105.196 3.808 6.374 1.00 0.00 195 ASP A C 8
ATOM 17414 O O . ASP A 1 86 ? 106.110 3.509 7.142 1.00 0.00 195 ASP A O 8
ATOM 17423 N N . HIS A 1 87 ? 105.283 3.681 5.052 1.00 0.00 196 HIS A N 8
ATOM 17424 C CA . HIS A 1 87 ? 106.466 3.176 4.395 1.00 0.00 196 HIS A CA 8
ATOM 17425 C C . HIS A 1 87 ? 107.622 4.132 4.626 1.00 0.00 196 HIS A C 8
ATOM 17426 O O . HIS A 1 87 ? 108.700 3.735 5.061 1.00 0.00 196 HIS A O 8
ATOM 17440 N N . ARG A 1 88 ? 107.369 5.397 4.328 1.00 0.00 197 ARG A N 8
ATOM 17441 C CA . ARG A 1 88 ? 108.358 6.451 4.482 1.00 0.00 197 ARG A CA 8
ATOM 17442 C C . ARG A 1 88 ? 109.026 6.383 5.851 1.00 0.00 197 ARG A C 8
ATOM 17443 O O . ARG A 1 88 ? 110.240 6.213 5.951 1.00 0.00 197 ARG A O 8
ATOM 17464 N N . GLN A 1 89 ? 108.227 6.517 6.903 1.00 0.00 198 GLN A N 8
ATOM 17465 C CA . GLN A 1 89 ? 108.746 6.469 8.264 1.00 0.00 198 GLN A CA 8
ATOM 17466 C C . GLN A 1 89 ? 109.518 5.177 8.504 1.00 0.00 198 GLN A C 8
ATOM 17467 O O . GLN A 1 89 ? 110.467 5.145 9.288 1.00 0.00 198 GLN A O 8
ATOM 17481 N N . GLY A 1 90 ? 109.102 4.111 7.828 1.00 0.00 199 GLY A N 8
ATOM 17482 C CA . GLY A 1 90 ? 109.759 2.827 7.985 1.00 0.00 199 GLY A CA 8
ATOM 17483 C C . GLY A 1 90 ? 111.095 2.754 7.270 1.00 0.00 199 GLY A C 8
ATOM 17484 O O . GLY A 1 90 ? 112.077 2.270 7.832 1.00 0.00 199 GLY A O 8
ATOM 17488 N N . ILE A 1 91 ? 111.137 3.230 6.028 1.00 0.00 200 ILE A N 8
ATOM 17489 C CA . ILE A 1 91 ? 112.368 3.207 5.246 1.00 0.00 200 ILE A CA 8
ATOM 17490 C C . ILE A 1 91 ? 113.297 4.346 5.654 1.00 0.00 200 ILE A C 8
ATOM 17491 O O . ILE A 1 91 ? 114.500 4.297 5.415 1.00 0.00 200 ILE A O 8
ATOM 17507 N N . ALA A 1 92 ? 112.729 5.365 6.282 1.00 0.00 201 ALA A N 8
ATOM 17508 C CA . ALA A 1 92 ? 113.493 6.524 6.738 1.00 0.00 201 ALA A CA 8
ATOM 17509 C C . ALA A 1 92 ? 114.520 6.156 7.814 1.00 0.00 201 ALA A C 8
ATOM 17510 O O . ALA A 1 92 ? 115.718 6.398 7.665 1.00 0.00 201 ALA A O 8
ATOM 17517 N N . ARG A 1 93 ? 114.017 5.595 8.906 1.00 0.00 202 ARG A N 8
ATOM 17518 C CA . ARG A 1 93 ? 114.824 5.202 10.057 1.00 0.00 202 ARG A CA 8
ATOM 17519 C C . ARG A 1 93 ? 115.661 3.955 9.810 1.00 0.00 202 ARG A C 8
ATOM 17520 O O . ARG A 1 93 ? 116.763 3.824 10.345 1.00 0.00 202 ARG A O 8
ATOM 17541 N N . ASN A 1 94 ? 115.122 3.021 9.051 1.00 0.00 203 ASN A N 8
ATOM 17542 C CA . ASN A 1 94 ? 115.810 1.763 8.799 1.00 0.00 203 ASN A CA 8
ATOM 17543 C C . ASN A 1 94 ? 117.170 1.952 8.137 1.00 0.00 203 ASN A C 8
ATOM 17544 O O . ASN A 1 94 ? 117.895 0.981 7.924 1.00 0.00 203 ASN A O 8
ATOM 17555 N N . HIS A 1 95 ? 117.525 3.192 7.811 1.00 0.00 204 HIS A N 8
ATOM 17556 C CA . HIS A 1 95 ? 118.813 3.453 7.176 1.00 0.00 204 HIS A CA 8
ATOM 17557 C C . HIS A 1 95 ? 119.417 4.780 7.631 1.00 0.00 204 HIS A C 8
ATOM 17558 O O . HIS A 1 95 ? 120.613 4.852 7.885 1.00 0.00 204 HIS A O 8
ATOM 17572 N N . TYR A 1 96 ? 118.594 5.824 7.720 1.00 0.00 205 TYR A N 8
ATOM 17573 C CA . TYR A 1 96 ? 119.048 7.155 8.135 1.00 0.00 205 TYR A CA 8
ATOM 17574 C C . TYR A 1 96 ? 117.852 8.104 8.181 1.00 0.00 205 TYR A C 8
ATOM 17575 O O . TYR A 1 96 ? 117.438 8.514 9.261 1.00 0.00 205 TYR A O 8
ATOM 17593 N N . ASP A 1 97 ? 117.284 8.427 7.023 1.00 0.00 206 ASP A N 8
ATOM 17594 C CA . ASP A 1 97 ? 116.107 9.307 6.961 1.00 0.00 206 ASP A CA 8
ATOM 17595 C C . ASP A 1 97 ? 115.824 9.789 5.538 1.00 0.00 206 ASP A C 8
ATOM 17596 O O . ASP A 1 97 ? 116.424 10.749 5.061 1.00 0.00 206 ASP A O 8
ATOM 17605 N N . CYS A 1 98 ? 114.881 9.118 4.878 1.00 0.00 207 CYS A N 8
ATOM 17606 C CA . CYS A 1 98 ? 114.484 9.466 3.516 1.00 0.00 207 CYS A CA 8
ATOM 17607 C C . CYS A 1 98 ? 113.245 10.355 3.517 1.00 0.00 207 CYS A C 8
ATOM 17608 O O . CYS A 1 98 ? 112.117 9.863 3.493 1.00 0.00 207 CYS A O 8
ATOM 17616 N N . GLY A 1 99 ? 113.462 11.666 3.540 1.00 0.00 208 GLY A N 8
ATOM 17617 C CA . GLY A 1 99 ? 112.353 12.601 3.537 1.00 0.00 208 G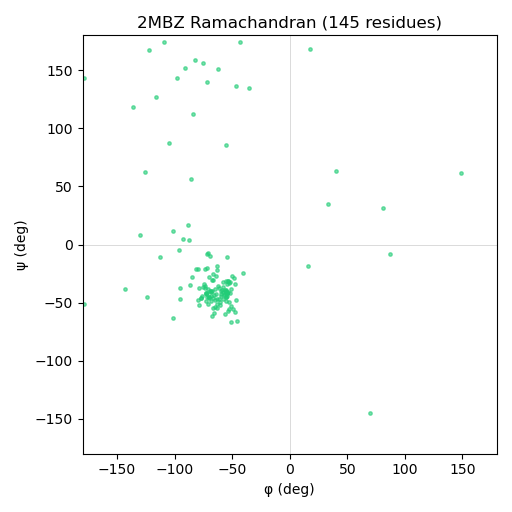LY A CA 8
ATOM 17618 C C . GLY A 1 99 ? 111.353 12.298 2.440 1.00 0.00 208 GLY A C 8
ATOM 17619 O O . GLY A 1 99 ? 111.492 11.306 1.726 1.00 0.00 208 GLY A O 8
ATOM 17623 N N . TYR A 1 100 ? 110.343 13.150 2.303 1.00 0.00 209 TYR A N 8
ATOM 17624 C CA . TYR A 1 100 ? 109.321 12.956 1.281 1.00 0.00 209 TYR A CA 8
ATOM 17625 C C . TYR A 1 100 ? 109.919 13.093 -0.115 1.00 0.00 209 TYR A C 8
ATOM 17626 O O . TYR A 1 100 ? 109.670 12.266 -0.992 1.00 0.00 209 TYR A O 8
ATOM 17644 N N . GLU A 1 101 ? 110.716 14.137 -0.312 1.00 0.00 210 GLU A N 8
ATOM 17645 C CA . GLU A 1 101 ? 111.358 14.376 -1.600 1.00 0.00 210 GLU A CA 8
ATOM 17646 C C . GLU A 1 101 ? 112.246 13.195 -1.977 1.00 0.00 210 GLU A C 8
ATOM 17647 O O . GLU A 1 101 ? 112.306 12.788 -3.137 1.00 0.00 210 GLU A O 8
ATOM 17659 N N . MET A 1 102 ? 112.913 12.636 -0.974 1.00 0.00 211 MET A N 8
ATOM 17660 C CA . MET A 1 102 ? 113.778 11.480 -1.180 1.00 0.00 211 MET A CA 8
ATOM 17661 C C . MET A 1 102 ? 112.934 10.253 -1.447 1.00 0.00 211 MET A C 8
ATOM 17662 O O . MET A 1 102 ? 113.227 9.449 -2.331 1.00 0.00 211 MET A O 8
ATOM 17676 N N . HIS A 1 103 ? 111.880 10.123 -0.657 1.00 0.00 212 HIS A N 8
ATOM 17677 C CA . HIS A 1 103 ? 110.966 8.997 -0.776 1.00 0.00 212 HIS A CA 8
ATOM 17678 C C . HIS A 1 103 ? 110.516 8.828 -2.221 1.00 0.00 212 HIS A C 8
ATOM 17679 O O . HIS A 1 103 ? 110.221 7.721 -2.663 1.00 0.00 212 HIS A O 8
ATOM 17693 N N . THR A 1 104 ? 110.438 9.934 -2.950 1.00 0.00 213 THR A N 8
ATOM 17694 C CA . THR A 1 104 ? 110.003 9.901 -4.339 1.00 0.00 213 THR A CA 8
ATOM 17695 C C . THR A 1 104 ? 111.116 9.405 -5.252 1.00 0.00 213 THR A C 8
ATOM 17696 O O . THR A 1 104 ? 110.890 8.596 -6.155 1.00 0.00 213 THR A O 8
ATOM 17707 N N . CYS A 1 105 ? 112.325 9.905 -5.002 1.00 0.00 214 CYS A N 8
ATOM 17708 C CA . CYS A 1 105 ? 113.495 9.532 -5.785 1.00 0.00 214 CYS A CA 8
ATOM 17709 C C . CYS A 1 105 ? 113.631 8.021 -5.810 1.00 0.00 214 CYS A C 8
ATOM 17710 O O . CYS A 1 105 ? 113.772 7.412 -6.872 1.00 0.00 214 CYS A O 8
ATOM 17717 N N . LEU A 1 106 ? 113.574 7.416 -4.633 1.00 0.00 215 LEU A N 8
ATOM 17718 C CA . LEU A 1 106 ? 113.677 5.974 -4.521 1.00 0.00 215 LEU A CA 8
ATOM 17719 C C . LEU A 1 106 ? 112.506 5.296 -5.232 1.00 0.00 215 LEU A C 8
ATOM 17720 O O . LEU A 1 106 ? 112.687 4.353 -5.996 1.00 0.00 215 LEU A O 8
ATOM 17736 N N . GLY A 1 107 ? 111.303 5.787 -4.975 1.00 0.00 216 GLY A N 8
ATOM 17737 C CA . GLY A 1 107 ? 110.117 5.217 -5.593 1.00 0.00 216 GLY A CA 8
ATOM 17738 C C . GLY A 1 107 ? 110.311 4.917 -7.070 1.00 0.00 216 GLY A C 8
ATOM 17739 O O . GLY A 1 107 ? 109.718 3.978 -7.603 1.00 0.00 216 GLY A O 8
ATOM 17743 N N . GLU A 1 108 ? 111.148 5.710 -7.730 1.00 0.00 217 GLU A N 8
ATOM 17744 C CA . GLU A 1 108 ? 111.434 5.522 -9.154 1.00 0.00 217 GLU A CA 8
ATOM 17745 C C . GLU A 1 108 ? 112.660 4.638 -9.361 1.00 0.00 217 GLU A C 8
ATOM 17746 O O . GLU A 1 108 ? 112.784 4.006 -10.411 1.00 0.00 217 GLU A O 8
ATOM 17758 N N . MET A 1 109 ? 113.536 4.527 -8.373 1.00 0.00 218 MET A N 8
ATOM 17759 C CA . MET A 1 109 ? 114.681 3.635 -8.525 1.00 0.00 218 MET A CA 8
ATOM 17760 C C . MET A 1 109 ? 114.187 2.198 -8.335 1.00 0.00 218 MET A C 8
ATOM 17761 O O . MET A 1 109 ? 114.901 1.231 -8.601 1.00 0.00 218 MET A O 8
ATOM 17775 N N . TYR A 1 110 ? 112.933 2.094 -7.876 1.00 0.00 219 TYR A N 8
ATOM 17776 C CA . TYR A 1 110 ? 112.265 0.809 -7.639 1.00 0.00 219 TYR A CA 8
ATOM 17777 C C . TYR A 1 110 ? 111.718 0.211 -8.935 1.00 0.00 219 TYR A C 8
ATOM 17778 O O . TYR A 1 110 ? 111.845 -0.988 -9.181 1.00 0.00 219 TYR A O 8
ATOM 17796 N N . VAL A 1 111 ? 111.096 1.058 -9.751 1.00 0.00 220 VAL A N 8
ATOM 17797 C CA . VAL A 1 111 ? 110.510 0.625 -11.016 1.00 0.00 220 VAL A CA 8
ATOM 17798 C C . VAL A 1 111 ? 111.532 0.663 -12.146 1.00 0.00 220 VAL A C 8
ATOM 17799 O O . VAL A 1 111 ? 111.455 -0.120 -13.093 1.00 0.00 220 VAL A O 8
ATOM 17812 N N . SER A 1 112 ? 112.489 1.579 -12.040 1.00 0.00 221 SER A N 8
ATOM 17813 C CA . SER A 1 112 ? 113.526 1.720 -13.056 1.00 0.00 221 SER A CA 8
ATOM 17814 C C . SER A 1 112 ? 114.246 0.393 -13.281 1.00 0.00 221 SER A C 8
ATOM 17815 O O . SER A 1 112 ? 114.266 -0.132 -14.394 1.00 0.00 221 SER A O 8
ATOM 17823 N N . ASP A 1 113 ? 114.834 -0.142 -12.216 1.00 0.00 222 ASP A N 8
ATOM 17824 C CA . ASP A 1 113 ? 115.554 -1.409 -12.296 1.00 0.00 222 ASP A CA 8
ATOM 17825 C C . ASP A 1 113 ? 114.606 -2.581 -12.064 1.00 0.00 222 ASP A C 8
ATOM 17826 O O . ASP A 1 113 ? 114.198 -2.849 -10.933 1.00 0.00 222 ASP A O 8
ATOM 17835 N N . GLU A 1 114 ? 114.257 -3.271 -13.143 1.00 0.00 223 GLU A N 8
ATOM 17836 C CA . GLU A 1 114 ? 113.352 -4.412 -13.066 1.00 0.00 223 GLU A CA 8
ATOM 17837 C C . GLU A 1 114 ? 113.871 -5.482 -12.109 1.00 0.00 223 GLU A C 8
ATOM 17838 O O . GLU A 1 114 ? 113.124 -6.383 -11.730 1.00 0.00 223 GLU A O 8
ATOM 17850 N N . ARG A 1 115 ? 115.125 -5.377 -11.682 1.00 0.00 224 ARG A N 8
ATOM 17851 C CA . ARG A 1 115 ? 115.651 -6.350 -10.732 1.00 0.00 224 ARG A CA 8
ATOM 17852 C C . ARG A 1 115 ? 114.905 -6.169 -9.415 1.00 0.00 224 ARG A C 8
ATOM 17853 O O . ARG A 1 115 ? 114.497 -7.132 -8.765 1.00 0.00 224 ARG A O 8
ATOM 17874 N N . PHE A 1 116 ? 114.699 -4.903 -9.069 1.00 0.00 225 PHE A N 8
ATOM 17875 C CA . PHE A 1 116 ? 113.964 -4.506 -7.874 1.00 0.00 225 PHE A CA 8
ATOM 17876 C C . PHE A 1 116 ? 112.480 -4.819 -8.015 1.00 0.00 225 PHE A C 8
ATOM 17877 O O . PHE A 1 116 ? 111.878 -5.437 -7.143 1.00 0.00 225 PHE A O 8
ATOM 17894 N N . THR A 1 117 ? 111.898 -4.356 -9.114 1.00 0.00 226 THR A N 8
ATOM 17895 C CA . THR A 1 117 ? 110.477 -4.543 -9.379 1.00 0.00 226 THR A CA 8
ATOM 17896 C C . THR A 1 117 ? 110.060 -6.007 -9.263 1.00 0.00 226 THR A C 8
ATOM 17897 O O . THR A 1 117 ? 109.153 -6.338 -8.508 1.00 0.00 226 THR A O 8
ATOM 17908 N N . ARG A 1 118 ? 110.718 -6.881 -10.019 1.00 0.00 227 ARG A N 8
ATOM 17909 C CA . ARG A 1 118 ? 110.390 -8.303 -9.987 1.00 0.00 227 ARG A CA 8
ATOM 17910 C C . ARG A 1 118 ? 110.569 -8.864 -8.582 1.00 0.00 227 ARG A C 8
ATOM 17911 O O . ARG A 1 118 ? 109.797 -9.715 -8.131 1.00 0.00 227 ARG A O 8
ATOM 17932 N N . ASN A 1 119 ? 111.571 -8.353 -7.882 1.00 0.00 228 ASN A N 8
ATOM 17933 C CA . ASN A 1 119 ? 111.837 -8.779 -6.517 1.00 0.00 228 ASN A CA 8
ATOM 17934 C C . ASN A 1 119 ? 110.781 -8.203 -5.588 1.00 0.00 228 ASN A C 8
ATOM 17935 O O . ASN A 1 119 ? 110.337 -8.856 -4.645 1.00 0.00 228 ASN A O 8
ATOM 17946 N N . ILE A 1 120 ? 110.377 -6.974 -5.880 1.00 0.00 229 ILE A N 8
ATOM 17947 C CA . ILE A 1 120 ? 109.360 -6.291 -5.098 1.00 0.00 229 ILE A CA 8
ATOM 17948 C C . ILE A 1 120 ? 107.962 -6.791 -5.436 1.00 0.00 229 ILE A C 8
ATOM 17949 O O . ILE A 1 120 ? 107.206 -7.194 -4.552 1.00 0.00 229 ILE A O 8
ATOM 17965 N N . ASP A 1 121 ? 107.617 -6.753 -6.720 1.00 0.00 230 ASP A N 8
ATOM 17966 C CA . ASP A 1 121 ? 106.300 -7.188 -7.169 1.00 0.00 230 ASP A CA 8
ATOM 17967 C C . ASP A 1 121 ? 106.078 -8.669 -6.870 1.00 0.00 230 ASP A C 8
ATOM 17968 O O . ASP A 1 121 ? 104.953 -9.160 -6.942 1.00 0.00 230 ASP A O 8
ATOM 17977 N N . ALA A 1 122 ? 107.134 -9.373 -6.481 1.00 0.00 231 ALA A N 8
ATOM 17978 C CA . ALA A 1 122 ? 106.999 -10.780 -6.124 1.00 0.00 231 ALA A CA 8
ATOM 17979 C C . ALA A 1 122 ? 105.693 -11.005 -5.354 1.00 0.00 231 ALA A C 8
ATOM 17980 O O . ALA A 1 122 ? 105.124 -12.096 -5.373 1.00 0.00 231 ALA A O 8
ATOM 17987 N N . ALA A 1 123 ? 105.232 -9.948 -4.676 1.00 0.00 232 ALA A N 8
ATOM 17988 C CA . ALA A 1 123 ? 103.998 -9.996 -3.887 1.00 0.00 232 ALA A CA 8
ATOM 17989 C C . ALA A 1 123 ? 102.759 -9.728 -4.741 1.00 0.00 232 ALA A C 8
ATOM 17990 O O . ALA A 1 123 ? 101.714 -10.341 -4.519 1.00 0.00 232 ALA A O 8
ATOM 17997 N N . LYS A 1 124 ? 102.878 -8.853 -5.736 1.00 0.00 233 LYS A N 8
ATOM 17998 C CA . LYS A 1 124 ? 101.752 -8.571 -6.628 1.00 0.00 233 LYS A CA 8
ATOM 17999 C C . LYS A 1 124 ? 102.148 -7.583 -7.724 1.00 0.00 233 LYS A C 8
ATOM 18000 O O . LYS A 1 124 ? 103.070 -6.788 -7.545 1.00 0.00 233 LYS A O 8
ATOM 18019 N N . PRO A 1 125 ? 101.449 -7.607 -8.875 1.00 0.00 234 PRO A N 8
ATOM 18020 C CA . PRO A 1 125 ? 101.730 -6.702 -9.990 1.00 0.00 234 PRO A CA 8
ATOM 18021 C C . PRO A 1 125 ? 101.153 -5.303 -9.771 1.00 0.00 234 PRO A C 8
ATOM 18022 O O . PRO A 1 125 ? 99.989 -5.153 -9.398 1.00 0.00 234 PRO A O 8
ATOM 18033 N N . GLY A 1 126 ? 101.965 -4.282 -10.037 1.00 0.00 235 GLY A N 8
ATOM 18034 C CA . GLY A 1 126 ? 101.510 -2.909 -9.898 1.00 0.00 235 GLY A CA 8
ATOM 18035 C C . GLY A 1 126 ? 101.703 -2.323 -8.514 1.00 0.00 235 GLY A C 8
ATOM 18036 O O . GLY A 1 126 ? 101.361 -1.164 -8.286 1.00 0.00 235 GLY A O 8
ATOM 18040 N N . LEU A 1 127 ? 102.237 -3.101 -7.579 1.00 0.00 236 LEU A N 8
ATOM 18041 C CA . LEU A 1 127 ? 102.435 -2.590 -6.228 1.00 0.00 236 LEU A CA 8
ATOM 18042 C C . LEU A 1 127 ? 103.445 -1.447 -6.236 1.00 0.00 236 LEU A C 8
ATOM 18043 O O . LEU A 1 127 ? 103.224 -0.400 -5.630 1.00 0.00 236 LEU A O 8
ATOM 18059 N N . ALA A 1 128 ? 104.557 -1.666 -6.924 1.00 0.00 237 ALA A N 8
ATOM 18060 C CA . ALA A 1 128 ? 105.620 -0.676 -7.019 1.00 0.00 237 ALA A CA 8
ATOM 18061 C C . ALA A 1 128 ? 105.120 0.648 -7.599 1.00 0.00 237 ALA A C 8
ATOM 18062 O O . ALA A 1 128 ? 105.312 1.707 -7.003 1.00 0.00 237 ALA A O 8
ATOM 18069 N N . ALA A 1 129 ? 104.483 0.583 -8.764 1.00 0.00 238 ALA A N 8
ATOM 18070 C CA . ALA A 1 129 ? 103.960 1.780 -9.416 1.00 0.00 238 ALA A CA 8
ATOM 18071 C C . ALA A 1 129 ? 102.858 2.418 -8.576 1.00 0.00 238 ALA A C 8
ATOM 18072 O O . ALA A 1 129 ? 102.796 3.640 -8.434 1.00 0.00 238 ALA A O 8
ATOM 18079 N N . TYR A 1 130 ? 102.009 1.575 -7.998 1.00 0.00 239 TYR A N 8
ATOM 18080 C CA . TYR A 1 130 ? 100.924 2.029 -7.142 1.00 0.00 239 TYR A CA 8
ATOM 18081 C C . TYR A 1 130 ? 101.507 2.713 -5.912 1.00 0.00 239 TYR A C 8
ATOM 18082 O O . TYR A 1 130 ? 100.945 3.666 -5.378 1.00 0.00 239 TYR A O 8
ATOM 18100 N N . MET A 1 131 ? 102.654 2.210 -5.474 1.00 0.00 240 MET A N 8
ATOM 18101 C CA . MET A 1 131 ? 103.348 2.748 -4.334 1.00 0.00 240 MET A CA 8
ATOM 18102 C C . MET A 1 131 ? 103.887 4.141 -4.638 1.00 0.00 240 MET A C 8
ATOM 18103 O O . MET A 1 131 ? 103.722 5.066 -3.848 1.00 0.00 240 MET A O 8
ATOM 18117 N N . ARG A 1 132 ? 104.553 4.274 -5.781 1.00 0.00 241 ARG A N 8
ATOM 18118 C CA . ARG A 1 132 ? 105.141 5.549 -6.169 1.00 0.00 241 ARG A CA 8
ATOM 18119 C C . ARG A 1 132 ? 104.117 6.676 -6.167 1.00 0.00 241 ARG A C 8
ATOM 18120 O O . ARG A 1 132 ? 104.348 7.746 -5.606 1.00 0.00 241 ARG A O 8
ATOM 18141 N N . ASP A 1 133 ? 102.985 6.415 -6.802 1.00 0.00 242 ASP A N 8
ATOM 18142 C CA . ASP A 1 133 ? 101.902 7.389 -6.887 1.00 0.00 242 ASP A CA 8
ATOM 18143 C C . ASP A 1 133 ? 101.320 7.675 -5.509 1.00 0.00 242 ASP A C 8
ATOM 18144 O O . ASP A 1 133 ? 101.037 8.826 -5.176 1.00 0.00 242 ASP A O 8
ATOM 18153 N N . ALA A 1 134 ? 101.175 6.637 -4.693 1.00 0.00 243 ALA A N 8
ATOM 18154 C CA . ALA A 1 134 ? 100.666 6.815 -3.340 1.00 0.00 243 ALA A CA 8
ATOM 18155 C C . ALA A 1 134 ? 101.591 7.748 -2.574 1.00 0.00 243 ALA A C 8
ATOM 18156 O O . ALA A 1 134 ? 101.149 8.604 -1.806 1.00 0.00 243 ALA A O 8
ATOM 18163 N N . ILE A 1 135 ? 102.886 7.571 -2.813 1.00 0.00 244 ILE A N 8
ATOM 18164 C CA . ILE A 1 135 ? 103.917 8.383 -2.184 1.00 0.00 244 ILE A CA 8
ATOM 18165 C C . ILE A 1 135 ? 103.958 9.772 -2.794 1.00 0.00 244 ILE A C 8
ATOM 18166 O O . ILE A 1 135 ? 104.121 10.768 -2.087 1.00 0.00 244 ILE A O 8
ATOM 18182 N N . LEU A 1 136 ? 103.820 9.836 -4.110 1.00 0.00 245 LEU A N 8
ATOM 18183 C CA . LEU A 1 136 ? 103.852 11.104 -4.807 1.00 0.00 245 LEU A CA 8
ATOM 18184 C C . LEU A 1 136 ? 102.752 12.012 -4.285 1.00 0.00 245 LEU A C 8
ATOM 18185 O O . LEU A 1 136 ? 102.988 13.171 -3.946 1.00 0.00 245 LEU A O 8
ATOM 18201 N N . ALA A 1 137 ? 101.548 11.460 -4.200 1.00 0.00 246 ALA A N 8
ATOM 18202 C CA . ALA A 1 137 ? 100.397 12.201 -3.698 1.00 0.00 246 ALA A CA 8
ATOM 18203 C C . ALA A 1 137 ? 100.639 12.624 -2.257 1.00 0.00 246 ALA A C 8
ATOM 18204 O O . ALA A 1 137 ? 100.416 13.776 -1.884 1.00 0.00 246 ALA A O 8
ATOM 18211 N N . ASN A 1 138 ? 101.112 11.678 -1.457 1.00 0.00 247 ASN A N 8
ATOM 18212 C CA . ASN A 1 138 ? 101.410 11.929 -0.057 1.00 0.00 247 ASN A CA 8
ATOM 18213 C C . ASN A 1 138 ? 102.370 13.108 0.083 1.00 0.00 247 ASN A C 8
ATOM 18214 O O . ASN A 1 138 ? 102.194 13.967 0.944 1.00 0.00 247 ASN A O 8
ATOM 18225 N N . ALA A 1 139 ? 103.390 13.133 -0.768 1.00 0.00 248 ALA A N 8
ATOM 18226 C CA . ALA A 1 139 ? 104.388 14.197 -0.744 1.00 0.00 248 ALA A CA 8
ATOM 18227 C C . ALA A 1 139 ? 103.785 15.550 -1.119 1.00 0.00 248 ALA A C 8
ATOM 18228 O O . ALA A 1 139 ? 104.322 16.599 -0.764 1.00 0.00 248 ALA A O 8
ATOM 18235 N N . VAL A 1 140 ? 102.677 15.518 -1.853 1.00 0.00 249 VAL A N 8
ATOM 18236 C CA . VAL A 1 140 ? 102.014 16.741 -2.296 1.00 0.00 249 VAL A CA 8
ATOM 18237 C C . VAL A 1 140 ? 101.244 17.426 -1.169 1.00 0.00 249 VAL A C 8
ATOM 18238 O O . VAL A 1 140 ? 101.305 18.648 -1.028 1.00 0.00 249 VAL A O 8
ATOM 18251 N N . ARG A 1 141 ? 100.513 16.651 -0.372 1.00 0.00 250 ARG A N 8
ATOM 18252 C CA . ARG A 1 141 ? 99.744 17.221 0.721 1.00 0.00 250 ARG A CA 8
ATOM 18253 C C . ARG A 1 141 ? 100.662 17.855 1.761 1.00 0.00 250 ARG A C 8
ATOM 18254 O O . ARG A 1 141 ? 100.241 18.717 2.533 1.00 0.00 250 ARG A O 8
ATOM 18275 N N . HIS A 1 142 ? 101.930 17.450 1.750 1.00 0.00 251 HIS A N 8
ATOM 18276 C CA . HIS A 1 142 ? 102.913 18.017 2.676 1.00 0.00 251 HIS A CA 8
ATOM 18277 C C . HIS A 1 142 ? 103.634 19.181 2.006 1.00 0.00 251 HIS A C 8
ATOM 18278 O O . HIS A 1 142 ? 103.799 20.247 2.598 1.00 0.00 251 HIS A O 8
ATOM 18293 N N . THR A 1 143 ? 104.054 18.969 0.762 1.00 0.00 252 THR A N 8
ATOM 18294 C CA . THR A 1 143 ? 104.751 20.000 0.001 1.00 0.00 252 THR A CA 8
ATOM 18295 C C . THR A 1 143 ? 104.012 21.335 0.099 1.00 0.00 252 THR A C 8
ATOM 18296 O O . THR A 1 143 ? 102.943 21.500 -0.487 1.00 0.00 252 THR A O 8
ATOM 18307 N N . PRO A 1 144 ? 104.565 22.315 0.843 1.00 0.00 253 PRO A N 8
ATOM 18308 C CA . PRO A 1 144 ? 103.934 23.629 1.000 1.00 0.00 253 PRO A CA 8
ATOM 18309 C C . PRO A 1 144 ? 103.408 24.184 -0.320 1.00 0.00 253 PRO A C 8
ATOM 18310 O O . PRO A 1 144 ? 103.893 23.741 -1.382 1.00 0.00 253 PRO A O 8
ATOM 18322 C CA . SER B 2 1 ? 119.889 5.220 0.476 1.00 0.00 501 SER B CA 8
ATOM 18323 C C . SER B 2 1 ? 120.251 4.069 1.278 1.00 0.00 501 SER B C 8
ATOM 18333 N N . VAL B 2 3 ? 120.682 0.156 0.426 1.00 0.00 503 VAL B N 8
ATOM 18334 C CA . VAL B 2 3 ? 120.741 -1.224 -0.059 1.00 0.00 503 VAL B CA 8
ATOM 18335 C C . VAL B 2 3 ? 120.312 -1.234 -1.528 1.00 0.00 503 VAL B C 8
ATOM 18336 O O . VAL B 2 3 ? 119.702 -0.270 -1.992 1.00 0.00 503 VAL B O 8
ATOM 18349 N N . GLY B 2 4 ? 120.641 -2.292 -2.275 1.00 0.00 504 GLY B N 8
ATOM 18350 C CA . GLY B 2 4 ? 120.278 -2.330 -3.686 1.00 0.00 504 GLY B CA 8
ATOM 18351 C C . GLY B 2 4 ? 119.447 -3.458 -4.057 1.00 0.00 504 GLY B C 8
ATOM 18365 N N . ALA B 2 6 ? 115.786 -4.349 -2.632 1.00 0.00 506 ALA B N 8
ATOM 18366 C CA . ALA B 2 6 ? 114.486 -4.530 -1.992 1.00 0.00 506 ALA B CA 8
ATOM 18367 C C . ALA B 2 6 ? 113.960 -3.246 -1.315 1.00 0.00 506 ALA B C 8
ATOM 18381 N N . ALA B 2 8 ? 115.541 0.243 0.575 1.00 0.00 508 ALA B N 8
ATOM 18382 C CA . ALA B 2 8 ? 116.055 1.442 1.227 1.00 0.00 508 ALA B CA 8
ATOM 18383 C C . ALA B 2 8 ? 116.835 2.354 0.281 1.00 0.00 508 ALA B C 8
ATOM 18405 N N . ALA B 2 11 ? 119.066 7.902 -3.468 1.00 0.00 511 ALA B N 8
ATOM 18406 C CA . ALA B 2 11 ? 118.615 8.732 -4.581 1.00 0.00 511 ALA B CA 8
ATOM 18407 C C . ALA B 2 11 ? 119.131 10.165 -4.465 1.00 0.00 511 ALA B C 8
ATOM 18408 O O . ALA B 2 11 ? 118.472 11.109 -4.901 1.00 0.00 511 ALA B O 8
ATOM 18417 N N . GLY A 1 2 ? 125.839 -1.508 7.189 1.00 0.00 111 GLY A N 9
ATOM 18418 C CA . GLY A 1 2 ? 126.642 -2.758 7.289 1.00 0.00 111 GLY A CA 9
ATOM 18419 C C . GLY A 1 2 ? 125.816 -3.941 7.755 1.00 0.00 111 GLY A C 9
ATOM 18420 O O . GLY A 1 2 ? 125.550 -4.090 8.947 1.00 0.00 111 GLY A O 9
ATOM 18424 N N . ILE A 1 3 ? 125.412 -4.785 6.811 1.00 0.00 112 ILE A N 9
ATOM 18425 C CA . ILE A 1 3 ? 124.612 -5.963 7.130 1.00 0.00 112 ILE A CA 9
ATOM 18426 C C . ILE A 1 3 ? 125.495 -7.073 7.683 1.00 0.00 112 ILE A C 9
ATOM 18427 O O . ILE A 1 3 ? 125.136 -7.740 8.652 1.00 0.00 112 ILE A O 9
ATOM 18443 N N . ASN A 1 4 ? 126.653 -7.258 7.063 1.00 0.00 113 ASN A N 9
ATOM 18444 C CA . ASN A 1 4 ? 127.591 -8.275 7.478 1.00 0.00 113 ASN A CA 9
ATOM 18445 C C . ASN A 1 4 ? 126.856 -9.518 7.970 1.00 0.00 113 ASN A C 9
ATOM 18446 O O . ASN A 1 4 ? 126.791 -9.781 9.171 1.00 0.00 113 ASN A O 9
ATOM 18457 N N . LEU A 1 5 ? 126.299 -10.274 7.028 1.00 0.00 114 LEU A N 9
ATOM 18458 C CA . LEU A 1 5 ? 125.556 -11.494 7.350 1.00 0.00 114 LEU A CA 9
ATOM 18459 C C . LEU A 1 5 ? 126.078 -12.690 6.558 1.00 0.00 114 LEU A C 9
ATOM 18460 O O . LEU A 1 5 ? 126.796 -12.531 5.572 1.00 0.00 114 LEU A O 9
ATOM 18476 N N . THR A 1 6 ? 125.704 -13.887 6.996 1.00 0.00 115 THR A N 9
ATOM 18477 C CA . THR A 1 6 ? 126.110 -15.117 6.322 1.00 0.00 115 THR A CA 9
ATOM 18478 C C . THR A 1 6 ? 125.099 -15.456 5.225 1.00 0.00 115 THR A C 9
ATOM 18479 O O . THR A 1 6 ? 123.933 -15.075 5.319 1.00 0.00 115 THR A O 9
ATOM 18490 N N . PRO A 1 7 ? 125.516 -16.164 4.162 1.00 0.00 116 PRO A N 9
ATOM 18491 C CA . PRO A 1 7 ? 124.614 -16.523 3.064 1.00 0.00 116 PRO A CA 9
ATOM 18492 C C . PRO A 1 7 ? 123.311 -17.149 3.567 1.00 0.00 116 PRO A C 9
ATOM 18493 O O . PRO A 1 7 ? 122.221 -16.748 3.158 1.00 0.00 116 PRO A O 9
ATOM 18504 N N . GLU A 1 8 ? 123.431 -18.121 4.465 1.00 0.00 117 GLU A N 9
ATOM 18505 C CA . GLU A 1 8 ? 122.268 -18.791 5.038 1.00 0.00 117 GLU A CA 9
ATOM 18506 C C . GLU A 1 8 ? 121.409 -17.798 5.808 1.00 0.00 117 GLU A C 9
ATOM 18507 O O . GLU A 1 8 ? 120.183 -17.895 5.806 1.00 0.00 117 GLU A O 9
ATOM 18519 N N . GLU A 1 9 ? 122.058 -16.836 6.457 1.00 0.00 118 GLU A N 9
ATOM 18520 C CA . GLU A 1 9 ? 121.345 -15.820 7.218 1.00 0.00 118 GLU A CA 9
ATOM 18521 C C . GLU A 1 9 ? 120.522 -14.943 6.283 1.00 0.00 118 GLU A C 9
ATOM 18522 O O . GLU A 1 9 ? 119.344 -14.694 6.527 1.00 0.00 118 GLU A O 9
ATOM 18534 N N . LYS A 1 10 ? 121.130 -14.531 5.178 1.00 0.00 119 LYS A N 9
ATOM 18535 C CA . LYS A 1 10 ? 120.418 -13.742 4.181 1.00 0.00 119 LYS A CA 9
ATOM 18536 C C . LYS A 1 10 ? 119.179 -14.491 3.717 1.00 0.00 119 LYS A C 9
ATOM 18537 O O . LYS A 1 10 ? 118.156 -13.885 3.398 1.00 0.00 119 LYS A O 9
ATOM 18556 N N . PHE A 1 11 ? 119.283 -15.809 3.660 1.00 0.00 120 PHE A N 9
ATOM 18557 C CA . PHE A 1 11 ? 118.172 -16.635 3.210 1.00 0.00 120 PHE A CA 9
ATOM 18558 C C . PHE A 1 11 ? 117.025 -16.627 4.215 1.00 0.00 120 PHE A C 9
ATOM 18559 O O . PHE A 1 11 ? 115.868 -16.456 3.836 1.00 0.00 120 PHE A O 9
ATOM 18576 N N . GLU A 1 12 ? 117.332 -16.803 5.483 1.00 0.00 121 GLU A N 9
ATOM 18577 C CA . GLU A 1 12 ? 116.296 -16.801 6.511 1.00 0.00 121 GLU A CA 9
ATOM 18578 C C . GLU A 1 12 ? 115.805 -15.378 6.784 1.00 0.00 121 GLU A C 9
ATOM 18579 O O . GLU A 1 12 ? 114.719 -15.183 7.332 1.00 0.00 121 GLU A O 9
ATOM 18591 N N . VAL A 1 13 ? 116.616 -14.389 6.416 1.00 0.00 122 VAL A N 9
ATOM 18592 C CA . VAL A 1 13 ? 116.269 -12.983 6.639 1.00 0.00 122 VAL A CA 9
ATOM 18593 C C . VAL A 1 13 ? 115.640 -12.311 5.411 1.00 0.00 122 VAL A C 9
ATOM 18594 O O . VAL A 1 13 ? 114.519 -11.810 5.492 1.00 0.00 122 VAL A O 9
ATOM 18607 N N . PHE A 1 14 ? 116.354 -12.271 4.286 1.00 0.00 123 PHE A N 9
ATOM 18608 C CA . PHE A 1 14 ? 115.828 -11.619 3.077 1.00 0.00 123 PHE A CA 9
ATOM 18609 C C . PHE A 1 14 ? 115.200 -12.612 2.099 1.00 0.00 123 PHE A C 9
ATOM 18610 O O . PHE A 1 14 ? 114.803 -12.230 0.999 1.00 0.00 123 PHE A O 9
ATOM 18627 N N . GLY A 1 15 ? 115.120 -13.879 2.481 1.00 0.00 124 GLY A N 9
ATOM 18628 C CA . GLY A 1 15 ? 114.546 -14.871 1.587 1.00 0.00 124 GLY A CA 9
ATOM 18629 C C . GLY A 1 15 ? 115.308 -14.956 0.279 1.00 0.00 124 GLY A C 9
ATOM 18630 O O . GLY A 1 15 ? 115.348 -13.996 -0.491 1.00 0.00 124 GLY A O 9
ATOM 18634 N N . ASP A 1 16 ? 115.924 -16.107 0.049 1.00 0.00 125 ASP A N 9
ATOM 18635 C CA . ASP A 1 16 ? 116.725 -16.366 -1.149 1.00 0.00 125 ASP A CA 9
ATOM 18636 C C . ASP A 1 16 ? 117.086 -15.087 -1.905 1.00 0.00 125 ASP A C 9
ATOM 18637 O O . ASP A 1 16 ? 116.815 -14.968 -3.100 1.00 0.00 125 ASP A O 9
ATOM 18646 N N . PHE A 1 17 ? 117.701 -14.138 -1.205 1.00 0.00 126 PHE A N 9
ATOM 18647 C CA . PHE A 1 17 ? 118.108 -12.868 -1.802 1.00 0.00 126 PHE A CA 9
ATOM 18648 C C . PHE A 1 17 ? 119.549 -12.567 -1.405 1.00 0.00 126 PHE A C 9
ATOM 18649 O O . PHE A 1 17 ? 119.840 -12.346 -0.230 1.00 0.00 126 PHE A O 9
ATOM 18666 N N . ASP A 1 18 ? 120.457 -12.589 -2.379 1.00 0.00 127 ASP A N 9
ATOM 18667 C CA . ASP A 1 18 ? 121.873 -12.346 -2.105 1.00 0.00 127 ASP A CA 9
ATOM 18668 C C . ASP A 1 18 ? 122.317 -10.950 -2.545 1.00 0.00 127 ASP A C 9
ATOM 18669 O O . ASP A 1 18 ? 122.816 -10.778 -3.657 1.00 0.00 127 ASP A O 9
ATOM 18678 N N . PRO A 1 19 ? 122.171 -9.933 -1.672 1.00 0.00 128 PRO A N 9
ATOM 18679 C CA . PRO A 1 19 ? 122.594 -8.565 -1.984 1.00 0.00 128 PRO A CA 9
ATOM 18680 C C . PRO A 1 19 ? 124.114 -8.445 -2.057 1.00 0.00 128 PRO A C 9
ATOM 18681 O O . PRO A 1 19 ? 124.650 -7.642 -2.821 1.00 0.00 128 PRO A O 9
ATOM 18692 N N . ASP A 1 20 ? 124.800 -9.249 -1.245 1.00 0.00 129 ASP A N 9
ATOM 18693 C CA . ASP A 1 20 ? 126.259 -9.238 -1.202 1.00 0.00 129 ASP A CA 9
ATOM 18694 C C . ASP A 1 20 ? 126.847 -9.251 -2.607 1.00 0.00 129 ASP A C 9
ATOM 18695 O O . ASP A 1 20 ? 127.872 -8.623 -2.864 1.00 0.00 129 ASP A O 9
ATOM 18704 N N . GLN A 1 21 ? 126.190 -9.965 -3.513 1.00 0.00 130 GLN A N 9
ATOM 18705 C CA . GLN A 1 21 ? 126.651 -10.046 -4.893 1.00 0.00 130 GLN A CA 9
ATOM 18706 C C . GLN A 1 21 ? 126.361 -8.732 -5.607 1.00 0.00 130 GLN A C 9
ATOM 18707 O O . GLN A 1 21 ? 127.244 -8.143 -6.231 1.00 0.00 130 GLN A O 9
ATOM 18721 N N . TYR A 1 22 ? 125.121 -8.267 -5.493 1.00 0.00 131 TYR A N 9
ATOM 18722 C CA . TYR A 1 22 ? 124.713 -7.010 -6.111 1.00 0.00 131 TYR A CA 9
ATOM 18723 C C . TYR A 1 22 ? 125.145 -5.828 -5.248 1.00 0.00 131 TYR A C 9
ATOM 18724 O O . TYR A 1 22 ? 124.598 -4.732 -5.354 1.00 0.00 131 TYR A O 9
ATOM 18742 N N . GLU A 1 23 ? 126.123 -6.066 -4.384 1.00 0.00 132 GLU A N 9
ATOM 18743 C CA . GLU A 1 23 ? 126.630 -5.035 -3.492 1.00 0.00 132 GLU A CA 9
ATOM 18744 C C . GLU A 1 23 ? 127.340 -3.928 -4.268 1.00 0.00 132 GLU A C 9
ATOM 18745 O O . GLU A 1 23 ? 127.405 -2.785 -3.818 1.00 0.00 132 GLU A O 9
ATOM 18757 N N . GLU A 1 24 ? 127.901 -4.288 -5.419 1.00 0.00 133 GLU A N 9
ATOM 18758 C CA . GLU A 1 24 ? 128.645 -3.336 -6.241 1.00 0.00 133 GLU A CA 9
ATOM 18759 C C . GLU A 1 24 ? 127.735 -2.425 -7.064 1.00 0.00 133 GLU A C 9
ATOM 18760 O O . GLU A 1 24 ? 127.950 -1.216 -7.113 1.00 0.00 133 GLU A O 9
ATOM 18772 N N . GLU A 1 25 ? 126.735 -3.000 -7.731 1.00 0.00 134 GLU A N 9
ATOM 18773 C CA . GLU A 1 25 ? 125.839 -2.201 -8.565 1.00 0.00 134 GLU A CA 9
ATOM 18774 C C . GLU A 1 25 ? 125.244 -1.037 -7.781 1.00 0.00 134 GLU A C 9
ATOM 18775 O O . GLU A 1 25 ? 125.006 0.031 -8.337 1.00 0.00 134 GLU A O 9
ATOM 18787 N N . VAL A 1 26 ? 125.011 -1.242 -6.490 1.00 0.00 135 VAL A N 9
ATOM 18788 C CA . VAL A 1 26 ? 124.448 -0.204 -5.643 1.00 0.00 135 VAL A CA 9
ATOM 18789 C C . VAL A 1 26 ? 125.305 1.053 -5.705 1.00 0.00 135 VAL A C 9
ATOM 18790 O O . VAL A 1 26 ? 124.815 2.169 -5.537 1.00 0.00 135 VAL A O 9
ATOM 18803 N N . ARG A 1 27 ? 126.580 0.853 -6.008 1.00 0.00 136 ARG A N 9
ATOM 18804 C CA . ARG A 1 27 ? 127.510 1.960 -6.165 1.00 0.00 136 ARG A CA 9
ATOM 18805 C C . ARG A 1 27 ? 127.290 2.627 -7.525 1.00 0.00 136 ARG A C 9
ATOM 18806 O O . ARG A 1 27 ? 127.281 3.850 -7.642 1.00 0.00 136 ARG A O 9
ATOM 18827 N N . GLU A 1 28 ? 127.109 1.792 -8.552 1.00 0.00 137 GLU A N 9
ATOM 18828 C CA . GLU A 1 28 ? 126.883 2.259 -9.916 1.00 0.00 137 GLU A CA 9
ATOM 18829 C C . GLU A 1 28 ? 125.471 2.815 -10.108 1.00 0.00 137 GLU A C 9
ATOM 18830 O O . GLU A 1 28 ? 125.266 3.725 -10.912 1.00 0.00 137 GLU A O 9
ATOM 18842 N N . ARG A 1 29 ? 124.499 2.276 -9.377 1.00 0.00 138 ARG A N 9
ATOM 18843 C CA . ARG A 1 29 ? 123.123 2.748 -9.501 1.00 0.00 138 ARG A CA 9
ATOM 18844 C C . ARG A 1 29 ? 123.075 4.256 -9.309 1.00 0.00 138 ARG A C 9
ATOM 18845 O O . ARG A 1 29 ? 122.645 4.992 -10.196 1.00 0.00 138 ARG A O 9
ATOM 18866 N N . TRP A 1 30 ? 123.544 4.713 -8.155 1.00 0.00 139 TRP A N 9
ATOM 18867 C CA . TRP A 1 30 ? 123.580 6.137 -7.857 1.00 0.00 139 TRP A CA 9
ATOM 18868 C C . TRP A 1 30 ? 124.893 6.495 -7.176 1.00 0.00 139 TRP A C 9
ATOM 18869 O O . TRP A 1 30 ? 125.559 7.459 -7.554 1.00 0.00 139 TRP A O 9
ATOM 18890 N N . GLY A 1 31 ? 125.269 5.686 -6.191 1.00 0.00 140 GLY A N 9
ATOM 18891 C CA . GLY A 1 31 ? 126.513 5.892 -5.473 1.00 0.00 140 GLY A CA 9
ATOM 18892 C C . GLY A 1 31 ? 126.899 7.351 -5.334 1.00 0.00 140 GLY A C 9
ATOM 18893 O O . GLY A 1 31 ? 128.074 7.655 -5.122 1.00 0.00 140 GLY A O 9
ATOM 18897 N N . ASN A 1 32 ? 125.937 8.266 -5.466 1.00 0.00 141 ASN A N 9
ATOM 18898 C CA . ASN A 1 32 ? 126.245 9.689 -5.364 1.00 0.00 141 ASN A CA 9
ATOM 18899 C C . ASN A 1 32 ? 125.300 10.381 -4.396 1.00 0.00 141 ASN A C 9
ATOM 18900 O O . ASN A 1 32 ? 125.293 11.605 -4.280 1.00 0.00 141 ASN A O 9
ATOM 18911 N N . THR A 1 33 ? 124.466 9.590 -3.740 1.00 0.00 142 THR A N 9
ATOM 18912 C CA . THR A 1 33 ? 123.474 10.122 -2.827 1.00 0.00 142 THR A CA 9
ATOM 18913 C C . THR A 1 33 ? 124.069 10.400 -1.452 1.00 0.00 142 THR A C 9
ATOM 18914 O O . THR A 1 33 ? 124.960 9.691 -0.985 1.00 0.00 142 THR A O 9
ATOM 18925 N N . ASP A 1 34 ? 123.563 11.453 -0.816 1.00 0.00 143 ASP A N 9
ATOM 18926 C CA . ASP A 1 34 ? 124.028 11.857 0.505 1.00 0.00 143 ASP A CA 9
ATOM 18927 C C . ASP A 1 34 ? 123.432 10.973 1.593 1.00 0.00 143 ASP A C 9
ATOM 18928 O O . ASP A 1 34 ? 124.099 10.653 2.579 1.00 0.00 143 ASP A O 9
ATOM 18937 N N . ALA A 1 35 ? 122.178 10.573 1.423 1.00 0.00 144 ALA A N 9
ATOM 18938 C CA . ALA A 1 35 ? 121.546 9.729 2.417 1.00 0.00 144 ALA A CA 9
ATOM 18939 C C . ALA A 1 35 ? 122.411 8.498 2.664 1.00 0.00 144 ALA A C 9
ATOM 18940 O O . ALA A 1 35 ? 122.690 8.140 3.808 1.00 0.00 144 ALA A O 9
ATOM 18947 N N . TYR A 1 36 ? 122.835 7.846 1.565 1.00 0.00 145 TYR A N 9
ATOM 18948 C CA . TYR A 1 36 ? 123.673 6.642 1.650 1.00 0.00 145 TYR A CA 9
ATO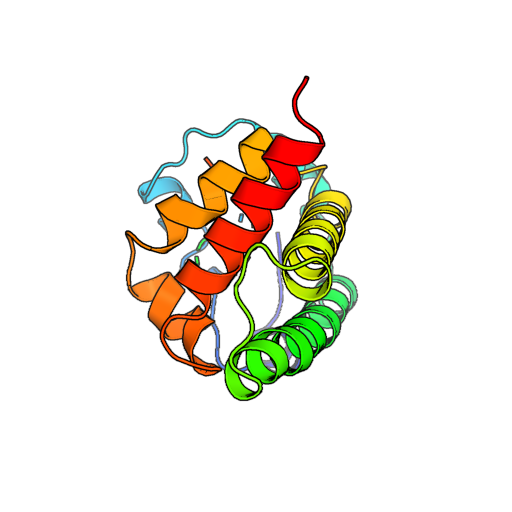M 18949 C C . TYR A 1 36 ? 124.855 6.845 2.586 1.00 0.00 145 TYR A C 9
ATOM 18950 O O . TYR A 1 36 ? 125.333 5.894 3.205 1.00 0.00 145 TYR A O 9
ATOM 18968 N N . ARG A 1 37 ? 125.315 8.080 2.706 1.00 0.00 146 ARG A N 9
ATOM 18969 C CA . ARG A 1 37 ? 126.430 8.380 3.591 1.00 0.00 146 ARG A CA 9
ATOM 18970 C C . ARG A 1 37 ? 126.012 8.181 5.046 1.00 0.00 146 ARG A C 9
ATOM 18971 O O . ARG A 1 37 ? 126.731 7.565 5.835 1.00 0.00 146 ARG A O 9
ATOM 18992 N N . GLN A 1 38 ? 124.839 8.707 5.387 1.00 0.00 147 GLN A N 9
ATOM 18993 C CA . GLN A 1 38 ? 124.304 8.597 6.744 1.00 0.00 147 GLN A CA 9
ATOM 18994 C C . GLN A 1 38 ? 123.869 7.172 7.078 1.00 0.00 147 GLN A C 9
ATOM 18995 O O . GLN A 1 38 ? 123.889 6.765 8.238 1.00 0.00 147 GLN A O 9
ATOM 19009 N N . SER A 1 39 ? 123.442 6.432 6.065 1.00 0.00 148 SER A N 9
ATOM 19010 C CA . SER A 1 39 ? 122.959 5.067 6.269 1.00 0.00 148 SER A CA 9
ATOM 19011 C C . SER A 1 39 ? 124.086 4.072 6.519 1.00 0.00 148 SER A C 9
ATOM 19012 O O . SER A 1 39 ? 124.048 3.310 7.483 1.00 0.00 148 SER A O 9
ATOM 19020 N N . LYS A 1 40 ? 125.072 4.062 5.635 1.00 0.00 149 LYS A N 9
ATOM 19021 C CA . LYS A 1 40 ? 126.192 3.135 5.750 1.00 0.00 149 LYS A CA 9
ATOM 19022 C C . LYS A 1 40 ? 126.909 3.275 7.090 1.00 0.00 149 LYS A C 9
ATOM 19023 O O . LYS A 1 40 ? 127.206 2.279 7.750 1.00 0.00 149 LYS A O 9
ATOM 19042 N N . GLU A 1 41 ? 127.198 4.510 7.484 1.00 0.00 150 GLU A N 9
ATOM 19043 C CA . GLU A 1 41 ? 127.897 4.765 8.741 1.00 0.00 150 GLU A CA 9
ATOM 19044 C C . GLU A 1 41 ? 127.066 4.334 9.949 1.00 0.00 150 GLU A C 9
ATOM 19045 O O . GLU A 1 41 ? 127.610 3.890 10.959 1.00 0.00 150 GLU A O 9
ATOM 19057 N N . LYS A 1 42 ? 125.751 4.491 9.849 1.00 0.00 151 LYS A N 9
ATOM 19058 C CA . LYS A 1 42 ? 124.847 4.154 10.916 1.00 0.00 151 LYS A CA 9
ATOM 19059 C C . LYS A 1 42 ? 124.496 2.665 10.930 1.00 0.00 151 LYS A C 9
ATOM 19060 O O . LYS A 1 42 ? 124.351 2.064 11.993 1.00 0.00 151 LYS A O 9
ATOM 19079 N N . THR A 1 43 ? 124.341 2.083 9.743 1.00 0.00 152 THR A N 9
ATOM 19080 C CA . THR A 1 43 ? 123.983 0.673 9.617 1.00 0.00 152 THR A CA 9
ATOM 19081 C C . THR A 1 43 ? 125.212 -0.203 9.749 1.00 0.00 152 THR A C 9
ATOM 19082 O O . THR A 1 43 ? 125.155 -1.419 9.563 1.00 0.00 152 THR A O 9
ATOM 19093 N N . ALA A 1 44 ? 126.330 0.436 10.038 1.00 0.00 153 ALA A N 9
ATOM 19094 C CA . ALA A 1 44 ? 127.596 -0.253 10.162 1.00 0.00 153 ALA A CA 9
ATOM 19095 C C . ALA A 1 44 ? 127.561 -1.423 11.154 1.00 0.00 153 ALA A C 9
ATOM 19096 O O . ALA A 1 44 ? 128.305 -2.389 10.987 1.00 0.00 153 ALA A O 9
ATOM 19103 N N . SER A 1 45 ? 126.743 -1.326 12.209 1.00 0.00 154 SER A N 9
ATOM 19104 C CA . SER A 1 45 ? 126.695 -2.383 13.232 1.00 0.00 154 SER A CA 9
ATOM 19105 C C . SER A 1 45 ? 125.360 -3.135 13.297 1.00 0.00 154 SER A C 9
ATOM 19106 O O . SER A 1 45 ? 125.116 -3.869 14.255 1.00 0.00 154 SER A O 9
ATOM 19114 N N . TYR A 1 46 ? 124.503 -2.980 12.294 1.00 0.00 155 TYR A N 9
ATOM 19115 C CA . TYR A 1 46 ? 123.217 -3.685 12.293 1.00 0.00 155 TYR A CA 9
ATOM 19116 C C . TYR A 1 46 ? 123.388 -5.199 12.314 1.00 0.00 155 TYR A C 9
ATOM 19117 O O . TYR A 1 46 ? 124.217 -5.762 11.599 1.00 0.00 155 TYR A O 9
ATOM 19135 N N . THR A 1 47 ? 122.587 -5.837 13.155 1.00 0.00 156 THR A N 9
ATOM 19136 C CA . THR A 1 47 ? 122.598 -7.287 13.326 1.00 0.00 156 THR A CA 9
ATOM 19137 C C . THR A 1 47 ? 121.322 -7.919 12.787 1.00 0.00 156 THR A C 9
ATOM 19138 O O . THR A 1 47 ? 120.470 -7.242 12.211 1.00 0.00 156 THR A O 9
ATOM 19149 N N . LYS A 1 48 ? 121.203 -9.226 12.985 1.00 0.00 157 LYS A N 9
ATOM 19150 C CA . LYS A 1 48 ? 120.038 -9.971 12.528 1.00 0.00 157 LYS A CA 9
ATOM 19151 C C . LYS A 1 48 ? 118.764 -9.465 13.183 1.00 0.00 157 LYS A C 9
ATOM 19152 O O . LYS A 1 48 ? 117.721 -9.394 12.542 1.00 0.00 157 LYS A O 9
ATOM 19171 N N . GLU A 1 49 ? 118.840 -9.123 14.453 1.00 0.00 158 GLU A N 9
ATOM 19172 C CA . GLU A 1 49 ? 117.671 -8.633 15.163 1.00 0.00 158 GLU A CA 9
ATOM 19173 C C . GLU A 1 49 ? 117.123 -7.385 14.499 1.00 0.00 158 GLU A C 9
ATOM 19174 O O . GLU A 1 49 ? 115.938 -7.305 14.176 1.00 0.00 158 GLU A O 9
ATOM 19186 N N . ASP A 1 50 ? 117.998 -6.426 14.279 1.00 0.00 159 ASP A N 9
ATOM 19187 C CA . ASP A 1 50 ? 117.609 -5.185 13.625 1.00 0.00 159 ASP A CA 9
ATOM 19188 C C . ASP A 1 50 ? 117.050 -5.489 12.240 1.00 0.00 159 ASP A C 9
ATOM 19189 O O . ASP A 1 50 ? 116.119 -4.836 11.764 1.00 0.00 159 ASP A O 9
ATOM 19198 N N . TRP A 1 51 ? 117.636 -6.491 11.601 1.00 0.00 160 TRP A N 9
ATOM 19199 C CA . TRP A 1 51 ? 117.212 -6.892 10.259 1.00 0.00 160 TRP A CA 9
ATOM 19200 C C . TRP A 1 51 ? 115.937 -7.727 10.302 1.00 0.00 160 TRP A C 9
ATOM 19201 O O . TRP A 1 51 ? 114.954 -7.413 9.630 1.00 0.00 160 TRP A O 9
ATOM 19222 N N . GLN A 1 52 ? 115.961 -8.787 11.094 1.00 0.00 161 GLN A N 9
ATOM 19223 C CA . GLN A 1 52 ? 114.810 -9.671 11.227 1.00 0.00 161 GLN A CA 9
ATOM 19224 C C . GLN A 1 52 ? 113.569 -8.887 11.631 1.00 0.00 161 GLN A C 9
ATOM 19225 O O . GLN A 1 52 ? 112.457 -9.215 11.221 1.00 0.00 161 GLN A O 9
ATOM 19239 N N . ARG A 1 53 ? 113.768 -7.851 12.439 1.00 0.00 162 ARG A N 9
ATOM 19240 C CA . ARG A 1 53 ? 112.669 -7.017 12.904 1.00 0.00 162 ARG A CA 9
ATOM 19241 C C . ARG A 1 53 ? 112.096 -6.179 11.764 1.00 0.00 162 ARG A C 9
ATOM 19242 O O . ARG A 1 53 ? 110.888 -5.956 11.693 1.00 0.00 162 ARG A O 9
ATOM 19263 N N . ILE A 1 54 ? 112.967 -5.711 10.874 1.00 0.00 163 ILE A N 9
ATOM 19264 C CA . ILE A 1 54 ? 112.529 -4.898 9.744 1.00 0.00 163 ILE A CA 9
ATOM 19265 C C . ILE A 1 54 ? 111.828 -5.744 8.681 1.00 0.00 163 ILE A C 9
ATOM 19266 O O . ILE A 1 54 ? 110.919 -5.265 8.003 1.00 0.00 163 ILE A O 9
ATOM 19282 N N . GLN A 1 55 ? 112.254 -6.997 8.527 1.00 0.00 164 GLN A N 9
ATOM 19283 C CA . GLN A 1 55 ? 111.649 -7.877 7.529 1.00 0.00 164 GLN A CA 9
ATOM 19284 C C . GLN A 1 55 ? 110.211 -8.216 7.908 1.00 0.00 164 GLN A C 9
ATOM 19285 O O . GLN A 1 55 ? 109.289 -7.977 7.128 1.00 0.00 164 GLN A O 9
ATOM 19299 N N . ASP A 1 56 ? 110.010 -8.746 9.110 1.00 0.00 165 ASP A N 9
ATOM 19300 C CA . ASP A 1 56 ? 108.664 -9.073 9.568 1.00 0.00 165 ASP A CA 9
ATOM 19301 C C . ASP A 1 56 ? 107.794 -7.825 9.485 1.00 0.00 165 ASP A C 9
ATOM 19302 O O . ASP A 1 56 ? 106.588 -7.894 9.244 1.00 0.00 165 ASP A O 9
ATOM 19311 N N . GLU A 1 57 ? 108.444 -6.682 9.670 1.00 0.00 166 GLU A N 9
ATOM 19312 C CA . GLU A 1 57 ? 107.775 -5.390 9.607 1.00 0.00 166 GLU A CA 9
ATOM 19313 C C . GLU A 1 57 ? 107.426 -5.061 8.160 1.00 0.00 166 GLU A C 9
ATOM 19314 O O . GLU A 1 57 ? 106.327 -4.590 7.866 1.00 0.00 166 GLU A O 9
ATOM 19326 N N . ALA A 1 58 ? 108.367 -5.328 7.260 1.00 0.00 167 ALA A N 9
ATOM 19327 C CA . ALA A 1 58 ? 108.164 -5.073 5.839 1.00 0.00 167 ALA A CA 9
ATOM 19328 C C . ALA A 1 58 ? 107.068 -5.970 5.274 1.00 0.00 167 ALA A C 9
ATOM 19329 O O . ALA A 1 58 ? 106.236 -5.524 4.486 1.00 0.00 167 ALA A O 9
ATOM 19336 N N . ASP A 1 59 ? 107.066 -7.235 5.683 1.00 0.00 168 ASP A N 9
ATOM 19337 C CA . ASP A 1 59 ? 106.058 -8.176 5.211 1.00 0.00 168 ASP A CA 9
ATOM 19338 C C . ASP A 1 59 ? 104.667 -7.627 5.492 1.00 0.00 168 ASP A C 9
ATOM 19339 O O . ASP A 1 59 ? 103.770 -7.704 4.653 1.00 0.00 168 ASP A O 9
ATOM 19348 N N . GLU A 1 60 ? 104.499 -7.056 6.678 1.00 0.00 169 GLU A N 9
ATOM 19349 C CA . GLU A 1 60 ? 103.224 -6.475 7.064 1.00 0.00 169 GLU A CA 9
ATOM 19350 C C . GLU A 1 60 ? 102.818 -5.395 6.071 1.00 0.00 169 GLU A C 9
ATOM 19351 O O . GLU A 1 60 ? 101.645 -5.264 5.718 1.00 0.00 169 GLU A O 9
ATOM 19363 N N . LEU A 1 61 ? 103.802 -4.620 5.631 1.00 0.00 170 LEU A N 9
ATOM 19364 C CA . LEU A 1 61 ? 103.582 -3.545 4.692 1.00 0.00 170 LEU A CA 9
ATOM 19365 C C . LEU A 1 61 ? 102.847 -4.041 3.449 1.00 0.00 170 LEU A C 9
ATOM 19366 O O . LEU A 1 61 ? 101.927 -3.389 2.960 1.00 0.00 170 LEU A O 9
ATOM 19382 N N . THR A 1 62 ? 103.254 -5.194 2.942 1.00 0.00 171 THR A N 9
ATOM 19383 C CA . THR A 1 62 ? 102.626 -5.763 1.753 1.00 0.00 171 THR A CA 9
ATOM 19384 C C . THR A 1 62 ? 101.154 -6.053 1.976 1.00 0.00 171 THR A C 9
ATOM 19385 O O . THR A 1 62 ? 100.315 -5.667 1.168 1.00 0.00 171 THR A O 9
ATOM 19396 N N . ARG A 1 63 ? 100.830 -6.746 3.043 1.00 0.00 172 ARG A N 9
ATOM 19397 C CA . ARG A 1 63 ? 99.457 -7.084 3.287 1.00 0.00 172 ARG A CA 9
ATOM 19398 C C . ARG A 1 63 ? 98.559 -5.867 3.173 1.00 0.00 172 ARG A C 9
ATOM 19399 O O . ARG A 1 63 ? 97.548 -5.904 2.478 1.00 0.00 172 ARG A O 9
ATOM 19420 N N . ARG A 1 64 ? 98.903 -4.800 3.885 1.00 0.00 173 ARG A N 9
ATOM 19421 C CA . ARG A 1 64 ? 98.070 -3.613 3.868 1.00 0.00 173 ARG A CA 9
ATOM 19422 C C . ARG A 1 64 ? 98.032 -2.950 2.491 1.00 0.00 173 ARG A C 9
ATOM 19423 O O . ARG A 1 64 ? 96.954 -2.778 1.934 1.00 0.00 173 ARG A O 9
ATOM 19444 N N . PHE A 1 65 ? 99.196 -2.612 1.921 1.00 0.00 174 PHE A N 9
ATOM 19445 C CA . PHE A 1 65 ? 99.229 -1.996 0.586 1.00 0.00 174 PHE A CA 9
ATOM 19446 C C . PHE A 1 65 ? 98.487 -2.863 -0.401 1.00 0.00 174 PHE A C 9
ATOM 19447 O O . PHE A 1 65 ? 97.609 -2.400 -1.126 1.00 0.00 174 PHE A O 9
ATOM 19464 N N . VAL A 1 66 ? 98.865 -4.121 -0.429 1.00 0.00 175 VAL A N 9
ATOM 19465 C CA . VAL A 1 66 ? 98.263 -5.071 -1.336 1.00 0.00 175 VAL A CA 9
ATOM 19466 C C . VAL A 1 66 ? 96.766 -5.205 -1.052 1.00 0.00 175 VAL A C 9
ATOM 19467 O O . VAL A 1 66 ? 95.943 -5.182 -1.965 1.00 0.00 175 VAL A O 9
ATOM 19480 N N . ALA A 1 67 ? 96.429 -5.338 0.225 1.00 0.00 176 ALA A N 9
ATOM 19481 C CA . ALA A 1 67 ? 95.039 -5.468 0.656 1.00 0.00 176 ALA A CA 9
ATOM 19482 C C . ALA A 1 67 ? 94.187 -4.303 0.137 1.00 0.00 176 ALA A C 9
ATOM 19483 O O . ALA A 1 67 ? 93.021 -4.481 -0.216 1.00 0.00 176 ALA A O 9
ATOM 19490 N N . LEU A 1 68 ? 94.793 -3.120 0.069 1.00 0.00 177 LEU A N 9
ATOM 19491 C CA . LEU A 1 68 ? 94.115 -1.922 -0.438 1.00 0.00 177 LEU A CA 9
ATOM 19492 C C . LEU A 1 68 ? 93.799 -2.091 -1.912 1.00 0.00 177 LEU A C 9
ATOM 19493 O O . LEU A 1 68 ? 92.730 -1.704 -2.384 1.00 0.00 177 LEU A O 9
ATOM 19509 N N . MET A 1 69 ? 94.747 -2.664 -2.632 1.00 0.00 178 MET A N 9
ATOM 19510 C CA . MET A 1 69 ? 94.589 -2.882 -4.065 1.00 0.00 178 MET A CA 9
ATOM 19511 C C . MET A 1 69 ? 93.374 -3.757 -4.362 1.00 0.00 178 MET A C 9
ATOM 19512 O O . MET A 1 69 ? 92.576 -3.440 -5.244 1.00 0.00 178 MET A O 9
ATOM 19526 N N . ASP A 1 70 ? 93.240 -4.860 -3.636 1.00 0.00 179 ASP A N 9
ATOM 19527 C CA . ASP A 1 70 ? 92.122 -5.775 -3.843 1.00 0.00 179 ASP A CA 9
ATOM 19528 C C . ASP A 1 70 ? 90.807 -5.181 -3.348 1.00 0.00 179 ASP A C 9
ATOM 19529 O O . ASP A 1 70 ? 89.736 -5.516 -3.852 1.00 0.00 179 ASP A O 9
ATOM 19538 N N . ALA A 1 71 ? 90.892 -4.306 -2.352 1.00 0.00 180 ALA A N 9
ATOM 19539 C CA . ALA A 1 71 ? 89.702 -3.679 -1.787 1.00 0.00 180 ALA A CA 9
ATOM 19540 C C . ALA A 1 71 ? 89.158 -2.586 -2.704 1.00 0.00 180 ALA A C 9
ATOM 19541 O O . ALA A 1 71 ? 88.121 -1.988 -2.421 1.00 0.00 180 ALA A O 9
ATOM 19548 N N . GLY A 1 72 ? 89.864 -2.326 -3.800 1.00 0.00 181 GLY A N 9
ATOM 19549 C CA . GLY A 1 72 ? 89.434 -1.301 -4.733 1.00 0.00 181 GLY A CA 9
ATOM 19550 C C . GLY A 1 72 ? 89.819 0.086 -4.261 1.00 0.00 181 GLY A C 9
ATOM 19551 O O . GLY A 1 72 ? 89.333 1.090 -4.781 1.00 0.00 181 GLY A O 9
ATOM 19555 N N . GLU A 1 73 ? 90.693 0.128 -3.265 1.00 0.00 182 GLU A N 9
ATOM 19556 C CA . GLU A 1 73 ? 91.160 1.383 -2.692 1.00 0.00 182 GLU A CA 9
ATOM 19557 C C . GLU A 1 73 ? 92.213 2.040 -3.585 1.00 0.00 182 GLU A C 9
ATOM 19558 O O . GLU A 1 73 ? 93.315 1.510 -3.716 1.00 0.00 182 GLU A O 9
ATOM 19570 N N . PRO A 1 74 ? 91.930 3.205 -4.202 1.00 0.00 183 PRO A N 9
ATOM 19571 C CA . PRO A 1 74 ? 92.924 3.869 -5.041 1.00 0.00 183 PRO A CA 9
ATOM 19572 C C . PRO A 1 74 ? 94.188 4.162 -4.241 1.00 0.00 183 PRO A C 9
ATOM 19573 O O . PRO A 1 74 ? 94.163 4.197 -3.009 1.00 0.00 183 PRO A O 9
ATOM 19584 N N . ALA A 1 75 ? 95.299 4.313 -4.946 1.00 0.00 184 ALA A N 9
ATOM 19585 C CA . ALA A 1 75 ? 96.588 4.536 -4.301 1.00 0.00 184 ALA A CA 9
ATOM 19586 C C . ALA A 1 75 ? 96.738 5.924 -3.687 1.00 0.00 184 ALA A C 9
ATOM 19587 O O . ALA A 1 75 ? 97.639 6.131 -2.875 1.00 0.00 184 ALA A O 9
ATOM 19594 N N . ASP A 1 76 ? 95.886 6.883 -4.049 1.00 0.00 185 ASP A N 9
ATOM 19595 C CA . ASP A 1 76 ? 96.000 8.228 -3.486 1.00 0.00 185 ASP A CA 9
ATOM 19596 C C . ASP A 1 76 ? 94.952 8.446 -2.403 1.00 0.00 185 ASP A C 9
ATOM 19597 O O . ASP A 1 76 ? 94.708 9.575 -1.976 1.00 0.00 185 ASP A O 9
ATOM 19606 N N . SER A 1 77 ? 94.339 7.357 -1.952 1.00 0.00 186 SER A N 9
ATOM 19607 C CA . SER A 1 77 ? 93.331 7.428 -0.910 1.00 0.00 186 SER A CA 9
ATOM 19608 C C . SER A 1 77 ? 94.000 7.636 0.440 1.00 0.00 186 SER A C 9
ATOM 19609 O O . SER A 1 77 ? 95.194 7.393 0.592 1.00 0.00 186 SER A O 9
ATOM 19617 N N . GLU A 1 78 ? 93.232 8.090 1.414 1.00 0.00 187 GLU A N 9
ATOM 19618 C CA . GLU A 1 78 ? 93.771 8.331 2.747 1.00 0.00 187 GLU A CA 9
ATOM 19619 C C . GLU A 1 78 ? 94.557 7.118 3.234 1.00 0.00 187 GLU A C 9
ATOM 19620 O O . GLU A 1 78 ? 95.734 7.225 3.576 1.00 0.00 187 GLU A O 9
ATOM 19632 N N . GLY A 1 79 ? 93.899 5.966 3.258 1.00 0.00 188 GLY A N 9
ATOM 19633 C CA . GLY A 1 79 ? 94.549 4.749 3.705 1.00 0.00 188 GLY A CA 9
ATOM 19634 C C . GLY A 1 79 ? 95.788 4.408 2.898 1.00 0.00 188 GLY A C 9
ATOM 19635 O O . GLY A 1 79 ? 96.798 3.981 3.456 1.00 0.00 188 GLY A O 9
ATOM 19639 N N . ALA A 1 80 ? 95.707 4.582 1.584 1.00 0.00 189 ALA A N 9
ATOM 19640 C CA . ALA A 1 80 ? 96.830 4.272 0.706 1.00 0.00 189 ALA A CA 9
ATOM 19641 C C . ALA A 1 80 ? 97.975 5.268 0.876 1.00 0.00 189 ALA A C 9
ATOM 19642 O O . ALA A 1 80 ? 99.121 4.870 1.083 1.00 0.00 189 ALA A O 9
ATOM 19649 N N . MET A 1 81 ? 97.668 6.558 0.789 1.00 0.00 190 MET A N 9
ATOM 19650 C CA . MET A 1 81 ? 98.700 7.576 0.941 1.00 0.00 190 MET A CA 9
ATOM 19651 C C . MET A 1 81 ? 99.330 7.448 2.325 1.00 0.00 190 MET A C 9
ATOM 19652 O O . MET A 1 81 ? 100.550 7.493 2.467 1.00 0.00 190 MET A O 9
ATOM 19666 N N . ASP A 1 82 ? 98.492 7.256 3.345 1.00 0.00 191 ASP A N 9
ATOM 19667 C CA . ASP A 1 82 ? 98.994 7.086 4.702 1.00 0.00 191 ASP A CA 9
ATOM 19668 C C . ASP A 1 82 ? 99.959 5.910 4.721 1.00 0.00 191 ASP A C 9
ATOM 19669 O O . ASP A 1 82 ? 101.000 5.950 5.374 1.00 0.00 191 ASP A O 9
ATOM 19678 N N . ALA A 1 83 ? 99.617 4.881 3.954 1.00 0.00 192 ALA A N 9
ATOM 19679 C CA . ALA A 1 83 ? 100.470 3.707 3.834 1.00 0.00 192 ALA A CA 9
ATOM 19680 C C . ALA A 1 83 ? 101.860 4.153 3.413 1.00 0.00 192 ALA A C 9
ATOM 19681 O O . ALA A 1 83 ? 102.861 3.736 3.993 1.00 0.00 192 ALA A O 9
ATOM 19688 N N . ALA A 1 84 ? 101.915 5.024 2.415 1.00 0.00 193 ALA A N 9
ATOM 19689 C CA . ALA A 1 84 ? 103.189 5.541 1.952 1.00 0.00 193 ALA A CA 9
ATOM 19690 C C . ALA A 1 84 ? 103.906 6.211 3.114 1.00 0.00 193 ALA A C 9
ATOM 19691 O O . ALA A 1 84 ? 105.108 6.029 3.298 1.00 0.00 193 ALA A O 9
ATOM 19698 N N . GLU A 1 85 ? 103.161 6.963 3.917 1.00 0.00 194 GLU A N 9
ATOM 19699 C CA . GLU A 1 85 ? 103.741 7.622 5.074 1.00 0.00 194 GLU A CA 9
ATOM 19700 C C . GLU A 1 85 ? 104.331 6.566 6.004 1.00 0.00 194 GLU A C 9
ATOM 19701 O O . GLU A 1 85 ? 105.327 6.808 6.687 1.00 0.00 194 GLU A O 9
ATOM 19713 N N . ASP A 1 86 ? 103.714 5.383 6.008 1.00 0.00 195 ASP A N 9
ATOM 19714 C CA . ASP A 1 86 ? 104.186 4.280 6.834 1.00 0.00 195 ASP A CA 9
ATOM 19715 C C . ASP A 1 86 ? 105.461 3.691 6.239 1.00 0.00 195 ASP A C 9
ATOM 19716 O O . ASP A 1 86 ? 106.428 3.426 6.954 1.00 0.00 195 ASP A O 9
ATOM 19725 N N . HIS A 1 87 ? 105.465 3.512 4.918 1.00 0.00 196 HIS A N 9
ATOM 19726 C CA . HIS A 1 87 ? 106.618 2.991 4.217 1.00 0.00 196 HIS A CA 9
ATOM 19727 C C . HIS A 1 87 ? 107.788 3.933 4.415 1.00 0.00 196 HIS A C 9
ATOM 19728 O O . HIS A 1 87 ? 108.912 3.520 4.696 1.00 0.00 196 HIS A O 9
ATOM 19742 N N . ARG A 1 88 ? 107.486 5.211 4.254 1.00 0.00 197 ARG A N 9
ATOM 19743 C CA . ARG A 1 88 ? 108.457 6.281 4.390 1.00 0.00 197 ARG A CA 9
ATOM 19744 C C . ARG A 1 88 ? 109.181 6.214 5.730 1.00 0.00 197 ARG A C 9
ATOM 19745 O O . ARG A 1 88 ? 110.384 5.965 5.783 1.00 0.00 197 ARG A O 9
ATOM 19766 N N . GLN A 1 89 ? 108.441 6.449 6.807 1.00 0.00 198 GLN A N 9
ATOM 19767 C CA . GLN A 1 89 ? 109.015 6.432 8.147 1.00 0.00 198 GLN A CA 9
ATOM 19768 C C . GLN A 1 89 ? 109.745 5.121 8.421 1.00 0.00 198 GLN A C 9
ATOM 19769 O O . GLN A 1 89 ? 110.723 5.091 9.169 1.00 0.00 198 GLN A O 9
ATOM 19783 N N . GLY A 1 90 ? 109.265 4.038 7.817 1.00 0.00 199 GLY A N 9
ATOM 19784 C CA . GLY A 1 90 ? 109.886 2.743 8.019 1.00 0.00 199 GLY A CA 9
ATOM 19785 C C . GLY A 1 90 ? 111.285 2.665 7.437 1.00 0.00 199 GLY A C 9
ATOM 19786 O O . GLY A 1 90 ? 112.201 2.157 8.083 1.00 0.00 199 GLY A O 9
ATOM 19790 N N . ILE A 1 91 ? 111.453 3.169 6.219 1.00 0.00 200 ILE A N 9
ATOM 19791 C CA . ILE A 1 91 ? 112.755 3.152 5.560 1.00 0.00 200 ILE A CA 9
ATOM 19792 C C . ILE A 1 91 ? 113.615 4.319 6.037 1.00 0.00 200 ILE A C 9
ATOM 19793 O O . ILE A 1 91 ? 114.839 4.289 5.921 1.00 0.00 200 ILE A O 9
ATOM 19809 N N . ALA A 1 92 ? 112.966 5.345 6.584 1.00 0.00 201 ALA A N 9
ATOM 19810 C CA . ALA A 1 92 ? 113.673 6.522 7.084 1.00 0.00 201 ALA A CA 9
ATOM 19811 C C . ALA A 1 92 ? 114.336 6.248 8.436 1.00 0.00 201 ALA A C 9
ATOM 19812 O O . ALA A 1 92 ? 115.546 6.416 8.587 1.00 0.00 201 ALA A O 9
ATOM 19819 N N . ARG A 1 93 ? 113.545 5.820 9.410 1.00 0.00 202 ARG A N 9
ATOM 19820 C CA . ARG A 1 93 ? 114.060 5.516 10.743 1.00 0.00 202 ARG A CA 9
ATOM 19821 C C . ARG A 1 93 ? 114.965 4.290 10.705 1.00 0.00 202 ARG A C 9
ATOM 19822 O O . ARG A 1 93 ? 115.936 4.193 11.457 1.00 0.00 202 ARG A O 9
ATOM 19843 N N . ASN A 1 94 ? 114.641 3.364 9.819 1.00 0.00 203 ASN A N 9
ATOM 19844 C CA . ASN A 1 94 ? 115.413 2.139 9.656 1.00 0.00 203 ASN A CA 9
ATOM 19845 C C . ASN A 1 94 ? 116.870 2.412 9.285 1.00 0.00 203 ASN A C 9
ATOM 19846 O O . ASN A 1 94 ? 117.763 1.710 9.759 1.00 0.00 203 ASN A O 9
ATOM 19857 N N . HIS A 1 95 ? 117.113 3.395 8.421 1.00 0.00 204 HIS A N 9
ATOM 19858 C CA . HIS A 1 95 ? 118.481 3.691 7.983 1.00 0.00 204 HIS A CA 9
ATOM 19859 C C . HIS A 1 95 ? 119.003 5.057 8.443 1.00 0.00 204 HIS A C 9
ATOM 19860 O O . HIS A 1 95 ? 120.177 5.174 8.793 1.00 0.00 204 HIS A O 9
ATOM 19874 N N . TYR A 1 96 ? 118.174 6.099 8.411 1.00 0.00 205 TYR A N 9
ATOM 19875 C CA . TYR A 1 96 ? 118.621 7.442 8.794 1.00 0.00 205 TYR A CA 9
ATOM 19876 C C . TYR A 1 96 ? 117.429 8.394 8.888 1.00 0.00 205 TYR A C 9
ATOM 19877 O O . TYR A 1 96 ? 117.124 8.891 9.971 1.00 0.00 205 TYR A O 9
ATOM 19895 N N . ASP A 1 97 ? 116.761 8.641 7.766 1.00 0.00 206 ASP A N 9
ATOM 19896 C CA . ASP A 1 97 ? 115.603 9.537 7.736 1.00 0.00 206 ASP A CA 9
ATOM 19897 C C . ASP A 1 97 ? 115.305 10.022 6.317 1.00 0.00 206 ASP A C 9
ATOM 19898 O O . ASP A 1 97 ? 115.409 11.213 6.024 1.00 0.00 206 ASP A O 9
ATOM 19907 N N . CYS A 1 98 ? 114.912 9.096 5.451 1.00 0.00 207 CYS A N 9
ATOM 19908 C CA . CYS A 1 98 ? 114.570 9.425 4.072 1.00 0.00 207 CYS A CA 9
ATOM 19909 C C . CYS A 1 98 ? 113.488 10.503 4.020 1.00 0.00 207 CYS A C 9
ATOM 19910 O O . CYS A 1 98 ? 112.341 10.267 4.399 1.00 0.00 207 CYS A O 9
ATOM 19918 N N . GLY A 1 99 ? 113.871 11.687 3.542 1.00 0.00 208 GLY A N 9
ATOM 19919 C CA . GLY A 1 99 ? 112.935 12.794 3.440 1.00 0.00 208 GLY A CA 9
ATOM 19920 C C . GLY A 1 99 ? 111.821 12.519 2.449 1.00 0.00 208 GLY A C 9
ATOM 19921 O O . GLY A 1 99 ? 111.816 11.479 1.790 1.00 0.00 208 GLY A O 9
ATOM 19925 N N . TYR A 1 100 ? 110.871 13.445 2.345 1.00 0.00 209 TYR A N 9
ATOM 19926 C CA . TYR A 1 100 ? 109.750 13.272 1.429 1.00 0.00 209 TYR A CA 9
ATOM 19927 C C . TYR A 1 100 ? 110.224 13.290 -0.021 1.00 0.00 209 TYR A C 9
ATOM 19928 O O . TYR A 1 100 ? 109.853 12.429 -0.818 1.00 0.00 209 TYR A O 9
ATOM 19946 N N . GLU A 1 101 ? 111.051 14.275 -0.351 1.00 0.00 210 GLU A N 9
ATOM 19947 C CA . GLU A 1 101 ? 111.584 14.405 -1.701 1.00 0.00 210 GLU A CA 9
ATOM 19948 C C . GLU A 1 101 ? 112.414 13.181 -2.059 1.00 0.00 210 GLU A C 9
ATOM 19949 O O . GLU A 1 101 ? 112.444 12.744 -3.209 1.00 0.00 210 GLU A O 9
ATOM 19961 N N . MET A 1 102 ? 113.070 12.623 -1.049 1.00 0.00 211 MET A N 9
ATOM 19962 C CA . MET A 1 102 ? 113.888 11.433 -1.230 1.00 0.00 211 MET A CA 9
ATOM 19963 C C . MET A 1 102 ? 113.004 10.222 -1.452 1.00 0.00 211 MET A C 9
ATOM 19964 O O . MET A 1 102 ? 113.263 9.393 -2.324 1.00 0.00 211 MET A O 9
ATOM 19978 N N . HIS A 1 103 ? 111.959 10.128 -0.643 1.00 0.00 212 HIS A N 9
ATOM 19979 C CA . HIS A 1 103 ? 111.030 9.012 -0.734 1.00 0.00 212 HIS A CA 9
ATOM 19980 C C . HIS A 1 103 ? 110.516 8.849 -2.157 1.00 0.00 212 HIS A C 9
ATOM 19981 O O . HIS A 1 103 ? 110.287 7.733 -2.615 1.00 0.00 212 HIS A O 9
ATOM 19995 N N . THR A 1 104 ? 110.327 9.955 -2.863 1.00 0.00 213 THR A N 9
ATOM 19996 C CA . THR A 1 104 ? 109.841 9.871 -4.233 1.00 0.00 213 THR A CA 9
ATOM 19997 C C . THR A 1 104 ? 110.986 9.518 -5.179 1.00 0.00 213 THR A C 9
ATOM 19998 O O . THR A 1 104 ? 110.815 8.748 -6.123 1.00 0.00 213 THR A O 9
ATOM 20009 N N . CYS A 1 105 ? 112.165 10.077 -4.898 1.00 0.00 214 CYS A N 9
ATOM 20010 C CA . CYS A 1 105 ? 113.354 9.810 -5.704 1.00 0.00 214 CYS A CA 9
ATOM 20011 C C . CYS A 1 105 ? 113.571 8.307 -5.793 1.00 0.00 214 CYS A C 9
ATOM 20012 O O . CYS A 1 105 ? 113.703 7.745 -6.882 1.00 0.00 214 CYS A O 9
ATOM 20019 N N . LEU A 1 106 ? 113.574 7.658 -4.637 1.00 0.00 215 LEU A N 9
ATOM 20020 C CA . LEU A 1 106 ? 113.736 6.216 -4.568 1.00 0.00 215 LEU A CA 9
ATOM 20021 C C . LEU A 1 106 ? 112.595 5.509 -5.296 1.00 0.00 215 LEU A C 9
ATOM 20022 O O . LEU A 1 106 ? 112.808 4.588 -6.072 1.00 0.00 215 LEU A O 9
ATOM 20038 N N . GLY A 1 107 ? 111.377 5.944 -5.018 1.00 0.00 216 GLY A N 9
ATOM 20039 C CA . GLY A 1 107 ? 110.198 5.343 -5.623 1.00 0.00 216 GLY A CA 9
ATOM 20040 C C . GLY A 1 107 ? 110.258 5.197 -7.139 1.00 0.00 216 GLY A C 9
ATOM 20041 O O . GLY A 1 107 ? 109.672 4.266 -7.690 1.00 0.00 216 GLY A O 9
ATOM 20045 N N . GLU A 1 108 ? 110.932 6.118 -7.824 1.00 0.00 217 GLU A N 9
ATOM 20046 C CA . GLU A 1 108 ? 111.012 6.071 -9.291 1.00 0.00 217 GLU A CA 9
ATOM 20047 C C . GLU A 1 108 ? 112.246 5.328 -9.806 1.00 0.00 217 GLU A C 9
ATOM 20048 O O . GLU A 1 108 ? 112.221 4.828 -10.930 1.00 0.00 217 GLU A O 9
ATOM 20060 N N . MET A 1 109 ? 113.303 5.199 -9.021 1.00 0.00 218 MET A N 9
ATOM 20061 C CA . MET A 1 109 ? 114.459 4.443 -9.501 1.00 0.00 218 MET A CA 9
ATOM 20062 C C . MET A 1 109 ? 114.121 2.950 -9.461 1.00 0.00 218 MET A C 9
ATOM 20063 O O . MET A 1 109 ? 114.849 2.110 -9.990 1.00 0.00 218 MET A O 9
ATOM 20077 N N . TYR A 1 110 ? 112.988 2.652 -8.823 1.00 0.00 219 TYR A N 9
ATOM 20078 C CA . TYR A 1 110 ? 112.474 1.287 -8.675 1.00 0.00 219 TYR A CA 9
ATOM 20079 C C . TYR A 1 110 ? 111.920 0.744 -9.992 1.00 0.00 219 TYR A C 9
ATOM 20080 O O . TYR A 1 110 ? 112.162 -0.408 -10.352 1.00 0.00 219 TYR A O 9
ATOM 20098 N N . VAL A 1 111 ? 111.176 1.582 -10.705 1.00 0.00 220 VAL A N 9
ATOM 20099 C CA . VAL A 1 111 ? 110.585 1.193 -11.981 1.00 0.00 220 VAL A CA 9
ATOM 20100 C C . VAL A 1 111 ? 111.596 1.325 -13.114 1.00 0.00 220 VAL A C 9
ATOM 20101 O O . VAL A 1 111 ? 111.263 1.136 -14.283 1.00 0.00 220 VAL A O 9
ATOM 20114 N N . SER A 1 112 ? 112.830 1.665 -12.757 1.00 0.00 221 SER A N 9
ATOM 20115 C CA . SER A 1 112 ? 113.892 1.842 -13.741 1.00 0.00 221 SER A CA 9
ATOM 20116 C C . SER A 1 112 ? 114.397 0.504 -14.271 1.00 0.00 221 SER A C 9
ATOM 20117 O O . SER A 1 112 ? 114.917 0.430 -15.385 1.00 0.00 221 SER A O 9
ATOM 20125 N N . ASP A 1 113 ? 114.255 -0.554 -13.476 1.00 0.00 222 ASP A N 9
ATOM 20126 C CA . ASP A 1 113 ? 114.715 -1.877 -13.892 1.00 0.00 222 ASP A CA 9
ATOM 20127 C C . ASP A 1 113 ? 113.773 -2.979 -13.409 1.00 0.00 222 ASP A C 9
ATOM 20128 O O . ASP A 1 113 ? 113.234 -2.913 -12.303 1.00 0.00 222 ASP A O 9
ATOM 20137 N N . GLU A 1 114 ? 113.574 -3.986 -14.255 1.00 0.00 223 GLU A N 9
ATOM 20138 C CA . GLU A 1 114 ? 112.692 -5.108 -13.940 1.00 0.00 223 GLU A CA 9
ATOM 20139 C C . GLU A 1 114 ? 113.292 -6.057 -12.901 1.00 0.00 223 GLU A C 9
ATOM 20140 O O . GLU A 1 114 ? 112.548 -6.771 -12.230 1.00 0.00 223 GLU A O 9
ATOM 20152 N N . ARG A 1 115 ? 114.611 -6.070 -12.736 1.00 0.00 224 ARG A N 9
ATOM 20153 C CA . ARG A 1 115 ? 115.203 -6.951 -11.730 1.00 0.00 224 ARG A CA 9
ATOM 20154 C C . ARG A 1 115 ? 114.710 -6.528 -10.348 1.00 0.00 224 ARG A C 9
ATOM 20155 O O . ARG A 1 115 ? 114.411 -7.363 -9.493 1.00 0.00 224 ARG A O 9
ATOM 20176 N N . PHE A 1 116 ? 114.580 -5.217 -10.170 1.00 0.00 225 PHE A N 9
ATOM 20177 C CA . PHE A 1 116 ? 114.069 -4.631 -8.933 1.00 0.00 225 PHE A CA 9
ATOM 20178 C C . PHE A 1 116 ? 112.580 -4.929 -8.788 1.00 0.00 225 PHE A C 9
ATOM 20179 O O . PHE A 1 116 ? 112.126 -5.426 -7.759 1.00 0.00 225 PHE A O 9
ATOM 20196 N N . THR A 1 117 ? 111.835 -4.609 -9.836 1.00 0.00 226 THR A N 9
ATOM 20197 C CA . THR A 1 117 ? 110.395 -4.818 -9.864 1.00 0.00 226 THR A CA 9
ATOM 20198 C C . THR A 1 117 ? 110.026 -6.261 -9.544 1.00 0.00 226 THR A C 9
ATOM 20199 O O . THR A 1 117 ? 109.252 -6.525 -8.632 1.00 0.00 226 THR A O 9
ATOM 20210 N N . ARG A 1 118 ? 110.577 -7.192 -10.319 1.00 0.00 227 ARG A N 9
ATOM 20211 C CA . ARG A 1 118 ? 110.295 -8.614 -10.135 1.00 0.00 227 ARG A CA 9
ATOM 20212 C C . ARG A 1 118 ? 110.584 -9.057 -8.707 1.00 0.00 227 ARG A C 9
ATOM 20213 O O . ARG A 1 118 ? 109.840 -9.853 -8.128 1.00 0.00 227 ARG A O 9
ATOM 20234 N N . ASN A 1 119 ? 111.651 -8.520 -8.135 1.00 0.00 228 ASN A N 9
ATOM 20235 C CA . ASN A 1 119 ? 112.016 -8.857 -6.769 1.00 0.00 228 ASN A CA 9
ATOM 20236 C C . ASN A 1 119 ? 111.049 -8.190 -5.803 1.00 0.00 228 ASN A C 9
ATOM 20237 O O . ASN A 1 119 ? 110.672 -8.766 -4.782 1.00 0.00 228 ASN A O 9
ATOM 20248 N N . ILE A 1 120 ? 110.636 -6.977 -6.148 1.00 0.00 229 ILE A N 9
ATOM 20249 C CA . ILE A 1 120 ? 109.693 -6.231 -5.330 1.00 0.00 229 ILE A CA 9
ATOM 20250 C C . ILE A 1 120 ? 108.262 -6.738 -5.521 1.00 0.00 229 ILE A C 9
ATOM 20251 O O . ILE A 1 120 ? 107.520 -6.897 -4.552 1.00 0.00 229 ILE A O 9
ATOM 20267 N N . ASP A 1 121 ? 107.872 -6.973 -6.774 1.00 0.00 230 ASP A N 9
ATOM 20268 C CA . ASP A 1 121 ? 106.519 -7.439 -7.076 1.00 0.00 230 ASP A CA 9
ATOM 20269 C C . ASP A 1 121 ? 106.308 -8.883 -6.657 1.00 0.00 230 ASP A C 9
ATOM 20270 O O . ASP A 1 121 ? 105.179 -9.372 -6.684 1.00 0.00 230 ASP A O 9
ATOM 20279 N N . ALA A 1 122 ? 107.364 -9.563 -6.231 1.00 0.00 231 ALA A N 9
ATOM 20280 C CA . ALA A 1 122 ? 107.209 -10.933 -5.771 1.00 0.00 231 ALA A CA 9
ATOM 20281 C C . ALA A 1 122 ? 105.923 -11.047 -4.951 1.00 0.00 231 ALA A C 9
ATOM 20282 O O . ALA A 1 122 ? 105.318 -12.115 -4.861 1.00 0.00 231 ALA A O 9
ATOM 20289 N N . ALA A 1 123 ? 105.518 -9.918 -4.357 1.00 0.00 232 ALA A N 9
ATOM 20290 C CA . ALA A 1 123 ? 104.307 -9.859 -3.541 1.00 0.00 232 ALA A CA 9
ATOM 20291 C C . ALA A 1 123 ? 103.067 -9.601 -4.397 1.00 0.00 232 ALA A C 9
ATOM 20292 O O . ALA A 1 123 ? 102.002 -10.160 -4.135 1.00 0.00 232 ALA A O 9
ATOM 20299 N N . LYS A 1 124 ? 103.216 -8.786 -5.444 1.00 0.00 233 LYS A N 9
ATOM 20300 C CA . LYS A 1 124 ? 102.109 -8.500 -6.355 1.00 0.00 233 LYS A CA 9
ATOM 20301 C C . LYS A 1 124 ? 102.574 -7.590 -7.485 1.00 0.00 233 LYS A C 9
ATOM 20302 O O . LYS A 1 124 ? 103.377 -6.682 -7.266 1.00 0.00 233 LYS A O 9
ATOM 20321 N N . PRO A 1 125 ? 102.087 -7.817 -8.717 1.00 0.00 234 PRO A N 9
ATOM 20322 C CA . PRO A 1 125 ? 102.471 -7.001 -9.875 1.00 0.00 234 PRO A CA 9
ATOM 20323 C C . PRO A 1 125 ? 101.828 -5.614 -9.848 1.00 0.00 234 PRO A C 9
ATOM 20324 O O . PRO A 1 125 ? 100.660 -5.471 -9.486 1.00 0.00 234 PRO A O 9
ATOM 20335 N N . GLY A 1 126 ? 102.587 -4.598 -10.254 1.00 0.00 235 GLY A N 9
ATOM 20336 C CA . GLY A 1 126 ? 102.064 -3.241 -10.292 1.00 0.00 235 GLY A CA 9
ATOM 20337 C C . GLY A 1 126 ? 102.261 -2.471 -8.998 1.00 0.00 235 GLY A C 9
ATOM 20338 O O . GLY A 1 126 ? 102.062 -1.257 -8.963 1.00 0.00 235 GLY A O 9
ATOM 20342 N N . LEU A 1 127 ? 102.634 -3.165 -7.929 1.00 0.00 236 LEU A N 9
ATOM 20343 C CA . LEU A 1 127 ? 102.827 -2.510 -6.638 1.00 0.00 236 LEU A CA 9
ATOM 20344 C C . LEU A 1 127 ? 103.758 -1.309 -6.758 1.00 0.00 236 LEU A C 9
ATOM 20345 O O . LEU A 1 127 ? 103.526 -0.268 -6.144 1.00 0.00 236 LEU A O 9
ATOM 20361 N N . ALA A 1 128 ? 104.820 -1.471 -7.538 1.00 0.00 237 ALA A N 9
ATOM 20362 C CA . ALA A 1 128 ? 105.805 -0.416 -7.728 1.00 0.00 237 ALA A CA 9
ATOM 20363 C C . ALA A 1 128 ? 105.152 0.868 -8.235 1.00 0.00 237 ALA A C 9
ATOM 20364 O O . ALA A 1 128 ? 105.411 1.954 -7.721 1.00 0.00 237 ALA A O 9
ATOM 20371 N N . ALA A 1 129 ? 104.305 0.741 -9.242 1.00 0.00 238 ALA A N 9
ATOM 20372 C CA . ALA A 1 129 ? 103.615 1.899 -9.796 1.00 0.00 238 ALA A CA 9
ATOM 20373 C C . ALA A 1 129 ? 102.598 2.470 -8.806 1.00 0.00 238 ALA A C 9
ATOM 20374 O O . ALA A 1 129 ? 102.455 3.685 -8.678 1.00 0.00 238 ALA A O 9
ATOM 20381 N N . TYR A 1 130 ? 101.877 1.573 -8.134 1.00 0.00 239 TYR A N 9
ATOM 20382 C CA . TYR A 1 130 ? 100.833 1.943 -7.173 1.00 0.00 239 TYR A CA 9
ATOM 20383 C C . TYR A 1 130 ? 101.395 2.670 -5.948 1.00 0.00 239 TYR A C 9
ATOM 20384 O O . TYR A 1 130 ? 100.759 3.568 -5.395 1.00 0.00 239 TYR A O 9
ATOM 20402 N N . MET A 1 131 ? 102.586 2.262 -5.529 1.00 0.00 240 MET A N 9
ATOM 20403 C CA . MET A 1 131 ? 103.241 2.859 -4.367 1.00 0.00 240 MET A CA 9
ATOM 20404 C C . MET A 1 131 ? 103.740 4.266 -4.671 1.00 0.00 240 MET A C 9
ATOM 20405 O O . MET A 1 131 ? 103.567 5.182 -3.869 1.00 0.00 240 MET A O 9
ATOM 20419 N N . ARG A 1 132 ? 104.380 4.429 -5.826 1.00 0.00 241 ARG A N 9
ATOM 20420 C CA . ARG A 1 132 ? 104.930 5.723 -6.217 1.00 0.00 241 ARG A CA 9
ATOM 20421 C C . ARG A 1 132 ? 103.884 6.827 -6.167 1.00 0.00 241 ARG A C 9
ATOM 20422 O O . ARG A 1 132 ? 104.118 7.902 -5.617 1.00 0.00 241 ARG A O 9
ATOM 20443 N N . ASP A 1 133 ? 102.735 6.543 -6.758 1.00 0.00 242 ASP A N 9
ATOM 20444 C CA . ASP A 1 133 ? 101.636 7.501 -6.803 1.00 0.00 242 ASP A CA 9
ATOM 20445 C C . ASP A 1 133 ? 101.107 7.773 -5.400 1.00 0.00 242 ASP A C 9
ATOM 20446 O O . ASP A 1 133 ? 100.804 8.915 -5.055 1.00 0.00 242 ASP A O 9
ATOM 20455 N N . ALA A 1 134 ? 101.029 6.729 -4.584 1.00 0.00 243 ALA A N 9
ATOM 20456 C CA . ALA A 1 134 ? 100.572 6.882 -3.210 1.00 0.00 243 ALA A CA 9
ATOM 20457 C C . ALA A 1 134 ? 101.525 7.803 -2.459 1.00 0.00 243 ALA A C 9
ATOM 20458 O O . ALA A 1 134 ? 101.106 8.668 -1.690 1.00 0.00 243 ALA A O 9
ATOM 20465 N N . ILE A 1 135 ? 102.815 7.613 -2.716 1.00 0.00 244 ILE A N 9
ATOM 20466 C CA . ILE A 1 135 ? 103.861 8.422 -2.103 1.00 0.00 244 ILE A CA 9
ATOM 20467 C C . ILE A 1 135 ? 103.887 9.811 -2.713 1.00 0.00 244 ILE A C 9
ATOM 20468 O O . ILE A 1 135 ? 104.067 10.807 -2.012 1.00 0.00 244 ILE A O 9
ATOM 20484 N N . LEU A 1 136 ? 103.721 9.870 -4.025 1.00 0.00 245 LEU A N 9
ATOM 20485 C CA . LEU A 1 136 ? 103.742 11.134 -4.729 1.00 0.00 245 LEU A CA 9
ATOM 20486 C C . LEU A 1 136 ? 102.683 12.068 -4.168 1.00 0.00 245 LEU A C 9
ATOM 20487 O O . LEU A 1 136 ? 102.958 13.222 -3.844 1.00 0.00 245 LEU A O 9
ATOM 20503 N N . ALA A 1 137 ? 101.471 11.546 -4.041 1.00 0.00 246 ALA A N 9
ATOM 20504 C CA . ALA A 1 137 ? 100.358 12.318 -3.503 1.00 0.00 246 ALA A CA 9
ATOM 20505 C C . ALA A 1 137 ? 100.639 12.715 -2.061 1.00 0.00 246 ALA A C 9
ATOM 20506 O O . ALA A 1 137 ? 100.442 13.864 -1.666 1.00 0.00 246 ALA A O 9
ATOM 20513 N N . ASN A 1 138 ? 101.112 11.751 -1.284 1.00 0.00 247 ASN A N 9
ATOM 20514 C CA . ASN A 1 138 ? 101.439 11.976 0.114 1.00 0.00 247 ASN A CA 9
ATOM 20515 C C . ASN A 1 138 ? 102.423 13.134 0.265 1.00 0.00 247 ASN A C 9
ATOM 20516 O O . ASN A 1 138 ? 102.257 13.992 1.129 1.00 0.00 247 ASN A O 9
ATOM 20527 N N . ALA A 1 139 ? 103.454 13.145 -0.573 1.00 0.00 248 ALA A N 9
ATOM 20528 C CA . ALA A 1 139 ? 104.469 14.193 -0.526 1.00 0.00 248 ALA A CA 9
ATOM 20529 C C . ALA A 1 139 ? 103.893 15.554 -0.924 1.00 0.00 248 ALA A C 9
ATOM 20530 O O . ALA A 1 139 ? 104.351 16.597 -0.458 1.00 0.00 248 ALA A O 9
ATOM 20537 N N . VAL A 1 140 ? 102.899 15.525 -1.806 1.00 0.00 249 VAL A N 9
ATOM 20538 C CA . VAL A 1 140 ? 102.259 16.744 -2.301 1.00 0.00 249 VAL A CA 9
ATOM 20539 C C . VAL A 1 140 ? 101.548 17.528 -1.198 1.00 0.00 249 VAL A C 9
ATOM 20540 O O . VAL A 1 140 ? 101.664 18.752 -1.133 1.00 0.00 249 VAL A O 9
ATOM 20553 N N . ARG A 1 141 ? 100.810 16.834 -0.336 1.00 0.00 250 ARG A N 9
ATOM 20554 C CA . ARG A 1 141 ? 100.093 17.502 0.740 1.00 0.00 250 ARG A CA 9
ATOM 20555 C C . ARG A 1 141 ? 101.056 18.209 1.689 1.00 0.00 250 ARG A C 9
ATOM 20556 O O . ARG A 1 141 ? 100.647 19.052 2.488 1.00 0.00 250 ARG A O 9
ATOM 20577 N N . HIS A 1 142 ? 102.341 17.877 1.584 1.00 0.00 251 HIS A N 9
ATOM 20578 C CA . HIS A 1 142 ? 103.362 18.505 2.422 1.00 0.00 251 HIS A CA 9
ATOM 20579 C C . HIS A 1 142 ? 104.072 19.608 1.644 1.00 0.00 251 HIS A C 9
ATOM 20580 O O . HIS A 1 142 ? 104.306 20.698 2.165 1.00 0.00 251 HIS A O 9
ATOM 20595 N N . THR A 1 143 ? 104.405 19.315 0.391 1.00 0.00 252 THR A N 9
ATOM 20596 C CA . THR A 1 143 ? 105.083 20.278 -0.468 1.00 0.00 252 THR A CA 9
ATOM 20597 C C . THR A 1 143 ? 104.379 21.637 -0.418 1.00 0.00 252 THR A C 9
ATOM 20598 O O . THR A 1 143 ? 103.284 21.790 -0.956 1.00 0.00 252 THR A O 9
ATOM 20609 N N . PRO A 1 144 ? 104.993 22.648 0.230 1.00 0.00 253 PRO A N 9
ATOM 20610 C CA . PRO A 1 144 ? 104.402 23.985 0.333 1.00 0.00 253 PRO A CA 9
ATOM 20611 C C . PRO A 1 144 ? 103.831 24.472 -0.995 1.00 0.00 253 PRO A C 9
ATOM 20612 O O . PRO A 1 144 ? 104.189 23.892 -2.041 1.00 0.00 253 PRO A O 9
ATOM 20624 C CA . SER B 2 1 ? 120.174 5.456 0.071 1.00 0.00 501 SER B CA 9
ATOM 20625 C C . SER B 2 1 ? 120.560 4.245 0.772 1.00 0.00 501 SER B C 9
ATOM 20635 N N . VAL B 2 3 ? 121.011 0.316 -0.269 1.00 0.00 503 VAL B N 9
ATOM 20636 C CA . VAL B 2 3 ? 121.076 -1.064 -0.748 1.00 0.00 503 VAL B CA 9
ATOM 20637 C C . VAL B 2 3 ? 120.712 -1.074 -2.233 1.00 0.00 503 VAL B C 9
ATOM 20638 O O . VAL B 2 3 ? 120.264 -0.056 -2.759 1.00 0.00 503 VAL B O 9
ATOM 20651 N N . GLY B 2 4 ? 120.906 -2.200 -2.916 1.00 0.00 504 GLY B N 9
ATOM 20652 C CA . GLY B 2 4 ? 120.588 -2.261 -4.333 1.00 0.00 504 GLY B CA 9
ATOM 20653 C C . GLY B 2 4 ? 119.716 -3.365 -4.667 1.00 0.00 504 GLY B C 9
ATOM 20667 N N . ALA B 2 6 ? 115.893 -3.907 -3.408 1.00 0.00 506 ALA B N 9
ATOM 20668 C CA . ALA B 2 6 ? 114.539 -3.997 -2.873 1.00 0.00 506 ALA B CA 9
ATOM 20669 C C . ALA B 2 6 ? 114.072 -2.754 -2.086 1.00 0.00 506 ALA B C 9
ATOM 20683 N N . ALA B 2 8 ? 115.784 0.553 0.037 1.00 0.00 508 ALA B N 9
ATOM 20684 C CA . ALA B 2 8 ? 116.324 1.701 0.762 1.00 0.00 508 ALA B CA 9
ATOM 20685 C C . ALA B 2 8 ? 117.061 2.671 -0.146 1.00 0.00 508 ALA B C 9
ATOM 20707 N N . ALA B 2 11 ? 119.120 8.589 -3.417 1.00 0.00 511 ALA B N 9
ATOM 20708 C CA . ALA B 2 11 ? 118.586 9.519 -4.407 1.00 0.00 511 ALA B CA 9
ATOM 20709 C C . ALA B 2 11 ? 119.066 10.952 -4.170 1.00 0.00 511 ALA B C 9
ATOM 20710 O O . ALA B 2 11 ? 118.320 11.908 -4.382 1.00 0.00 511 ALA B O 9
ATOM 20719 N N . GLY A 1 2 ? 127.308 -2.146 8.004 1.00 0.00 111 GLY A N 10
ATOM 20720 C CA . GLY A 1 2 ? 126.532 -2.848 6.946 1.00 0.00 111 GLY A CA 10
ATOM 20721 C C . GLY A 1 2 ? 126.104 -4.240 7.366 1.00 0.00 111 GLY A C 10
ATOM 20722 O O . GLY A 1 2 ? 126.467 -4.710 8.445 1.00 0.00 111 GLY A O 10
ATOM 20726 N N . ILE A 1 3 ? 125.333 -4.901 6.507 1.00 0.00 112 ILE A N 10
ATOM 20727 C CA . ILE A 1 3 ? 124.852 -6.250 6.782 1.00 0.00 112 ILE A CA 10
ATOM 20728 C C . ILE A 1 3 ? 125.877 -7.076 7.543 1.00 0.00 112 ILE A C 10
ATOM 20729 O O . ILE A 1 3 ? 125.671 -7.403 8.712 1.00 0.00 112 ILE A O 10
ATOM 20745 N N . ASN A 1 4 ? 126.966 -7.432 6.885 1.00 0.00 113 ASN A N 10
ATOM 20746 C CA . ASN A 1 4 ? 127.987 -8.243 7.526 1.00 0.00 113 ASN A CA 10
ATOM 20747 C C . ASN A 1 4 ? 127.327 -9.434 8.215 1.00 0.00 113 ASN A C 10
ATOM 20748 O O . ASN A 1 4 ? 127.462 -9.627 9.424 1.00 0.00 113 ASN A O 10
ATOM 20759 N N . LEU A 1 5 ? 126.608 -10.229 7.425 1.00 0.00 114 LEU A N 10
ATOM 20760 C CA . LEU A 1 5 ? 125.912 -11.413 7.926 1.00 0.00 114 LEU A CA 10
ATOM 20761 C C . LEU A 1 5 ? 126.376 -12.659 7.174 1.00 0.00 114 LEU A C 10
ATOM 20762 O O . LEU A 1 5 ? 127.074 -12.566 6.164 1.00 0.00 114 LEU A O 10
ATOM 20778 N N . THR A 1 6 ? 125.976 -13.824 7.675 1.00 0.00 115 THR A N 10
ATOM 20779 C CA . THR A 1 6 ? 126.337 -15.098 7.059 1.00 0.00 115 THR A CA 10
ATOM 20780 C C . THR A 1 6 ? 125.313 -15.493 5.996 1.00 0.00 115 THR A C 10
ATOM 20781 O O . THR A 1 6 ? 124.139 -15.148 6.110 1.00 0.00 115 THR A O 10
ATOM 20792 N N . PRO A 1 7 ? 125.727 -16.239 4.953 1.00 0.00 116 PRO A N 10
ATOM 20793 C CA . PRO A 1 7 ? 124.804 -16.676 3.902 1.00 0.00 116 PRO A CA 10
ATOM 20794 C C . PRO A 1 7 ? 123.531 -17.272 4.493 1.00 0.00 116 PRO A C 10
ATOM 20795 O O . PRO A 1 7 ? 122.435 -17.068 3.971 1.00 0.00 116 PRO A O 10
ATOM 20806 N N . GLU A 1 8 ? 123.687 -17.994 5.596 1.00 0.00 117 GLU A N 10
ATOM 20807 C CA . GLU A 1 8 ? 122.558 -18.604 6.278 1.00 0.00 117 GLU A CA 10
ATOM 20808 C C . GLU A 1 8 ? 121.719 -17.539 6.974 1.00 0.00 117 GLU A C 10
ATOM 20809 O O . GLU A 1 8 ? 120.494 -17.592 6.945 1.00 0.00 117 GLU A O 10
ATOM 20821 N N . GLU A 1 9 ? 122.386 -16.557 7.574 1.00 0.00 118 GLU A N 10
ATOM 20822 C CA . GLU A 1 9 ? 121.689 -15.467 8.250 1.00 0.00 118 GLU A CA 10
ATOM 20823 C C . GLU A 1 9 ? 120.959 -14.610 7.228 1.00 0.00 118 GLU A C 10
ATOM 20824 O O . GLU A 1 9 ? 119.763 -14.347 7.348 1.00 0.00 118 GLU A O 10
ATOM 20836 N N . LYS A 1 10 ? 121.697 -14.192 6.214 1.00 0.00 119 LYS A N 10
ATOM 20837 C CA . LYS A 1 10 ? 121.158 -13.374 5.140 1.00 0.00 119 LYS A CA 10
ATOM 20838 C C . LYS A 1 10 ? 119.951 -14.041 4.496 1.00 0.00 119 LYS A C 10
ATOM 20839 O O . LYS A 1 10 ? 119.046 -13.368 4.007 1.00 0.00 119 LYS A O 10
ATOM 20858 N N . PHE A 1 11 ? 119.941 -15.367 4.508 1.00 0.00 120 PHE A N 10
ATOM 20859 C CA . PHE A 1 11 ? 118.834 -16.118 3.932 1.00 0.00 120 PHE A CA 10
ATOM 20860 C C . PHE A 1 11 ? 117.632 -16.087 4.865 1.00 0.00 120 PHE A C 10
ATOM 20861 O O . PHE A 1 11 ? 116.504 -15.867 4.427 1.00 0.00 120 PHE A O 10
ATOM 20878 N N . GLU A 1 12 ? 117.872 -16.275 6.148 1.00 0.00 121 GLU A N 10
ATOM 20879 C CA . GLU A 1 12 ? 116.799 -16.230 7.124 1.00 0.00 121 GLU A CA 10
ATOM 20880 C C . GLU A 1 12 ? 116.303 -14.801 7.288 1.00 0.00 121 GLU A C 10
ATOM 20881 O O . GLU A 1 12 ? 115.206 -14.569 7.796 1.00 0.00 121 GLU A O 10
ATOM 20893 N N . VAL A 1 13 ? 117.134 -13.839 6.881 1.00 0.00 122 VAL A N 10
ATOM 20894 C CA . VAL A 1 13 ? 116.791 -12.428 7.015 1.00 0.00 122 VAL A CA 10
ATOM 20895 C C . VAL A 1 13 ? 116.359 -11.781 5.697 1.00 0.00 122 VAL A C 10
ATOM 20896 O O . VAL A 1 13 ? 115.231 -11.312 5.575 1.00 0.00 122 VAL A O 10
ATOM 20909 N N . PHE A 1 14 ? 117.264 -11.742 4.716 1.00 0.00 123 PHE A N 10
ATOM 20910 C CA . PHE A 1 14 ? 116.957 -11.130 3.418 1.00 0.00 123 PHE A CA 10
ATOM 20911 C C . PHE A 1 14 ? 116.432 -12.155 2.414 1.00 0.00 123 PHE A C 10
ATOM 20912 O O . PHE A 1 14 ? 115.663 -11.813 1.515 1.00 0.00 123 PHE A O 10
ATOM 20929 N N . GLY A 1 15 ? 116.856 -13.406 2.560 1.00 0.00 124 GLY A N 10
ATOM 20930 C CA . GLY A 1 15 ? 116.422 -14.449 1.644 1.00 0.00 124 GLY A CA 10
ATOM 20931 C C . GLY A 1 15 ? 117.471 -14.769 0.594 1.00 0.00 124 GLY A C 10
ATOM 20932 O O . GLY A 1 15 ? 118.664 -14.818 0.894 1.00 0.00 124 GLY A O 10
ATOM 20936 N N . ASP A 1 16 ? 117.029 -14.989 -0.641 1.00 0.00 125 ASP A N 10
ATOM 20937 C CA . ASP A 1 16 ? 117.942 -15.308 -1.737 1.00 0.00 125 ASP A CA 10
ATOM 20938 C C . ASP A 1 16 ? 118.412 -14.040 -2.442 1.00 0.00 125 ASP A C 10
ATOM 20939 O O . ASP A 1 16 ? 118.216 -13.881 -3.647 1.00 0.00 125 ASP A O 10
ATOM 20948 N N . PHE A 1 17 ? 119.014 -13.126 -1.684 1.00 0.00 126 PHE A N 10
ATOM 20949 C CA . PHE A 1 17 ? 119.491 -11.857 -2.236 1.00 0.00 126 PHE A CA 10
ATOM 20950 C C . PHE A 1 17 ? 120.979 -11.664 -1.927 1.00 0.00 126 PHE A C 10
ATOM 20951 O O . PHE A 1 17 ? 121.337 -11.195 -0.847 1.00 0.00 126 PHE A O 10
ATOM 20968 N N . ASP A 1 18 ? 121.842 -12.025 -2.874 1.00 0.00 127 ASP A N 10
ATOM 20969 C CA . ASP A 1 18 ? 123.281 -11.883 -2.685 1.00 0.00 127 ASP A CA 10
ATOM 20970 C C . ASP A 1 18 ? 123.612 -10.511 -2.095 1.00 0.00 127 ASP A C 10
ATOM 20971 O O . ASP A 1 18 ? 122.923 -9.534 -2.371 1.00 0.00 127 ASP A O 10
ATOM 20980 N N . PRO A 1 19 ? 124.666 -10.425 -1.264 1.00 0.00 128 PRO A N 10
ATOM 20981 C CA . PRO A 1 19 ? 125.070 -9.166 -0.617 1.00 0.00 128 PRO A CA 10
ATOM 20982 C C . PRO A 1 19 ? 125.607 -8.125 -1.597 1.00 0.00 128 PRO A C 10
ATOM 20983 O O . PRO A 1 19 ? 125.243 -6.951 -1.529 1.00 0.00 128 PRO A O 10
ATOM 20994 N N . ASP A 1 20 ? 126.479 -8.558 -2.497 1.00 0.00 129 ASP A N 10
ATOM 20995 C CA . ASP A 1 20 ? 127.071 -7.657 -3.478 1.00 0.00 129 ASP A CA 10
ATOM 20996 C C . ASP A 1 20 ? 126.010 -7.087 -4.408 1.00 0.00 129 ASP A C 10
ATOM 20997 O O . ASP A 1 20 ? 126.074 -5.917 -4.784 1.00 0.00 129 ASP A O 10
ATOM 21006 N N . GLN A 1 21 ? 125.024 -7.903 -4.770 1.00 0.00 130 GLN A N 10
ATOM 21007 C CA . GLN A 1 21 ? 123.960 -7.438 -5.643 1.00 0.00 130 GLN A CA 10
ATOM 21008 C C . GLN A 1 21 ? 123.418 -6.103 -5.150 1.00 0.00 130 GLN A C 10
ATOM 21009 O O . GLN A 1 21 ? 122.871 -5.323 -5.927 1.00 0.00 130 GLN A O 10
ATOM 21023 N N . TYR A 1 22 ? 123.597 -5.827 -3.860 1.00 0.00 131 TYR A N 10
ATOM 21024 C CA . TYR A 1 22 ? 123.144 -4.561 -3.301 1.00 0.00 131 TYR A CA 10
ATOM 21025 C C . TYR A 1 22 ? 124.108 -3.459 -3.708 1.00 0.00 131 TYR A C 10
ATOM 21026 O O . TYR A 1 22 ? 123.707 -2.382 -4.148 1.00 0.00 131 TYR A O 10
ATOM 21044 N N . GLU A 1 23 ? 125.392 -3.743 -3.514 1.00 0.00 132 GLU A N 10
ATOM 21045 C CA . GLU A 1 23 ? 126.454 -2.793 -3.808 1.00 0.00 132 GLU A CA 10
ATOM 21046 C C . GLU A 1 23 ? 126.677 -2.529 -5.301 1.00 0.00 132 GLU A C 10
ATOM 21047 O O . GLU A 1 23 ? 126.476 -1.413 -5.779 1.00 0.00 132 GLU A O 10
ATOM 21059 N N . GLU A 1 24 ? 127.145 -3.545 -6.015 1.00 0.00 133 GLU A N 10
ATOM 21060 C CA . GLU A 1 24 ? 127.461 -3.407 -7.438 1.00 0.00 133 GLU A CA 10
ATOM 21061 C C . GLU A 1 24 ? 126.292 -2.857 -8.241 1.00 0.00 133 GLU A C 10
ATOM 21062 O O . GLU A 1 24 ? 126.481 -2.331 -9.336 1.00 0.00 133 GLU A O 10
ATOM 21074 N N . GLU A 1 25 ? 125.086 -2.984 -7.711 1.00 0.00 134 GLU A N 10
ATOM 21075 C CA . GLU A 1 25 ? 123.906 -2.497 -8.410 1.00 0.00 134 GLU A CA 10
ATOM 21076 C C . GLU A 1 25 ? 123.738 -0.990 -8.216 1.00 0.00 134 GLU A C 10
ATOM 21077 O O . GLU A 1 25 ? 123.494 -0.262 -9.175 1.00 0.00 134 GLU A O 10
ATOM 21089 N N . VAL A 1 26 ? 123.869 -0.526 -6.973 1.00 0.00 135 VAL A N 10
ATOM 21090 C CA . VAL A 1 26 ? 123.725 0.889 -6.665 1.00 0.00 135 VAL A CA 10
ATOM 21091 C C . VAL A 1 26 ? 124.999 1.678 -6.958 1.00 0.00 135 VAL A C 10
ATOM 21092 O O . VAL A 1 26 ? 124.949 2.746 -7.569 1.00 0.00 135 VAL A O 10
ATOM 21105 N N . ARG A 1 27 ? 126.135 1.164 -6.499 1.00 0.00 136 ARG A N 10
ATOM 21106 C CA . ARG A 1 27 ? 127.413 1.837 -6.692 1.00 0.00 136 ARG A CA 10
ATOM 21107 C C . ARG A 1 27 ? 127.755 2.015 -8.170 1.00 0.00 136 ARG A C 10
ATOM 21108 O O . ARG A 1 27 ? 128.198 3.086 -8.584 1.00 0.00 136 ARG A O 10
ATOM 21129 N N . GLU A 1 28 ? 127.565 0.965 -8.958 1.00 0.00 137 GLU A N 10
ATOM 21130 C CA . GLU A 1 28 ? 127.873 1.020 -10.385 1.00 0.00 137 GLU A CA 10
ATOM 21131 C C . GLU A 1 28 ? 126.838 1.842 -11.148 1.00 0.00 137 GLU A C 10
ATOM 21132 O O . GLU A 1 28 ? 127.168 2.516 -12.124 1.00 0.00 137 GLU A O 10
ATOM 21144 N N . ARG A 1 29 ? 125.583 1.771 -10.714 1.00 0.00 138 ARG A N 10
ATOM 21145 C CA . ARG A 1 29 ? 124.508 2.500 -11.379 1.00 0.00 138 ARG A CA 10
ATOM 21146 C C . ARG A 1 29 ? 124.589 4.005 -11.123 1.00 0.00 138 ARG A C 10
ATOM 21147 O O . ARG A 1 29 ? 124.737 4.784 -12.066 1.00 0.00 138 ARG A O 10
ATOM 21168 N N . TRP A 1 30 ? 124.493 4.424 -9.858 1.00 0.00 139 TRP A N 10
ATOM 21169 C CA . TRP A 1 30 ? 124.561 5.850 -9.535 1.00 0.00 139 TRP A CA 10
ATOM 21170 C C . TRP A 1 30 ? 125.408 6.123 -8.297 1.00 0.00 139 TRP A C 10
ATOM 21171 O O . TRP A 1 30 ? 126.283 6.989 -8.326 1.00 0.00 139 TRP A O 10
ATOM 21192 N N . GLY A 1 31 ? 125.176 5.373 -7.224 1.00 0.00 140 GLY A N 10
ATOM 21193 C CA . GLY A 1 31 ? 125.965 5.555 -6.016 1.00 0.00 140 GLY A CA 10
ATOM 21194 C C . GLY A 1 31 ? 126.415 6.992 -5.820 1.00 0.00 140 GLY A C 10
ATOM 21195 O O . GLY A 1 31 ? 127.613 7.251 -5.702 1.00 0.00 140 GLY A O 10
ATOM 21199 N N . ASN A 1 32 ? 125.476 7.935 -5.805 1.00 0.00 141 ASN A N 10
ATOM 21200 C CA . ASN A 1 32 ? 125.826 9.344 -5.644 1.00 0.00 141 ASN A CA 10
ATOM 21201 C C . ASN A 1 32 ? 124.992 9.968 -4.547 1.00 0.00 141 ASN A C 10
ATOM 21202 O O . ASN A 1 32 ? 124.962 11.187 -4.383 1.00 0.00 141 ASN A O 10
ATOM 21213 N N . THR A 1 33 ? 124.271 9.120 -3.841 1.00 0.00 142 THR A N 10
ATOM 21214 C CA . THR A 1 33 ? 123.374 9.562 -2.801 1.00 0.00 142 THR A CA 10
ATOM 21215 C C . THR A 1 33 ? 124.085 9.795 -1.467 1.00 0.00 142 THR A C 10
ATOM 21216 O O . THR A 1 33 ? 125.124 9.199 -1.184 1.00 0.00 142 THR A O 10
ATOM 21227 N N . ASP A 1 34 ? 123.507 10.692 -0.662 1.00 0.00 143 ASP A N 10
ATOM 21228 C CA . ASP A 1 34 ? 124.059 11.055 0.644 1.00 0.00 143 ASP A CA 10
ATOM 21229 C C . ASP A 1 34 ? 123.475 10.206 1.768 1.00 0.00 143 ASP A C 10
ATOM 21230 O O . ASP A 1 34 ? 124.158 9.916 2.752 1.00 0.00 143 ASP A O 10
ATOM 21239 N N . ALA A 1 35 ? 122.213 9.799 1.636 1.00 0.00 144 ALA A N 10
ATOM 21240 C CA . ALA A 1 35 ? 121.605 8.987 2.678 1.00 0.00 144 ALA A CA 10
ATOM 21241 C C . ALA A 1 35 ? 122.502 7.796 2.949 1.00 0.00 144 ALA A C 10
ATOM 21242 O O . ALA A 1 35 ? 122.720 7.415 4.099 1.00 0.00 144 ALA A O 10
ATOM 21249 N N . TYR A 1 36 ? 123.037 7.214 1.869 1.00 0.00 145 TYR A N 10
ATOM 21250 C CA . TYR A 1 36 ? 123.934 6.061 2.004 1.00 0.00 145 TYR A CA 10
ATOM 21251 C C . TYR A 1 36 ? 125.001 6.353 3.050 1.00 0.00 145 TYR A C 10
ATOM 21252 O O . TYR A 1 36 ? 125.499 5.444 3.714 1.00 0.00 145 TYR A O 10
ATOM 21270 N N . ARG A 1 37 ? 125.340 7.629 3.203 1.00 0.00 146 ARG A N 10
ATOM 21271 C CA . ARG A 1 37 ? 126.336 8.035 4.183 1.00 0.00 146 ARG A CA 10
ATOM 21272 C C . ARG A 1 37 ? 125.793 7.825 5.590 1.00 0.00 146 ARG A C 10
ATOM 21273 O O . ARG A 1 37 ? 126.402 7.133 6.405 1.00 0.00 146 ARG A O 10
ATOM 21294 N N . GLN A 1 38 ? 124.629 8.411 5.860 1.00 0.00 147 GLN A N 10
ATOM 21295 C CA . GLN A 1 38 ? 123.993 8.266 7.166 1.00 0.00 147 GLN A CA 10
ATOM 21296 C C . GLN A 1 38 ? 123.840 6.791 7.511 1.00 0.00 147 GLN A C 10
ATOM 21297 O O . GLN A 1 38 ? 123.832 6.413 8.679 1.00 0.00 147 GLN A O 10
ATOM 21311 N N . SER A 1 39 ? 123.699 5.972 6.474 1.00 0.00 148 SER A N 10
ATOM 21312 C CA . SER A 1 39 ? 123.521 4.533 6.636 1.00 0.00 148 SER A CA 10
ATOM 21313 C C . SER A 1 39 ? 124.797 3.847 7.121 1.00 0.00 148 SER A C 10
ATOM 21314 O O . SER A 1 39 ? 124.775 3.098 8.095 1.00 0.00 148 SER A O 10
ATOM 21322 N N . LYS A 1 40 ? 125.903 4.094 6.430 1.00 0.00 149 LYS A N 10
ATOM 21323 C CA . LYS A 1 40 ? 127.182 3.482 6.789 1.00 0.00 149 LYS A CA 10
ATOM 21324 C C . LYS A 1 40 ? 127.583 3.792 8.219 1.00 0.00 149 LYS A C 10
ATOM 21325 O O . LYS A 1 40 ? 127.995 2.907 8.968 1.00 0.00 149 LYS A O 10
ATOM 21344 N N . GLU A 1 41 ? 127.477 5.056 8.583 1.00 0.00 150 GLU A N 10
ATOM 21345 C CA . GLU A 1 41 ? 127.846 5.501 9.914 1.00 0.00 150 GLU A CA 10
ATOM 21346 C C . GLU A 1 41 ? 127.097 4.715 10.986 1.00 0.00 150 GLU A C 10
ATOM 21347 O O . GLU A 1 41 ? 127.679 4.294 11.985 1.00 0.00 150 GLU A O 10
ATOM 21359 N N . LYS A 1 42 ? 125.797 4.548 10.779 1.00 0.00 151 LYS A N 10
ATOM 21360 C CA . LYS A 1 42 ? 124.947 3.841 11.732 1.00 0.00 151 LYS A CA 10
ATOM 21361 C C . LYS A 1 42 ? 124.922 2.324 11.521 1.00 0.00 151 LYS A C 10
ATOM 21362 O O . LYS A 1 42 ? 124.654 1.575 12.460 1.00 0.00 151 LYS A O 10
ATOM 21381 N N . THR A 1 43 ? 125.165 1.863 10.289 1.00 0.00 152 THR A N 10
ATOM 21382 C CA . THR A 1 43 ? 125.121 0.434 10.003 1.00 0.00 152 THR A CA 10
ATOM 21383 C C . THR A 1 43 ? 126.406 -0.239 10.426 1.00 0.00 152 THR A C 10
ATOM 21384 O O . THR A 1 43 ? 126.614 -1.429 10.188 1.00 0.00 152 THR A O 10
ATOM 21395 N N . ALA A 1 44 ? 127.276 0.539 11.040 1.00 0.00 153 ALA A N 10
ATOM 21396 C CA . ALA A 1 44 ? 128.558 0.042 11.481 1.00 0.00 153 ALA A CA 10
ATOM 21397 C C . ALA A 1 44 ? 128.438 -1.251 12.297 1.00 0.00 153 ALA A C 10
ATOM 21398 O O . ALA A 1 44 ? 129.227 -2.177 12.109 1.00 0.00 153 ALA A O 10
ATOM 21405 N N . SER A 1 45 ? 127.480 -1.297 13.229 1.00 0.00 154 SER A N 10
ATOM 21406 C CA . SER A 1 45 ? 127.308 -2.470 14.098 1.00 0.00 154 SER A CA 10
ATOM 21407 C C . SER A 1 45 ? 125.972 -3.198 13.904 1.00 0.00 154 SER A C 10
ATOM 21408 O O . SER A 1 45 ? 125.603 -4.030 14.734 1.00 0.00 154 SER A O 10
ATOM 21416 N N . TYR A 1 46 ? 125.244 -2.904 12.832 1.00 0.00 155 TYR A N 10
ATOM 21417 C CA . TYR A 1 46 ? 123.959 -3.571 12.598 1.00 0.00 155 TYR A CA 10
ATOM 21418 C C . TYR A 1 46 ? 124.122 -5.083 12.504 1.00 0.00 155 TYR A C 10
ATOM 21419 O O . TYR A 1 46 ? 125.019 -5.593 11.830 1.00 0.00 155 TYR A O 10
ATOM 21437 N N . THR A 1 47 ? 123.240 -5.782 13.201 1.00 0.00 156 THR A N 10
ATOM 21438 C CA . THR A 1 47 ? 123.234 -7.240 13.246 1.00 0.00 156 THR A CA 10
ATOM 21439 C C . THR A 1 47 ? 122.022 -7.806 12.508 1.00 0.00 156 THR A C 10
ATOM 21440 O O . THR A 1 47 ? 121.193 -7.057 11.994 1.00 0.00 156 THR A O 10
ATOM 21451 N N . LYS A 1 48 ? 121.926 -9.133 12.462 1.00 0.00 157 LYS A N 10
ATOM 21452 C CA . LYS A 1 48 ? 120.816 -9.798 11.783 1.00 0.00 157 LYS A CA 10
ATOM 21453 C C . LYS A 1 48 ? 119.463 -9.382 12.361 1.00 0.00 157 LYS A C 10
ATOM 21454 O O . LYS A 1 48 ? 118.473 -9.304 11.635 1.00 0.00 157 LYS A O 10
ATOM 21473 N N . GLU A 1 49 ? 119.419 -9.123 13.667 1.00 0.00 158 GLU A N 10
ATOM 21474 C CA . GLU A 1 49 ? 118.173 -8.722 14.323 1.00 0.00 158 GLU A CA 10
ATOM 21475 C C . GLU A 1 49 ? 117.644 -7.419 13.757 1.00 0.00 158 GLU A C 10
ATOM 21476 O O . GLU A 1 49 ? 116.485 -7.322 13.353 1.00 0.00 158 GLU A O 10
ATOM 21488 N N . ASP A 1 50 ? 118.512 -6.432 13.713 1.00 0.00 159 ASP A N 10
ATOM 21489 C CA . ASP A 1 50 ? 118.158 -5.128 13.175 1.00 0.00 159 ASP A CA 10
ATOM 21490 C C . ASP A 1 50 ? 117.672 -5.303 11.754 1.00 0.00 159 ASP A C 10
ATOM 21491 O O . ASP A 1 50 ? 116.708 -4.672 11.326 1.00 0.00 159 ASP A O 10
ATOM 21500 N N . TRP A 1 51 ? 118.341 -6.180 11.040 1.00 0.00 160 TRP A N 10
ATOM 21501 C CA . TRP A 1 51 ? 117.977 -6.465 9.656 1.00 0.00 160 TRP A CA 10
ATOM 21502 C C . TRP A 1 51 ? 116.675 -7.260 9.590 1.00 0.00 160 TRP A C 10
ATOM 21503 O O . TRP A 1 51 ? 115.834 -7.032 8.714 1.00 0.00 160 TRP A O 10
ATOM 21524 N N . GLN A 1 52 ? 116.500 -8.175 10.536 1.00 0.00 161 GLN A N 10
ATOM 21525 C CA . GLN A 1 52 ? 115.288 -8.980 10.597 1.00 0.00 161 GLN A CA 10
ATOM 21526 C C . GLN A 1 52 ? 114.084 -8.081 10.840 1.00 0.00 161 GLN A C 10
ATOM 21527 O O . GLN A 1 52 ? 112.971 -8.377 10.403 1.00 0.00 161 GLN A O 10
ATOM 21541 N N . ARG A 1 53 ? 114.325 -6.975 11.534 1.00 0.00 162 ARG A N 10
ATOM 21542 C CA . ARG A 1 53 ? 113.282 -6.013 11.839 1.00 0.00 162 ARG A CA 10
ATOM 21543 C C . ARG A 1 53 ? 112.842 -5.274 10.580 1.00 0.00 162 ARG A C 10
ATOM 21544 O O . ARG A 1 53 ? 111.666 -4.960 10.412 1.00 0.00 162 ARG A O 10
ATOM 21565 N N . ILE A 1 54 ? 113.793 -4.993 9.696 1.00 0.00 163 ILE A N 10
ATOM 21566 C CA . ILE A 1 54 ? 113.487 -4.283 8.460 1.00 0.00 163 ILE A CA 10
ATOM 21567 C C . ILE A 1 54 ? 112.468 -5.043 7.613 1.00 0.00 163 ILE A C 10
ATOM 21568 O O . ILE A 1 54 ? 111.596 -4.433 6.992 1.00 0.00 163 ILE A O 10
ATOM 21584 N N . GLN A 1 55 ? 112.591 -6.370 7.557 1.00 0.00 164 GLN A N 10
ATOM 21585 C CA . GLN A 1 55 ? 111.677 -7.168 6.737 1.00 0.00 164 GLN A CA 10
ATOM 21586 C C . GLN A 1 55 ? 110.269 -7.241 7.332 1.00 0.00 164 GLN A C 10
ATOM 21587 O O . GLN A 1 55 ? 109.289 -7.068 6.610 1.00 0.00 164 GLN A O 10
ATOM 21601 N N . ASP A 1 56 ? 110.150 -7.503 8.631 1.00 0.00 165 ASP A N 10
ATOM 21602 C CA . ASP A 1 56 ? 108.826 -7.593 9.245 1.00 0.00 165 ASP A CA 10
ATOM 21603 C C . ASP A 1 56 ? 108.033 -6.318 8.964 1.00 0.00 165 ASP A C 10
ATOM 21604 O O . ASP A 1 56 ? 106.804 -6.336 8.892 1.00 0.00 165 ASP A O 10
ATOM 21613 N N . GLU A 1 57 ? 108.756 -5.217 8.781 1.00 0.00 166 GLU A N 10
ATOM 21614 C CA . GLU A 1 57 ? 108.133 -3.931 8.476 1.00 0.00 166 GLU A CA 10
ATOM 21615 C C . GLU A 1 57 ? 107.604 -3.930 7.044 1.00 0.00 166 GLU A C 10
ATOM 21616 O O . GLU A 1 57 ? 106.528 -3.398 6.766 1.00 0.00 166 GLU A O 10
ATOM 21628 N N . ALA A 1 58 ? 108.368 -4.535 6.139 1.00 0.00 167 ALA A N 10
ATOM 21629 C CA . ALA A 1 58 ? 107.984 -4.612 4.734 1.00 0.00 167 ALA A CA 10
ATOM 21630 C C . ALA A 1 58 ? 106.912 -5.673 4.514 1.00 0.00 167 ALA A C 10
ATOM 21631 O O . ALA A 1 58 ? 106.030 -5.515 3.671 1.00 0.00 167 ALA A O 10
ATOM 21638 N N . ASP A 1 59 ? 106.998 -6.756 5.278 1.00 0.00 168 ASP A N 10
ATOM 21639 C CA . ASP A 1 59 ? 106.039 -7.849 5.170 1.00 0.00 168 ASP A CA 10
ATOM 21640 C C . ASP A 1 59 ? 104.610 -7.343 5.349 1.00 0.00 168 ASP A C 10
ATOM 21641 O O . ASP A 1 59 ? 103.743 -7.585 4.507 1.00 0.00 168 ASP A O 10
ATOM 21650 N N . GLU A 1 60 ? 104.374 -6.633 6.443 1.00 0.00 169 GLU A N 10
ATOM 21651 C CA . GLU A 1 60 ? 103.052 -6.083 6.729 1.00 0.00 169 GLU A CA 10
ATOM 21652 C C . GLU A 1 60 ? 102.668 -5.025 5.705 1.00 0.00 169 GLU A C 10
ATOM 21653 O O . GLU A 1 60 ? 101.498 -4.886 5.346 1.00 0.00 169 GLU A O 10
ATOM 21665 N N . LEU A 1 61 ? 103.659 -4.276 5.247 1.00 0.00 170 LEU A N 10
ATOM 21666 C CA . LEU A 1 61 ? 103.438 -3.233 4.283 1.00 0.00 170 LEU A CA 10
ATOM 21667 C C . LEU A 1 61 ? 102.784 -3.789 3.025 1.00 0.00 170 LEU A C 10
ATOM 21668 O O . LEU A 1 61 ? 101.885 -3.173 2.456 1.00 0.00 170 LEU A O 10
ATOM 21684 N N . THR A 1 62 ? 103.229 -4.961 2.600 1.00 0.00 171 THR A N 10
ATOM 21685 C CA . THR A 1 62 ? 102.670 -5.591 1.409 1.00 0.00 171 THR A CA 10
ATOM 21686 C C . THR A 1 62 ? 101.211 -5.945 1.613 1.00 0.00 171 THR A C 10
ATOM 21687 O O . THR A 1 62 ? 100.360 -5.568 0.814 1.00 0.00 171 THR A O 10
ATOM 21698 N N . ARG A 1 63 ? 100.911 -6.670 2.667 1.00 0.00 172 ARG A N 10
ATOM 21699 C CA . ARG A 1 63 ? 99.549 -7.055 2.904 1.00 0.00 172 ARG A CA 10
ATOM 21700 C C . ARG A 1 63 ? 98.639 -5.851 2.815 1.00 0.00 172 ARG A C 10
ATOM 21701 O O . ARG A 1 63 ? 97.641 -5.872 2.105 1.00 0.00 172 ARG A O 10
ATOM 21722 N N . ARG A 1 64 ? 98.980 -4.806 3.557 1.00 0.00 173 ARG A N 10
ATOM 21723 C CA . ARG A 1 64 ? 98.176 -3.603 3.581 1.00 0.00 173 ARG A CA 10
ATOM 21724 C C . ARG A 1 64 ? 98.083 -2.949 2.208 1.00 0.00 173 ARG A C 10
ATOM 21725 O O . ARG A 1 64 ? 96.988 -2.750 1.690 1.00 0.00 173 ARG A O 10
ATOM 21746 N N . PHE A 1 65 ? 99.236 -2.634 1.618 1.00 0.00 174 PHE A N 10
ATOM 21747 C CA . PHE A 1 65 ? 99.276 -2.011 0.296 1.00 0.00 174 PHE A CA 10
ATOM 21748 C C . PHE A 1 65 ? 98.547 -2.867 -0.707 1.00 0.00 174 PHE A C 10
ATOM 21749 O O . PHE A 1 65 ? 97.594 -2.425 -1.348 1.00 0.00 174 PHE A O 10
ATOM 21766 N N . VAL A 1 66 ? 98.996 -4.097 -0.831 1.00 0.00 175 VAL A N 10
ATOM 21767 C CA . VAL A 1 66 ? 98.388 -5.024 -1.752 1.00 0.00 175 VAL A CA 10
ATOM 21768 C C . VAL A 1 66 ? 96.895 -5.140 -1.443 1.00 0.00 175 VAL A C 10
ATOM 21769 O O . VAL A 1 66 ? 96.058 -5.108 -2.342 1.00 0.00 175 VAL A O 10
ATOM 21782 N N . ALA A 1 67 ? 96.575 -5.251 -0.155 1.00 0.00 176 ALA A N 10
ATOM 21783 C CA . ALA A 1 67 ? 95.185 -5.341 0.294 1.00 0.00 176 ALA A CA 10
ATOM 21784 C C . ALA A 1 67 ? 94.383 -4.143 -0.224 1.00 0.00 176 ALA A C 10
ATOM 21785 O O . ALA A 1 67 ? 93.273 -4.296 -0.733 1.00 0.00 176 ALA A O 10
ATOM 21792 N N . LEU A 1 68 ? 94.984 -2.958 -0.134 1.00 0.00 177 LEU A N 10
ATOM 21793 C CA . LEU A 1 68 ? 94.352 -1.734 -0.646 1.00 0.00 177 LEU A CA 10
ATOM 21794 C C . LEU A 1 68 ? 93.987 -1.913 -2.100 1.00 0.00 177 LEU A C 10
ATOM 21795 O O . LEU A 1 68 ? 92.899 -1.535 -2.535 1.00 0.00 177 LEU A O 10
ATOM 21811 N N . MET A 1 69 ? 94.902 -2.495 -2.848 1.00 0.00 178 MET A N 10
ATOM 21812 C CA . MET A 1 69 ? 94.674 -2.730 -4.266 1.00 0.00 178 MET A CA 10
ATOM 21813 C C . MET A 1 69 ? 93.413 -3.558 -4.470 1.00 0.00 178 MET A C 10
ATOM 21814 O O . MET A 1 69 ? 92.587 -3.248 -5.329 1.00 0.00 178 MET A O 10
ATOM 21828 N N . ASP A 1 70 ? 93.275 -4.621 -3.685 1.00 0.00 179 ASP A N 10
ATOM 21829 C CA . ASP A 1 70 ? 92.121 -5.501 -3.792 1.00 0.00 179 ASP A CA 10
ATOM 21830 C C . ASP A 1 70 ? 90.811 -4.732 -3.679 1.00 0.00 179 ASP A C 10
ATOM 21831 O O . ASP A 1 70 ? 89.879 -4.966 -4.449 1.00 0.00 179 ASP A O 10
ATOM 21840 N N . ALA A 1 71 ? 90.736 -3.817 -2.716 1.00 0.00 180 ALA A N 10
ATOM 21841 C CA . ALA A 1 71 ? 89.524 -3.033 -2.524 1.00 0.00 180 ALA A CA 10
ATOM 21842 C C . ALA A 1 71 ? 89.275 -2.145 -3.731 1.00 0.00 180 ALA A C 10
ATOM 21843 O O . ALA A 1 71 ? 88.149 -1.712 -3.979 1.00 0.00 180 ALA A O 10
ATOM 21850 N N . GLY A 1 72 ? 90.336 -1.883 -4.484 1.00 0.00 181 GLY A N 10
ATOM 21851 C CA . GLY A 1 72 ? 90.223 -1.054 -5.667 1.00 0.00 181 GLY A CA 10
ATOM 21852 C C . GLY A 1 72 ? 90.260 0.431 -5.361 1.00 0.00 181 GLY A C 10
ATOM 21853 O O . GLY A 1 72 ? 89.611 1.220 -6.047 1.00 0.00 181 GLY A O 10
ATOM 21857 N N . GLU A 1 73 ? 91.024 0.826 -4.339 1.00 0.00 182 GLU A N 10
ATOM 21858 C CA . GLU A 1 73 ? 91.128 2.238 -3.982 1.00 0.00 182 GLU A CA 10
ATOM 21859 C C . GLU A 1 73 ? 92.394 2.850 -4.589 1.00 0.00 182 GLU A C 10
ATOM 21860 O O . GLU A 1 73 ? 93.474 2.273 -4.476 1.00 0.00 182 GLU A O 10
ATOM 21872 N N . PRO A 1 74 ? 92.292 4.024 -5.253 1.00 0.00 183 PRO A N 10
ATOM 21873 C CA . PRO A 1 74 ? 93.458 4.666 -5.867 1.00 0.00 183 PRO A CA 10
ATOM 21874 C C . PRO A 1 74 ? 94.617 4.813 -4.890 1.00 0.00 183 PRO A C 10
ATOM 21875 O O . PRO A 1 74 ? 94.429 4.810 -3.673 1.00 0.00 183 PRO A O 10
ATOM 21886 N N . ALA A 1 75 ? 95.820 4.907 -5.442 1.00 0.00 184 ALA A N 10
ATOM 21887 C CA . ALA A 1 75 ? 97.032 5.014 -4.639 1.00 0.00 184 ALA A CA 10
ATOM 21888 C C . ALA A 1 75 ? 97.106 6.320 -3.847 1.00 0.00 184 ALA A C 10
ATOM 21889 O O . ALA A 1 75 ? 97.873 6.412 -2.892 1.00 0.00 184 ALA A O 10
ATOM 21896 N N . ASP A 1 76 ? 96.321 7.329 -4.224 1.00 0.00 185 ASP A N 10
ATOM 21897 C CA . ASP A 1 76 ? 96.341 8.606 -3.508 1.00 0.00 185 ASP A CA 10
ATOM 21898 C C . ASP A 1 76 ? 95.156 8.724 -2.555 1.00 0.00 185 ASP A C 10
ATOM 21899 O O . ASP A 1 76 ? 94.862 9.805 -2.044 1.00 0.00 185 ASP A O 10
ATOM 21908 N N . SER A 1 77 ? 94.487 7.605 -2.304 1.00 0.00 186 SER A N 10
ATOM 21909 C CA . SER A 1 77 ? 93.352 7.589 -1.399 1.00 0.00 186 SER A CA 10
ATOM 21910 C C . SER A 1 77 ? 93.841 7.651 0.038 1.00 0.00 186 SER A C 10
ATOM 21911 O O . SER A 1 77 ? 95.015 7.406 0.311 1.00 0.00 186 SER A O 10
ATOM 21919 N N . GLU A 1 78 ? 92.950 7.991 0.954 1.00 0.00 187 GLU A N 10
ATOM 21920 C CA . GLU A 1 78 ? 93.321 8.094 2.359 1.00 0.00 187 GLU A CA 10
ATOM 21921 C C . GLU A 1 78 ? 94.091 6.852 2.793 1.00 0.00 187 GLU A C 10
ATOM 21922 O O . GLU A 1 78 ? 95.203 6.944 3.312 1.00 0.00 187 GLU A O 10
ATOM 21934 N N . GLY A 1 79 ? 93.481 5.695 2.570 1.00 0.00 188 GLY A N 10
ATOM 21935 C CA . GLY A 1 79 ? 94.105 4.437 2.934 1.00 0.00 188 GLY A CA 10
ATOM 21936 C C . GLY A 1 79 ? 95.460 4.243 2.279 1.00 0.00 188 GLY A C 10
ATOM 21937 O O . GLY A 1 79 ? 96.389 3.733 2.900 1.00 0.00 188 GLY A O 10
ATOM 21941 N N . ALA A 1 80 ? 95.566 4.623 1.011 1.00 0.00 189 ALA A N 10
ATOM 21942 C CA . ALA A 1 80 ? 96.812 4.465 0.269 1.00 0.00 189 ALA A CA 10
ATOM 21943 C C . ALA A 1 80 ? 97.883 5.443 0.724 1.00 0.00 189 ALA A C 10
ATOM 21944 O O . ALA A 1 80 ? 99.011 5.047 1.016 1.00 0.00 189 ALA A O 10
ATOM 21951 N N . MET A 1 81 ? 97.539 6.720 0.764 1.00 0.00 190 MET A N 10
ATOM 21952 C CA . MET A 1 81 ? 98.475 7.746 1.158 1.00 0.00 190 MET A CA 10
ATOM 21953 C C . MET A 1 81 ? 99.026 7.498 2.562 1.00 0.00 190 MET A C 10
ATOM 21954 O O . MET A 1 81 ? 100.240 7.527 2.764 1.00 0.00 190 MET A O 10
ATOM 21968 N N . ASP A 1 82 ? 98.150 7.239 3.533 1.00 0.00 191 ASP A N 10
ATOM 21969 C CA . ASP A 1 82 ? 98.619 6.976 4.889 1.00 0.00 191 ASP A CA 10
ATOM 21970 C C . ASP A 1 82 ? 99.565 5.786 4.857 1.00 0.00 191 ASP A C 10
ATOM 21971 O O . ASP A 1 82 ? 100.628 5.805 5.475 1.00 0.00 191 ASP A O 10
ATOM 21980 N N . ALA A 1 83 ? 99.189 4.763 4.092 1.00 0.00 192 ALA A N 10
ATOM 21981 C CA . ALA A 1 83 ? 100.036 3.587 3.944 1.00 0.00 192 ALA A CA 10
ATOM 21982 C C . ALA A 1 83 ? 101.411 4.022 3.461 1.00 0.00 192 ALA A C 10
ATOM 21983 O O . ALA A 1 83 ? 102.433 3.604 4.002 1.00 0.00 192 ALA A O 10
ATOM 21990 N N . ALA A 1 84 ? 101.431 4.893 2.457 1.00 0.00 193 ALA A N 10
ATOM 21991 C CA . ALA A 1 84 ? 102.688 5.405 1.937 1.00 0.00 193 ALA A CA 10
ATOM 21992 C C . ALA A 1 84 ? 103.438 6.111 3.058 1.00 0.00 193 ALA A C 10
ATOM 21993 O O . ALA A 1 84 ? 104.636 5.902 3.243 1.00 0.00 193 ALA A O 10
ATOM 22000 N N . GLU A 1 85 ? 102.720 6.930 3.820 1.00 0.00 194 GLU A N 10
ATOM 22001 C CA . GLU A 1 85 ? 103.323 7.636 4.938 1.00 0.00 194 GLU A CA 10
ATOM 22002 C C . GLU A 1 85 ? 103.899 6.623 5.920 1.00 0.00 194 GLU A C 10
ATOM 22003 O O . GLU A 1 85 ? 104.973 6.827 6.482 1.00 0.00 194 GLU A O 10
ATOM 22015 N N . ASP A 1 86 ? 103.183 5.516 6.104 1.00 0.00 195 ASP A N 10
ATOM 22016 C CA . ASP A 1 86 ? 103.638 4.467 6.999 1.00 0.00 195 ASP A CA 10
ATOM 22017 C C . ASP A 1 86 ? 104.960 3.893 6.504 1.00 0.00 195 ASP A C 10
ATOM 22018 O O . ASP A 1 86 ? 105.829 3.533 7.300 1.00 0.00 195 ASP A O 10
ATOM 22027 N N . HIS A 1 87 ? 105.110 3.815 5.182 1.00 0.00 196 HIS A N 10
ATOM 22028 C CA . HIS A 1 87 ? 106.314 3.298 4.578 1.00 0.00 196 HIS A CA 10
ATOM 22029 C C . HIS A 1 87 ? 107.455 4.271 4.805 1.00 0.00 196 HIS A C 10
ATOM 22030 O O . HIS A 1 87 ? 108.533 3.893 5.255 1.00 0.00 196 HIS A O 10
ATOM 22044 N N . ARG A 1 88 ? 107.191 5.531 4.485 1.00 0.00 197 ARG A N 10
ATOM 22045 C CA . ARG A 1 88 ? 108.170 6.596 4.637 1.00 0.00 197 ARG A CA 10
ATOM 22046 C C . ARG A 1 88 ? 108.815 6.565 6.017 1.00 0.00 197 ARG A C 10
ATOM 22047 O O . ARG A 1 88 ? 110.008 6.292 6.152 1.00 0.00 197 ARG A O 10
ATOM 22068 N N . GLN A 1 89 ? 108.018 6.852 7.037 1.00 0.00 198 GLN A N 10
ATOM 22069 C CA . GLN A 1 89 ? 108.506 6.863 8.409 1.00 0.00 198 GLN A CA 10
ATOM 22070 C C . GLN A 1 89 ? 109.079 5.509 8.802 1.00 0.00 198 GLN A C 10
ATOM 22071 O O . GLN A 1 89 ? 110.005 5.428 9.607 1.00 0.00 198 GLN A O 10
ATOM 22085 N N . GLY A 1 90 ? 108.527 4.446 8.233 1.00 0.00 199 GLY A N 10
ATOM 22086 C CA . GLY A 1 90 ? 109.001 3.109 8.543 1.00 0.00 199 GLY A CA 10
ATOM 22087 C C . GLY A 1 90 ? 110.386 2.830 7.990 1.00 0.00 199 GLY A C 10
ATOM 22088 O O . GLY A 1 90 ? 111.238 2.282 8.690 1.00 0.00 199 GLY A O 10
ATOM 22092 N N . ILE A 1 91 ? 110.618 3.206 6.735 1.00 0.00 200 ILE A N 10
ATOM 22093 C CA . ILE A 1 91 ? 111.915 2.988 6.106 1.00 0.00 200 ILE A CA 10
ATOM 22094 C C . ILE A 1 91 ? 112.941 3.984 6.634 1.00 0.00 200 ILE A C 10
ATOM 22095 O O . ILE A 1 91 ? 114.142 3.774 6.519 1.00 0.00 200 ILE A O 10
ATOM 22111 N N . ALA A 1 92 ? 112.456 5.076 7.214 1.00 0.00 201 ALA A N 10
ATOM 22112 C CA . ALA A 1 92 ? 113.329 6.114 7.758 1.00 0.00 201 ALA A CA 10
ATOM 22113 C C . ALA A 1 92 ? 113.927 5.726 9.117 1.00 0.00 201 ALA A C 10
ATOM 22114 O O . ALA A 1 92 ? 115.126 5.892 9.338 1.00 0.00 201 ALA A O 10
ATOM 22121 N N . ARG A 1 93 ? 113.098 5.217 10.024 1.00 0.00 202 ARG A N 10
ATOM 22122 C CA . ARG A 1 93 ? 113.565 4.821 11.355 1.00 0.00 202 ARG A CA 10
ATOM 22123 C C . ARG A 1 93 ? 114.388 3.540 11.303 1.00 0.00 202 ARG A C 10
ATOM 22124 O O . ARG A 1 93 ? 115.174 3.257 12.207 1.00 0.00 202 ARG A O 10
ATOM 22145 N N . ASN A 1 94 ? 114.186 2.759 10.255 1.00 0.00 203 ASN A N 10
ATOM 22146 C CA . ASN A 1 94 ? 114.887 1.492 10.091 1.00 0.00 203 ASN A CA 10
ATOM 22147 C C . ASN A 1 94 ? 116.120 1.620 9.201 1.00 0.00 203 ASN A C 10
ATOM 22148 O O . ASN A 1 94 ? 116.735 0.615 8.843 1.00 0.00 203 ASN A O 10
ATOM 22159 N N . HIS A 1 95 ? 116.478 2.845 8.829 1.00 0.00 204 HIS A N 10
ATOM 22160 C CA . HIS A 1 95 ? 117.636 3.055 7.965 1.00 0.00 204 HIS A CA 10
ATOM 22161 C C . HIS A 1 95 ? 118.384 4.350 8.283 1.00 0.00 204 HIS A C 10
ATOM 22162 O O . HIS A 1 95 ? 119.462 4.307 8.859 1.00 0.00 204 HIS A O 10
ATOM 22176 N N . TYR A 1 96 ? 117.832 5.494 7.884 1.00 0.00 205 TYR A N 10
ATOM 22177 C CA . TYR A 1 96 ? 118.490 6.781 8.118 1.00 0.00 205 TYR A CA 10
ATOM 22178 C C . TYR A 1 96 ? 117.506 7.927 7.957 1.00 0.00 205 TYR A C 10
ATOM 22179 O O . TYR A 1 96 ? 117.435 8.554 6.901 1.00 0.00 205 TYR A O 10
ATOM 22197 N N . ASP A 1 97 ? 116.746 8.181 9.010 1.00 0.00 206 ASP A N 10
ATOM 22198 C CA . ASP A 1 97 ? 115.735 9.237 9.014 1.00 0.00 206 ASP A CA 10
ATOM 22199 C C . ASP A 1 97 ? 115.403 9.689 7.590 1.00 0.00 206 ASP A C 10
ATOM 22200 O O . ASP A 1 97 ? 115.473 10.876 7.271 1.00 0.00 206 ASP A O 10
ATOM 22209 N N . CYS A 1 98 ? 115.065 8.726 6.736 1.00 0.00 207 CYS A N 10
ATOM 22210 C CA . CYS A 1 98 ? 114.747 9.004 5.339 1.00 0.00 207 CYS A CA 10
ATOM 22211 C C . CYS A 1 98 ? 113.640 10.045 5.205 1.00 0.00 207 CYS A C 10
ATOM 22212 O O . CYS A 1 98 ? 112.520 9.845 5.677 1.00 0.00 207 CYS A O 10
ATOM 22220 N N . GLY A 1 99 ? 113.967 11.156 4.548 1.00 0.00 208 GLY A N 10
ATOM 22221 C CA . GLY A 1 99 ? 112.999 12.219 4.346 1.00 0.00 208 GLY A CA 10
ATOM 22222 C C . GLY A 1 99 ? 112.057 11.922 3.196 1.00 0.00 208 GLY A C 10
ATOM 22223 O O . GLY A 1 99 ? 112.184 10.890 2.537 1.00 0.00 208 GLY A O 10
ATOM 22227 N N . TYR A 1 100 ? 111.105 12.818 2.957 1.00 0.00 209 TYR A N 10
ATOM 22228 C CA . TYR A 1 100 ? 110.142 12.624 1.880 1.00 0.00 209 TYR A CA 10
ATOM 22229 C C . TYR A 1 100 ? 110.824 12.668 0.518 1.00 0.00 209 TYR A C 10
ATOM 22230 O O . TYR A 1 100 ? 110.595 11.804 -0.328 1.00 0.00 209 TYR A O 10
ATOM 22248 N N . GLU A 1 101 ? 111.667 13.673 0.310 1.00 0.00 210 GLU A N 10
ATOM 22249 C CA . GLU A 1 101 ? 112.383 13.811 -0.953 1.00 0.00 210 GLU A CA 10
ATOM 22250 C C . GLU A 1 101 ? 113.166 12.538 -1.247 1.00 0.00 210 GLU A C 10
ATOM 22251 O O . GLU A 1 101 ? 113.245 12.089 -2.392 1.00 0.00 210 GLU A O 10
ATOM 22263 N N . MET A 1 102 ? 113.723 11.950 -0.196 1.00 0.00 211 MET A N 10
ATOM 22264 C CA . MET A 1 102 ? 114.481 10.714 -0.322 1.00 0.00 211 MET A CA 10
ATOM 22265 C C . MET A 1 102 ? 113.537 9.580 -0.684 1.00 0.00 211 MET A C 10
ATOM 22266 O O . MET A 1 102 ? 113.816 8.767 -1.565 1.00 0.00 211 MET A O 10
ATOM 22280 N N . HIS A 1 103 ? 112.412 9.548 0.016 1.00 0.00 212 HIS A N 10
ATOM 22281 C CA . HIS A 1 103 ? 111.393 8.530 -0.200 1.00 0.00 212 HIS A CA 10
ATOM 22282 C C . HIS A 1 103 ? 111.017 8.435 -1.675 1.00 0.00 212 HIS A C 10
ATOM 22283 O O . HIS A 1 103 ? 110.724 7.355 -2.188 1.00 0.00 212 HIS A O 10
ATOM 22297 N N . THR A 1 104 ? 111.001 9.569 -2.354 1.00 0.00 213 THR A N 10
ATOM 22298 C CA . THR A 1 104 ? 110.644 9.604 -3.763 1.00 0.00 213 THR A CA 10
ATOM 22299 C C . THR A 1 104 ? 111.724 8.957 -4.614 1.00 0.00 213 THR A C 10
ATOM 22300 O O . THR A 1 104 ? 111.432 8.270 -5.593 1.00 0.00 213 THR A O 10
ATOM 22311 N N . CYS A 1 105 ? 112.979 9.194 -4.241 1.00 0.00 214 CYS A N 10
ATOM 22312 C CA . CYS A 1 105 ? 114.094 8.637 -4.994 1.00 0.00 214 CYS A CA 10
ATOM 22313 C C . CYS A 1 105 ? 113.868 7.146 -5.174 1.00 0.00 214 CYS A C 10
ATOM 22314 O O . CYS A 1 105 ? 114.043 6.611 -6.267 1.00 0.00 214 CYS A O 10
ATOM 22321 N N . LEU A 1 106 ? 113.456 6.483 -4.102 1.00 0.00 215 LEU A N 10
ATOM 22322 C CA . LEU A 1 106 ? 113.184 5.054 -4.153 1.00 0.00 215 LEU A CA 10
ATOM 22323 C C . LEU A 1 106 ? 111.887 4.765 -4.913 1.00 0.00 215 LEU A C 10
ATOM 22324 O O . LEU A 1 106 ? 111.681 3.660 -5.407 1.00 0.00 215 LEU A O 10
ATOM 22340 N N . GLY A 1 107 ? 111.006 5.755 -4.994 1.00 0.00 216 GLY A N 10
ATOM 22341 C CA . GLY A 1 107 ? 109.741 5.564 -5.686 1.00 0.00 216 GLY A CA 10
ATOM 22342 C C . GLY A 1 107 ? 109.903 5.232 -7.162 1.00 0.00 216 GLY A C 10
ATOM 22343 O O . GLY A 1 107 ? 109.428 4.195 -7.626 1.00 0.00 216 GLY A O 10
ATOM 22347 N N . GLU A 1 108 ? 110.560 6.120 -7.904 1.00 0.00 217 GLU A N 10
ATOM 22348 C CA . GLU A 1 108 ? 110.771 5.929 -9.341 1.00 0.00 217 GLU A CA 10
ATOM 22349 C C . GLU A 1 108 ? 112.067 5.176 -9.637 1.00 0.00 217 GLU A C 10
ATOM 22350 O O . GLU A 1 108 ? 112.193 4.559 -10.695 1.00 0.00 217 GLU A O 10
ATOM 22362 N N . MET A 1 109 ? 113.015 5.190 -8.713 1.00 0.00 218 MET A N 10
ATOM 22363 C CA . MET A 1 109 ? 114.263 4.463 -8.921 1.00 0.00 218 MET A CA 10
ATOM 22364 C C . MET A 1 109 ? 114.002 2.962 -8.827 1.00 0.00 218 MET A C 10
ATOM 22365 O O . MET A 1 109 ? 114.862 2.141 -9.146 1.00 0.00 218 MET A O 10
ATOM 22379 N N . TYR A 1 110 ? 112.801 2.624 -8.367 1.00 0.00 219 TYR A N 10
ATOM 22380 C CA . TYR A 1 110 ? 112.383 1.234 -8.191 1.00 0.00 219 TYR A CA 10
ATOM 22381 C C . TYR A 1 110 ? 111.578 0.712 -9.378 1.00 0.00 219 TYR A C 10
ATOM 22382 O O . TYR A 1 110 ? 111.782 -0.419 -9.819 1.00 0.00 219 TYR A O 10
ATOM 22400 N N . VAL A 1 111 ? 110.665 1.525 -9.896 1.00 0.00 220 VAL A N 10
ATOM 22401 C CA . VAL A 1 111 ? 109.849 1.106 -11.029 1.00 0.00 220 VAL A CA 10
ATOM 22402 C C . VAL A 1 111 ? 110.700 0.953 -12.286 1.00 0.00 220 VAL A C 10
ATOM 22403 O O . VAL A 1 111 ? 110.436 0.090 -13.123 1.00 0.00 220 VAL A O 10
ATOM 22416 N N . SER A 1 112 ? 111.726 1.791 -12.409 1.00 0.00 221 SER A N 10
ATOM 22417 C CA . SER A 1 112 ? 112.618 1.739 -13.561 1.00 0.00 221 SER A CA 10
ATOM 22418 C C . SER A 1 112 ? 113.304 0.380 -13.639 1.00 0.00 221 SER A C 10
ATOM 22419 O O . SER A 1 112 ? 113.163 -0.343 -14.626 1.00 0.00 221 SER A O 10
ATOM 22427 N N . ASP A 1 113 ? 114.034 0.031 -12.584 1.00 0.00 222 ASP A N 10
ATOM 22428 C CA . ASP A 1 113 ? 114.727 -1.249 -12.522 1.00 0.00 222 ASP A CA 10
ATOM 22429 C C . ASP A 1 113 ? 113.748 -2.357 -12.149 1.00 0.00 222 ASP A C 10
ATOM 22430 O O . ASP A 1 113 ? 113.253 -2.406 -11.023 1.00 0.00 222 ASP A O 10
ATOM 22439 N N . GLU A 1 114 ? 113.455 -3.230 -13.105 1.00 0.00 223 GLU A N 10
ATOM 22440 C CA . GLU A 1 114 ? 112.514 -4.319 -12.874 1.00 0.00 223 GLU A CA 10
ATOM 22441 C C . GLU A 1 114 ? 113.056 -5.352 -11.894 1.00 0.00 223 GLU A C 10
ATOM 22442 O O . GLU A 1 114 ? 112.317 -6.234 -11.459 1.00 0.00 223 GLU A O 10
ATOM 22454 N N . ARG A 1 115 ? 114.333 -5.252 -11.529 1.00 0.00 224 ARG A N 10
ATOM 22455 C CA . ARG A 1 115 ? 114.893 -6.210 -10.584 1.00 0.00 224 ARG A CA 10
ATOM 22456 C C . ARG A 1 115 ? 114.227 -6.005 -9.225 1.00 0.00 224 ARG A C 10
ATOM 22457 O O . ARG A 1 115 ? 113.969 -6.956 -8.486 1.00 0.00 224 ARG A O 10
ATOM 22478 N N . PHE A 1 116 ? 113.915 -4.745 -8.938 1.00 0.00 225 PHE A N 10
ATOM 22479 C CA . PHE A 1 116 ? 113.228 -4.368 -7.709 1.00 0.00 225 PHE A CA 10
ATOM 22480 C C . PHE A 1 116 ? 111.792 -4.868 -7.748 1.00 0.00 225 PHE A C 10
ATOM 22481 O O . PHE A 1 116 ? 111.301 -5.488 -6.808 1.00 0.00 225 PHE A O 10
ATOM 22498 N N . THR A 1 117 ? 111.130 -4.562 -8.857 1.00 0.00 226 THR A N 10
ATOM 22499 C CA . THR A 1 117 ? 109.739 -4.930 -9.079 1.00 0.00 226 THR A CA 10
ATOM 22500 C C . THR A 1 117 ? 109.515 -6.436 -8.963 1.00 0.00 226 THR A C 10
ATOM 22501 O O . THR A 1 117 ? 108.679 -6.889 -8.193 1.00 0.00 226 THR A O 10
ATOM 22512 N N . ARG A 1 118 ? 110.253 -7.210 -9.746 1.00 0.00 227 ARG A N 10
ATOM 22513 C CA . ARG A 1 118 ? 110.104 -8.659 -9.725 1.00 0.00 227 ARG A CA 10
ATOM 22514 C C . ARG A 1 118 ? 110.215 -9.192 -8.299 1.00 0.00 227 ARG A C 10
ATOM 22515 O O . ARG A 1 118 ? 109.457 -10.075 -7.891 1.00 0.00 227 ARG A O 10
ATOM 22536 N N . ASN A 1 119 ? 111.147 -8.629 -7.538 1.00 0.00 228 ASN A N 10
ATOM 22537 C CA . ASN A 1 119 ? 111.347 -9.035 -6.153 1.00 0.00 228 ASN A CA 10
ATOM 22538 C C . ASN A 1 119 ? 110.290 -8.407 -5.251 1.00 0.00 228 ASN A C 10
ATOM 22539 O O . ASN A 1 119 ? 109.771 -9.051 -4.339 1.00 0.00 228 ASN A O 10
ATOM 22550 N N . ILE A 1 120 ? 109.971 -7.147 -5.521 1.00 0.00 229 ILE A N 10
ATOM 22551 C CA . ILE A 1 120 ? 108.967 -6.426 -4.748 1.00 0.00 229 ILE A CA 10
ATOM 22552 C C . ILE A 1 120 ? 107.556 -6.842 -5.147 1.00 0.00 229 ILE A C 10
ATOM 22553 O O . ILE A 1 120 ? 106.753 -7.246 -4.307 1.00 0.00 229 ILE A O 10
ATOM 22569 N N . ASP A 1 121 ? 107.269 -6.730 -6.436 1.00 0.00 230 ASP A N 10
ATOM 22570 C CA . ASP A 1 121 ? 105.959 -7.075 -6.970 1.00 0.00 230 ASP A CA 10
ATOM 22571 C C . ASP A 1 121 ? 105.679 -8.571 -6.851 1.00 0.00 230 ASP A C 10
ATOM 22572 O O . ASP A 1 121 ? 104.543 -9.008 -7.023 1.00 0.00 230 ASP A O 10
ATOM 22581 N N . ALA A 1 122 ? 106.708 -9.355 -6.538 1.00 0.00 231 ALA A N 10
ATOM 22582 C CA . ALA A 1 122 ? 106.536 -10.794 -6.373 1.00 0.00 231 ALA A CA 10
ATOM 22583 C C . ALA A 1 122 ? 105.219 -11.104 -5.657 1.00 0.00 231 ALA A C 10
ATOM 22584 O O . ALA A 1 122 ? 104.681 -12.205 -5.761 1.00 0.00 231 ALA A O 10
ATOM 22591 N N . ALA A 1 123 ? 104.725 -10.116 -4.909 1.00 0.00 232 ALA A N 10
ATOM 22592 C CA . ALA A 1 123 ? 103.489 -10.252 -4.139 1.00 0.00 232 ALA A CA 10
ATOM 22593 C C . ALA A 1 123 ? 102.244 -9.868 -4.930 1.00 0.00 232 ALA A C 10
ATOM 22594 O O . ALA A 1 123 ? 101.161 -10.380 -4.645 1.00 0.00 232 ALA A O 10
ATOM 22601 N N . LYS A 1 124 ? 102.366 -8.997 -5.926 1.00 0.00 233 LYS A N 10
ATOM 22602 C CA . LYS A 1 124 ? 101.188 -8.633 -6.707 1.00 0.00 233 LYS A CA 10
ATOM 22603 C C . LYS A 1 124 ? 101.540 -7.698 -7.870 1.00 0.00 233 LYS A C 10
ATOM 22604 O O . LYS A 1 124 ? 102.252 -6.714 -7.675 1.00 0.00 233 LYS A O 10
ATOM 22623 N N . PRO A 1 125 ? 101.044 -7.975 -9.099 1.00 0.00 234 PRO A N 10
ATOM 22624 C CA . PRO A 1 125 ? 101.329 -7.124 -10.262 1.00 0.00 234 PRO A CA 10
ATOM 22625 C C . PRO A 1 125 ? 100.792 -5.707 -10.073 1.00 0.00 234 PRO A C 10
ATOM 22626 O O . PRO A 1 125 ? 99.626 -5.519 -9.727 1.00 0.00 234 PRO A O 10
ATOM 22637 N N . GLY A 1 126 ? 101.641 -4.710 -10.307 1.00 0.00 235 GLY A N 10
ATOM 22638 C CA . GLY A 1 126 ? 101.222 -3.325 -10.159 1.00 0.00 235 GLY A CA 10
ATOM 22639 C C . GLY A 1 126 ? 101.433 -2.794 -8.753 1.00 0.00 235 GLY A C 10
ATOM 22640 O O . GLY A 1 126 ? 100.772 -1.843 -8.338 1.00 0.00 235 GLY A O 10
ATOM 22644 N N . LEU A 1 127 ? 102.354 -3.410 -8.018 1.00 0.00 236 LEU A N 10
ATOM 22645 C CA . LEU A 1 127 ? 102.649 -2.997 -6.657 1.00 0.00 236 LEU A CA 10
ATOM 22646 C C . LEU A 1 127 ? 103.670 -1.869 -6.621 1.00 0.00 236 LEU A C 10
ATOM 22647 O O . LEU A 1 127 ? 103.445 -0.830 -6.000 1.00 0.00 236 LEU A O 10
ATOM 22663 N N . ALA A 1 128 ? 104.792 -2.087 -7.284 1.00 0.00 237 ALA A N 10
ATOM 22664 C CA . ALA A 1 128 ? 105.855 -1.098 -7.326 1.00 0.00 237 ALA A CA 10
ATOM 22665 C C . ALA A 1 128 ? 105.344 0.228 -7.885 1.00 0.00 237 ALA A C 10
ATOM 22666 O O . ALA A 1 128 ? 105.675 1.299 -7.377 1.00 0.00 237 ALA A O 10
ATOM 22673 N N . ALA A 1 129 ? 104.533 0.149 -8.933 1.00 0.00 238 ALA A N 10
ATOM 22674 C CA . ALA A 1 129 ? 103.965 1.341 -9.557 1.00 0.00 238 ALA A CA 10
ATOM 22675 C C . ALA A 1 129 ? 102.951 2.037 -8.646 1.00 0.00 238 ALA A C 10
ATOM 22676 O O . ALA A 1 129 ? 102.912 3.265 -8.567 1.00 0.00 238 ALA A O 10
ATOM 22683 N N . TYR A 1 130 ? 102.118 1.240 -7.982 1.00 0.00 239 TYR A N 10
ATOM 22684 C CA . TYR A 1 130 ? 101.078 1.758 -7.096 1.00 0.00 239 TYR A CA 10
ATOM 22685 C C . TYR A 1 130 ? 101.680 2.394 -5.844 1.00 0.00 239 TYR A C 10
ATOM 22686 O O . TYR A 1 130 ? 101.419 3.555 -5.529 1.00 0.00 239 TYR A O 10
ATOM 22704 N N . MET A 1 131 ? 102.485 1.609 -5.137 1.00 0.00 240 MET A N 10
ATOM 22705 C CA . MET A 1 131 ? 103.133 2.070 -3.915 1.00 0.00 240 MET A CA 10
ATOM 22706 C C . MET A 1 131 ? 103.763 3.446 -4.105 1.00 0.00 240 MET A C 10
ATOM 22707 O O . MET A 1 131 ? 103.681 4.298 -3.225 1.00 0.00 240 MET A O 10
ATOM 22721 N N . ARG A 1 132 ? 104.415 3.646 -5.249 1.00 0.00 241 ARG A N 10
ATOM 22722 C CA . ARG A 1 132 ? 105.087 4.912 -5.532 1.00 0.00 241 ARG A CA 10
ATOM 22723 C C . ARG A 1 132 ? 104.115 6.079 -5.599 1.00 0.00 241 ARG A C 10
ATOM 22724 O O . ARG A 1 132 ? 104.309 7.114 -4.969 1.00 0.00 241 ARG A O 10
ATOM 22745 N N . ASP A 1 133 ? 103.068 5.889 -6.370 1.00 0.00 242 ASP A N 10
ATOM 22746 C CA . ASP A 1 133 ? 102.043 6.900 -6.546 1.00 0.00 242 ASP A CA 10
ATOM 22747 C C . ASP A 1 133 ? 101.553 7.381 -5.198 1.00 0.00 242 ASP A C 10
ATOM 22748 O O . ASP A 1 133 ? 101.392 8.578 -4.962 1.00 0.00 242 ASP A O 10
ATOM 22757 N N . ALA A 1 134 ? 101.343 6.427 -4.315 1.00 0.00 243 ALA A N 10
ATOM 22758 C CA . ALA A 1 134 ? 100.898 6.711 -2.972 1.00 0.00 243 ALA A CA 10
ATOM 22759 C C . ALA A 1 134 ? 101.895 7.624 -2.272 1.00 0.00 243 ALA A C 10
ATOM 22760 O O . ALA A 1 134 ? 101.524 8.505 -1.499 1.00 0.00 243 ALA A O 10
ATOM 22767 N N . ILE A 1 135 ? 103.171 7.392 -2.562 1.00 0.00 244 ILE A N 10
ATOM 22768 C CA . ILE A 1 135 ? 104.258 8.168 -1.985 1.00 0.00 244 ILE A CA 10
ATOM 22769 C C . ILE A 1 135 ? 104.353 9.561 -2.595 1.00 0.00 244 ILE A C 10
ATOM 22770 O O . ILE A 1 135 ? 104.523 10.545 -1.877 1.00 0.00 244 ILE A O 10
ATOM 22786 N N . LEU A 1 136 ? 104.246 9.651 -3.919 1.00 0.00 245 LEU A N 10
ATOM 22787 C CA . LEU A 1 136 ? 104.328 10.944 -4.584 1.00 0.00 245 LEU A CA 10
ATOM 22788 C C . LEU A 1 136 ? 103.222 11.851 -4.090 1.00 0.00 245 LEU A C 10
ATOM 22789 O O . LEU A 1 136 ? 103.456 12.966 -3.626 1.00 0.00 245 LEU A O 10
ATOM 22805 N N . ALA A 1 137 ? 102.010 11.335 -4.195 1.00 0.00 246 ALA A N 10
ATOM 22806 C CA . ALA A 1 137 ? 100.822 12.059 -3.761 1.00 0.00 246 ALA A CA 10
ATOM 22807 C C . ALA A 1 137 ? 100.966 12.477 -2.306 1.00 0.00 246 ALA A C 10
ATOM 22808 O O . ALA A 1 137 ? 100.742 13.633 -1.949 1.00 0.00 246 ALA A O 10
ATOM 22815 N N . ASN A 1 138 ? 101.365 11.521 -1.478 1.00 0.00 247 ASN A N 10
ATOM 22816 C CA . ASN A 1 138 ? 101.574 11.761 -0.059 1.00 0.00 247 ASN A CA 10
ATOM 22817 C C . ASN A 1 138 ? 102.549 12.916 0.152 1.00 0.00 247 ASN A C 10
ATOM 22818 O O . ASN A 1 138 ? 102.370 13.743 1.045 1.00 0.00 247 ASN A O 10
ATOM 22829 N N . ALA A 1 139 ? 103.591 12.956 -0.679 1.00 0.00 248 ALA A N 10
ATOM 22830 C CA . ALA A 1 139 ? 104.611 13.996 -0.592 1.00 0.00 248 ALA A CA 10
ATOM 22831 C C . ALA A 1 139 ? 104.054 15.366 -0.980 1.00 0.00 248 ALA A C 10
ATOM 22832 O O . ALA A 1 139 ? 104.374 16.377 -0.355 1.00 0.00 248 ALA A O 10
ATOM 22839 N N . VAL A 1 140 ? 103.220 15.385 -2.014 1.00 0.00 249 VAL A N 10
ATOM 22840 C CA . VAL A 1 140 ? 102.600 16.612 -2.508 1.00 0.00 249 VAL A CA 10
ATOM 22841 C C . VAL A 1 140 ? 101.639 17.234 -1.503 1.00 0.00 249 VAL A C 10
ATOM 22842 O O . VAL A 1 140 ? 101.670 18.442 -1.270 1.00 0.00 249 VAL A O 10
ATOM 22855 N N . ARG A 1 141 ? 100.765 16.414 -0.931 1.00 0.00 250 ARG A N 10
ATOM 22856 C CA . ARG A 1 141 ? 99.781 16.899 0.014 1.00 0.00 250 ARG A CA 10
ATOM 22857 C C . ARG A 1 141 ? 100.432 17.504 1.259 1.00 0.00 250 ARG A C 10
ATOM 22858 O O . ARG A 1 141 ? 99.744 18.073 2.105 1.00 0.00 250 ARG A O 10
ATOM 22879 N N . HIS A 1 142 ? 101.768 17.437 1.342 1.00 0.00 251 HIS A N 10
ATOM 22880 C CA . HIS A 1 142 ? 102.476 18.051 2.469 1.00 0.00 251 HIS A CA 10
ATOM 22881 C C . HIS A 1 142 ? 102.956 19.433 2.038 1.00 0.00 251 HIS A C 10
ATOM 22882 O O . HIS A 1 142 ? 103.005 20.368 2.837 1.00 0.00 251 HIS A O 10
ATOM 22897 N N . THR A 1 143 ? 103.322 19.539 0.764 1.00 0.00 252 THR A N 10
ATOM 22898 C CA . THR A 1 143 ? 103.817 20.789 0.204 1.00 0.00 252 THR A CA 10
ATOM 22899 C C . THR A 1 143 ? 102.994 21.977 0.706 1.00 0.00 252 THR A C 10
ATOM 22900 O O . THR A 1 143 ? 101.813 22.098 0.378 1.00 0.00 252 THR A O 10
ATOM 22911 N N . PRO A 1 144 ? 103.595 22.875 1.513 1.00 0.00 253 PRO A N 10
ATOM 22912 C CA . PRO A 1 144 ? 102.889 24.040 2.047 1.00 0.00 253 PRO A CA 10
ATOM 22913 C C . PRO A 1 144 ? 102.794 25.176 1.033 1.00 0.00 253 PRO A C 10
ATOM 22914 O O . PRO A 1 144 ? 103.848 25.582 0.500 1.00 0.00 253 PRO A O 10
ATOM 22926 C CA . SER B 2 1 ? 120.308 5.140 0.044 1.00 0.00 501 SER B CA 10
ATOM 22927 C C . SER B 2 1 ? 120.624 3.816 0.553 1.00 0.00 501 SER B C 10
ATOM 22937 N N . VAL B 2 3 ? 120.423 0.020 -0.912 1.00 0.00 503 VAL B N 10
ATOM 22938 C CA . VAL B 2 3 ? 120.286 -1.300 -1.506 1.00 0.00 503 VAL B CA 10
ATOM 22939 C C . VAL B 2 3 ? 119.806 -1.190 -2.938 1.00 0.00 503 VAL B C 10
ATOM 22940 O O . VAL B 2 3 ? 118.915 -0.395 -3.236 1.00 0.00 503 VAL B O 10
ATOM 22953 N N . GLY B 2 4 ? 120.384 -1.980 -3.833 1.00 0.00 504 GLY B N 10
ATOM 22954 C CA . GLY B 2 4 ? 119.966 -1.916 -5.210 1.00 0.00 504 GLY B CA 10
ATOM 22955 C C . GLY B 2 4 ? 118.910 -2.840 -5.512 1.00 0.00 504 GLY B C 10
ATOM 22969 N N . ALA B 2 6 ? 115.790 -3.674 -3.078 1.00 0.00 506 ALA B N 10
ATOM 22970 C CA . ALA B 2 6 ? 114.696 -3.922 -2.127 1.00 0.00 506 ALA B CA 10
ATOM 22971 C C . ALA B 2 6 ? 114.092 -2.706 -1.403 1.00 0.00 506 ALA B C 10
ATOM 22985 N N . ALA B 2 8 ? 115.551 0.708 0.462 1.00 0.00 508 ALA B N 10
ATOM 22986 C CA . ALA B 2 8 ? 116.113 1.870 1.134 1.00 0.00 508 ALA B CA 10
ATOM 22987 C C . ALA B 2 8 ? 116.811 2.827 0.178 1.00 0.00 508 ALA B C 10
ATOM 23009 N N . ALA B 2 11 ? 119.094 8.955 -2.590 1.00 0.00 511 ALA B N 10
ATOM 23010 C CA . ALA B 2 11 ? 118.587 10.107 -3.333 1.00 0.00 511 ALA B CA 10
ATOM 23011 C C . ALA B 2 11 ? 119.553 11.285 -3.247 1.00 0.00 511 ALA B C 10
ATOM 23012 O O . ALA B 2 11 ? 119.138 12.440 -3.156 1.00 0.00 511 ALA B O 10
#

Radius of gyration: 14.97 Å; Cα contacts (8 Å, |Δi|>4): 171; chains: 2; bounding box: 40×42×28 Å